Protein AF-0000000082867653 (afdb_homodimer)

Foldseek 3Di:
DPPDPVVVVVVVVVCVCVVVPPPPPLVVVVVVVVVVFQWKQAQLDTHSPPFFAPPDPLPTDLVVNVVLLVLQVVCLVVQLPDQLLVLLVLLLLLLVVLLVCQVSLLVLLCVLQVADSCCSNPAQSNQLSLLSNVLSVVSNPDDPVCSQQWDFAEKEWECQLPSRCVRQVSLQLSLNSSLSYAYEYEYESSPVSVVVSSNVSPDRTSRYIYHYHHPPPPCPLLRDNDFTKMWADHSVVVSVVPCSVLTDIFTDAQFEEEEEEDPAFPLLLSLVQLLCLQARCVSPFSYGHAEYEYAPVCQVVNVVSNLVVAPQDAADCVQDPPVRVVLVVVLCVVVVWDWGGHHQAIETEQDHPVVSVPPPCVSSRHHYHYYHYDNDLVRVQVVQQPDQGHQEYEYTHPDPVVQVVSQVSHPHQEYEYSHDRHDDRLQAKGADAQRRFGQIGGRPLSNLSRIDRHNPCLVPPLPFQDKDKAQDDDPPAAEQAKAAQLDGDAAPGWIFIAAPVRHGHYIYHDHDLVRVVRLLVFLQVCQVVLQPDALLVLLVLLLLLLVLLLVCLVVQLVSNVSSPDRSNVQSVVQNVLQSVLSVVLSVCSNVPNLFDWDDDPQKIKTKAFQEEEEEEEDARGLNLVSLQLRSLSSRRYAYEYEAASRGQSSLSSSSVSVSSHGTSSYIYHYHPCQLSQLADSPHAEYEYASVVSSPSSRPHRHHYHHDDRSPSVPDDSVSSSSSRITMHMYGYDD/DPPDPVVVVVVVVVCVCVVVPPPPPLVVVVVVVVVVFQWKQAQLDTHSDPFFAPPDPLPTDLVVNLVLLVLQVVVLVVQLPDQLLVLLVLLLLLLVVLLVCQVSLLVLLCVLQVADSCCSNPAQSNQLSLLSNVLSVVSNPDDPVCSQQWDFAEKEKEQQLESRCVRQVSLQLSLNSSLSYAYEYEYESSPVSLVVSSNVSPDRGSRYIYHYHHCPPPCPLLRNLDWTKMWADHSVVVSVSPCSPLTDIFTAAQFEEEEEEDPAFPLLLSLVQLLCLQARCVSPFSYGHAEYEYAPVCQVVNVVSNLVVAPQDAADCVQDPPVRVVLVVVLCVVVVWDWGGHHQAIETEQDHPVVSVPPPCVSSRHHYHYYHYDNDLVRVQVVQQPDQRHQEYEYTHPDPVVQVVSQVSHPHQEYEYSHDRHDDRLQAKGADAQRRFGQIGGRPLSNLSRIDRHNPCLVPPLPFQDKDKAQDDDPVAAEQAKAAQLDGDAAPGWIFIAAPVRHGHYIYHDHDLVVVVRLLVFLQVCQVVLQPDALLVLLVLLLLLLVLLLVCLVVQLVSNVSSPDRSNVQSVVQNVLQSVLSVVLSVCSNVPNLFDWDDDPQKIKTKAFQEEEEEEEDARGLNLVSLQLRSLSSRRYAYEYEDASRGQSSLSSSSVSVSSHRTSSYIYHYHPCQLSQLADSPHAEYEYASVVSSPSSRPHRHHYHHDDRSPSVPPDSVSSSSSRITMHMYGYDD

Nearest PDB structures (foldseek):
  6mvs-assembly1_A  TM=8.092E-01  e=1.946E-40  Loktanella sp. 3ANDIMAR09
  6mvu-assembly1_B  TM=7.985E-01  e=6.527E-40  Loktanella sp. 3ANDIMAR09
  6qao-assembly2_H  TM=7.083E-01  e=5.136E-18  Homo sapiens
  4dng-assembly1_B  TM=7.239E-01  e=5.271E-16  Bacillus subtilis
  4kna-assembly1_B  TM=7.014E-01  e=3.598E-13  Burkholderia thailandensis E264

InterPro domains:
  IPR015590 Aldehyde dehydrogenase domain [PF00171] (62-308)
  IPR015590 Aldehyde dehydrogenase domain [PF00171] (368-453)
  IPR015590 Aldehyde dehydrogenase domain [PF00171] (496-685)
  IPR016161 Aldehyde/histidinol dehydrogenase [SSF53720] (38-459)
  IPR016161 Aldehyde/histidinol dehydrogenase [SSF53720] (473-686)
  IPR016162 Aldehyde dehydrogenase, N-terminal [G3DSA:3.40.605.10] (25-284)
  IPR016162 Aldehyde dehydrogenase, N-terminal [G3DSA:3.40.605.10] (468-732)
  IPR016163 Aldehyde dehydrogenase, C-terminal [G3DSA:3.40.309.10] (363-464)

pLDDT: mean 77.85, std 18.6, range [20.88, 98.25]

Solvent-accessible surface area (backbone atoms only — not comparable to full-atom values): 73396 Å² total; per-residue (Å²): 132,81,81,61,78,67,57,61,60,57,57,62,65,58,57,72,51,70,71,62,57,70,76,63,59,62,63,62,51,44,50,48,45,52,73,56,46,66,44,18,36,49,52,72,35,81,36,78,45,76,43,41,60,68,44,55,76,80,64,26,63,62,67,60,54,47,50,53,47,49,38,31,53,66,22,30,62,57,55,50,64,44,54,33,53,58,52,14,50,51,34,36,46,35,15,50,46,44,59,74,43,38,68,59,44,34,48,37,40,27,68,56,63,65,44,53,57,66,54,32,65,70,44,50,47,53,45,51,18,48,37,24,36,31,29,16,10,55,16,19,54,54,54,76,84,54,48,69,31,41,48,55,30,41,32,40,36,38,30,63,35,39,74,46,43,66,61,58,50,46,65,51,43,38,27,28,46,39,48,24,26,19,35,37,35,37,27,38,81,65,41,57,41,52,48,51,46,57,68,69,44,67,61,64,55,14,36,57,26,37,42,31,28,50,55,75,62,64,56,58,76,76,33,44,79,42,53,38,42,32,36,37,30,46,58,71,48,54,64,52,55,82,41,59,62,66,21,55,64,28,25,49,62,65,35,32,15,38,36,37,40,43,75,71,33,63,53,67,59,52,34,50,47,51,46,45,38,29,50,63,27,41,77,70,42,60,50,32,62,38,32,34,39,23,30,55,93,48,33,64,59,42,53,51,50,35,57,67,69,46,87,64,42,68,52,46,67,89,66,36,54,64,68,58,49,50,51,52,51,50,48,26,61,74,70,69,39,52,74,46,50,28,47,46,21,39,33,29,44,72,41,54,63,76,74,61,65,54,61,75,44,68,61,50,66,52,45,54,26,20,36,34,69,34,90,43,71,67,55,49,38,53,55,54,58,66,40,70,57,43,41,29,34,22,41,29,43,56,42,44,71,59,46,52,50,50,58,68,65,41,79,38,17,33,30,25,39,64,44,70,83,72,83,69,56,53,64,43,29,38,20,41,51,85,71,35,39,63,25,43,38,30,32,69,58,24,32,51,72,43,51,38,72,45,59,62,86,47,76,63,77,59,62,74,48,83,63,48,75,37,81,66,86,58,90,86,41,52,73,48,45,25,16,41,52,46,37,75,40,77,45,95,39,67,36,25,36,35,24,74,80,71,37,87,51,30,34,34,26,34,42,52,61,66,55,52,46,49,38,51,53,29,19,61,68,29,27,66,65,53,44,67,45,53,43,51,57,42,25,52,46,51,48,48,30,46,51,47,49,59,71,40,37,65,60,50,12,48,55,36,37,72,37,60,46,71,13,61,64,49,31,53,53,36,48,51,48,27,46,49,50,45,36,26,47,30,10,35,20,37,62,45,62,55,54,38,34,37,46,55,90,53,30,42,28,34,46,40,44,63,43,33,36,36,41,32,38,82,47,65,38,58,30,51,47,39,63,53,48,45,57,28,44,55,34,25,22,12,38,36,36,28,22,23,71,56,31,38,66,53,40,41,51,45,26,71,42,42,50,61,37,66,51,9,39,45,24,24,42,26,36,80,30,55,66,49,56,46,65,40,84,78,43,39,28,40,36,24,22,58,81,59,38,60,72,53,64,41,92,55,83,50,38,68,43,67,43,61,61,69,40,58,91,73,48,57,65,67,61,57,42,58,73,36,35,35,31,28,24,37,36,50,58,136,132,83,80,62,78,68,58,62,61,59,57,63,66,58,57,73,50,71,70,63,57,70,75,64,58,63,63,64,50,45,50,49,45,52,73,55,48,64,44,19,36,48,52,71,34,81,34,7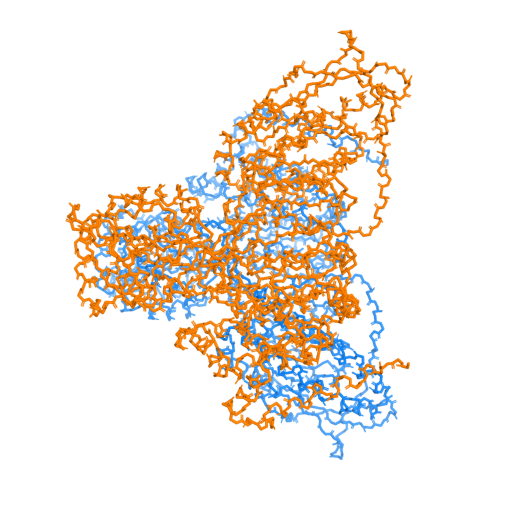9,46,77,42,39,59,68,45,57,76,76,67,27,64,62,66,61,56,47,47,53,45,49,37,31,54,64,22,30,62,56,54,50,66,46,53,34,54,57,52,13,49,51,34,37,46,36,16,48,47,43,57,75,43,39,70,60,43,34,51,38,40,27,69,57,63,64,44,53,58,64,54,32,66,70,45,51,46,52,45,51,19,48,36,24,36,32,30,15,10,55,16,18,53,54,53,75,84,53,47,69,31,42,46,53,28,39,32,41,36,38,30,63,22,36,72,46,42,67,62,58,50,46,66,50,43,39,26,29,45,39,48,24,27,19,35,38,36,37,28,37,80,63,41,57,41,50,47,51,48,57,68,68,44,68,60,65,53,15,37,57,26,37,40,29,26,46,53,78,60,64,59,54,79,63,40,42,68,42,55,38,44,30,37,36,29,48,52,71,49,57,61,50,57,78,45,61,60,67,24,54,63,31,30,49,61,67,36,32,14,38,35,37,41,45,76,72,32,61,55,66,60,53,34,48,46,51,45,45,37,29,51,65,27,45,76,67,42,63,50,32,62,38,32,34,39,24,30,55,92,47,33,66,61,42,53,52,51,36,55,68,69,46,87,65,42,68,52,47,65,89,65,38,54,65,68,58,49,49,51,52,51,48,46,24,61,75,70,68,40,54,72,46,50,28,47,47,20,39,33,30,46,72,42,54,63,74,73,62,64,56,64,71,48,66,57,52,62,53,48,55,26,19,35,34,69,34,90,44,70,68,58,49,39,54,54,56,59,67,39,68,57,44,42,28,34,21,41,29,42,55,42,44,70,58,46,52,51,49,57,68,63,40,79,38,18,31,32,25,38,62,44,72,82,71,82,70,57,53,65,43,29,39,20,39,50,85,70,34,37,63,27,44,39,30,32,69,56,24,31,51,74,44,50,37,74,45,60,63,87,48,76,62,78,59,63,75,48,83,65,48,76,41,80,65,86,58,89,87,42,54,72,48,42,25,15,40,52,44,37,76,39,78,45,95,39,66,36,25,35,35,25,75,80,72,38,85,52,29,35,35,26,34,44,54,62,66,56,52,47,48,37,50,52,28,18,62,68,27,28,66,65,53,45,66,46,52,44,51,57,40,24,52,47,51,48,49,30,46,52,48,49,58,70,40,39,64,60,51,12,48,54,35,37,72,37,60,48,70,13,61,64,48,30,54,53,34,48,52,48,26,45,49,47,45,36,25,48,31,11,36,19,38,62,44,62,56,54,38,34,37,46,55,90,54,31,39,27,33,46,40,45,62,42,35,36,36,40,33,39,80,44,64,37,59,34,53,45,42,63,52,48,46,57,30,44,54,34,24,22,12,37,36,36,27,21,25,71,56,31,38,66,54,41,42,50,44,28,72,44,42,50,61,36,64,50,9,40,45,26,26,42,26,35,80,30,55,68,48,55,46,64,40,84,82,42,40,28,39,35,25,21,58,81,60,40,59,73,54,66,42,91,54,83,50,37,68,43,67,42,59,61,68,42,57,90,74,46,56,64,68,63,55,43,57,73,37,34,34,31,28,24,38,36,50,56,133

Radius of gyration: 34.48 Å; Cα contacts (8 Å, |Δi|>4): 3154; chains: 2; bounding box: 90×97×92 Å

Secondary structure (DSSP, 8-state):
----HHHHHHHHHGGGGGG-S----HHHHHHHHHHT-S-EEETTEEE----B-SS-GGGS-HHHHHHHHHHHHHHHHHHHTS-HHHHHHHHHHHHHHHHHTHHHHHHHHHHHH---HHHIIIIIHHHHHHHHHHHHHHHHT--GGGGGGEE--EEEEE-TT-S-HHHHHHHHHHHHHHTT-EEEEEE-TT-HHHHHHHHHH-PPTTTEEEEEB---S---SS------EEEEE-HHHHHSGGGGGGSEEEE----EEEEEE-TT--HHHHHHHHHHIIIIITTT-SS-EEEEEEEHHHHHHHHHHHHHHS--PPPPTTTS-HHHHHHHHHHHHHHT-EEEE-SS-EEEES--GGGGT--SGGGGT--EEEEEEES-HHHHHHHHHT-TTEEEEEEE-SBHHHHHHHHHH--SSEEEES--SPPPPTT--EE--TTS-S-EESHHHHHHTT-EE--------------EEE-S--TTSEEE-EEETTEEE--SEEEEEEPTTSSEEEEEEE--HHHHHHHHHHHHHHHHHHHHS-HHHHHHHHHHHHHHHHHTHHHHHHHHHHHTS-HHHHHHHHHHHHHHHHHHHHHHHHTT-TT-EEEETTEEEEEEE-SEEEEES---SHHHHHHHHHHHHHTT-EEEEE--GGGHHHHHHHHHHGGGSPTTTEEEE-TT-HHHHHH-TT--EEEEEHHHHTT---SS--EEEEE-GGGTTSS-HHHHHHHHEEEEEEEE--/----HHHHHHHHHTGGGGG-S----HHHHHHHHHHS-S-EEETTEEE----B-SS-GGGS-HHHHHHHHHHHHHHHHHHHTS-HHHHHHHHHHHHHHHHHTHHHHHHHHHHHH---HHHIIIIIHHHHHHHHHHHHHHHHT--GGGGGGEE--EEEEE-TT-S-HHHHHHHHHHHHHHTT-EEEEEE-TT-HHHHHHHHHH-PPTTTEEEEEB---S---TTTTT---EEEEE-HHHHHSTT-GGGSEEEE----EEEEEE-TT--HHHHHHHHHHIIIIITTT-SS-EEEEEEEHHHHHHHHHHHHHHS--PPPPTTTS-HHHHHHHHHHHHHHT-EEEE-SS-EEEES--GGGGT--GGGGGT--EEEEEEES-HHHHHHHHHT-TTEEEEEEE-SBHHHHHHHHHH--SSEEEES--SPPPPTT--EE--TTS-S-EESHHHHHHTT-EE--------------EEE----TTSEEE-EEETTEEE--SEEEEEEPTTSSEEEEEEE--HHHHHHHHHHHHHHHHHHHHS-HHHHHHHHHHHHHHHHHTHHHHHHHHHHHTS-HHHHHHHHHHHHHHHHHHHHHHHHTT-TT-EEEETTEEEEEEE-SEEEEES---SHHHHHHHHHHHHHTT-EEEEE--GGGHHHHHHHHHHGGGSPTTTEEEE-TT-HHHHHH-TT--EEEEEHHHHTT---SS--EEEEE-GGGTTSS-HHHHHHHHEEEEEEEE--

Sequence (1468 aa):
MPVNPSLVCKLLDSMENIDKIPLTPAEEKLKDLRKKVPSSFINGQWLNPEPLKTEPWIHQEKAVVDKIYWHNYESLGQWSNLAADARKNHLSKVAQVIKKRSAELSEFEVYAHNAPADLLLKEVIPFLSSYWQYYSGWAAMEDPQNRQFYATGMVLVDVRKSRFPLLEANLAAAPALAAGCVVTVIGHTRVESLLFLASIANFPAGVLNVVVTDSESNPPQDAFVGRPLVVFGPIQSMAEHTEFFNAECTFYFCGRSSMIVLDQSDVEGAARALLEETAKRANFSLWPATEVLVQEHLFQTFVSYFEKINPGTPVSSKKFPESALGKIKKFAKDEGVKLIECVEALVLVNSRYEELGVSKSVDAGLNVVSIMPIRSLNEAVSIVNSRPRIISASVWTQEGPLATRAASALKVPLVWVNHHGVISDPASGLGSTLYSGFGRWGGLNGLLNFKQWRPTVCDKGAHRLETKWSDVADPTLRSLGMLIDGKVVQAASTKVLISRNETPFATIAIPNSKEVGSAVSAALKAFPAWSALSQTARAEAVQNFAAALLKSEAAYAKLLTDFGVEGDSIAAREMKAATQVLSKWCGKATVGQVLDSSMNGKSWTRQVAIGVVGICGPIDSLSALISLIAPALLAGNCVIVGASPREVLVALHLAQVGAALPAGVLSVVGPESQAHLAAHPELGALWVGFREATRLLSKQPKKVWRVDWACLDVCPGEYIIHHCTNCRSVCYADMPVNPSLVCKLLDSMENIDKIPLTPAEEKLKDLRKKVPSSFINGQWLNPEPLKTEPWIHQEKAVVDKIYWHNYESLGQWSNLAADARKNHLSKVAQVIKKRSAELSEFEVYAHNAPADLLLKEVIPFLSSYWQYYSGWAAMEDPQNRQFYATGMVLVDVRKSRFPLLEANLAAAPALAAGCVVTVIGHTRVESLLFLASIANFPAGVLNVVVTDSESNPPQDAFVGRPLVVFGPIQSMAEHTEFFNAECTFYFCGRSSMIVLDQSDVEGAARALLEETAKRANFSLWPATEVLVQEHLFQTFVSYFEKINPGTPVSSKKFPESALGKIKKFAKDEGVKLIECVEALVLVNSRYEELGVSKSVDAGLNVVSIMPIRSLNEAVSIVNSRPRIISASVWTQEGPLATRAASALKVPLVWVNHHGVISDPASGLGSTLYSGFGRWGGLNGLLNFKQWRPTVCDKGAHRLETKWSDVADPTLRSLGMLIDGKVVQAASTKVLISRNETPFATIAIPNSKEVGSAVSAALKAFPAWSALSQTARAEAVQNFAAALLKSEAAYAKLLTDFGVEGDSIAAREMKAATQVLSKWCGKATVGQVLDSSMNGKSWTRQVAIGVVGICGPIDSLSALISLIAPALLAGNCVIVGASPREVLVALHLAQVGAALPAGVLSVVGPESQAHLAAHPELGALWVGFREATRLLSKQPKKVWRVDWACLDVCPGEYIIHHCTNCRSVCYAD

Organism: NCBI:txid197152

Structure (mmCIF, N/CA/C/O backbone):
data_AF-0000000082867653-model_v1
#
loop_
_entity.id
_entity.type
_entity.pdbx_description
1 polymer 'Aldehyde dehydrogenase domain-containing protein'
#
loop_
_atom_site.group_PDB
_atom_site.id
_atom_site.type_symbol
_atom_site.label_atom_id
_atom_site.label_alt_id
_atom_site.label_comp_id
_atom_site.label_asym_id
_atom_site.label_entity_id
_atom_site.label_seq_id
_atom_site.pdbx_PDB_ins_code
_atom_site.Cartn_x
_atom_site.Cartn_y
_atom_site.Cartn_z
_atom_site.occupancy
_atom_site.B_iso_or_equiv
_atom_site.auth_seq_id
_atom_site.auth_comp_id
_atom_site.auth_asym_id
_atom_site.auth_atom_id
_atom_site.pdbx_PDB_model_num
ATOM 1 N N . MET A 1 1 ? 33.094 -29.906 13.969 1 20.92 1 MET A N 1
ATOM 2 C CA . MET A 1 1 ? 33.906 -28.719 14.258 1 20.92 1 MET A CA 1
ATOM 3 C C . MET A 1 1 ? 33.219 -27.469 13.695 1 20.92 1 MET A C 1
ATOM 5 O O . MET A 1 1 ? 32.812 -27.453 12.539 1 20.92 1 MET A O 1
ATOM 9 N N . PRO A 1 2 ? 32.75 -26.531 14.492 1 21.83 2 PRO A N 1
ATOM 10 C CA . PRO A 1 2 ? 31.734 -25.469 14.383 1 21.83 2 PRO A CA 1
ATOM 11 C C . PRO A 1 2 ? 32.156 -24.328 13.469 1 21.83 2 PRO A C 1
ATOM 13 O O . PRO A 1 2 ? 33.25 -23.766 13.648 1 21.83 2 PRO A O 1
ATOM 16 N N . VAL A 1 3 ? 32 -24.531 12.156 1 24.17 3 VAL A N 1
ATOM 17 C CA . VAL A 1 3 ? 32.625 -23.656 11.156 1 24.17 3 VAL A CA 1
ATOM 18 C C . VAL A 1 3 ? 32.375 -22.203 11.516 1 24.17 3 VAL A C 1
ATOM 20 O O . VAL A 1 3 ? 31.25 -21.844 11.883 1 24.17 3 VAL A O 1
ATOM 23 N N . ASN A 1 4 ? 33.344 -21.5 11.938 1 23.11 4 ASN A N 1
ATOM 24 C CA . ASN A 1 4 ? 33.562 -20.156 12.461 1 23.11 4 ASN A CA 1
ATOM 25 C C . ASN A 1 4 ? 32.969 -19.094 11.555 1 23.11 4 ASN A C 1
ATOM 27 O O . ASN A 1 4 ? 33.25 -19.047 10.359 1 23.11 4 ASN A O 1
ATOM 31 N N . PRO A 1 5 ? 31.906 -18.484 11.867 1 26.52 5 PRO A N 1
ATOM 32 C CA . PRO A 1 5 ? 31.094 -17.453 11.203 1 26.52 5 PRO A CA 1
ATOM 33 C C . PRO A 1 5 ? 31.938 -16.328 10.625 1 26.52 5 PRO A C 1
ATOM 35 O O . PRO A 1 5 ? 31.438 -15.508 9.852 1 26.52 5 PRO A O 1
ATOM 38 N N . SER A 1 6 ? 33.25 -16.172 11.117 1 27.91 6 SER A N 1
ATOM 39 C CA . SER A 1 6 ? 34.188 -15.133 10.734 1 27.91 6 SER A CA 1
ATOM 40 C C . SER A 1 6 ? 34.625 -15.289 9.281 1 27.91 6 SER A C 1
ATOM 42 O O . SER A 1 6 ? 35.031 -14.32 8.641 1 27.91 6 SER A O 1
ATOM 44 N N . LEU A 1 7 ? 34.812 -16.578 8.898 1 24.36 7 LEU A N 1
ATOM 45 C CA . LEU A 1 7 ? 35.406 -16.828 7.594 1 24.36 7 LEU A CA 1
ATOM 46 C C . LEU A 1 7 ? 34.5 -16.391 6.469 1 24.36 7 LEU A C 1
ATOM 48 O O . LEU A 1 7 ? 34.938 -15.883 5.438 1 24.36 7 LEU A O 1
ATOM 52 N N . VAL A 1 8 ? 33.219 -16.453 6.754 1 25.02 8 VAL A N 1
ATOM 53 C CA . VAL A 1 8 ? 32.344 -16.188 5.617 1 25.02 8 VAL A CA 1
ATOM 54 C C . VAL A 1 8 ? 32.344 -14.688 5.297 1 25.02 8 VAL A C 1
ATOM 56 O O . VAL A 1 8 ? 32.312 -14.297 4.129 1 25.02 8 VAL A O 1
ATOM 59 N N . CYS A 1 9 ? 32.531 -13.852 6.238 1 27.14 9 CYS A N 1
ATOM 60 C CA . CYS A 1 9 ? 32.625 -12.414 6.004 1 27.14 9 CYS A CA 1
ATOM 61 C C . CYS A 1 9 ? 33.844 -12.07 5.152 1 27.14 9 CYS A C 1
ATOM 63 O O . CYS A 1 9 ? 33.781 -11.18 4.301 1 27.14 9 CYS A O 1
ATOM 65 N N . LYS A 1 10 ? 35.062 -12.695 5.41 1 28.31 10 LYS A N 1
ATOM 66 C CA . LYS A 1 10 ? 36.281 -12.391 4.68 1 28.31 10 LYS A CA 1
ATOM 67 C C . LYS A 1 10 ? 36.125 -12.695 3.191 1 28.31 10 LYS A C 1
ATOM 69 O O . LYS A 1 10 ? 36.688 -11.992 2.346 1 28.31 10 LYS A O 1
ATOM 74 N N . LEU A 1 11 ? 35.5 -13.781 2.926 1 25.75 11 LEU A N 1
ATOM 75 C CA . LEU A 1 11 ? 35.438 -14.164 1.521 1 25.75 11 LEU A CA 1
ATOM 76 C C . LEU A 1 11 ? 34.5 -13.25 0.75 1 25.75 11 LEU A C 1
ATOM 78 O O . LEU A 1 11 ? 34.719 -12.953 -0.423 1 25.75 11 LEU A O 1
ATOM 82 N N . LEU A 1 12 ? 33.531 -12.688 1.357 1 28.06 12 LEU A N 1
ATOM 83 C CA . LEU A 1 12 ? 32.625 -11.805 0.632 1 28.06 12 LEU A CA 1
ATOM 84 C C . LEU A 1 12 ? 33.312 -10.492 0.284 1 28.06 12 LEU A C 1
ATOM 86 O O . LEU A 1 12 ? 32.906 -9.805 -0.667 1 28.06 12 LEU A O 1
ATOM 90 N N . ASP A 1 13 ? 34.25 -10.008 0.996 1 29.56 13 ASP A N 1
ATOM 91 C CA . ASP A 1 13 ? 35.031 -8.828 0.679 1 29.56 13 ASP A CA 1
ATOM 92 C C . ASP A 1 13 ? 35.844 -9.039 -0.599 1 29.56 13 ASP A C 1
ATOM 94 O O . ASP A 1 13 ? 36.125 -8.086 -1.332 1 29.56 13 ASP A O 1
ATOM 98 N N . SER A 1 14 ? 36.625 -10.172 -0.7 1 28.64 14 SER A N 1
ATOM 99 C CA . SER A 1 14 ? 37.438 -10.383 -1.89 1 28.64 14 SER A CA 1
ATOM 100 C C . SER A 1 14 ? 36.562 -10.484 -3.145 1 28.64 14 SER A C 1
ATOM 102 O O . SER A 1 14 ? 37.062 -10.891 -4.203 1 28.64 14 SER A O 1
ATOM 104 N N . MET A 1 15 ? 35.438 -10.352 -3.148 1 28.16 15 MET A N 1
ATOM 105 C CA . MET A 1 15 ? 34.562 -10.414 -4.324 1 28.16 15 MET A CA 1
ATOM 106 C C . MET A 1 15 ? 34.906 -9.289 -5.301 1 28.16 15 MET A C 1
ATOM 108 O O . MET A 1 15 ? 34.156 -9.07 -6.266 1 28.16 15 MET A O 1
ATOM 112 N N . GLU A 1 16 ? 35.906 -8.531 -5.078 1 29.84 16 GLU A N 1
ATOM 113 C CA . GLU A 1 16 ? 36.562 -7.73 -6.117 1 29.84 16 GLU A CA 1
ATOM 114 C C . GLU A 1 16 ? 36.906 -8.586 -7.332 1 29.84 16 GLU A C 1
ATOM 116 O O . GLU A 1 16 ? 36.969 -8.078 -8.453 1 29.84 16 GLU A O 1
ATOM 121 N N . ASN A 1 17 ? 37.312 -9.859 -7.055 1 27.39 17 ASN A N 1
ATOM 122 C CA . ASN A 1 17 ? 37.906 -10.711 -8.094 1 27.39 17 ASN A CA 1
ATOM 123 C C . ASN A 1 17 ? 36.812 -11.367 -8.945 1 27.39 17 ASN A C 1
ATOM 125 O O . ASN A 1 17 ? 37.062 -12.398 -9.578 1 27.39 17 ASN A O 1
ATOM 129 N N . ILE A 1 18 ? 35.688 -11.047 -8.789 1 32.22 18 ILE A N 1
ATOM 130 C CA . ILE A 1 18 ? 3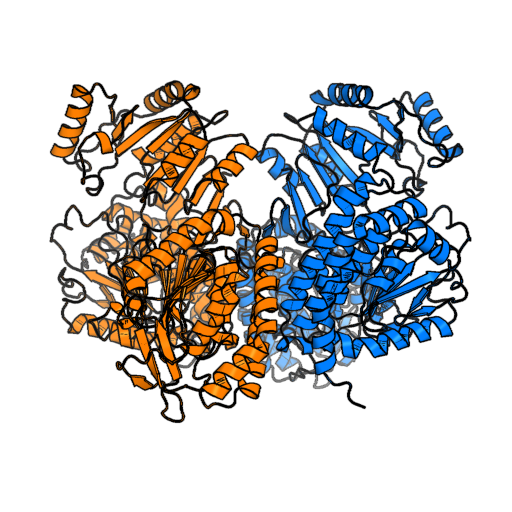4.75 -11.555 -9.773 1 32.22 18 ILE A CA 1
ATOM 131 C C . ILE A 1 18 ? 35.188 -11.141 -11.18 1 32.22 18 ILE A C 1
ATOM 133 O O . ILE A 1 18 ? 34.75 -11.719 -12.172 1 32.22 18 ILE A O 1
ATOM 137 N N . ASP A 1 19 ? 36 -10.148 -11.219 1 30.97 19 ASP A N 1
ATOM 138 C CA . ASP A 1 19 ? 36.562 -9.742 -12.508 1 30.97 19 ASP A CA 1
ATOM 139 C C . ASP A 1 19 ? 37.594 -10.742 -12.984 1 30.97 19 ASP A C 1
ATOM 141 O O . ASP A 1 19 ? 38.062 -10.68 -14.133 1 30.97 19 ASP A O 1
ATOM 145 N N . LYS A 1 20 ? 38.406 -11.352 -12.109 1 32.53 20 LYS A N 1
ATOM 146 C CA . LYS A 1 20 ? 39.562 -12.141 -12.562 1 32.53 20 LYS A CA 1
ATOM 147 C C . LYS A 1 20 ? 39.125 -13.555 -12.953 1 32.53 20 LYS A C 1
ATOM 149 O O . LYS A 1 20 ? 39.969 -14.453 -13.055 1 32.53 20 LYS A O 1
ATOM 154 N N . ILE A 1 21 ? 37.969 -13.922 -12.633 1 31.59 21 ILE A N 1
ATOM 155 C CA . ILE A 1 21 ? 37.781 -15.219 -13.266 1 31.59 21 ILE A CA 1
ATOM 156 C C . ILE A 1 21 ? 37.969 -15.094 -14.773 1 31.59 21 ILE A C 1
ATOM 158 O O . ILE A 1 21 ? 37.219 -14.367 -15.445 1 31.59 21 ILE A O 1
ATOM 162 N N . PRO A 1 22 ? 39.156 -15.141 -15.156 1 30.33 22 PRO A N 1
ATOM 163 C CA . PRO A 1 22 ? 39.406 -15.125 -16.594 1 30.33 22 PRO A CA 1
ATOM 164 C C . PRO A 1 22 ? 38.312 -15.797 -17.406 1 30.33 22 PRO A C 1
ATOM 166 O O . PRO A 1 22 ? 37.812 -16.844 -17 1 30.33 22 PRO A O 1
ATOM 169 N N . LEU A 1 23 ? 37.531 -14.914 -18.062 1 31.92 23 LEU A N 1
ATOM 170 C CA . LEU A 1 23 ? 36.594 -15.305 -19.109 1 31.92 23 LEU A CA 1
ATOM 171 C C . LEU A 1 23 ? 37.25 -16.297 -20.062 1 31.92 23 LEU A C 1
ATOM 173 O O . LEU A 1 23 ? 38.094 -15.93 -20.875 1 31.92 23 LEU A O 1
ATOM 177 N N . THR A 1 24 ? 37.719 -17.406 -19.719 1 32.28 24 THR A N 1
ATOM 178 C CA . THR A 1 24 ? 38 -18.25 -20.875 1 32.28 24 THR A CA 1
ATOM 179 C C . THR A 1 24 ? 36.812 -18.172 -21.859 1 32.28 24 THR A C 1
ATOM 181 O O . THR A 1 24 ? 35.688 -17.969 -21.469 1 32.28 24 THR A O 1
ATOM 184 N N . PRO A 1 25 ? 36.969 -17.938 -23.125 1 32.66 25 PRO A N 1
ATOM 185 C CA . PRO A 1 25 ? 35.969 -17.797 -24.156 1 32.66 25 PRO A CA 1
ATOM 186 C C . PRO A 1 25 ? 34.75 -18.703 -23.938 1 32.66 25 PRO A C 1
ATOM 188 O O . PRO A 1 25 ? 34.906 -19.859 -23.547 1 32.66 25 PRO A O 1
ATOM 191 N N . ALA A 1 26 ? 33.656 -18.203 -23.625 1 36.31 26 ALA A N 1
ATOM 192 C CA . ALA A 1 26 ? 32.375 -18.875 -23.406 1 36.31 26 ALA A CA 1
ATOM 193 C C . ALA A 1 26 ? 32.281 -20.141 -24.234 1 36.31 26 ALA A C 1
ATOM 195 O O . ALA A 1 26 ? 31.766 -21.172 -23.766 1 36.31 26 ALA A O 1
ATOM 196 N N . GLU A 1 27 ? 32.719 -20.047 -25.453 1 36.06 27 GLU A N 1
ATOM 197 C CA . GLU A 1 27 ? 32.656 -21.141 -26.406 1 36.06 27 GLU A CA 1
ATOM 198 C C . GLU A 1 27 ? 33.406 -22.375 -25.906 1 36.06 27 GLU A C 1
ATOM 200 O O . GLU A 1 27 ? 32.906 -23.484 -26.016 1 36.06 27 GLU A O 1
ATOM 205 N N . GLU A 1 28 ? 34.656 -22.188 -25.516 1 41.84 28 GLU A N 1
ATOM 206 C CA . GLU A 1 28 ? 35.469 -23.359 -25.109 1 41.84 28 GLU A CA 1
ATOM 207 C C . GLU A 1 28 ? 34.938 -23.922 -23.781 1 41.84 28 GLU A C 1
ATOM 209 O O . GLU A 1 28 ? 34.906 -25.141 -23.594 1 41.84 28 GLU A O 1
ATOM 214 N N . LYS A 1 29 ? 34.406 -23.125 -22.938 1 43.34 29 LYS A N 1
ATOM 215 C CA . LYS A 1 29 ? 33.844 -23.609 -21.672 1 43.34 29 LYS A CA 1
ATOM 216 C C . LYS A 1 29 ? 32.469 -24.297 -21.906 1 43.34 29 LYS A C 1
ATOM 218 O O . LYS A 1 29 ? 32.188 -25.312 -21.281 1 43.34 29 LYS A O 1
ATOM 223 N N . LEU A 1 30 ? 31.672 -23.688 -22.766 1 42.91 30 LEU A N 1
ATOM 224 C CA . LEU A 1 30 ? 30.469 -24.344 -23.234 1 42.91 30 LEU A CA 1
ATOM 225 C C . LEU A 1 30 ? 30.797 -25.656 -23.938 1 42.91 30 LEU A C 1
ATOM 227 O O . LEU A 1 30 ? 30.094 -26.656 -23.781 1 42.91 30 LEU A O 1
ATOM 231 N N . LYS A 1 31 ? 31.75 -25.641 -24.828 1 44.41 31 LYS A N 1
ATOM 232 C CA . LYS A 1 31 ? 32.219 -26.875 -25.484 1 44.41 31 LYS A CA 1
ATOM 233 C C . LYS A 1 31 ? 32.656 -27.906 -24.453 1 44.41 31 LYS A C 1
ATOM 235 O O . LYS A 1 31 ? 32.375 -29.109 -24.609 1 44.41 31 LYS A O 1
ATOM 240 N N . ASP A 1 32 ? 33.375 -27.438 -23.516 1 46.22 32 ASP A N 1
ATOM 241 C CA . ASP A 1 32 ? 33.75 -28.344 -22.453 1 46.22 32 ASP A CA 1
ATOM 242 C C . ASP A 1 32 ? 32.562 -28.703 -21.562 1 46.22 32 ASP A C 1
ATOM 244 O O . ASP A 1 32 ? 32.469 -29.828 -21.094 1 46.22 32 ASP A O 1
ATOM 248 N N . LEU A 1 33 ? 31.766 -27.672 -21.125 1 47.22 33 LEU A N 1
ATOM 249 C CA . LEU A 1 33 ? 30.516 -27.984 -20.453 1 47.22 33 LEU A CA 1
ATOM 250 C C . LEU A 1 33 ? 29.672 -28.953 -21.281 1 47.22 33 LEU A C 1
ATOM 252 O O . LEU A 1 33 ? 29.062 -29.875 -20.75 1 47.22 33 LEU A O 1
ATOM 256 N N . ARG A 1 34 ? 29.453 -28.688 -22.594 1 46.16 34 ARG A N 1
ATOM 257 C CA . ARG A 1 34 ? 28.766 -29.594 -23.5 1 46.16 34 ARG A CA 1
ATOM 258 C C . ARG A 1 34 ? 29.438 -30.969 -23.531 1 46.16 34 ARG A C 1
ATOM 260 O O . ARG A 1 34 ? 28.781 -31.984 -23.766 1 46.16 34 ARG A O 1
ATOM 267 N N . LYS A 1 35 ? 30.688 -30.969 -23.766 1 45.41 35 LYS A N 1
ATOM 268 C CA . LYS A 1 35 ? 31.328 -32.281 -23.719 1 45.41 35 LYS A CA 1
ATOM 269 C C . LYS A 1 35 ? 31.031 -33 -22.406 1 45.41 35 LYS A C 1
ATOM 271 O O . LYS A 1 35 ? 31.125 -34.219 -22.312 1 45.41 35 LYS A O 1
ATOM 276 N N . LYS A 1 36 ? 31.016 -32.219 -21.422 1 43.94 36 LYS A N 1
ATOM 277 C CA . LYS A 1 36 ? 30.578 -32.688 -20.109 1 43.94 36 LYS A CA 1
ATOM 278 C C . LYS A 1 36 ? 29.062 -32.625 -19.984 1 43.94 36 LYS A C 1
ATOM 280 O O . LYS A 1 36 ? 28.5 -31.641 -19.516 1 43.94 36 LYS A O 1
ATOM 285 N N . VAL A 1 37 ? 28.266 -32.625 -20.984 1 46.22 37 VAL A N 1
ATOM 286 C CA . VAL A 1 37 ? 26.844 -32.469 -21.234 1 46.22 37 VAL A CA 1
ATOM 287 C C . VAL A 1 37 ? 26.047 -32.875 -20 1 46.22 37 VAL A C 1
ATOM 289 O O . VAL A 1 37 ? 25.219 -32.094 -19.5 1 46.22 37 VAL A O 1
ATOM 292 N N . PRO A 1 38 ? 25.5 -34.219 -20.031 1 50.75 38 PRO A N 1
ATOM 293 C CA . PRO A 1 38 ? 24.281 -34.656 -19.344 1 50.75 38 PRO A CA 1
ATOM 294 C C . PRO A 1 38 ? 24.344 -34.406 -17.828 1 50.75 38 PRO A C 1
ATOM 296 O O . PRO A 1 38 ? 23.672 -35.125 -17.062 1 50.75 38 PRO A O 1
ATOM 299 N N . SER A 1 39 ? 25.094 -33.438 -17.297 1 65.31 39 SER A N 1
ATOM 300 C CA . SER A 1 39 ? 25.375 -33.469 -15.867 1 65.31 39 SER A CA 1
ATOM 301 C C . SER A 1 39 ? 24.406 -32.562 -15.094 1 65.31 39 SER A C 1
ATOM 303 O O . SER A 1 39 ? 23.844 -31.625 -15.648 1 65.31 39 SER A O 1
ATOM 305 N N . SER A 1 40 ? 23.844 -33.156 -14.086 1 79 40 SER A N 1
ATOM 306 C CA . SER A 1 40 ? 23.078 -32.469 -13.062 1 79 40 SER A CA 1
ATOM 307 C C . SER A 1 40 ? 23.984 -31.688 -12.109 1 79 40 SER A C 1
ATOM 309 O O . SER A 1 40 ? 25.188 -31.984 -12.023 1 79 40 SER A O 1
ATOM 311 N N . PHE A 1 41 ? 23.656 -30.641 -11.711 1 85.12 41 PHE A N 1
ATOM 312 C CA . PHE A 1 41 ? 24.312 -29.906 -10.648 1 85.12 41 PHE A CA 1
ATOM 313 C C . PHE A 1 41 ? 23.578 -30.094 -9.32 1 85.12 41 PHE A C 1
ATOM 315 O O . PHE A 1 41 ? 22.516 -29.516 -9.102 1 85.12 41 PHE A O 1
ATOM 322 N N . ILE A 1 42 ? 24.125 -30.938 -8.438 1 83.88 42 ILE A N 1
ATOM 323 C CA . ILE A 1 42 ? 23.484 -31.328 -7.188 1 83.88 42 ILE A CA 1
ATOM 324 C C . ILE A 1 42 ? 24.453 -31.141 -6.023 1 83.88 42 ILE A C 1
ATOM 326 O O . ILE A 1 42 ? 25.625 -31.516 -6.121 1 83.88 42 ILE A O 1
ATOM 330 N N . ASN A 1 43 ? 23.938 -30.531 -4.992 1 88 43 ASN A N 1
ATOM 331 C CA . ASN A 1 43 ? 24.703 -30.312 -3.773 1 88 43 ASN A CA 1
ATOM 332 C C . ASN A 1 43 ? 26.016 -29.594 -4.062 1 88 43 ASN A C 1
ATOM 334 O O . ASN A 1 43 ? 27.062 -29.969 -3.527 1 88 43 ASN A O 1
ATOM 338 N N . GLY A 1 44 ? 25.938 -28.703 -4.984 1 85.25 44 GLY A N 1
ATOM 339 C CA . GLY A 1 44 ? 27.078 -27.844 -5.289 1 85.25 44 GLY A CA 1
ATOM 340 C C . GLY A 1 44 ? 28.125 -28.531 -6.16 1 85.25 44 GLY A C 1
ATOM 341 O O . GLY A 1 44 ? 29.25 -28.047 -6.293 1 85.25 44 GLY A O 1
ATOM 342 N N . GLN A 1 45 ? 27.828 -29.656 -6.656 1 81.88 45 GLN A N 1
ATOM 343 C CA . GLN A 1 45 ? 28.781 -30.422 -7.453 1 81.88 45 GLN A CA 1
ATOM 344 C C . GLN A 1 45 ? 28.156 -30.875 -8.766 1 81.88 45 GLN A C 1
ATOM 346 O O . GLN A 1 45 ? 26.938 -31.094 -8.836 1 81.88 45 GLN A O 1
ATOM 351 N N . TRP A 1 46 ? 29.047 -30.953 -9.75 1 79 46 TRP A N 1
ATOM 352 C CA . TRP A 1 46 ? 28.641 -31.531 -11.031 1 79 46 TRP A CA 1
ATOM 353 C C . TRP A 1 46 ? 28.562 -33.062 -10.945 1 79 46 TRP A C 1
ATOM 355 O O . TRP A 1 46 ? 29.5 -33.688 -10.453 1 79 46 TRP A O 1
ATOM 365 N N . LEU A 1 47 ? 27.5 -33.5 -10.969 1 70.44 47 LEU A N 1
ATOM 366 C CA . LEU A 1 47 ? 27.344 -34.969 -10.93 1 70.44 47 LEU A CA 1
ATOM 367 C C . LEU A 1 47 ? 27.016 -35.5 -12.312 1 70.44 47 LEU A C 1
ATOM 369 O O . LEU A 1 47 ? 26.172 -34.938 -13.023 1 70.44 47 LEU A O 1
ATOM 373 N N . ASN A 1 48 ? 27.859 -36.281 -12.922 1 54.56 48 ASN A N 1
ATOM 374 C CA . ASN A 1 48 ? 27.531 -37 -14.141 1 54.56 48 ASN A CA 1
ATOM 375 C C . ASN A 1 48 ? 26.484 -38.094 -13.898 1 54.56 48 ASN A C 1
ATOM 377 O O . ASN A 1 48 ? 26.828 -39.219 -13.602 1 54.56 48 ASN A O 1
ATOM 381 N N . PRO A 1 49 ? 25.406 -37.625 -13.328 1 50.31 49 PRO A N 1
ATOM 382 C CA . PRO A 1 49 ? 24.484 -38.781 -13.148 1 50.31 49 PRO A CA 1
ATOM 383 C C . PRO A 1 49 ? 24 -39.344 -14.469 1 50.31 49 PRO A C 1
ATOM 385 O O . PRO A 1 49 ? 24 -38.656 -15.492 1 50.31 49 PRO A O 1
ATOM 388 N N . GLU A 1 50 ? 24.031 -40.75 -14.555 1 49.44 50 GLU A N 1
ATOM 389 C CA . GLU A 1 50 ? 23.141 -41.281 -15.578 1 49.44 50 GLU A CA 1
ATOM 390 C C . GLU A 1 50 ? 21.828 -40.5 -15.656 1 49.44 50 GLU A C 1
ATOM 392 O O . GLU A 1 50 ? 21.234 -40.188 -14.625 1 49.44 50 GLU A O 1
ATOM 397 N N . PRO A 1 51 ? 21.75 -39.781 -16.797 1 50.47 51 PRO A N 1
ATOM 398 C CA . PRO A 1 51 ? 20.5 -39.031 -16.938 1 50.47 51 PRO A CA 1
ATOM 399 C C . PRO A 1 51 ? 19.312 -39.75 -16.344 1 50.47 51 PRO A C 1
ATOM 401 O O . PRO A 1 51 ? 19.203 -40.969 -16.453 1 50.47 51 PRO A O 1
ATOM 404 N N . LEU A 1 52 ? 18.688 -39.156 -15.336 1 52.28 52 LEU A N 1
ATOM 405 C CA . LEU A 1 52 ? 17.484 -39.719 -14.758 1 52.28 52 LEU A CA 1
ATOM 406 C C . LEU A 1 52 ? 16.5 -40.156 -15.844 1 52.28 52 LEU A C 1
ATOM 408 O O . LEU A 1 52 ? 16.391 -39.469 -16.875 1 52.28 52 LEU A O 1
ATOM 412 N N . LYS A 1 53 ? 16.141 -41.406 -15.852 1 46.44 53 LYS A N 1
ATOM 413 C CA . LYS A 1 53 ? 15.148 -41.906 -16.797 1 46.44 53 LYS A CA 1
ATOM 414 C C . LYS A 1 53 ? 13.898 -41 -16.797 1 46.44 53 LYS A C 1
ATOM 416 O O . LYS A 1 53 ? 13.633 -40.312 -15.828 1 46.44 53 LYS A O 1
ATOM 421 N N . THR A 1 54 ? 13.344 -40.781 -17.938 1 42.91 54 THR A N 1
ATOM 422 C CA . THR A 1 54 ? 12.227 -39.938 -18.328 1 42.91 54 THR A CA 1
ATOM 423 C C . THR A 1 54 ? 11.031 -40.125 -17.391 1 42.91 54 THR A C 1
ATOM 425 O O . THR A 1 54 ? 9.984 -39.5 -17.562 1 42.91 54 THR A O 1
ATOM 428 N N . GLU A 1 55 ? 11.039 -41.188 -16.547 1 39.41 55 GLU A N 1
ATOM 429 C CA . GLU A 1 55 ? 9.812 -41.438 -15.797 1 39.41 55 GLU A CA 1
ATOM 430 C C . GLU A 1 55 ? 9.539 -40.344 -14.797 1 39.41 55 GLU A C 1
ATOM 432 O O . GLU A 1 55 ? 10.461 -39.625 -14.367 1 39.41 55 GLU A O 1
ATOM 437 N N . PRO A 1 56 ? 8.281 -40.094 -14.836 1 42.81 56 PRO A N 1
ATOM 438 C CA . PRO A 1 56 ? 7.891 -39.156 -13.773 1 42.81 56 PRO A CA 1
ATOM 439 C C . PRO A 1 56 ? 8.758 -39.312 -12.523 1 42.81 56 PRO A C 1
ATOM 441 O O . PRO A 1 56 ? 9.203 -40.406 -12.188 1 42.81 56 PRO A O 1
ATOM 444 N N . TRP A 1 57 ? 9.367 -38.188 -12.211 1 44.38 57 TRP A N 1
ATOM 445 C CA . TRP A 1 57 ? 10.211 -38.125 -11.023 1 44.38 57 TRP A CA 1
ATOM 446 C C . TRP A 1 57 ? 9.812 -39.188 -10.008 1 44.38 57 TRP A C 1
ATOM 448 O O . TRP A 1 57 ? 10.672 -39.781 -9.336 1 44.38 57 TRP A O 1
ATOM 458 N N . ILE A 1 58 ? 8.5 -39.469 -10.016 1 41.47 58 ILE A N 1
ATOM 459 C CA . ILE A 1 58 ? 7.949 -40.438 -9.078 1 41.47 58 ILE A CA 1
ATOM 460 C C . ILE A 1 58 ? 8.523 -41.812 -9.375 1 41.47 58 ILE A C 1
ATOM 462 O O . ILE A 1 58 ? 8.68 -42.625 -8.469 1 41.47 58 ILE A O 1
ATOM 466 N N . HIS A 1 59 ? 8.711 -41.906 -10.617 1 42.91 59 HIS A N 1
ATOM 467 C CA . HIS A 1 59 ? 9.062 -43.281 -11.023 1 42.91 59 HIS A CA 1
ATOM 468 C C . HIS A 1 59 ? 10.578 -43.438 -11.117 1 42.91 59 HIS A C 1
ATOM 470 O O . HIS A 1 59 ? 11.062 -44.531 -11.43 1 42.91 59 HIS A O 1
ATOM 476 N N . GLN A 1 60 ? 11.18 -42.312 -11.047 1 49.38 60 GLN A N 1
ATOM 477 C CA . GLN A 1 60 ? 12.625 -42.438 -11.125 1 49.38 60 GLN A CA 1
ATOM 478 C C . GLN A 1 60 ? 13.156 -43.281 -9.969 1 49.38 60 GLN A C 1
ATOM 480 O O . GLN A 1 60 ? 12.484 -43.438 -8.953 1 49.38 60 GLN A O 1
ATOM 485 N N . GLU A 1 61 ? 14.359 -43.719 -10.18 1 49.59 61 GLU A N 1
ATOM 486 C CA . GLU A 1 61 ? 14.953 -44.562 -9.164 1 49.59 61 GLU A CA 1
ATOM 487 C C . GLU A 1 61 ? 14.961 -43.875 -7.797 1 49.59 61 GLU A C 1
ATOM 489 O O . GLU A 1 61 ? 15.414 -42.75 -7.672 1 49.59 61 GLU A O 1
ATOM 494 N N . LYS A 1 62 ? 14.156 -44.312 -6.965 1 54.19 62 LYS A N 1
ATOM 495 C CA . LYS A 1 62 ? 13.969 -43.938 -5.57 1 54.19 62 LYS A CA 1
ATOM 496 C C . LYS A 1 62 ? 15.289 -43.469 -4.953 1 54.19 62 LYS A C 1
ATOM 498 O O . LYS A 1 62 ? 15.32 -42.5 -4.191 1 54.19 62 LYS A O 1
ATOM 503 N N . ALA A 1 63 ? 16.391 -44.094 -5.484 1 58.62 63 ALA A N 1
ATOM 504 C CA . ALA A 1 63 ? 17.688 -43.812 -4.848 1 58.62 63 ALA A CA 1
ATOM 505 C C . ALA A 1 63 ? 18.156 -42.406 -5.191 1 58.62 63 ALA A C 1
ATOM 507 O O . ALA A 1 63 ? 18.703 -41.688 -4.332 1 58.62 63 ALA A O 1
ATOM 508 N N . VAL A 1 64 ? 17.984 -41.969 -6.426 1 60 64 VAL A N 1
ATOM 509 C CA . VAL A 1 64 ? 18.469 -40.656 -6.852 1 60 64 VAL A CA 1
ATOM 510 C C . VAL A 1 64 ? 17.594 -39.562 -6.246 1 60 64 VAL A C 1
ATOM 512 O O . VAL A 1 64 ? 18.094 -38.562 -5.754 1 60 64 VAL A O 1
ATOM 515 N N . VAL A 1 65 ? 16.359 -39.844 -6.25 1 64 65 VAL A N 1
ATOM 516 C CA . VAL A 1 65 ? 15.406 -38.875 -5.695 1 64 65 VAL A CA 1
ATOM 517 C C . VAL A 1 65 ? 15.656 -38.719 -4.195 1 64 65 VAL A C 1
ATOM 519 O O . VAL A 1 65 ? 15.641 -37.594 -3.68 1 64 65 VAL A O 1
ATOM 522 N N . ASP A 1 66 ? 15.93 -39.844 -3.615 1 64.75 66 ASP A N 1
ATOM 523 C CA . ASP A 1 66 ? 16.188 -39.781 -2.18 1 64.75 66 ASP A CA 1
ATOM 524 C C . ASP A 1 66 ? 17.469 -39 -1.873 1 64.75 66 ASP A C 1
ATOM 526 O O . ASP A 1 66 ? 17.516 -38.281 -0.884 1 64.75 66 ASP A O 1
ATOM 530 N N . LYS A 1 67 ? 18.359 -39.188 -2.73 1 68.06 67 LYS A N 1
ATOM 531 C CA . LYS A 1 67 ? 19.625 -38.5 -2.518 1 68.06 67 LYS A CA 1
ATOM 532 C C . LYS A 1 67 ? 19.422 -36.969 -2.629 1 68.06 67 LYS A C 1
ATOM 534 O O . LYS A 1 67 ? 19.938 -36.219 -1.808 1 68.06 67 LYS A O 1
ATOM 539 N N . ILE A 1 68 ? 18.734 -36.594 -3.6 1 72.69 68 ILE A N 1
ATOM 540 C CA . ILE A 1 68 ? 18.469 -35.188 -3.807 1 72.69 68 ILE A CA 1
ATOM 541 C C . ILE A 1 68 ? 17.672 -34.625 -2.631 1 72.69 68 ILE A C 1
ATOM 543 O O . ILE A 1 68 ? 17.969 -33.562 -2.113 1 72.69 68 ILE A O 1
ATOM 547 N N . TYR A 1 69 ? 16.781 -35.406 -2.262 1 71 69 TYR A N 1
ATOM 548 C CA . TYR A 1 69 ? 15.945 -35.031 -1.127 1 71 69 TYR A CA 1
ATOM 549 C C . TYR A 1 69 ? 16.781 -34.844 0.133 1 71 69 TYR A C 1
ATOM 551 O O . TYR A 1 69 ? 16.594 -33.906 0.882 1 71 69 TYR A O 1
ATOM 559 N N . TRP A 1 70 ? 17.609 -35.75 0.324 1 72.81 70 TRP A N 1
ATOM 560 C CA . TRP A 1 70 ? 18.438 -35.688 1.521 1 72.81 70 TRP A CA 1
ATOM 561 C C . TRP A 1 70 ? 19.344 -34.438 1.491 1 72.81 70 TRP A C 1
ATOM 563 O O . TRP A 1 70 ? 19.547 -33.812 2.518 1 72.81 70 TRP A O 1
ATOM 573 N N . HIS A 1 71 ? 19.844 -34.188 0.379 1 75.69 71 HIS A N 1
ATOM 574 C CA . HIS A 1 71 ? 20.688 -33 0.256 1 75.69 71 HIS A CA 1
ATOM 575 C C . HIS A 1 71 ? 19.891 -31.734 0.535 1 75.69 71 HIS A C 1
ATOM 577 O O . HIS A 1 71 ? 20.359 -30.828 1.226 1 75.69 71 HIS A O 1
ATOM 583 N N . ASN A 1 72 ? 18.719 -31.719 -0.057 1 78.31 72 ASN A N 1
ATOM 584 C CA . ASN A 1 72 ? 17.844 -30.578 0.219 1 78.31 72 ASN A CA 1
ATOM 585 C C . ASN A 1 72 ? 17.5 -30.484 1.702 1 78.31 72 ASN A C 1
ATOM 587 O O . ASN A 1 72 ? 17.531 -29.391 2.281 1 78.31 72 ASN A O 1
ATOM 591 N N . TYR A 1 73 ? 17.281 -31.578 2.252 1 77.06 73 TYR A N 1
ATOM 592 C CA . TYR A 1 73 ? 16.906 -31.625 3.66 1 77.06 73 TYR A CA 1
ATOM 593 C C . TYR A 1 73 ? 18.016 -31.078 4.543 1 77.06 73 TYR A C 1
ATOM 595 O O . TYR A 1 73 ? 17.766 -30.266 5.438 1 77.06 73 TYR A O 1
ATOM 603 N N . GLU A 1 74 ? 19.141 -31.484 4.273 1 81.94 74 GLU A N 1
ATOM 604 C CA . GLU A 1 74 ? 20.281 -31.062 5.078 1 81.94 74 GLU A CA 1
ATOM 605 C C . GLU A 1 74 ? 20.547 -29.578 4.941 1 81.94 74 GLU A C 1
ATOM 607 O O . GLU A 1 74 ? 20.938 -28.906 5.902 1 81.94 74 GLU A O 1
ATOM 612 N N . SER A 1 75 ? 20.219 -29.125 3.816 1 89.88 75 SER A N 1
ATOM 613 C CA . SER A 1 75 ? 20.531 -27.734 3.541 1 89.88 75 SER A CA 1
ATOM 614 C C . SER A 1 75 ? 19.391 -26.812 3.984 1 89.88 75 SER A C 1
ATOM 616 O O . SER A 1 75 ? 19.594 -25.625 4.207 1 89.88 75 SER A O 1
ATOM 618 N N . LEU A 1 76 ? 18.219 -27.344 4.078 1 89 76 LEU A N 1
ATOM 619 C CA . LEU A 1 76 ? 17.047 -26.547 4.41 1 89 76 LEU A CA 1
ATOM 620 C C . LEU A 1 76 ? 17.219 -25.859 5.758 1 89 76 LEU A C 1
ATOM 622 O O . LEU A 1 76 ? 16.938 -24.656 5.891 1 89 76 LEU A O 1
ATOM 626 N N . GLY A 1 77 ? 17.641 -26.594 6.797 1 86.81 77 GLY A N 1
ATOM 627 C CA . GLY A 1 77 ? 17.812 -26.031 8.117 1 86.81 77 GLY A CA 1
ATOM 628 C C . GLY A 1 77 ? 18.781 -24.859 8.141 1 86.81 77 GLY A C 1
ATOM 629 O O . GLY A 1 77 ? 18.484 -23.812 8.727 1 86.81 77 GLY A O 1
ATOM 630 N N . GLN A 1 78 ? 19.828 -25.062 7.461 1 90.5 78 GLN A N 1
ATOM 631 C CA . GLN A 1 78 ? 20.844 -24.016 7.43 1 90.5 78 GLN A CA 1
ATOM 632 C C . GLN A 1 78 ? 20.344 -22.797 6.652 1 90.5 78 GLN A C 1
ATOM 634 O O . GLN A 1 78 ? 20.531 -21.656 7.094 1 90.5 78 GLN A O 1
ATOM 639 N N . TRP A 1 79 ? 19.766 -23.016 5.574 1 93.69 79 TRP A N 1
ATOM 640 C CA . TRP A 1 79 ? 19.312 -21.922 4.719 1 93.69 79 TRP A CA 1
ATOM 641 C C . TRP A 1 79 ? 18.172 -21.156 5.363 1 93.69 79 TRP A C 1
ATOM 643 O O . TRP A 1 79 ? 18.172 -19.922 5.387 1 93.69 79 TRP A O 1
ATOM 653 N N . SER A 1 80 ? 17.203 -21.828 5.91 1 90.62 80 SER A N 1
ATOM 654 C CA . SER A 1 80 ? 16.031 -21.203 6.5 1 90.62 80 SER A CA 1
ATOM 655 C C . SER A 1 80 ? 16.406 -20.375 7.723 1 90.62 80 SER A C 1
ATOM 657 O O . SER A 1 80 ? 15.727 -19.391 8.047 1 90.62 80 SER A O 1
ATOM 659 N N . ASN A 1 81 ? 17.5 -20.719 8.344 1 90.19 81 ASN A N 1
ATOM 660 C CA . ASN A 1 81 ? 17.891 -20.031 9.578 1 90.19 81 ASN A CA 1
ATOM 661 C C . ASN A 1 81 ? 18.984 -19.016 9.336 1 90.19 81 ASN A C 1
ATOM 663 O O . ASN A 1 81 ? 19.484 -18.391 10.281 1 90.19 81 ASN A O 1
ATOM 667 N N . LEU A 1 82 ? 19.344 -18.906 8.141 1 92.19 82 LEU A N 1
ATOM 668 C CA . LEU A 1 82 ? 20.328 -17.875 7.812 1 92.19 82 LEU A CA 1
ATOM 669 C C . LEU A 1 82 ? 19.812 -16.484 8.18 1 92.19 82 LEU A C 1
ATOM 671 O O . LEU A 1 82 ? 18.609 -16.203 8.023 1 92.19 82 LEU A O 1
ATOM 675 N N . ALA A 1 83 ? 20.703 -15.648 8.641 1 90.44 83 ALA A N 1
ATOM 676 C CA . ALA A 1 83 ? 20.312 -14.266 8.922 1 90.44 83 ALA A CA 1
ATOM 677 C C . ALA A 1 83 ? 19.734 -13.594 7.68 1 90.44 83 ALA A C 1
ATOM 679 O O . ALA A 1 83 ? 20.172 -13.883 6.559 1 90.44 83 ALA A O 1
ATOM 680 N N . ALA A 1 84 ? 18.828 -12.703 7.875 1 91.88 84 ALA A N 1
ATOM 681 C CA . ALA A 1 84 ? 18.109 -12.047 6.785 1 91.88 84 ALA A CA 1
ATOM 682 C C . ALA A 1 84 ? 19.078 -11.344 5.84 1 91.88 84 ALA A C 1
ATOM 684 O O . ALA A 1 84 ? 18.938 -11.43 4.617 1 91.88 84 ALA A O 1
ATOM 685 N N . ASP A 1 85 ? 20.016 -10.672 6.359 1 89.56 85 ASP A N 1
ATOM 686 C CA . ASP A 1 85 ? 20.969 -9.938 5.539 1 89.56 85 ASP A CA 1
ATOM 687 C C . ASP A 1 85 ? 21.859 -10.891 4.742 1 89.56 85 ASP A C 1
ATOM 689 O O . ASP A 1 85 ? 22.219 -10.602 3.598 1 89.56 85 ASP A O 1
ATOM 693 N N . ALA A 1 86 ? 22.203 -11.984 5.379 1 91.25 86 ALA A N 1
ATOM 694 C CA . ALA A 1 86 ? 23 -12.977 4.676 1 91.25 86 ALA A CA 1
ATOM 695 C C . ALA A 1 86 ? 22.234 -13.57 3.5 1 91.25 86 ALA A C 1
ATOM 697 O O . ALA A 1 86 ? 22.781 -13.727 2.408 1 91.25 86 ALA A O 1
ATOM 698 N N . ARG A 1 87 ? 21.031 -13.953 3.717 1 94.38 87 ARG A N 1
ATOM 699 C CA . ARG A 1 87 ? 20.219 -14.484 2.635 1 94.38 87 ARG A CA 1
ATOM 700 C C . ARG A 1 87 ? 20.047 -13.461 1.519 1 94.38 87 ARG A C 1
ATOM 702 O O . ARG A 1 87 ? 20.156 -13.797 0.338 1 94.38 87 ARG A O 1
ATOM 709 N N . LYS A 1 88 ? 19.781 -12.242 1.965 1 94.75 88 LYS A N 1
ATOM 710 C CA . LYS A 1 88 ? 19.703 -11.148 1.008 1 94.75 88 LYS A CA 1
ATOM 711 C C . LYS A 1 88 ? 20.953 -11.07 0.146 1 94.75 88 LYS A C 1
ATOM 713 O O . LYS A 1 88 ? 20.859 -10.922 -1.075 1 94.75 88 LYS A O 1
ATOM 718 N N . ASN A 1 89 ? 22.062 -11.172 0.73 1 91.19 89 ASN A N 1
ATOM 719 C CA . ASN A 1 89 ? 23.328 -11.055 0.015 1 91.19 89 ASN A CA 1
ATOM 720 C C . ASN A 1 89 ? 23.484 -12.164 -1.021 1 91.19 89 ASN A C 1
ATOM 722 O O . ASN A 1 89 ? 23.969 -11.914 -2.129 1 91.19 89 ASN A O 1
ATOM 726 N N . HIS A 1 90 ? 23.094 -13.359 -0.668 1 94.38 90 HIS A N 1
ATOM 727 C CA . HIS A 1 90 ? 23.156 -14.453 -1.631 1 94.38 90 HIS A CA 1
ATOM 728 C C . HIS A 1 90 ? 22.281 -14.164 -2.848 1 94.38 90 HIS A C 1
ATOM 730 O O . HIS A 1 90 ? 22.703 -14.367 -3.986 1 94.38 90 HIS A O 1
ATOM 736 N N . LEU A 1 91 ? 21.094 -13.719 -2.633 1 96.38 91 LEU A N 1
ATOM 737 C CA . LEU A 1 91 ? 20.156 -13.445 -3.723 1 96.38 91 LEU A CA 1
ATOM 738 C C . LEU A 1 91 ? 20.641 -12.273 -4.566 1 96.38 91 LEU A C 1
ATOM 740 O O . LEU A 1 91 ? 20.562 -12.305 -5.797 1 96.38 91 LEU A O 1
ATOM 744 N N . SER A 1 92 ? 21.094 -11.25 -3.883 1 93.19 92 SER A N 1
ATOM 745 C CA . SER A 1 92 ? 21.609 -10.078 -4.586 1 93.19 92 SER A CA 1
ATOM 746 C C . SER A 1 92 ? 22.797 -10.438 -5.465 1 93.19 92 SER A C 1
ATOM 748 O O . SER A 1 92 ? 22.984 -9.875 -6.547 1 93.19 92 SER A O 1
ATOM 750 N N . LYS A 1 93 ? 23.547 -11.328 -5.016 1 91.38 93 LYS A N 1
ATOM 751 C CA . LYS A 1 93 ? 24.688 -11.789 -5.801 1 91.38 93 LYS A CA 1
ATOM 752 C C . LYS A 1 93 ? 24.234 -12.469 -7.09 1 91.38 93 LYS A C 1
ATOM 754 O O . LYS A 1 93 ? 24.859 -12.312 -8.141 1 91.38 93 LYS A O 1
ATOM 759 N N . VAL A 1 94 ? 23.219 -13.219 -7 1 94.94 94 VAL A N 1
ATOM 760 C CA . VAL A 1 94 ? 22.672 -13.844 -8.203 1 94.94 94 VAL A CA 1
ATOM 761 C C . VAL A 1 94 ? 22.234 -12.773 -9.195 1 94.94 94 VAL A C 1
ATOM 763 O O . VAL A 1 94 ? 22.484 -12.883 -10.391 1 94.94 94 VAL A O 1
ATOM 766 N N . ALA A 1 95 ? 21.578 -11.766 -8.695 1 94.5 95 ALA A N 1
ATOM 767 C CA . ALA A 1 95 ? 21.156 -10.648 -9.547 1 94.5 95 ALA A CA 1
ATOM 768 C C . ALA A 1 95 ? 22.359 -10.039 -10.273 1 94.5 95 ALA A C 1
ATOM 770 O O . ALA A 1 95 ? 22.297 -9.789 -11.477 1 94.5 95 ALA A O 1
ATOM 771 N N . GLN A 1 96 ? 23.422 -9.875 -9.594 1 90.19 96 GLN A N 1
ATOM 772 C CA . GLN A 1 96 ? 24.625 -9.289 -10.164 1 90.19 96 GLN A CA 1
ATOM 773 C C . GLN A 1 96 ? 25.266 -10.219 -11.188 1 90.19 96 GLN A C 1
ATOM 775 O O . GLN A 1 96 ? 25.719 -9.781 -12.242 1 90.19 96 GLN A O 1
ATOM 780 N N . VAL A 1 97 ? 25.266 -11.461 -10.82 1 90.62 97 VAL A N 1
ATOM 781 C CA . VAL A 1 97 ? 25.859 -12.461 -11.711 1 90.62 97 VAL A CA 1
ATOM 782 C C . VAL A 1 97 ? 25.078 -12.516 -13.016 1 90.62 97 VAL A C 1
ATOM 784 O O . VAL A 1 97 ? 25.656 -12.594 -14.102 1 90.62 97 VAL A O 1
ATOM 787 N N . ILE A 1 98 ? 23.797 -12.5 -12.93 1 94.44 98 ILE A N 1
ATOM 788 C CA . ILE A 1 98 ? 22.953 -12.523 -14.117 1 94.44 98 ILE A CA 1
ATOM 789 C C . ILE A 1 98 ? 23.25 -11.305 -14.984 1 94.44 98 ILE A C 1
ATOM 791 O O . ILE A 1 98 ? 23.375 -11.43 -16.203 1 94.44 98 ILE A O 1
ATOM 795 N N . LYS A 1 99 ? 23.391 -10.203 -14.375 1 91.88 99 LYS A N 1
ATOM 796 C CA . LYS A 1 99 ? 23.672 -8.969 -15.102 1 91.88 99 LYS A CA 1
ATOM 797 C C . LYS A 1 99 ? 25.062 -9.016 -15.75 1 91.88 99 LYS A C 1
ATOM 799 O O . LYS A 1 99 ? 25.219 -8.688 -16.922 1 91.88 99 LYS A O 1
ATOM 804 N N . LYS A 1 100 ? 26.031 -9.477 -15.07 1 89.88 100 LYS A N 1
ATOM 805 C CA . LYS A 1 100 ? 27.422 -9.477 -15.523 1 89.88 100 LYS A CA 1
ATOM 806 C C . LYS A 1 100 ? 27.656 -10.539 -16.594 1 89.88 100 LYS A C 1
ATOM 808 O O . LYS A 1 100 ? 28.469 -10.352 -17.5 1 89.88 100 LYS A O 1
ATOM 813 N N . ARG A 1 101 ? 26.938 -11.633 -16.5 1 90.81 101 ARG A N 1
ATOM 814 C CA . ARG A 1 101 ? 27.141 -12.75 -17.422 1 90.81 101 ARG A CA 1
ATOM 815 C C . ARG A 1 101 ? 25.969 -12.867 -18.406 1 90.81 101 ARG A C 1
ATOM 817 O O . ARG A 1 101 ? 25.594 -13.969 -18.781 1 90.81 101 ARG A O 1
ATOM 824 N N . SER A 1 102 ? 25.422 -11.789 -18.703 1 92.81 102 SER A N 1
ATOM 825 C CA . SER A 1 102 ? 24.234 -11.742 -19.562 1 92.81 102 SER A CA 1
ATOM 826 C C . SER A 1 102 ? 24.516 -12.328 -20.938 1 92.81 102 SER A C 1
ATOM 828 O O . SER A 1 102 ? 23.688 -13.039 -21.5 1 92.81 102 SER A O 1
ATOM 830 N N . ALA A 1 103 ? 25.672 -12.078 -21.5 1 88.81 103 ALA A N 1
ATOM 831 C CA . ALA A 1 103 ? 26.031 -12.57 -22.828 1 88.81 103 ALA A CA 1
ATOM 832 C C . ALA A 1 103 ? 26.078 -14.094 -22.859 1 88.81 103 ALA A C 1
ATOM 834 O O . ALA A 1 103 ? 25.547 -14.727 -23.781 1 88.81 103 ALA A O 1
ATOM 835 N N . GLU A 1 104 ? 26.672 -14.672 -21.891 1 85.38 104 GLU A N 1
ATOM 836 C CA . GLU A 1 104 ? 26.781 -16.125 -21.812 1 85.38 104 GLU A CA 1
ATOM 837 C C . GLU A 1 104 ? 25.422 -16.781 -21.641 1 85.38 104 GLU A C 1
ATOM 839 O O . GLU A 1 104 ? 25.109 -17.781 -22.281 1 85.38 104 GLU A O 1
ATOM 844 N N . LEU A 1 105 ? 24.703 -16.266 -20.781 1 89.5 105 LEU A N 1
ATOM 845 C CA . LEU A 1 105 ? 23.359 -16.797 -20.562 1 89.5 105 LEU A CA 1
ATOM 846 C C . LEU A 1 105 ? 22.547 -16.766 -21.844 1 89.5 105 LEU A C 1
ATOM 848 O O . LEU A 1 105 ? 21.844 -17.734 -22.172 1 89.5 105 LEU A O 1
ATOM 852 N N . SER A 1 106 ? 22.641 -15.648 -22.547 1 88 106 SER A N 1
ATOM 853 C CA . SER A 1 106 ? 21.938 -15.523 -23.828 1 88 106 SER A CA 1
ATOM 854 C C . SER A 1 106 ? 22.406 -16.578 -24.812 1 88 106 SER A C 1
ATOM 856 O O . SER A 1 106 ? 21.594 -17.188 -25.516 1 88 106 SER A O 1
ATOM 858 N N . GLU A 1 107 ? 23.641 -16.812 -24.875 1 83 107 GLU A N 1
ATOM 859 C CA . GLU A 1 107 ? 24.203 -17.797 -25.797 1 83 107 GLU A CA 1
ATOM 860 C C . GLU A 1 107 ? 23.672 -19.188 -25.516 1 83 107 GLU A C 1
ATOM 862 O O . GLU A 1 107 ? 23.344 -19.938 -26.438 1 83 107 GLU A O 1
ATOM 867 N N . PHE A 1 108 ? 23.625 -19.547 -24.266 1 83.12 108 PHE A N 1
ATOM 868 C CA . PHE A 1 108 ? 23.125 -20.859 -23.891 1 83.12 108 PHE A CA 1
ATOM 869 C C . PHE A 1 108 ? 21.672 -21.031 -24.281 1 83.12 108 PHE A C 1
ATOM 871 O O . PHE A 1 108 ? 21.266 -22.078 -24.797 1 83.12 108 PHE A O 1
ATOM 878 N N . GLU A 1 109 ? 20.875 -20.031 -24.078 1 83.56 109 GLU A N 1
ATOM 879 C CA . GLU A 1 109 ? 19.453 -20.109 -24.391 1 83.56 109 GLU A CA 1
ATOM 880 C C . GLU A 1 109 ? 19.219 -20.125 -25.906 1 83.56 109 GLU A C 1
ATOM 882 O O . GLU A 1 109 ? 18.312 -20.797 -26.391 1 83.56 109 GLU A O 1
ATOM 887 N N . VAL A 1 110 ? 20 -19.344 -26.562 1 79 110 VAL A N 1
ATOM 888 C CA . VAL A 1 110 ? 19.906 -19.344 -28.031 1 79 110 VAL A CA 1
ATOM 889 C C . VAL A 1 110 ? 20.266 -20.734 -28.562 1 79 110 VAL A C 1
ATOM 891 O O . VAL A 1 110 ? 19.578 -21.266 -29.422 1 79 110 VAL A O 1
ATOM 894 N N . TYR A 1 111 ? 21.281 -21.219 -28.031 1 73 111 TYR A N 1
ATOM 895 C CA . TYR A 1 111 ? 21.766 -22.516 -28.469 1 73 111 TYR A CA 1
ATOM 896 C C . TYR A 1 111 ? 20.75 -23.609 -28.141 1 73 111 TYR A C 1
ATOM 898 O O . TYR A 1 111 ? 20.438 -24.453 -28.984 1 73 111 TYR A O 1
ATOM 906 N N . ALA A 1 112 ? 20.281 -23.625 -27 1 71.88 112 ALA A N 1
ATOM 907 C CA . ALA A 1 112 ? 19.438 -24.703 -26.5 1 71.88 112 ALA A CA 1
ATOM 908 C C . ALA A 1 112 ? 18.031 -24.609 -27.062 1 71.88 112 ALA A C 1
ATOM 910 O O . ALA A 1 112 ? 17.391 -25.625 -27.344 1 71.88 112 ALA A O 1
ATOM 911 N N . HIS A 1 113 ? 17.547 -23.375 -27.234 1 72.75 113 HIS A N 1
ATOM 912 C CA . HIS A 1 113 ? 16.125 -23.234 -27.5 1 72.75 113 HIS A CA 1
ATOM 913 C C . HIS A 1 113 ? 15.875 -22.328 -28.703 1 72.75 113 HIS A C 1
ATOM 915 O O . HIS A 1 113 ? 14.727 -22.031 -29.047 1 72.75 113 HIS A O 1
ATOM 921 N N . ASN A 1 114 ? 16.938 -21.875 -29.312 1 71.31 114 ASN A N 1
ATOM 922 C CA . ASN A 1 114 ? 16.812 -20.953 -30.438 1 71.31 114 ASN A CA 1
ATOM 923 C C . ASN A 1 114 ? 16.062 -19.688 -30.062 1 71.31 114 ASN A C 1
ATOM 925 O O . ASN A 1 114 ? 15.266 -19.172 -30.859 1 71.31 114 ASN A O 1
ATOM 929 N N . ALA A 1 115 ? 16.234 -19.281 -28.906 1 76.25 115 ALA A N 1
ATOM 930 C CA . ALA A 1 115 ? 15.602 -18.062 -28.438 1 76.25 115 ALA A CA 1
ATOM 931 C C . ALA A 1 115 ? 16.219 -16.828 -29.109 1 76.25 115 ALA A C 1
ATOM 933 O O . ALA A 1 115 ? 17.422 -16.797 -29.359 1 76.25 115 ALA A O 1
ATOM 934 N N . PRO A 1 116 ? 15.367 -15.82 -29.422 1 80.12 116 PRO A N 1
ATOM 935 C CA . PRO A 1 116 ? 15.945 -14.609 -30 1 80.12 116 PRO A CA 1
ATOM 936 C C . PRO A 1 116 ? 16.891 -13.883 -29.047 1 80.12 116 PRO A C 1
ATOM 938 O O . PRO A 1 116 ? 16.5 -13.516 -27.938 1 80.12 116 PRO A O 1
ATOM 941 N N . ALA A 1 117 ? 18.078 -13.633 -29.484 1 83.75 117 ALA A N 1
ATOM 942 C CA . ALA A 1 117 ? 19.109 -13.031 -28.641 1 83.75 117 ALA A CA 1
ATOM 943 C C . ALA A 1 117 ? 18.688 -11.641 -28.172 1 83.75 117 ALA A C 1
ATOM 945 O O . ALA A 1 117 ? 18.969 -11.273 -27.016 1 83.75 117 ALA A O 1
ATOM 946 N N . ASP A 1 118 ? 18.016 -10.93 -29.047 1 83.19 118 ASP A N 1
ATOM 947 C CA . ASP A 1 118 ? 17.609 -9.57 -28.703 1 83.19 118 ASP A CA 1
ATOM 948 C C . ASP A 1 118 ? 16.594 -9.57 -27.562 1 83.19 118 ASP A C 1
ATOM 950 O O . ASP A 1 118 ? 16.656 -8.734 -26.656 1 83.19 118 ASP A O 1
ATOM 954 N N . LEU A 1 119 ? 15.734 -10.43 -27.609 1 82.88 119 LEU A N 1
ATOM 955 C CA . LEU A 1 119 ? 14.742 -10.562 -26.562 1 82.88 119 LEU A CA 1
ATOM 956 C C . LEU A 1 119 ? 15.414 -10.914 -25.234 1 82.88 119 LEU A C 1
ATOM 958 O O . LEU A 1 119 ? 15.07 -10.344 -24.188 1 82.88 119 LEU A O 1
ATOM 962 N N . LEU A 1 120 ? 16.344 -11.766 -25.281 1 87.06 120 LEU A N 1
ATOM 963 C CA . LEU A 1 120 ? 17.047 -12.219 -24.078 1 87.06 120 LEU A CA 1
ATOM 964 C C . LEU A 1 120 ? 17.844 -11.078 -23.453 1 87.06 120 LEU A C 1
ATOM 966 O O . LEU A 1 120 ? 17.688 -10.773 -22.266 1 87.06 120 LEU A O 1
ATOM 970 N N . LEU A 1 121 ? 18.578 -10.391 -24.234 1 90.5 121 LEU A N 1
ATOM 971 C CA . LEU A 1 121 ? 19.547 -9.414 -23.734 1 90.5 121 LEU A CA 1
ATOM 972 C C . LEU A 1 121 ? 18.844 -8.109 -23.344 1 90.5 121 LEU A C 1
ATOM 974 O O . LEU A 1 121 ? 19.281 -7.418 -22.422 1 90.5 121 LEU A O 1
ATOM 978 N N . LYS A 1 122 ? 17.75 -7.867 -24.016 1 86.31 122 LYS A N 1
ATOM 979 C CA . LYS A 1 122 ? 17.141 -6.559 -23.797 1 86.31 122 LYS A CA 1
ATOM 980 C C . LYS A 1 122 ? 15.992 -6.652 -22.797 1 86.31 122 LYS A C 1
ATOM 982 O O . LYS A 1 122 ? 15.641 -5.66 -22.156 1 86.31 122 LYS A O 1
ATOM 987 N N . GLU A 1 123 ? 15.43 -7.773 -22.625 1 86.56 123 GLU A N 1
ATOM 988 C CA . GLU A 1 123 ? 14.211 -7.824 -21.812 1 86.56 123 GLU A CA 1
ATOM 989 C C . GLU A 1 123 ? 14.312 -8.898 -20.734 1 86.56 123 GLU A C 1
ATOM 991 O O . GLU A 1 123 ? 14.312 -8.594 -19.547 1 86.56 123 GLU A O 1
ATOM 996 N N . VAL A 1 124 ? 14.57 -10.117 -21.125 1 87.69 124 VAL A N 1
ATOM 997 C CA . VAL A 1 124 ? 14.406 -11.25 -20.234 1 87.69 124 VAL A CA 1
ATOM 998 C C . VAL A 1 124 ? 15.5 -11.234 -19.172 1 87.69 124 VAL A C 1
ATOM 1000 O O . VAL A 1 124 ? 15.219 -11.273 -17.969 1 87.69 124 VAL A O 1
ATOM 1003 N N . ILE A 1 125 ? 16.734 -11.188 -19.609 1 93.19 125 ILE A N 1
ATOM 1004 C CA . ILE A 1 125 ? 17.844 -11.297 -18.688 1 93.19 125 ILE A CA 1
ATOM 1005 C C . ILE A 1 125 ? 17.875 -10.078 -17.766 1 93.19 125 ILE A C 1
ATOM 1007 O O . ILE A 1 125 ? 18.016 -10.219 -16.547 1 93.19 125 ILE A O 1
ATOM 1011 N N . PRO A 1 126 ? 17.641 -8.844 -18.328 1 92.62 126 PRO A N 1
ATOM 1012 C CA . PRO A 1 126 ? 17.531 -7.707 -17.406 1 92.62 126 PRO A CA 1
ATOM 1013 C C . PRO A 1 126 ? 16.391 -7.859 -16.406 1 92.62 126 PRO A C 1
ATOM 1015 O O . PRO A 1 126 ? 16.547 -7.496 -15.242 1 92.62 126 PRO A O 1
ATOM 1018 N N . PHE A 1 127 ? 15.344 -8.352 -16.797 1 91 127 PHE A N 1
ATOM 1019 C CA . PHE A 1 127 ? 14.219 -8.586 -15.898 1 91 127 PHE A CA 1
ATOM 1020 C C . PHE A 1 127 ? 14.602 -9.57 -14.805 1 91 127 PHE A C 1
ATOM 1022 O O . PHE A 1 127 ? 14.289 -9.359 -13.633 1 91 127 PHE A O 1
ATOM 1029 N N . LEU A 1 128 ? 15.203 -10.609 -15.188 1 94.06 128 LEU A N 1
ATOM 1030 C CA . LEU A 1 128 ? 15.578 -11.633 -14.211 1 94.06 128 LEU A CA 1
ATOM 1031 C C . LEU A 1 128 ? 16.516 -11.055 -13.164 1 94.06 128 LEU A C 1
ATOM 1033 O O . LEU A 1 128 ? 16.406 -11.375 -11.977 1 94.06 128 LEU A O 1
ATOM 1037 N N . SER A 1 129 ? 17.438 -10.242 -13.656 1 94.81 129 SER A N 1
ATOM 1038 C CA . SER A 1 129 ? 18.328 -9.578 -12.703 1 94.81 129 SER A CA 1
ATOM 1039 C C . SER A 1 129 ? 17.531 -8.734 -11.711 1 94.81 129 SER A C 1
ATOM 1041 O O . SER A 1 129 ? 17.75 -8.836 -10.5 1 94.81 129 SER A O 1
ATOM 1043 N N . SER A 1 130 ? 16.625 -7.984 -12.227 1 93.12 130 SER A N 1
ATOM 1044 C CA . SER A 1 130 ? 15.789 -7.145 -11.375 1 93.12 130 SER A CA 1
ATOM 1045 C C . SER A 1 130 ? 14.906 -7.984 -10.461 1 93.12 130 SER A C 1
ATOM 1047 O O . SER A 1 130 ? 14.641 -7.598 -9.32 1 93.12 130 SER A O 1
ATOM 1049 N N . TYR A 1 131 ? 14.453 -9.047 -10.977 1 94.19 131 TYR A N 1
ATOM 1050 C CA . TYR A 1 131 ? 13.57 -9.938 -10.242 1 94.19 131 TYR A CA 1
ATOM 1051 C C . TYR A 1 131 ? 14.281 -10.531 -9.031 1 94.19 131 TYR A C 1
ATOM 1053 O O . TYR A 1 131 ? 13.727 -10.555 -7.93 1 94.19 131 TYR A O 1
ATOM 1061 N N . TRP A 1 132 ? 15.484 -10.984 -9.188 1 96.56 132 TRP A N 1
ATOM 1062 C CA . TRP A 1 132 ? 16.281 -11.508 -8.086 1 96.56 132 TRP A CA 1
ATOM 1063 C C . TRP A 1 132 ? 16.625 -10.414 -7.082 1 96.56 132 TRP A C 1
ATOM 1065 O O . TRP A 1 132 ? 16.594 -10.641 -5.867 1 96.56 132 TRP A O 1
ATOM 1075 N N . GLN A 1 133 ? 16.922 -9.273 -7.625 1 95 133 GLN A N 1
ATOM 1076 C CA . GLN A 1 133 ? 17.172 -8.148 -6.738 1 95 133 GLN A CA 1
ATOM 1077 C C . GLN A 1 133 ? 15.938 -7.801 -5.91 1 95 133 GLN A C 1
ATOM 1079 O O . GLN A 1 133 ? 16.047 -7.543 -4.711 1 95 133 GLN A O 1
ATOM 1084 N N . TYR A 1 134 ? 14.836 -7.762 -6.543 1 94.94 134 TYR A N 1
ATOM 1085 C CA . TYR A 1 134 ? 13.57 -7.473 -5.879 1 94.94 134 TYR A CA 1
ATOM 1086 C C . TYR A 1 134 ? 13.328 -8.43 -4.719 1 94.94 134 TYR A C 1
ATOM 1088 O O . TYR A 1 134 ? 13.016 -8 -3.607 1 94.94 134 TYR A O 1
ATOM 1096 N N . TYR A 1 135 ? 13.5 -9.664 -4.922 1 96.62 135 TYR A N 1
ATOM 1097 C CA . TYR A 1 135 ? 13.211 -10.641 -3.877 1 96.62 135 TYR A CA 1
ATOM 1098 C C . TYR A 1 135 ? 14.328 -10.688 -2.844 1 96.62 135 TYR A C 1
ATOM 1100 O O . TYR A 1 135 ? 14.125 -11.148 -1.718 1 96.62 135 TYR A O 1
ATOM 1108 N N . SER A 1 136 ? 15.539 -10.242 -3.23 1 96.62 136 SER A N 1
ATOM 1109 C CA . SER A 1 136 ? 16.562 -10.031 -2.203 1 96.62 136 SER A CA 1
ATOM 1110 C C . SER A 1 136 ? 16.094 -9.016 -1.166 1 96.62 136 SER A C 1
ATOM 1112 O O . SER A 1 136 ? 16.438 -9.133 0.016 1 96.62 136 SER A O 1
ATOM 1114 N N . GLY A 1 137 ? 15.383 -8.055 -1.631 1 95.69 137 GLY A N 1
ATOM 1115 C CA . GLY A 1 137 ? 14.805 -7.09 -0.71 1 95.69 137 GLY A CA 1
ATOM 1116 C C . GLY A 1 137 ? 13.836 -7.711 0.277 1 95.69 137 GLY A C 1
ATOM 1117 O O . GLY A 1 137 ? 13.859 -7.383 1.466 1 95.69 137 GLY A O 1
ATOM 1118 N N . TRP A 1 138 ? 13.031 -8.555 -0.214 1 95.5 138 TRP A N 1
ATOM 1119 C CA . TRP A 1 138 ? 12.086 -9.234 0.666 1 95.5 138 TRP A CA 1
ATOM 1120 C C . TRP A 1 138 ? 12.812 -10.086 1.699 1 95.5 138 TRP A C 1
ATOM 1122 O O . TRP A 1 138 ? 12.391 -10.172 2.854 1 95.5 138 TRP A O 1
ATOM 1132 N N . ALA A 1 139 ? 13.867 -10.719 1.305 1 96 139 ALA A N 1
ATOM 1133 C CA . ALA A 1 139 ? 14.672 -11.508 2.242 1 96 139 ALA A CA 1
ATOM 1134 C C . ALA A 1 139 ? 15.242 -10.625 3.348 1 96 139 ALA A C 1
ATOM 1136 O O . ALA A 1 139 ? 15.242 -11.008 4.52 1 96 139 ALA A O 1
ATOM 1137 N N . ALA A 1 140 ? 15.656 -9.469 2.984 1 94.19 140 ALA A N 1
ATOM 1138 C CA . ALA A 1 140 ? 16.266 -8.539 3.928 1 94.19 140 ALA A CA 1
ATOM 1139 C C . ALA A 1 140 ? 15.266 -8.086 4.98 1 94.19 140 ALA A C 1
ATOM 1141 O O . ALA A 1 140 ? 15.641 -7.75 6.105 1 94.19 140 ALA A O 1
ATOM 1142 N N . MET A 1 141 ? 14.062 -8.094 4.656 1 91.56 141 MET A N 1
ATOM 1143 C CA . MET A 1 141 ? 13.031 -7.527 5.52 1 91.56 141 MET A CA 1
ATOM 1144 C C . MET A 1 141 ? 12.43 -8.602 6.426 1 91.56 141 MET A C 1
ATOM 1146 O O . MET A 1 141 ? 11.539 -8.312 7.227 1 91.56 141 MET A O 1
ATOM 1150 N N . GLU A 1 142 ? 12.836 -9.758 6.297 1 90.25 142 GLU A N 1
ATOM 1151 C CA . GLU A 1 142 ? 12.289 -10.82 7.129 1 90.25 142 GLU A CA 1
ATOM 1152 C C . GLU A 1 142 ? 12.453 -10.5 8.609 1 90.25 142 GLU A C 1
ATOM 1154 O O . GLU A 1 142 ? 13.531 -10.109 9.047 1 90.25 142 GLU A O 1
ATOM 1159 N N . ASP A 1 143 ? 11.391 -10.555 9.297 1 80.69 143 ASP A N 1
ATOM 1160 C CA . ASP A 1 143 ? 11.43 -10.406 10.75 1 80.69 143 ASP A CA 1
ATOM 1161 C C . ASP A 1 143 ? 11.797 -11.727 11.43 1 80.69 143 ASP A C 1
ATOM 1163 O O . ASP A 1 143 ? 11.031 -12.695 11.375 1 80.69 143 ASP A O 1
ATOM 1167 N N . PRO A 1 144 ? 12.852 -11.734 12.094 1 78.31 144 PRO A N 1
ATOM 1168 C CA . PRO A 1 144 ? 13.289 -12.977 12.734 1 78.31 144 PRO A CA 1
ATOM 1169 C C . PRO A 1 144 ? 12.281 -13.492 13.758 1 78.31 144 PRO A C 1
ATOM 1171 O O . PRO A 1 144 ? 12.18 -14.695 13.984 1 78.31 144 PRO A O 1
ATOM 1174 N N . GLN A 1 145 ? 11.523 -12.594 14.312 1 75.06 145 GLN A N 1
ATOM 1175 C CA . GLN A 1 145 ? 10.562 -13 15.336 1 75.06 145 GLN A CA 1
ATOM 1176 C C . GLN A 1 145 ? 9.391 -13.758 14.727 1 75.06 145 GLN A C 1
ATOM 1178 O O . GLN A 1 145 ? 8.742 -14.562 15.398 1 75.06 145 GLN A O 1
ATOM 1183 N N . ASN A 1 146 ? 9.18 -13.57 13.492 1 78.19 146 ASN A N 1
ATOM 1184 C CA . ASN A 1 146 ? 8.039 -14.195 12.828 1 78.19 146 ASN A CA 1
ATOM 1185 C C . ASN A 1 146 ? 8.438 -15.492 12.133 1 78.19 146 ASN A C 1
ATOM 1187 O O . ASN A 1 146 ? 7.574 -16.266 11.695 1 78.19 146 ASN A O 1
ATOM 1191 N N . ARG A 1 147 ? 9.703 -15.727 12.102 1 81 147 ARG A N 1
ATOM 1192 C CA . ARG A 1 147 ? 10.211 -16.891 11.375 1 81 147 ARG A CA 1
ATOM 1193 C C . ARG A 1 147 ? 9.617 -18.172 11.93 1 81 147 ARG A C 1
ATOM 1195 O O . ARG A 1 147 ? 9.336 -19.109 11.172 1 81 147 ARG A O 1
ATOM 1202 N N . GLN A 1 148 ? 9.414 -18.109 13.164 1 76.5 148 GLN A N 1
ATOM 1203 C CA . GLN A 1 148 ? 8.961 -19.328 13.836 1 76.5 148 GLN A CA 1
ATOM 1204 C C . GLN A 1 148 ? 7.535 -19.672 13.438 1 76.5 148 GLN A C 1
ATOM 1206 O O . GLN A 1 148 ? 7.098 -20.812 13.609 1 76.5 148 GLN A O 1
ATOM 1211 N N . PHE A 1 149 ? 6.906 -18.781 12.859 1 79.62 149 PHE A N 1
ATOM 1212 C CA . PHE A 1 149 ? 5.504 -19.016 12.531 1 79.62 149 PHE A CA 1
ATOM 1213 C C . PHE A 1 149 ? 5.352 -19.516 11.102 1 79.62 149 PHE A C 1
ATOM 1215 O O . PHE A 1 149 ? 4.254 -19.891 10.68 1 79.62 149 PHE A O 1
ATOM 1222 N N . TYR A 1 150 ? 6.414 -19.562 10.32 1 79.38 150 TYR A N 1
ATOM 1223 C CA . TYR A 1 150 ? 6.34 -19.984 8.93 1 79.38 150 TYR A CA 1
ATOM 1224 C C . TYR A 1 150 ? 7.145 -21.266 8.711 1 79.38 150 TYR A C 1
ATOM 1226 O O . TYR A 1 150 ? 8.305 -21.344 9.125 1 79.38 150 TYR A O 1
ATOM 1234 N N . ALA A 1 151 ? 6.465 -22.203 8.141 1 78.19 151 ALA A N 1
ATOM 1235 C CA . ALA A 1 151 ? 7.176 -23.406 7.719 1 78.19 151 ALA A CA 1
ATOM 1236 C C . ALA A 1 151 ? 7.836 -23.203 6.355 1 78.19 151 ALA A C 1
ATOM 1238 O O . ALA A 1 151 ? 7.258 -22.562 5.469 1 78.19 151 ALA A O 1
ATOM 1239 N N . THR A 1 152 ? 9.117 -23.594 6.324 1 81.25 152 THR A N 1
ATOM 1240 C CA . THR A 1 152 ? 9.836 -23.609 5.059 1 81.25 152 THR A CA 1
ATOM 1241 C C . THR A 1 152 ? 9.969 -25.031 4.523 1 81.25 152 THR A C 1
ATOM 1243 O O . THR A 1 152 ? 9.828 -26 5.277 1 81.25 152 THR A O 1
ATOM 1246 N N . GLY A 1 153 ? 10.086 -25.188 3.221 1 83.19 153 GLY A N 1
ATOM 1247 C CA . GLY A 1 153 ? 10.172 -26.516 2.633 1 83.19 153 GLY A CA 1
ATOM 1248 C C . GLY A 1 153 ? 11 -26.562 1.367 1 83.19 153 GLY A C 1
ATOM 1249 O O . GLY A 1 153 ? 11.883 -25.719 1.168 1 83.19 153 GLY A O 1
ATOM 1250 N N . MET A 1 154 ? 10.805 -27.656 0.717 1 84.06 154 MET A N 1
ATOM 1251 C CA . MET A 1 154 ? 11.461 -27.859 -0.567 1 84.06 154 MET A CA 1
ATOM 1252 C C . MET A 1 154 ? 10.539 -27.484 -1.722 1 84.06 154 MET A C 1
ATOM 1254 O O . MET A 1 154 ? 9.344 -27.75 -1.677 1 84.06 154 MET A O 1
ATOM 1258 N N . VAL A 1 155 ? 11.078 -26.875 -2.646 1 84.19 155 VAL A N 1
ATOM 1259 C CA . VAL A 1 155 ? 10.336 -26.484 -3.838 1 84.19 155 VAL A CA 1
ATOM 1260 C C . VAL A 1 155 ? 10.891 -27.219 -5.059 1 84.19 155 VAL A C 1
ATOM 1262 O O . VAL A 1 155 ? 12.094 -27.188 -5.312 1 84.19 155 VAL A O 1
ATOM 1265 N N . LEU A 1 156 ? 10.055 -27.891 -5.695 1 82.06 156 LEU A N 1
ATOM 1266 C CA . LEU A 1 156 ? 10.406 -28.531 -6.961 1 82.06 156 LEU A CA 1
ATOM 1267 C C . LEU A 1 156 ? 9.836 -27.75 -8.141 1 82.06 156 LEU A C 1
ATOM 1269 O O . LEU A 1 156 ? 8.633 -27.469 -8.18 1 82.06 156 LEU A O 1
ATOM 1273 N N . VAL A 1 157 ? 10.695 -27.391 -8.984 1 83.38 157 VAL A N 1
ATOM 1274 C CA . VAL A 1 157 ? 10.297 -26.688 -10.195 1 83.38 157 VAL A CA 1
ATOM 1275 C C . VAL A 1 157 ? 10.523 -27.578 -11.414 1 83.38 157 VAL A C 1
ATOM 1277 O O . VAL A 1 157 ? 11.664 -27.828 -11.797 1 83.38 157 VAL A O 1
ATOM 1280 N N . ASP A 1 158 ? 9.484 -27.984 -12.023 1 78.06 158 ASP A N 1
ATOM 1281 C CA . ASP A 1 158 ? 9.562 -28.844 -13.195 1 78.06 158 ASP A CA 1
ATOM 1282 C C . ASP A 1 158 ? 9.422 -28.047 -14.484 1 78.06 158 ASP A C 1
ATOM 1284 O O . ASP A 1 158 ? 8.328 -27.578 -14.812 1 78.06 158 ASP A O 1
ATOM 1288 N N . VAL A 1 159 ? 10.523 -27.922 -15.234 1 79.94 159 VAL A N 1
ATOM 1289 C CA . VAL A 1 159 ? 10.5 -27.141 -16.469 1 79.94 159 VAL A CA 1
ATOM 1290 C C . VAL A 1 159 ? 10.734 -28.047 -17.672 1 79.94 159 VAL A C 1
ATOM 1292 O O . VAL A 1 159 ? 11.188 -27.594 -18.719 1 79.94 159 VAL A O 1
ATOM 1295 N N . ARG A 1 160 ? 10.531 -29.266 -17.703 1 73.75 160 ARG A N 1
ATOM 1296 C CA . ARG A 1 160 ? 10.781 -30.219 -18.781 1 73.75 160 ARG A CA 1
ATOM 1297 C C . ARG A 1 160 ? 9.922 -29.906 -20 1 73.75 160 ARG A C 1
ATOM 1299 O O . ARG A 1 160 ? 10.32 -30.156 -21.125 1 73.75 160 ARG A O 1
ATOM 1306 N N . LYS A 1 161 ? 8.836 -29.281 -19.641 1 69.94 161 LYS A N 1
ATOM 1307 C CA . LYS A 1 161 ? 7.914 -28.953 -20.734 1 69.94 161 LYS A CA 1
ATOM 1308 C C . LYS A 1 161 ? 7.898 -27.453 -21.016 1 69.94 161 LYS A C 1
ATOM 1310 O O . LYS A 1 161 ? 7.016 -26.953 -21.703 1 69.94 161 LYS A O 1
ATOM 1315 N N . SER A 1 162 ? 8.875 -26.844 -20.516 1 73.75 162 SER A N 1
ATOM 1316 C CA . SER A 1 162 ? 8.922 -25.406 -20.672 1 73.75 162 SER A CA 1
ATOM 1317 C C . SER A 1 162 ? 9.586 -25 -21.984 1 73.75 162 SER A C 1
ATOM 1319 O O . SER A 1 162 ? 10.578 -25.609 -22.391 1 73.75 162 SER A O 1
ATOM 1321 N N . ARG A 1 163 ? 9.023 -23.922 -22.641 1 68.81 163 ARG A N 1
ATOM 1322 C CA . ARG A 1 163 ? 9.648 -23.344 -23.828 1 68.81 163 ARG A CA 1
ATOM 1323 C C . ARG A 1 163 ? 10.695 -22.297 -23.438 1 68.81 163 ARG A C 1
ATOM 1325 O O . ARG A 1 163 ? 11.508 -21.891 -24.266 1 68.81 163 ARG A O 1
ATOM 1332 N N . PHE A 1 164 ? 10.633 -21.969 -22.25 1 79.06 164 PHE A N 1
ATOM 1333 C CA . PHE A 1 164 ? 11.539 -20.938 -21.766 1 79.06 164 PHE A CA 1
ATOM 1334 C C . PHE A 1 164 ? 12.008 -21.25 -20.344 1 79.06 164 PHE A C 1
ATOM 1336 O O . PHE A 1 164 ? 11.758 -20.484 -19.422 1 79.06 164 PHE A O 1
ATOM 1343 N N . PRO A 1 165 ? 12.781 -22.203 -20.234 1 82.06 165 PRO A N 1
ATOM 1344 C CA . PRO A 1 165 ? 13.133 -22.719 -18.906 1 82.06 165 PRO A CA 1
ATOM 1345 C C . PRO A 1 165 ? 13.867 -21.703 -18.047 1 82.06 165 PRO A C 1
ATOM 1347 O O . PRO A 1 165 ? 13.68 -21.672 -16.828 1 82.06 165 PRO A O 1
ATOM 1350 N N . LEU A 1 166 ? 14.742 -20.906 -18.641 1 87.25 166 LEU A N 1
ATOM 1351 C CA . LEU A 1 166 ? 15.492 -19.938 -17.859 1 87.25 166 LEU A CA 1
ATOM 1352 C C . LEU A 1 166 ? 14.555 -18.984 -17.141 1 87.25 166 LEU A C 1
ATOM 1354 O O . LEU A 1 166 ? 14.703 -18.75 -15.938 1 87.25 166 LEU A O 1
ATOM 1358 N N . LEU A 1 167 ? 13.633 -18.469 -17.891 1 85.94 167 LEU A N 1
ATOM 1359 C CA . LEU A 1 167 ? 12.695 -17.516 -17.297 1 85.94 167 LEU A CA 1
ATOM 1360 C C . LEU A 1 167 ? 11.805 -18.203 -16.266 1 85.94 167 LEU A C 1
ATOM 1362 O O . LEU A 1 167 ? 11.703 -17.734 -15.125 1 85.94 167 LEU A O 1
ATOM 1366 N N . GLU A 1 168 ? 11.227 -19.266 -16.594 1 83.94 168 GLU A N 1
ATOM 1367 C CA . GLU A 1 168 ? 10.203 -19.906 -15.781 1 83.94 168 GLU A CA 1
ATOM 1368 C C . GLU A 1 168 ? 10.797 -20.484 -14.492 1 83.94 168 GLU A C 1
ATOM 1370 O O . GLU A 1 168 ? 10.18 -20.391 -13.422 1 83.94 168 GLU A O 1
ATOM 1375 N N . ALA A 1 169 ? 11.922 -21.062 -14.578 1 89.06 169 ALA A N 1
ATOM 1376 C CA . ALA A 1 169 ? 12.562 -21.594 -13.391 1 89.06 169 ALA A CA 1
ATOM 1377 C C . ALA A 1 169 ? 12.906 -20.484 -12.398 1 89.06 169 ALA A C 1
ATOM 1379 O O . ALA A 1 169 ? 12.727 -20.656 -11.188 1 89.06 169 ALA A O 1
ATOM 1380 N N . ASN A 1 170 ? 13.398 -19.406 -12.906 1 91.69 170 ASN A N 1
ATOM 1381 C CA . ASN A 1 170 ? 13.812 -18.312 -12.039 1 91.69 170 ASN A CA 1
ATOM 1382 C C . ASN A 1 170 ? 12.609 -17.609 -11.422 1 91.69 170 ASN A C 1
ATOM 1384 O O . ASN A 1 170 ? 12.688 -17.094 -10.305 1 91.69 170 ASN A O 1
ATOM 1388 N N . LEU A 1 171 ? 11.484 -17.609 -12.133 1 88.06 171 LEU A N 1
ATOM 1389 C CA . LEU A 1 171 ? 10.266 -17 -11.602 1 88.06 171 LEU A CA 1
ATOM 1390 C C . LEU A 1 171 ? 9.82 -17.703 -10.32 1 88.06 171 LEU A C 1
ATOM 1392 O O . LEU A 1 171 ? 9.242 -17.062 -9.438 1 88.06 171 LEU A O 1
ATOM 1396 N N . ALA A 1 172 ? 10.188 -18.922 -10.203 1 88.12 172 ALA A N 1
ATOM 1397 C CA . ALA A 1 172 ? 9.82 -19.672 -9.008 1 88.12 172 ALA A CA 1
ATOM 1398 C C . ALA A 1 172 ? 10.969 -19.688 -8 1 88.12 172 ALA A C 1
ATOM 1400 O O . ALA A 1 172 ? 10.75 -19.562 -6.797 1 88.12 172 ALA A O 1
ATOM 1401 N N . ALA A 1 173 ? 12.141 -19.797 -8.469 1 93 173 ALA A N 1
ATOM 1402 C CA . ALA A 1 173 ? 13.297 -20.016 -7.602 1 93 173 ALA A CA 1
ATOM 1403 C C . ALA A 1 173 ? 13.586 -18.797 -6.742 1 93 173 ALA A C 1
ATOM 1405 O O . ALA A 1 173 ? 13.852 -18.906 -5.547 1 93 173 ALA A O 1
ATOM 1406 N N . ALA A 1 174 ? 13.539 -17.625 -7.344 1 95.44 174 ALA A N 1
ATOM 1407 C CA . ALA A 1 174 ? 13.914 -16.406 -6.637 1 95.44 174 ALA A CA 1
ATOM 1408 C C . ALA A 1 174 ? 13.039 -16.188 -5.406 1 95.44 174 ALA A C 1
ATOM 1410 O O . ALA A 1 174 ? 13.539 -16.094 -4.285 1 95.44 174 ALA A O 1
ATOM 1411 N N . PRO A 1 175 ? 11.711 -16.141 -5.605 1 93.94 175 PRO A N 1
ATOM 1412 C CA . PRO A 1 175 ? 10.891 -15.945 -4.41 1 93.94 175 PRO A CA 1
ATOM 1413 C C . PRO A 1 175 ? 10.961 -17.125 -3.443 1 93.94 175 PRO A C 1
ATOM 1415 O O . PRO A 1 175 ? 10.859 -16.938 -2.229 1 93.94 175 PRO A O 1
ATOM 1418 N N . ALA A 1 176 ? 11.086 -18.312 -3.902 1 92.5 176 ALA A N 1
ATOM 1419 C CA . ALA A 1 176 ? 11.188 -19.484 -3.033 1 92.5 176 ALA A CA 1
ATOM 1420 C C . ALA A 1 176 ? 12.414 -19.391 -2.133 1 92.5 176 ALA A C 1
ATOM 1422 O O . ALA A 1 176 ? 12.312 -19.594 -0.92 1 92.5 176 ALA A O 1
ATOM 1423 N N . LEU A 1 177 ? 13.516 -19.109 -2.709 1 96.19 177 LEU A N 1
ATOM 1424 C CA . LEU A 1 177 ? 14.75 -19 -1.937 1 96.19 177 LEU A CA 1
ATOM 1425 C C . LEU A 1 177 ? 14.688 -17.812 -0.981 1 96.19 177 LEU A C 1
ATOM 1427 O O . LEU A 1 177 ? 15.203 -17.875 0.135 1 96.19 177 LEU A O 1
ATOM 1431 N N . ALA A 1 178 ? 14.094 -16.734 -1.447 1 96.38 178 ALA A N 1
ATOM 1432 C CA . ALA A 1 178 ? 13.914 -15.578 -0.579 1 96.38 178 ALA A CA 1
ATOM 1433 C C . ALA A 1 178 ? 13.062 -15.938 0.64 1 96.38 178 ALA A C 1
ATOM 1435 O O . ALA A 1 178 ? 13.273 -15.406 1.729 1 96.38 178 ALA A O 1
ATOM 1436 N N . ALA A 1 179 ? 12.109 -16.828 0.452 1 93 179 ALA A N 1
ATOM 1437 C CA . ALA A 1 179 ? 11.203 -17.25 1.521 1 93 179 ALA A CA 1
ATOM 1438 C C . ALA A 1 179 ? 11.898 -18.234 2.469 1 93 179 ALA A C 1
ATOM 1440 O O . ALA A 1 179 ? 11.32 -18.641 3.477 1 93 179 ALA A O 1
ATOM 1441 N N . GLY A 1 180 ? 13.094 -18.672 2.133 1 93.12 180 GLY A N 1
ATOM 1442 C CA . GLY A 1 180 ? 13.859 -19.562 2.986 1 93.12 180 GLY A CA 1
ATOM 1443 C C . GLY A 1 180 ? 13.742 -21.016 2.574 1 93.12 180 GLY A C 1
ATOM 1444 O O . GLY A 1 180 ? 14.172 -21.906 3.305 1 93.12 180 GLY A O 1
ATOM 1445 N N . CYS A 1 181 ? 13.148 -21.281 1.418 1 92.25 181 CYS A N 1
ATOM 1446 C CA . CYS A 1 181 ? 13.031 -22.641 0.894 1 92.25 181 CYS A CA 1
ATOM 1447 C C . CYS A 1 181 ? 14.273 -23.031 0.111 1 92.25 181 CYS A C 1
ATOM 1449 O O . CYS A 1 181 ? 15.102 -22.172 -0.22 1 92.25 181 CYS A O 1
ATOM 1451 N N . VAL A 1 182 ? 14.414 -24.312 -0.043 1 92.44 182 VAL A N 1
ATOM 1452 C CA . VAL A 1 182 ? 15.43 -24.812 -0.963 1 92.44 182 VAL A CA 1
ATOM 1453 C C . VAL A 1 182 ? 14.773 -25.266 -2.264 1 92.44 182 VAL A C 1
ATOM 1455 O O . VAL A 1 182 ? 13.602 -25.641 -2.275 1 92.44 182 VAL A O 1
ATOM 1458 N N . VAL A 1 183 ? 15.539 -25.219 -3.375 1 90.81 183 VAL A N 1
ATOM 1459 C CA . VAL A 1 183 ? 14.898 -25.391 -4.676 1 90.81 183 VAL A CA 1
ATOM 1460 C C . VAL A 1 183 ? 15.633 -26.453 -5.48 1 90.81 183 VAL A C 1
ATOM 1462 O O . VAL A 1 183 ? 16.875 -26.484 -5.504 1 90.81 183 VAL A O 1
ATOM 1465 N N . THR A 1 184 ? 14.914 -27.297 -6.066 1 87 184 THR A N 1
ATOM 1466 C CA . THR A 1 184 ? 15.406 -28.234 -7.082 1 87 184 THR A CA 1
ATOM 1467 C C . THR A 1 184 ? 14.68 -28.016 -8.406 1 87 184 THR A C 1
ATOM 1469 O O . THR A 1 184 ? 13.445 -28.078 -8.461 1 87 184 THR A O 1
ATOM 1472 N N . VAL A 1 185 ? 15.445 -27.734 -9.414 1 87.25 185 VAL A N 1
ATOM 1473 C CA . VAL A 1 185 ? 14.891 -27.578 -10.758 1 87.25 185 VAL A CA 1
ATOM 1474 C C . VAL A 1 185 ? 15.133 -28.859 -11.562 1 87.25 185 VAL A C 1
ATOM 1476 O O . VAL A 1 185 ? 16.234 -29.391 -11.57 1 87.25 185 VAL A O 1
ATOM 1479 N N . ILE A 1 186 ? 14.078 -29.312 -12.172 1 80.88 186 ILE A N 1
ATOM 1480 C CA . ILE A 1 186 ? 14.195 -30.484 -13.039 1 80.88 186 ILE A CA 1
ATOM 1481 C C . ILE A 1 186 ? 13.938 -30.078 -14.484 1 80.88 186 ILE A C 1
ATOM 1483 O O . ILE A 1 186 ? 12.922 -29.453 -14.797 1 80.88 186 ILE A O 1
ATOM 1487 N N . GLY A 1 187 ? 14.938 -30.281 -15.312 1 79 187 GLY A N 1
ATOM 1488 C CA . GLY A 1 187 ? 14.812 -29.969 -16.719 1 79 187 GLY A CA 1
ATOM 1489 C C . GLY A 1 187 ? 15.32 -31.078 -17.625 1 79 187 GLY A C 1
ATOM 1490 O O . GLY A 1 187 ? 15.891 -32.062 -17.156 1 79 187 GLY A O 1
ATOM 1491 N N . HIS A 1 188 ? 15.008 -30.875 -19.031 1 71.62 188 HIS A N 1
ATOM 1492 C CA . HIS A 1 188 ? 15.57 -31.766 -20.031 1 71.62 188 HIS A CA 1
ATOM 1493 C C . HIS A 1 188 ? 17 -31.375 -20.375 1 71.62 188 HIS A C 1
ATOM 1495 O O . HIS A 1 188 ? 17.531 -30.406 -19.828 1 71.62 188 HIS A O 1
ATOM 1501 N N . THR A 1 189 ? 17.594 -32.094 -21.234 1 60.34 189 THR A N 1
ATOM 1502 C CA . THR A 1 189 ? 19 -31.922 -21.594 1 60.34 189 THR A CA 1
ATOM 1503 C C . THR A 1 189 ? 19.266 -30.516 -22.109 1 60.34 189 THR A C 1
ATOM 1505 O O . THR A 1 189 ? 20.422 -30.078 -22.172 1 60.34 189 THR A O 1
ATOM 1508 N N . ARG A 1 190 ? 18.266 -29.672 -22.203 1 69.69 190 ARG A N 1
ATOM 1509 C CA . ARG A 1 190 ? 18.5 -28.344 -22.781 1 69.69 190 ARG A CA 1
ATOM 1510 C C . ARG A 1 190 ? 18.344 -27.266 -21.734 1 69.69 190 ARG A C 1
ATOM 1512 O O . ARG A 1 190 ? 17.719 -26.234 -21.984 1 69.69 190 ARG A O 1
ATOM 1519 N N . VAL A 1 191 ? 18.922 -27.516 -20.484 1 79.75 191 VAL A N 1
ATOM 1520 C CA . VAL A 1 191 ? 18.797 -26.516 -19.438 1 79.75 191 VAL A CA 1
ATOM 1521 C C . VAL A 1 191 ? 20.188 -26 -19.062 1 79.75 191 VAL A C 1
ATOM 1523 O O . VAL A 1 191 ? 20.484 -25.75 -17.891 1 79.75 191 VAL A O 1
ATOM 1526 N N . GLU A 1 192 ? 21 -25.812 -20.062 1 73.75 192 GLU A N 1
ATOM 1527 C CA . GLU A 1 192 ? 22.375 -25.406 -19.859 1 73.75 192 GLU A CA 1
ATOM 1528 C C . GLU A 1 192 ? 22.453 -24.062 -19.141 1 73.75 192 GLU A C 1
ATOM 1530 O O . GLU A 1 192 ? 23.344 -23.844 -18.312 1 73.75 192 GLU A O 1
ATOM 1535 N N . SER A 1 193 ? 21.656 -23.141 -19.516 1 79.94 193 SER A N 1
ATOM 1536 C CA . SER A 1 193 ? 21.656 -21.828 -18.875 1 79.94 193 SER A CA 1
ATOM 1537 C C . SER A 1 193 ? 21.406 -21.953 -17.375 1 79.94 193 SER A C 1
ATOM 1539 O O . SER A 1 193 ? 22.031 -21.25 -16.578 1 79.94 193 SER A O 1
ATOM 1541 N N . LEU A 1 194 ? 20.562 -22.812 -16.969 1 85.25 194 LEU A N 1
ATOM 1542 C CA . LEU A 1 194 ? 20.234 -23.016 -15.555 1 85.25 194 LEU A CA 1
ATOM 1543 C C . LEU A 1 194 ? 21.391 -23.688 -14.82 1 85.25 194 LEU A C 1
ATOM 1545 O O . LEU A 1 194 ? 21.688 -23.344 -13.68 1 85.25 194 LEU A O 1
ATOM 1549 N N . LEU A 1 195 ? 21.953 -24.625 -15.523 1 78.06 195 LEU A N 1
ATOM 1550 C CA . LEU A 1 195 ? 23.125 -25.297 -14.977 1 78.06 195 LEU A CA 1
ATOM 1551 C C . LEU A 1 195 ? 24.266 -24.297 -14.766 1 78.06 195 LEU A C 1
ATOM 1553 O O . LEU A 1 195 ? 24.906 -24.281 -13.711 1 78.06 195 LEU A O 1
ATOM 1557 N N . PHE A 1 196 ? 24.453 -23.547 -15.719 1 80.88 196 PHE A N 1
ATOM 1558 C CA . PHE A 1 196 ? 25.453 -22.5 -15.641 1 80.88 196 PHE A CA 1
ATOM 1559 C C . PHE A 1 196 ? 25.172 -21.547 -14.484 1 80.88 196 PHE A C 1
ATOM 1561 O O . PHE A 1 196 ? 26.047 -21.297 -13.648 1 80.88 196 PHE A O 1
ATOM 1568 N N . LEU A 1 197 ? 24.016 -21.094 -14.43 1 85.88 197 LEU A N 1
ATOM 1569 C CA . LEU A 1 197 ? 23.625 -20.156 -13.383 1 85.88 197 LEU A CA 1
ATOM 1570 C C . LEU A 1 197 ? 23.797 -20.797 -12 1 85.88 197 LEU A C 1
ATOM 1572 O O . LEU A 1 197 ? 24.328 -20.156 -11.086 1 85.88 197 LEU A O 1
ATOM 1576 N N . ALA A 1 198 ? 23.375 -21.969 -11.82 1 86.75 198 ALA A N 1
ATOM 1577 C CA . ALA A 1 198 ? 23.5 -22.656 -10.539 1 86.75 198 ALA A CA 1
ATOM 1578 C C . ALA A 1 198 ? 24.953 -22.797 -10.117 1 86.75 198 ALA A C 1
ATOM 1580 O O . ALA A 1 198 ? 25.281 -22.688 -8.93 1 86.75 198 ALA A O 1
ATOM 1581 N N . SER A 1 199 ? 25.781 -23.031 -11.039 1 82.44 199 SER A N 1
ATOM 1582 C CA . SER A 1 199 ? 27.188 -23.25 -10.758 1 82.44 199 SER A CA 1
ATOM 1583 C C . SER A 1 199 ? 27.891 -21.969 -10.328 1 82.44 199 SER A C 1
ATOM 1585 O O . SER A 1 199 ? 28.812 -22 -9.516 1 82.44 199 SER A O 1
ATOM 1587 N N . ILE A 1 200 ? 27.406 -20.875 -10.836 1 83.88 200 ILE A N 1
ATOM 1588 C CA . ILE A 1 200 ? 28.141 -19.641 -10.57 1 83.88 200 ILE A CA 1
ATOM 1589 C C . ILE A 1 200 ? 27.422 -18.844 -9.477 1 83.88 200 ILE A C 1
ATOM 1591 O O . ILE A 1 200 ? 27.984 -17.891 -8.93 1 83.88 200 ILE A O 1
ATOM 1595 N N . ALA A 1 201 ? 26.203 -19.156 -9.18 1 87 201 ALA A N 1
ATOM 1596 C CA . ALA A 1 201 ? 25.422 -18.453 -8.172 1 87 201 ALA A CA 1
ATOM 1597 C C . ALA A 1 201 ? 26.047 -18.609 -6.785 1 87 201 ALA A C 1
ATOM 1599 O O . ALA A 1 201 ? 25.828 -17.766 -5.902 1 87 201 ALA A O 1
ATOM 1600 N N . ASN A 1 202 ? 26.766 -19.578 -6.527 1 83.5 202 ASN A N 1
ATOM 1601 C CA . ASN A 1 202 ? 27.531 -19.812 -5.309 1 83.5 202 ASN A CA 1
ATOM 1602 C C . ASN A 1 202 ? 26.625 -19.906 -4.086 1 83.5 202 ASN A C 1
ATOM 1604 O O . ASN A 1 202 ? 26.875 -19.281 -3.059 1 83.5 202 ASN A O 1
ATOM 1608 N N . PHE A 1 203 ? 25.531 -20.594 -4.195 1 92.31 203 PHE A N 1
ATOM 1609 C CA . PHE A 1 203 ? 24.719 -20.938 -3.041 1 92.31 203 PHE A CA 1
ATOM 1610 C C . PHE A 1 203 ? 25.375 -22.031 -2.211 1 92.31 203 PHE A C 1
ATOM 1612 O O . PHE A 1 203 ? 26.156 -22.828 -2.73 1 92.31 203 PHE A O 1
ATOM 1619 N N . PRO A 1 204 ? 25.094 -22.031 -0.889 1 92.44 204 PRO A N 1
ATOM 1620 C CA . PRO A 1 204 ? 25.516 -23.203 -0.135 1 92.44 204 PRO A CA 1
ATOM 1621 C C . PRO A 1 204 ? 25.047 -24.516 -0.773 1 92.44 204 PRO A C 1
ATOM 1623 O O . PRO A 1 204 ? 24.016 -24.531 -1.445 1 92.44 204 PRO A O 1
ATOM 1626 N N . ALA A 1 205 ? 25.828 -25.594 -0.519 1 90.75 205 ALA A N 1
ATOM 1627 C CA . ALA A 1 205 ? 25.547 -26.875 -1.14 1 90.75 205 ALA A CA 1
ATOM 1628 C C . ALA A 1 205 ? 24.141 -27.359 -0.817 1 90.75 205 ALA A C 1
ATOM 1630 O O . ALA A 1 205 ? 23.719 -27.312 0.34 1 90.75 205 ALA A O 1
ATOM 1631 N N . GLY A 1 206 ? 23.391 -27.719 -1.877 1 89.44 206 GLY A N 1
ATOM 1632 C CA . GLY A 1 206 ? 22.078 -28.328 -1.713 1 89.44 206 GLY A CA 1
ATOM 1633 C C . GLY A 1 206 ? 20.953 -27.312 -1.754 1 89.44 206 GLY A C 1
ATOM 1634 O O . GLY A 1 206 ? 19.781 -27.688 -1.863 1 89.44 206 GLY A O 1
ATOM 1635 N N . VAL A 1 207 ? 21.172 -26.016 -1.64 1 93.94 207 VAL A N 1
ATOM 1636 C CA . VAL A 1 207 ? 20.141 -24.984 -1.6 1 93.94 207 VAL A CA 1
ATOM 1637 C C . VAL A 1 207 ? 19.5 -24.844 -2.975 1 93.94 207 VAL A C 1
ATOM 1639 O O . VAL A 1 207 ? 18.281 -24.656 -3.078 1 93.94 207 VAL A O 1
ATOM 1642 N N . LEU A 1 208 ? 20.312 -24.906 -4 1 92.5 208 LEU A N 1
ATOM 1643 C CA . LEU A 1 208 ? 19.828 -24.891 -5.379 1 92.5 208 LEU A CA 1
ATOM 1644 C C . LEU A 1 208 ? 20.406 -26.062 -6.164 1 92.5 208 LEU A C 1
ATOM 1646 O O . LEU A 1 208 ? 21.625 -26.156 -6.328 1 92.5 208 LEU A O 1
ATOM 1650 N N . ASN A 1 209 ? 19.562 -26.906 -6.633 1 88.12 209 ASN A N 1
ATOM 1651 C CA . ASN A 1 209 ? 19.938 -28.047 -7.457 1 88.12 209 ASN A CA 1
ATOM 1652 C C . ASN A 1 209 ? 19.281 -28 -8.828 1 88.12 209 ASN A C 1
ATOM 1654 O O . ASN A 1 209 ? 18.141 -27.531 -8.961 1 88.12 209 ASN A O 1
ATOM 1658 N N . VAL A 1 210 ? 20.016 -28.375 -9.836 1 87.5 210 VAL A N 1
ATOM 1659 C CA . VAL A 1 210 ? 19.469 -28.531 -11.18 1 87.5 210 VAL A CA 1
ATOM 1660 C C . VAL A 1 210 ? 19.688 -29.969 -11.656 1 87.5 210 VAL A C 1
ATOM 1662 O O . VAL A 1 210 ? 20.828 -30.406 -11.812 1 87.5 210 VAL A O 1
ATOM 1665 N N . VAL A 1 211 ? 18.625 -30.625 -11.867 1 81.62 211 VAL A N 1
ATOM 1666 C CA . VAL A 1 211 ? 18.672 -32.031 -12.258 1 81.62 211 VAL A CA 1
ATOM 1667 C C . VAL A 1 211 ? 18.266 -32.188 -13.719 1 81.62 211 VAL A C 1
ATOM 1669 O O . VAL A 1 211 ? 17.203 -31.672 -14.125 1 81.62 211 VAL A O 1
ATOM 1672 N N . VAL A 1 212 ? 19.141 -32.844 -14.523 1 79.56 212 VAL A N 1
ATOM 1673 C CA . VAL A 1 212 ? 18.859 -33.094 -15.93 1 79.56 212 VAL A CA 1
ATOM 1674 C C . VAL A 1 212 ? 18.359 -34.5 -16.125 1 79.56 212 VAL A C 1
ATOM 1676 O O . VAL A 1 212 ? 18.938 -35.469 -15.594 1 79.56 212 VAL A O 1
ATOM 1679 N N . THR A 1 213 ? 17.25 -34.625 -16.766 1 70.38 213 THR A N 1
ATOM 1680 C CA . THR A 1 213 ? 16.688 -35.938 -17.062 1 70.38 213 THR A CA 1
ATOM 1681 C C . THR A 1 213 ? 16.891 -36.312 -18.531 1 70.38 213 THR A C 1
ATOM 1683 O O . THR A 1 213 ? 17.062 -35.406 -19.375 1 70.38 213 THR A O 1
ATOM 1686 N N . ASP A 1 214 ? 17.484 -37.625 -19.203 1 57.72 214 ASP A N 1
ATOM 1687 C CA . ASP A 1 214 ? 17.828 -38.094 -20.547 1 57.72 214 ASP A CA 1
ATOM 1688 C C . ASP A 1 214 ? 16.609 -38.062 -21.469 1 57.72 214 ASP A C 1
ATOM 1690 O O . ASP A 1 214 ? 16.703 -38.469 -22.625 1 57.72 214 ASP A O 1
ATOM 1694 N N . SER A 1 215 ? 15.516 -37.781 -21.406 1 47.06 215 SER A N 1
ATOM 1695 C CA . SER A 1 215 ? 14.531 -38.375 -22.312 1 47.06 215 SER A CA 1
ATOM 1696 C C . SER A 1 215 ? 14.711 -37.875 -23.734 1 47.06 215 SER A C 1
ATOM 1698 O O . SER A 1 215 ? 14.562 -36.688 -24 1 47.06 215 SER A O 1
ATOM 1700 N N . GLU A 1 216 ? 15.75 -38.406 -24.625 1 40.38 216 GLU A N 1
ATOM 1701 C CA . GLU A 1 216 ? 15.422 -38.344 -26.031 1 40.38 216 GLU A CA 1
ATOM 1702 C C . GLU A 1 216 ? 13.938 -38.594 -26.266 1 40.38 216 GLU A C 1
ATOM 1704 O O . GLU A 1 216 ? 13.492 -38.719 -27.406 1 40.38 216 GLU A O 1
ATOM 1709 N N . SER A 1 217 ? 13.328 -39.562 -25.641 1 36.91 217 SER A N 1
ATOM 1710 C CA . SER A 1 217 ? 11.945 -39.812 -26.047 1 36.91 217 SER A CA 1
ATOM 1711 C C . SER A 1 217 ? 11.211 -38.5 -26.297 1 36.91 217 SER A C 1
ATOM 1713 O O . SER A 1 217 ? 11.484 -37.5 -25.641 1 36.91 217 SER A O 1
ATOM 1715 N N . ASN A 1 218 ? 10.844 -38.531 -27.703 1 33.31 218 ASN A N 1
ATOM 1716 C CA . ASN A 1 218 ? 10.055 -37.438 -28.297 1 33.31 218 ASN A CA 1
ATOM 1717 C C . ASN A 1 218 ? 9.18 -36.75 -27.25 1 33.31 218 ASN A C 1
ATOM 1719 O O . ASN A 1 218 ? 8.352 -37.406 -26.609 1 33.31 218 ASN A O 1
ATOM 1723 N N . PRO A 1 219 ? 9.766 -35.938 -26.734 1 35.94 219 PRO A N 1
ATOM 1724 C CA . PRO A 1 219 ? 8.734 -35.312 -25.906 1 35.94 219 PRO A CA 1
ATOM 1725 C C . PRO A 1 219 ? 7.324 -35.531 -26.438 1 35.94 219 PRO A C 1
ATOM 1727 O O . PRO A 1 219 ? 7.117 -35.562 -27.656 1 35.94 219 PRO A O 1
ATOM 1730 N N . PRO A 1 220 ? 6.578 -36.656 -26.016 1 29.75 220 PRO A N 1
ATOM 1731 C CA . PRO A 1 220 ? 5.34 -36.688 -26.797 1 29.75 220 PRO A CA 1
ATOM 1732 C C . PRO A 1 220 ? 5.07 -35.344 -27.516 1 29.75 220 PRO A C 1
ATOM 1734 O O . PRO A 1 220 ? 5.473 -34.281 -27.016 1 29.75 220 PRO A O 1
ATOM 1737 N N . GLN A 1 221 ? 5.18 -35.469 -28.953 1 30.39 221 GLN A N 1
ATOM 1738 C CA . GLN A 1 221 ? 4.75 -34.375 -29.797 1 30.39 221 GLN A CA 1
ATOM 1739 C C . GLN A 1 221 ? 3.816 -33.438 -29.047 1 30.39 221 GLN A C 1
ATOM 1741 O O . GLN A 1 221 ? 3.641 -32.281 -29.438 1 30.39 221 GLN A O 1
ATOM 1746 N N . ASP A 1 222 ? 2.74 -34.156 -28.719 1 29.69 222 ASP A N 1
ATOM 1747 C CA . ASP A 1 222 ? 1.774 -33.375 -27.953 1 29.69 222 ASP A CA 1
ATOM 1748 C C . ASP A 1 222 ? 2.445 -32.688 -26.766 1 29.69 222 ASP A C 1
ATOM 1750 O O . ASP A 1 222 ? 2.227 -33.062 -25.609 1 29.69 222 ASP A O 1
ATOM 1754 N N . ALA A 1 223 ? 3.734 -32.938 -26.812 1 31.09 223 ALA A N 1
ATOM 1755 C CA . ALA A 1 223 ? 4.656 -32.219 -25.938 1 31.09 223 ALA A CA 1
ATOM 1756 C C . ALA A 1 223 ? 3.996 -30.984 -25.344 1 31.09 223 ALA A C 1
ATOM 1758 O O . ALA A 1 223 ? 3.305 -30.25 -26.047 1 31.09 223 ALA A O 1
ATOM 1759 N N . PHE A 1 224 ? 4.082 -30.938 -24.156 1 31.64 224 PHE A N 1
ATOM 1760 C CA . PHE A 1 224 ? 3.641 -30.234 -22.969 1 31.64 224 PHE A CA 1
ATOM 1761 C C . PHE A 1 224 ? 4.012 -28.766 -23.047 1 31.64 224 PHE A C 1
ATOM 1763 O O . PHE A 1 224 ? 5.164 -28.391 -22.812 1 31.64 224 PHE A O 1
ATOM 1770 N N . VAL A 1 225 ? 4.098 -28.172 -24 1 37.47 225 VAL A N 1
ATOM 1771 C CA . VAL A 1 225 ? 3.865 -26.734 -23.859 1 37.47 225 VAL A CA 1
ATOM 1772 C C . VAL A 1 225 ? 3.256 -26.438 -22.5 1 37.47 225 VAL A C 1
ATOM 1774 O O . VAL A 1 225 ? 2.086 -26.047 -22.406 1 37.47 225 VAL A O 1
ATOM 1777 N N . GLY A 1 226 ? 3.387 -27.359 -21.562 1 44.03 226 GLY A N 1
ATOM 1778 C CA . GLY A 1 226 ? 2.645 -27.297 -20.312 1 44.03 226 GLY A CA 1
ATOM 1779 C C . GLY A 1 226 ? 3.248 -26.328 -19.312 1 44.03 226 GLY A C 1
ATOM 1780 O O . GLY A 1 226 ? 4.293 -25.734 -19.562 1 44.03 226 GLY A O 1
ATOM 1781 N N . ARG A 1 227 ? 2.535 -25.953 -18.312 1 55 227 ARG A N 1
ATOM 1782 C CA . ARG A 1 227 ? 2.674 -25.109 -17.125 1 55 227 ARG A CA 1
ATOM 1783 C C . ARG A 1 227 ? 3.754 -25.656 -16.188 1 55 227 ARG A C 1
ATOM 1785 O O . ARG A 1 227 ? 3.809 -26.859 -15.93 1 55 227 ARG A O 1
ATOM 1792 N N . PRO A 1 228 ? 4.996 -24.875 -16.219 1 59.19 228 PRO A N 1
ATOM 1793 C CA . PRO A 1 228 ? 5.844 -25.344 -15.109 1 59.19 228 PRO A CA 1
ATOM 1794 C C . PRO A 1 228 ? 5.047 -25.719 -13.867 1 59.19 228 PRO A C 1
ATOM 1796 O O . PRO A 1 228 ? 4.039 -25.062 -13.555 1 59.19 228 PRO A O 1
ATOM 1799 N N . LEU A 1 229 ? 5.359 -26.906 -13.383 1 63.12 229 LEU A N 1
ATOM 1800 C CA . LEU A 1 229 ? 4.777 -27.344 -12.117 1 63.12 229 LEU A CA 1
ATOM 1801 C C . LEU A 1 229 ? 5.699 -27.016 -10.953 1 63.12 229 LEU A C 1
ATOM 1803 O O . LEU A 1 229 ? 6.891 -27.328 -10.984 1 63.12 229 LEU A O 1
ATOM 1807 N N . VAL A 1 230 ? 5.246 -26.188 -10.164 1 65.31 230 VAL A N 1
ATOM 1808 C CA . VAL A 1 230 ? 5.969 -25.859 -8.938 1 65.31 230 VAL A CA 1
ATOM 1809 C C . VAL A 1 230 ? 5.305 -26.562 -7.754 1 65.31 230 VAL A C 1
ATOM 1811 O O . VAL A 1 230 ? 4.105 -26.406 -7.527 1 65.31 230 VAL A O 1
ATOM 1814 N N . VAL A 1 231 ? 6.047 -27.391 -7.145 1 66.94 231 VAL A N 1
ATOM 1815 C CA . VAL A 1 231 ? 5.57 -28.109 -5.969 1 66.94 231 VAL A CA 1
ATOM 1816 C C . VAL A 1 231 ? 6.316 -27.625 -4.727 1 66.94 231 VAL A C 1
ATOM 1818 O O . VAL A 1 231 ? 7.539 -27.484 -4.75 1 66.94 231 VAL A O 1
ATOM 1821 N N . PHE A 1 232 ? 5.551 -27.297 -3.688 1 65.12 232 PHE A N 1
ATOM 1822 C CA . PHE A 1 232 ? 6.121 -26.828 -2.426 1 65.12 232 PHE A CA 1
ATOM 1823 C C . PHE A 1 232 ? 5.57 -27.641 -1.257 1 65.12 232 PHE A C 1
ATOM 1825 O O . PHE A 1 232 ? 4.371 -27.922 -1.196 1 65.12 232 PHE A O 1
ATOM 1832 N N . GLY A 1 233 ? 6.41 -28.141 -0.293 1 62.59 233 GLY A N 1
ATOM 1833 C CA . GLY A 1 233 ? 5.961 -28.828 0.909 1 62.59 233 GLY A CA 1
ATOM 1834 C C . GLY A 1 233 ? 7.082 -29.109 1.892 1 62.59 233 GLY A C 1
ATOM 1835 O O . GLY A 1 233 ? 8.258 -28.906 1.579 1 62.59 233 GLY A O 1
ATOM 1836 N N . PRO A 1 234 ? 6.59 -29.391 3.211 1 60.75 234 PRO A N 1
ATOM 1837 C CA . PRO A 1 234 ? 7.602 -29.844 4.172 1 60.75 234 PRO A CA 1
ATOM 1838 C C . PRO A 1 234 ? 8.367 -31.078 3.691 1 60.75 234 PRO A C 1
ATOM 1840 O O . PRO A 1 234 ? 7.828 -31.875 2.926 1 60.75 234 PRO A O 1
ATOM 1843 N N . ILE A 1 235 ? 9.539 -31.188 4.094 1 54.34 235 ILE A N 1
ATOM 1844 C CA . ILE A 1 235 ? 10.477 -32.219 3.658 1 54.34 235 ILE A CA 1
ATOM 1845 C C . ILE A 1 235 ? 9.852 -33.594 3.834 1 54.34 235 ILE A C 1
ATOM 1847 O O . ILE A 1 235 ? 9.992 -34.469 2.971 1 54.34 235 ILE A O 1
ATOM 1851 N N . GLN A 1 236 ? 9.25 -33.719 4.949 1 54.38 236 GLN A N 1
ATOM 1852 C CA . GLN A 1 236 ? 8.695 -35.031 5.277 1 54.38 236 GLN A CA 1
ATOM 1853 C C . GLN A 1 236 ? 7.652 -35.469 4.25 1 54.38 236 GLN A C 1
ATOM 1855 O O . GLN A 1 236 ? 7.594 -36.625 3.867 1 54.38 236 GLN A O 1
ATOM 1860 N N . SER A 1 237 ? 6.98 -34.5 3.846 1 52.91 237 SER A N 1
ATOM 1861 C CA . SER A 1 237 ? 5.883 -34.781 2.924 1 52.91 237 SER A CA 1
ATOM 1862 C C . SER A 1 237 ? 6.402 -35.062 1.517 1 52.91 237 SER A C 1
ATOM 1864 O O . SER A 1 237 ? 5.797 -35.844 0.766 1 52.91 237 SER A O 1
ATOM 1866 N N . MET A 1 238 ? 7.426 -34.438 1.201 1 51.72 238 MET A N 1
ATOM 1867 C CA . MET A 1 238 ? 7.918 -34.562 -0.169 1 51.72 238 MET A CA 1
ATOM 1868 C C . MET A 1 238 ? 8.617 -35.906 -0.382 1 51.72 238 MET A C 1
ATOM 1870 O O . MET A 1 238 ? 8.617 -36.438 -1.49 1 51.72 238 MET A O 1
ATOM 1874 N N . ALA A 1 239 ? 9.391 -36.312 0.772 1 45 239 ALA A N 1
ATOM 1875 C CA . ALA A 1 239 ? 10.078 -37.594 0.704 1 45 239 ALA A CA 1
ATOM 1876 C C . ALA A 1 239 ? 9.086 -38.719 0.46 1 45 239 ALA A C 1
ATOM 1878 O O . ALA A 1 239 ? 9.422 -39.719 -0.172 1 45 239 ALA A O 1
ATOM 1879 N N . GLU A 1 240 ? 8.148 -38.688 1.453 1 42.25 240 GLU A N 1
ATOM 1880 C CA . GLU A 1 240 ? 7.188 -39.781 1.217 1 42.25 240 GLU A CA 1
ATOM 1881 C C . GLU A 1 240 ? 6.508 -39.625 -0.14 1 42.25 240 GLU A C 1
ATOM 1883 O O . GLU A 1 240 ? 5.777 -38.656 -0.366 1 42.25 240 GLU A O 1
ATOM 1888 N N . HIS A 1 241 ? 7.359 -39.719 -1.152 1 38.69 241 HIS A N 1
ATOM 1889 C CA . HIS A 1 241 ? 7.191 -39.594 -2.598 1 38.69 241 HIS A CA 1
ATOM 1890 C C . HIS A 1 241 ? 5.723 -39.438 -2.973 1 38.69 241 HIS A C 1
ATOM 1892 O O . HIS A 1 241 ? 5.398 -39.188 -4.133 1 38.69 241 HIS A O 1
ATOM 1898 N N . THR A 1 242 ? 5.008 -40.438 -2.502 1 34.78 242 THR A N 1
ATOM 1899 C CA . THR A 1 242 ? 3.697 -40.656 -3.102 1 34.78 242 THR A CA 1
ATOM 1900 C C . THR A 1 242 ? 2.928 -39.344 -3.203 1 34.78 242 THR A C 1
ATOM 1902 O O . THR A 1 242 ? 2.178 -39.125 -4.156 1 34.78 242 THR A O 1
ATOM 1905 N N . GLU A 1 243 ? 2.764 -38.562 -2.107 1 36.38 243 GLU A N 1
ATOM 1906 C CA . GLU A 1 243 ? 1.652 -37.625 -2.086 1 36.38 243 GLU A CA 1
ATOM 1907 C C . GLU A 1 243 ? 2.135 -36.188 -2.33 1 36.38 243 GLU A C 1
ATOM 1909 O O . GLU A 1 243 ? 2.375 -35.438 -1.382 1 36.38 243 GLU A O 1
ATOM 1914 N N . PHE A 1 244 ? 3.08 -35.938 -3.371 1 41.84 244 PHE A N 1
ATOM 1915 C CA . PHE A 1 244 ? 3.082 -34.594 -3.967 1 41.84 244 PHE A CA 1
ATOM 1916 C C . PHE A 1 244 ? 1.776 -33.875 -3.668 1 41.84 244 PHE A C 1
ATOM 1918 O O . PHE A 1 244 ? 1.708 -32.656 -3.76 1 41.84 244 PHE A O 1
ATOM 1925 N N . PHE A 1 245 ? 0.853 -34.875 -3.348 1 39.25 245 PHE A N 1
ATOM 1926 C CA . PHE A 1 245 ? -0.52 -34.406 -3.152 1 39.25 245 PHE A CA 1
ATOM 1927 C C . PHE A 1 245 ? -0.613 -33.469 -1.951 1 39.25 245 PHE A C 1
ATOM 1929 O O . PHE A 1 245 ? -1.496 -32.625 -1.895 1 39.25 245 PHE A O 1
ATOM 1936 N N . ASN A 1 246 ? 0.448 -33.688 -1.049 1 43.72 246 ASN A N 1
ATOM 1937 C CA . ASN A 1 246 ? 0.313 -32.812 0.099 1 43.72 246 ASN A CA 1
ATOM 1938 C C . ASN A 1 246 ? 1.06 -31.484 -0.121 1 43.72 246 ASN A C 1
ATOM 1940 O O . ASN A 1 246 ? 1.045 -30.609 0.743 1 43.72 246 ASN A O 1
ATOM 1944 N N . ALA A 1 247 ? 1.651 -31.516 -1.241 1 52.31 247 ALA A N 1
ATOM 1945 C CA . ALA A 1 247 ? 2.379 -30.297 -1.562 1 52.31 247 ALA A CA 1
ATOM 1946 C C . ALA A 1 247 ? 1.495 -29.312 -2.334 1 52.31 247 ALA A C 1
ATOM 1948 O O . ALA A 1 247 ? 0.659 -29.734 -3.141 1 52.31 247 ALA A O 1
ATOM 1949 N N . GLU A 1 248 ? 1.52 -28.203 -1.856 1 60.5 248 GLU A N 1
ATOM 1950 C CA . GLU A 1 248 ? 0.815 -27.172 -2.6 1 60.5 248 GLU A CA 1
ATOM 1951 C C . GLU A 1 248 ? 1.431 -26.969 -3.982 1 60.5 248 GLU A C 1
ATOM 1953 O O . GLU A 1 248 ? 2.654 -26.938 -4.125 1 60.5 248 GLU A O 1
ATOM 1958 N N . CYS A 1 249 ? 0.683 -27.359 -4.934 1 58.91 249 CYS A N 1
ATOM 1959 C CA . CYS A 1 249 ? 1.145 -27.188 -6.305 1 58.91 249 CYS A CA 1
ATOM 1960 C C . CYS A 1 249 ? 0.706 -25.828 -6.859 1 58.91 249 CYS A C 1
ATOM 1962 O O . CYS A 1 249 ? -0.408 -25.375 -6.59 1 58.91 249 CYS A O 1
ATOM 1964 N N . THR A 1 250 ? 1.751 -25.109 -7.281 1 61.62 250 THR A N 1
ATOM 1965 C CA . THR A 1 250 ? 1.467 -23.891 -8.023 1 61.62 250 THR A CA 1
ATOM 1966 C C . THR A 1 250 ? 1.86 -24.031 -9.484 1 61.62 250 THR A C 1
ATOM 1968 O O . THR A 1 250 ? 2.881 -24.656 -9.805 1 61.62 250 THR A O 1
ATOM 1971 N N . PHE A 1 251 ? 0.891 -23.828 -10.297 1 59.91 251 PHE A N 1
ATOM 1972 C CA . PHE A 1 251 ? 1.214 -23.844 -11.719 1 59.91 251 PHE A CA 1
ATOM 1973 C C . PHE A 1 251 ? 1.352 -22.422 -12.258 1 59.91 251 PHE A C 1
ATOM 1975 O O . PHE A 1 251 ? 0.682 -21.5 -11.773 1 59.91 251 PHE A O 1
ATOM 1982 N N . TYR A 1 252 ? 2.504 -22.219 -12.922 1 59.25 252 TYR A N 1
ATOM 1983 C CA . TYR A 1 252 ? 2.67 -20.938 -13.602 1 59.25 252 TYR A CA 1
ATOM 1984 C C . TYR A 1 252 ? 1.973 -20.938 -14.961 1 59.25 252 TYR A C 1
ATOM 1986 O O . TYR A 1 252 ? 1.987 -21.953 -15.664 1 59.25 252 TYR A O 1
ATOM 1994 N N . PHE A 1 253 ? 1.188 -19.797 -15.219 1 54.66 253 PHE A N 1
ATOM 1995 C CA . PHE A 1 253 ? 0.224 -19.625 -16.297 1 54.66 253 PHE A CA 1
ATOM 1996 C C . PHE A 1 253 ? 0.929 -19.297 -17.609 1 54.66 253 PHE A C 1
ATOM 1998 O O . PHE A 1 253 ? 1.762 -18.391 -17.656 1 54.66 253 PHE A O 1
ATOM 2005 N N . CYS A 1 254 ? 1.291 -20.281 -18.484 1 56.81 254 CYS A N 1
ATOM 2006 C CA . CYS A 1 254 ? 1.473 -19.828 -19.859 1 56.81 254 CYS A CA 1
ATOM 2007 C C . CYS A 1 254 ? 0.148 -19.828 -20.625 1 56.81 254 CYS A C 1
ATOM 2009 O O . CYS A 1 254 ? -0.635 -20.781 -20.5 1 56.81 254 CYS A O 1
ATOM 2011 N N . GLY A 1 255 ? -0.529 -18.656 -20.812 1 64.19 255 GLY A N 1
ATOM 2012 C CA . GLY A 1 255 ? -1.804 -18.594 -21.5 1 64.19 255 GLY A CA 1
ATOM 2013 C C . GLY A 1 255 ? -1.754 -17.734 -22.766 1 64.19 255 GLY A C 1
ATOM 2014 O O . GLY A 1 255 ? -0.693 -17.578 -23.359 1 64.19 255 GLY A O 1
ATOM 2015 N N . ARG A 1 256 ? -2.92 -17.531 -23.312 1 75.81 256 ARG A N 1
ATOM 2016 C CA . ARG A 1 256 ? -3.123 -16.734 -24.531 1 75.81 256 ARG A CA 1
ATOM 2017 C C . ARG A 1 256 ? -3.463 -15.289 -24.188 1 75.81 256 ARG A C 1
ATOM 2019 O O . ARG A 1 256 ? -3.785 -14.977 -23.031 1 75.81 256 ARG A O 1
ATOM 2026 N N . SER A 1 257 ? -3.199 -14.5 -25.188 1 84.81 257 SER A N 1
ATOM 2027 C CA . SER A 1 257 ? -3.506 -13.086 -25 1 84.81 257 SER A CA 1
ATOM 2028 C C . SER A 1 257 ? -4.359 -12.547 -26.141 1 84.81 257 SER A C 1
ATOM 2030 O O . SER A 1 257 ? -4.297 -13.055 -27.266 1 84.81 257 SER A O 1
ATOM 2032 N N . SER A 1 258 ? -5.137 -11.555 -25.828 1 91.19 258 SER A N 1
ATOM 2033 C CA . SER A 1 258 ? -5.938 -10.844 -26.828 1 91.19 258 SER A CA 1
ATOM 2034 C C . SER A 1 258 ? -5.465 -9.406 -26.984 1 91.19 258 SER A C 1
ATOM 2036 O O . SER A 1 258 ? -5.133 -8.742 -26 1 91.19 258 SER A O 1
ATOM 2038 N N . MET A 1 259 ? -5.352 -9.031 -28.25 1 95.19 259 MET A N 1
ATOM 2039 C CA . MET A 1 259 ? -5.078 -7.629 -28.531 1 95.19 259 MET A CA 1
ATOM 2040 C C . MET A 1 259 ? -6.352 -6.906 -28.969 1 95.19 259 MET A C 1
ATOM 2042 O O . MET A 1 259 ? -7.035 -7.348 -29.891 1 95.19 259 MET A O 1
ATOM 2046 N N . ILE A 1 260 ? -6.668 -5.828 -28.297 1 97 260 ILE A N 1
ATOM 2047 C CA . ILE A 1 260 ? -7.879 -5.07 -28.594 1 97 260 ILE A CA 1
ATOM 2048 C C . ILE A 1 260 ? -7.504 -3.695 -29.141 1 97 260 ILE A C 1
ATOM 2050 O O . ILE A 1 260 ? -6.871 -2.896 -28.438 1 97 260 ILE A O 1
ATOM 2054 N N . VAL A 1 261 ? -7.918 -3.424 -30.375 1 97.12 261 VAL A N 1
ATOM 2055 C CA . VAL A 1 261 ? -7.617 -2.156 -31.031 1 97.12 261 VAL A CA 1
ATOM 2056 C C . VAL A 1 261 ? -8.891 -1.331 -31.172 1 97.12 261 VAL A C 1
ATOM 2058 O O . VAL A 1 261 ? -9.781 -1.686 -31.953 1 97.12 261 VAL A O 1
ATOM 2061 N N . LEU A 1 262 ? -8.898 -0.184 -30.438 1 95.31 262 LEU A N 1
ATOM 2062 C CA . LEU A 1 262 ? -10.102 0.638 -30.359 1 95.31 262 LEU A CA 1
ATOM 2063 C C . LEU A 1 262 ? -9.891 1.962 -31.094 1 95.31 262 LEU A C 1
ATOM 2065 O O . LEU A 1 262 ? -8.828 2.201 -31.672 1 95.31 262 LEU A O 1
ATOM 2069 N N . ASP A 1 263 ? -10.953 2.771 -31.016 1 88.19 263 ASP A N 1
ATOM 2070 C CA . ASP A 1 263 ? -10.945 4.074 -31.672 1 88.19 263 ASP A CA 1
ATOM 2071 C C . ASP A 1 263 ? -9.828 4.965 -31.125 1 88.19 263 ASP A C 1
ATOM 2073 O O . ASP A 1 263 ? -9.461 4.848 -29.953 1 88.19 263 ASP A O 1
ATOM 2077 N N . GLN A 1 264 ? -9.211 5.793 -32 1 82.25 264 GLN A N 1
ATOM 2078 C CA . GLN A 1 264 ? -8.164 6.75 -31.656 1 82.25 264 GLN A CA 1
ATOM 2079 C C . GLN A 1 264 ? -6.902 6.031 -31.188 1 82.25 264 GLN A C 1
ATOM 2081 O O . GLN A 1 264 ? -6.242 6.484 -30.25 1 82.25 264 GLN A O 1
ATOM 2086 N N . SER A 1 265 ? -6.762 4.859 -31.672 1 89.81 265 SER A N 1
ATOM 2087 C CA . SER A 1 265 ? -5.559 4.105 -31.344 1 89.81 265 SER A CA 1
ATOM 2088 C C . SER A 1 265 ? -4.422 4.43 -32.312 1 89.81 265 SER A C 1
ATOM 2090 O O . SER A 1 265 ? -4.66 4.957 -33.406 1 89.81 265 SER A O 1
ATOM 2092 N N . ASP A 1 266 ? -3.242 4.219 -31.891 1 88 266 ASP A N 1
ATOM 2093 C CA . ASP A 1 266 ? -2.084 4.121 -32.781 1 88 266 ASP A CA 1
ATOM 2094 C C . ASP A 1 266 ? -2.086 2.801 -33.531 1 88 266 ASP A C 1
ATOM 2096 O O . ASP A 1 266 ? -1.402 1.852 -33.156 1 88 266 ASP A O 1
ATOM 2100 N N . VAL A 1 267 ? -2.744 2.791 -34.656 1 93.06 267 VAL A N 1
ATOM 2101 C CA . VAL A 1 267 ? -2.967 1.573 -35.438 1 93.06 267 VAL A CA 1
ATOM 2102 C C . VAL A 1 267 ? -1.628 1.011 -35.906 1 93.06 267 VAL A C 1
ATOM 2104 O O . VAL A 1 267 ? -1.424 -0.206 -35.906 1 93.06 267 VAL A O 1
ATOM 2107 N N . GLU A 1 268 ? -0.771 1.858 -36.281 1 91.62 268 GLU A N 1
ATOM 2108 C CA . GLU A 1 268 ? 0.55 1.423 -36.719 1 91.62 268 GLU A CA 1
ATOM 2109 C C . GLU A 1 268 ? 1.32 0.752 -35.594 1 91.62 268 GLU A C 1
ATOM 2111 O O . GLU A 1 268 ? 1.955 -0.285 -35.781 1 91.62 268 GLU A O 1
ATOM 2116 N N . GLY A 1 269 ? 1.257 1.411 -34.469 1 91.25 269 GLY A N 1
ATOM 2117 C CA . GLY A 1 269 ? 1.908 0.826 -33.312 1 91.25 269 GLY A CA 1
ATOM 2118 C C . GLY A 1 269 ? 1.362 -0.542 -32.938 1 91.25 269 GLY A C 1
ATOM 2119 O O . GLY A 1 269 ? 2.125 -1.453 -32.625 1 91.25 269 GLY A O 1
ATOM 2120 N N . ALA A 1 270 ? 0.097 -0.686 -33 1 93.94 270 ALA A N 1
ATOM 2121 C CA . ALA A 1 270 ? -0.55 -1.96 -32.688 1 93.94 270 ALA A CA 1
ATOM 2122 C C . ALA A 1 270 ? -0.136 -3.037 -33.688 1 93.94 270 ALA A C 1
ATOM 2124 O O . ALA A 1 270 ? 0.12 -4.18 -33.312 1 93.94 270 ALA A O 1
ATOM 2125 N N . ALA A 1 271 ? -0.094 -2.666 -34.938 1 93.56 271 ALA A N 1
ATOM 2126 C CA . ALA A 1 271 ? 0.321 -3.605 -35.969 1 93.56 271 ALA A CA 1
ATOM 2127 C C . ALA A 1 271 ? 1.773 -4.031 -35.781 1 93.56 271 ALA A C 1
ATOM 2129 O O . ALA A 1 271 ? 2.117 -5.195 -35.969 1 93.56 271 ALA A O 1
ATOM 2130 N N . ARG A 1 272 ? 2.543 -3.125 -35.438 1 90.94 272 ARG A N 1
ATOM 2131 C CA . ARG A 1 272 ? 3.943 -3.438 -35.156 1 90.94 272 ARG A CA 1
ATOM 2132 C C . ARG A 1 272 ? 4.074 -4.387 -33.969 1 90.94 272 ARG A C 1
ATOM 2134 O O . ARG A 1 272 ? 4.934 -5.27 -33.969 1 90.94 272 ARG A O 1
ATOM 2141 N N . ALA A 1 273 ? 3.301 -4.125 -32.969 1 90.25 273 ALA A N 1
ATOM 2142 C CA . ALA A 1 273 ? 3.309 -5.016 -31.812 1 90.25 273 ALA A CA 1
ATOM 2143 C C . ALA A 1 273 ? 2.922 -6.438 -32.219 1 90.25 273 ALA A C 1
ATOM 2145 O O . ALA A 1 273 ? 3.512 -7.406 -31.734 1 90.25 273 ALA A O 1
ATOM 2146 N N . LEU A 1 274 ? 1.912 -6.551 -33.031 1 90.19 274 LEU A N 1
ATOM 2147 C CA . LEU A 1 274 ? 1.518 -7.871 -33.531 1 90.19 274 LEU A CA 1
ATOM 2148 C C . LEU A 1 274 ? 2.652 -8.523 -34.312 1 90.19 274 LEU A C 1
ATOM 2150 O O . LEU A 1 274 ? 2.889 -9.727 -34.188 1 90.19 274 LEU A O 1
ATOM 2154 N N . LEU A 1 275 ? 3.293 -7.75 -35.125 1 87.56 275 LEU A N 1
ATOM 2155 C CA . LEU A 1 275 ? 4.414 -8.273 -35.875 1 87.56 275 LEU A CA 1
ATOM 2156 C C . LEU A 1 275 ? 5.508 -8.805 -34.969 1 87.56 275 LEU A C 1
ATOM 2158 O O . LEU A 1 275 ? 6.07 -9.875 -35.219 1 87.56 275 LEU A O 1
ATOM 2162 N N . GLU A 1 276 ? 5.785 -8.055 -34 1 83.25 276 GLU A N 1
ATOM 2163 C CA . GLU A 1 276 ? 6.797 -8.484 -33.031 1 83.25 276 GLU A CA 1
ATOM 2164 C C . GLU A 1 276 ? 6.414 -9.812 -32.375 1 83.25 276 GLU A C 1
ATOM 2166 O O . GLU A 1 276 ? 7.262 -10.68 -32.188 1 83.25 276 GLU A O 1
ATOM 2171 N N . GLU A 1 277 ? 5.227 -9.953 -32.062 1 81.5 277 GLU A N 1
ATOM 2172 C CA . GLU A 1 277 ? 4.727 -11.172 -31.438 1 81.5 277 GLU A CA 1
ATOM 2173 C C . GLU A 1 277 ? 4.777 -12.344 -32.406 1 81.5 277 GLU A C 1
ATOM 2175 O O . GLU A 1 277 ? 5.145 -13.461 -32.031 1 81.5 277 GLU A O 1
ATOM 2180 N N . THR A 1 278 ? 4.457 -12.117 -33.625 1 77.75 278 THR A N 1
ATOM 2181 C CA . THR A 1 278 ? 4.281 -13.203 -34.594 1 77.75 278 THR A CA 1
ATOM 2182 C C . THR A 1 278 ? 5.598 -13.531 -35.281 1 77.75 278 THR A C 1
ATOM 2184 O O . THR A 1 278 ? 5.793 -14.648 -35.75 1 77.75 278 THR A O 1
ATOM 2187 N N . ALA A 1 279 ? 6.426 -12.57 -35.281 1 73.94 279 ALA A N 1
ATOM 2188 C CA . ALA A 1 279 ? 7.664 -12.781 -36.031 1 73.94 279 ALA A CA 1
ATOM 2189 C C . ALA A 1 279 ? 8.812 -13.125 -35.094 1 73.94 279 ALA A C 1
ATOM 2191 O O . ALA A 1 279 ? 9.75 -13.828 -35.469 1 73.94 279 ALA A O 1
ATOM 2192 N N . LYS A 1 280 ? 8.758 -12.625 -33.906 1 70.88 280 LYS A N 1
ATOM 2193 C CA . LYS A 1 280 ? 9.961 -12.711 -33.094 1 70.88 280 LYS A CA 1
ATOM 2194 C C . LYS A 1 280 ? 9.695 -13.469 -31.797 1 70.88 280 LYS A C 1
ATOM 2196 O O . LYS A 1 280 ? 10.602 -14.102 -31.234 1 70.88 280 LYS A O 1
ATOM 2201 N N . ARG A 1 281 ? 8.508 -13.398 -31.328 1 71.06 281 ARG A N 1
ATOM 2202 C CA . ARG A 1 281 ? 8.305 -13.828 -29.953 1 71.06 281 ARG A CA 1
ATOM 2203 C C . ARG A 1 281 ? 7.43 -15.07 -29.891 1 71.06 281 ARG A C 1
ATOM 2205 O O . ARG A 1 281 ? 7.23 -15.641 -28.812 1 71.06 281 ARG A O 1
ATOM 2212 N N . ALA A 1 282 ? 6.914 -15.398 -30.922 1 63.31 282 ALA A N 1
ATOM 2213 C CA . ALA A 1 282 ? 5.809 -16.359 -30.922 1 63.31 282 ALA A CA 1
ATOM 2214 C C . ALA A 1 282 ? 6.172 -17.625 -30.141 1 63.31 282 ALA A C 1
ATOM 2216 O O . ALA A 1 282 ? 5.34 -18.172 -29.406 1 63.31 282 ALA A O 1
ATOM 2217 N N . ASN A 1 283 ? 7.395 -18.031 -30.125 1 62.84 283 ASN A N 1
ATOM 2218 C CA . ASN A 1 283 ? 7.773 -19.281 -29.469 1 62.84 283 ASN A CA 1
ATOM 2219 C C . ASN A 1 283 ? 8.281 -19.047 -28.062 1 62.84 283 ASN A C 1
ATOM 2221 O O . ASN A 1 283 ? 8.438 -19.984 -27.281 1 62.84 283 ASN A O 1
ATOM 2225 N N . PHE A 1 284 ? 8.477 -17.797 -27.781 1 68.5 284 PHE A N 1
ATOM 2226 C CA . PHE A 1 284 ? 9.109 -17.516 -26.5 1 68.5 284 PHE A CA 1
ATOM 2227 C C . PHE A 1 284 ? 8.266 -16.531 -25.688 1 68.5 284 PHE A C 1
ATOM 2229 O O . PHE A 1 284 ? 8.734 -15.992 -24.688 1 68.5 284 PHE A O 1
ATOM 2236 N N . SER A 1 285 ? 7.062 -16.422 -26.172 1 68.44 285 SER A N 1
ATOM 2237 C CA . SER A 1 285 ? 6.191 -15.531 -25.422 1 68.44 285 SER A CA 1
ATOM 2238 C C . SER A 1 285 ? 5.387 -16.297 -24.359 1 68.44 285 SER A C 1
ATOM 2240 O O . SER A 1 285 ? 4.859 -17.375 -24.641 1 68.44 285 SER A O 1
ATOM 2242 N N . LEU A 1 286 ? 5.5 -15.82 -23.141 1 67.56 286 LEU A N 1
ATOM 2243 C CA . LEU A 1 286 ? 4.648 -16.359 -22.078 1 67.56 286 LEU A CA 1
ATOM 2244 C C . LEU A 1 286 ? 3.188 -16.016 -22.328 1 67.56 286 LEU A C 1
ATOM 2246 O O . LEU A 1 286 ? 2.289 -16.656 -21.781 1 67.56 286 LEU A O 1
ATOM 2250 N N . TRP A 1 287 ? 3.021 -14.961 -23.188 1 77 287 TRP A N 1
ATOM 2251 C CA . TRP A 1 287 ? 1.684 -14.445 -23.453 1 77 287 TRP A CA 1
ATOM 2252 C C . TRP A 1 287 ? 1.49 -14.172 -24.938 1 77 287 TRP A C 1
ATOM 2254 O O . TRP A 1 287 ? 1.272 -13.031 -25.344 1 77 287 TRP A O 1
ATOM 2264 N N . PRO A 1 288 ? 1.438 -15.211 -25.656 1 74.94 288 PRO A N 1
ATOM 2265 C CA . PRO A 1 288 ? 1.312 -14.977 -27.109 1 74.94 288 PRO A CA 1
ATOM 2266 C C . PRO A 1 288 ? -0.052 -14.414 -27.5 1 74.94 288 PRO A C 1
ATOM 2268 O O . PRO A 1 288 ? -1.072 -14.797 -26.922 1 74.94 288 PRO A O 1
ATOM 2271 N N . ALA A 1 289 ? 0.026 -13.492 -28.406 1 83.88 289 ALA A N 1
ATOM 2272 C CA . ALA A 1 289 ? -1.228 -12.984 -28.953 1 83.88 289 ALA A CA 1
ATOM 2273 C C . ALA A 1 289 ? -1.892 -14.016 -29.859 1 83.88 289 ALA A C 1
ATOM 2275 O O . ALA A 1 289 ? -1.295 -14.469 -30.844 1 83.88 289 ALA A O 1
ATOM 2276 N N . THR A 1 290 ? -3.041 -14.422 -29.5 1 82.38 290 THR A N 1
ATOM 2277 C CA . THR A 1 290 ? -3.721 -15.422 -30.312 1 82.38 290 THR A CA 1
ATOM 2278 C C . THR A 1 290 ? -4.91 -14.805 -31.047 1 82.38 290 THR A C 1
ATOM 2280 O O . THR A 1 290 ? -5.453 -15.406 -31.984 1 82.38 290 THR A O 1
ATOM 2283 N N . GLU A 1 291 ? -5.25 -13.688 -30.625 1 90.19 291 GLU A N 1
ATOM 2284 C CA . GLU A 1 291 ? -6.336 -13 -31.312 1 90.19 291 GLU A CA 1
ATOM 2285 C C . GLU A 1 291 ? -6.176 -11.484 -31.219 1 90.19 291 GLU A C 1
ATOM 2287 O O . GLU A 1 291 ? -5.676 -10.969 -30.219 1 90.19 291 GLU A O 1
ATOM 2292 N N . VAL A 1 292 ? -6.594 -10.875 -32.344 1 95 292 VAL A N 1
ATOM 2293 C CA . VAL A 1 292 ? -6.641 -9.422 -32.438 1 95 292 VAL A CA 1
ATOM 2294 C C . VAL A 1 292 ? -8.062 -8.969 -32.75 1 95 292 VAL A C 1
ATOM 2296 O O . VAL A 1 292 ? -8.641 -9.352 -33.781 1 95 292 VAL A O 1
ATOM 2299 N N . LEU A 1 293 ? -8.602 -8.219 -31.844 1 96.5 293 LEU A N 1
ATOM 2300 C CA . LEU A 1 293 ? -9.945 -7.66 -32 1 96.5 293 LEU A CA 1
ATOM 2301 C C . LEU A 1 293 ? -9.875 -6.184 -32.375 1 96.5 293 LEU A C 1
ATOM 2303 O O . LEU A 1 293 ? -9.492 -5.344 -31.562 1 96.5 293 LEU A O 1
ATOM 2307 N N . VAL A 1 294 ? -10.305 -5.91 -33.625 1 97.19 294 VAL A N 1
ATOM 2308 C CA . VAL A 1 294 ? -10.156 -4.562 -34.188 1 97.19 294 VAL A CA 1
ATOM 2309 C C . VAL A 1 294 ? -11.531 -3.943 -34.406 1 97.19 294 VAL A C 1
ATOM 2311 O O . VAL A 1 294 ? -12.406 -4.57 -35 1 97.19 294 VAL A O 1
ATOM 2314 N N . GLN A 1 295 ? -11.656 -2.713 -33.906 1 96.12 295 GLN A N 1
ATOM 2315 C CA . GLN A 1 295 ? -12.914 -2.027 -34.156 1 96.12 295 GLN A CA 1
ATOM 2316 C C . GLN A 1 295 ? -13.195 -1.915 -35.656 1 96.12 295 GLN A C 1
ATOM 2318 O O . GLN A 1 295 ? -12.289 -1.639 -36.438 1 96.12 295 GLN A O 1
ATOM 2323 N N . GLU A 1 296 ? -14.422 -1.974 -36.094 1 94.88 296 GLU A N 1
ATOM 2324 C CA . GLU A 1 296 ? -14.852 -2.193 -37.469 1 94.88 296 GLU A CA 1
ATOM 2325 C C . GLU A 1 296 ? -14.297 -1.121 -38.406 1 94.88 296 GLU A C 1
ATOM 2327 O O . GLU A 1 296 ? -13.797 -1.431 -39.5 1 94.88 296 GLU A O 1
ATOM 2332 N N . HIS A 1 297 ? -14.375 0.088 -37.969 1 94.06 297 HIS A N 1
ATOM 2333 C CA . HIS A 1 297 ? -13.977 1.173 -38.875 1 94.06 297 HIS A CA 1
ATOM 2334 C C . HIS A 1 297 ? -12.461 1.211 -39.031 1 94.06 297 HIS A C 1
ATOM 2336 O O . HIS A 1 297 ? -11.953 1.824 -40 1 94.06 297 HIS A O 1
ATOM 2342 N N . LEU A 1 298 ? -11.688 0.511 -38.219 1 95.5 298 LEU A N 1
ATOM 2343 C CA . LEU A 1 298 ? -10.234 0.472 -38.281 1 95.5 298 LEU A CA 1
ATOM 2344 C C . LEU A 1 298 ? -9.75 -0.843 -38.906 1 95.5 298 LEU A C 1
ATOM 2346 O O . LEU A 1 298 ? -8.562 -1.016 -39.156 1 95.5 298 LEU A O 1
ATOM 2350 N N . PHE A 1 299 ? -10.633 -1.813 -39.156 1 95.62 299 PHE A N 1
ATOM 2351 C CA . PHE A 1 299 ? -10.297 -3.199 -39.469 1 95.62 299 PHE A CA 1
ATOM 2352 C C . PHE A 1 299 ? -9.461 -3.279 -40.75 1 95.62 299 PHE A C 1
ATOM 2354 O O . PHE A 1 299 ? -8.359 -3.838 -40.719 1 95.62 299 PHE A O 1
ATOM 2361 N N . GLN A 1 300 ? -9.922 -2.648 -41.781 1 94.88 300 GLN A N 1
ATOM 2362 C CA . GLN A 1 300 ? -9.219 -2.713 -43.062 1 94.88 300 GLN A CA 1
ATOM 2363 C C . GLN A 1 300 ? -7.879 -1.988 -43 1 94.88 300 GLN A C 1
ATOM 2365 O O . GLN A 1 300 ? -6.891 -2.441 -43.562 1 94.88 300 GLN A O 1
ATOM 2370 N N . THR A 1 301 ? -7.941 -0.904 -42.344 1 95.38 301 THR A N 1
ATOM 2371 C CA . THR A 1 301 ? -6.711 -0.137 -42.188 1 95.38 301 THR A CA 1
ATOM 2372 C C . THR A 1 301 ? -5.664 -0.945 -41.406 1 95.38 301 THR A C 1
ATOM 2374 O O . THR A 1 301 ? -4.492 -0.969 -41.781 1 95.38 301 THR A O 1
ATOM 2377 N N . PHE A 1 302 ? -6.09 -1.605 -40.375 1 95.94 302 PHE A N 1
ATOM 2378 C CA . PHE A 1 302 ? -5.195 -2.41 -39.562 1 95.94 302 PHE A CA 1
ATOM 2379 C C . PHE A 1 302 ? -4.609 -3.562 -40.375 1 95.94 302 PHE A C 1
ATOM 2381 O O . PHE A 1 302 ? -3.395 -3.775 -40.375 1 95.94 302 PHE A O 1
ATOM 2388 N N . VAL A 1 303 ? -5.406 -4.285 -41.062 1 94.62 303 VAL A N 1
ATOM 2389 C CA . VAL A 1 303 ? -4.977 -5.441 -41.844 1 94.62 303 VAL A CA 1
ATOM 2390 C C . VAL A 1 303 ? -4.012 -4.996 -42.938 1 94.62 303 VAL A C 1
ATOM 2392 O O . VAL A 1 303 ? -2.973 -5.629 -43.156 1 94.62 303 VAL A O 1
ATOM 2395 N N . SER A 1 304 ? -4.367 -3.914 -43.562 1 93.81 304 SER A N 1
ATOM 2396 C CA . SER A 1 304 ? -3.529 -3.4 -44.656 1 93.81 304 SER A CA 1
ATOM 2397 C C . SER A 1 304 ? -2.146 -3.012 -44.156 1 93.81 304 SER A C 1
ATOM 2399 O O . SER A 1 304 ? -1.135 -3.33 -44.781 1 93.81 304 SER A O 1
ATOM 2401 N N . TYR A 1 305 ? -2.199 -2.342 -43.094 1 93.44 305 TYR A N 1
ATOM 2402 C CA . TYR A 1 305 ? -0.923 -1.925 -42.531 1 93.44 305 TYR A CA 1
ATOM 2403 C C . TYR A 1 305 ? -0.096 -3.131 -42.094 1 93.44 305 TYR A C 1
ATOM 2405 O O . TYR A 1 305 ? 1.12 -3.16 -42.312 1 93.44 305 TYR A O 1
ATOM 2413 N N . PHE A 1 306 ? -0.736 -4.09 -41.469 1 93.62 306 PHE A N 1
ATOM 2414 C CA . PHE A 1 306 ? -0.035 -5.285 -41 1 93.62 306 PHE A CA 1
ATOM 2415 C C . PHE A 1 306 ? 0.587 -6.023 -42.188 1 93.62 306 PHE A C 1
ATOM 2417 O O . PHE A 1 306 ? 1.736 -6.465 -42.125 1 93.62 306 PHE A O 1
ATOM 2424 N N . GLU A 1 307 ? -0.097 -6.125 -43.25 1 90.75 307 GLU A N 1
ATOM 2425 C CA . GLU A 1 307 ? 0.406 -6.789 -44.438 1 90.75 307 GLU A CA 1
ATOM 2426 C C . GLU A 1 307 ? 1.605 -6.043 -45.031 1 90.75 307 GLU A C 1
ATOM 2428 O O . GLU A 1 307 ? 2.562 -6.664 -45.5 1 90.75 307 GLU A O 1
ATOM 2433 N N . LYS A 1 308 ? 1.459 -4.82 -44.938 1 90.56 308 LYS A N 1
ATOM 2434 C CA . LYS A 1 308 ? 2.508 -3.982 -45.5 1 90.56 308 LYS A CA 1
ATOM 2435 C C . LYS A 1 308 ? 3.82 -4.145 -44.75 1 90.56 308 LYS A C 1
ATOM 2437 O O . LYS A 1 308 ? 4.895 -4.184 -45.375 1 90.56 308 LYS A O 1
ATOM 2442 N N . ILE A 1 309 ? 3.723 -4.223 -43.469 1 89.62 309 ILE A N 1
ATOM 2443 C CA . ILE A 1 309 ? 4.945 -4.234 -42.688 1 89.62 309 ILE A CA 1
ATOM 2444 C C . ILE A 1 309 ? 5.441 -5.668 -42.531 1 89.62 309 ILE A C 1
ATOM 2446 O O . ILE A 1 309 ? 6.586 -5.895 -42.125 1 89.62 309 ILE A O 1
ATOM 2450 N N . ASN A 1 310 ? 4.617 -6.66 -42.719 1 87.88 310 ASN A N 1
ATOM 2451 C CA . ASN A 1 310 ? 5.012 -8.062 -42.625 1 87.88 310 ASN A CA 1
ATOM 2452 C C . ASN A 1 310 ? 5.945 -8.453 -43.781 1 87.88 310 ASN A C 1
ATOM 2454 O O . ASN A 1 310 ? 5.605 -8.297 -44.938 1 87.88 310 ASN A O 1
ATOM 2458 N N . PRO A 1 311 ? 7.191 -8.875 -43.5 1 73.38 311 PRO A N 1
ATOM 2459 C CA . PRO A 1 311 ? 8.172 -9.188 -44.531 1 73.38 311 PRO A CA 1
ATOM 2460 C C . PRO A 1 311 ? 7.727 -10.344 -45.438 1 73.38 311 PRO A C 1
ATOM 2462 O O . PRO A 1 311 ? 8.32 -10.57 -46.5 1 73.38 311 PRO A O 1
ATOM 2465 N N . GLY A 1 312 ? 6.625 -11 -45.281 1 67.19 312 GLY A N 1
ATOM 2466 C CA . GLY A 1 312 ? 6.105 -12.031 -46.156 1 67.19 312 GLY A CA 1
ATOM 2467 C C . GLY A 1 312 ? 6.941 -13.297 -46.156 1 67.19 312 GLY A C 1
ATOM 2468 O O . GLY A 1 312 ? 7.027 -14 -47.156 1 67.19 312 GLY A O 1
ATOM 2469 N N . THR A 1 313 ? 7.77 -13.477 -45.125 1 67.5 313 THR A N 1
ATOM 2470 C CA . THR A 1 313 ? 8.57 -14.695 -45.062 1 67.5 313 THR A CA 1
ATOM 2471 C C . THR A 1 313 ? 7.723 -15.883 -44.625 1 67.5 313 THR A C 1
ATOM 2473 O O . THR A 1 313 ? 6.98 -15.797 -43.625 1 67.5 313 THR A O 1
ATOM 2476 N N . PRO A 1 314 ? 7.828 -16.906 -45.469 1 69.19 314 PRO A N 1
ATOM 2477 C CA . PRO A 1 314 ? 7.031 -18.094 -45.125 1 69.19 314 PRO A CA 1
ATOM 2478 C C . PRO A 1 314 ? 7.434 -18.703 -43.812 1 69.19 314 PRO A C 1
ATOM 2480 O O . PRO A 1 314 ? 8.586 -18.578 -43.375 1 69.19 314 PRO A O 1
ATOM 2483 N N . VAL A 1 315 ? 6.449 -19.234 -43.094 1 70.44 315 VAL A N 1
ATOM 2484 C CA . VAL A 1 315 ? 6.668 -19.875 -41.812 1 70.44 315 VAL A CA 1
ATOM 2485 C C . VAL A 1 315 ? 7.652 -21.031 -42 1 70.44 315 VAL A C 1
ATOM 2487 O O . VAL A 1 315 ? 7.668 -21.703 -43.031 1 70.44 315 VAL A O 1
ATOM 2490 N N . SER A 1 316 ? 8.594 -21.062 -41.094 1 62.03 316 SER A N 1
ATOM 2491 C CA . SER A 1 316 ? 9.602 -22.125 -41.156 1 62.03 316 SER A CA 1
ATOM 2492 C C . SER A 1 316 ? 8.969 -23.5 -40.938 1 62.03 316 SER A C 1
ATOM 2494 O O . SER A 1 316 ? 8.094 -23.656 -40.094 1 62.03 316 SER A O 1
ATOM 2496 N N . SER A 1 317 ? 9.25 -24.453 -41.844 1 55.88 317 SER A N 1
ATOM 2497 C CA . SER A 1 317 ? 8.797 -25.828 -41.781 1 55.88 317 SER A CA 1
ATOM 2498 C C . SER A 1 317 ? 9.203 -26.469 -40.438 1 55.88 317 SER A C 1
ATOM 2500 O O . SER A 1 317 ? 8.609 -27.469 -40.031 1 55.88 317 SER A O 1
ATOM 2502 N N . LYS A 1 318 ? 10.18 -25.969 -39.875 1 56.19 318 LYS A N 1
ATOM 2503 C CA . LYS A 1 318 ? 10.648 -26.531 -38.594 1 56.19 318 LYS A CA 1
ATOM 2504 C C . LYS A 1 318 ? 9.664 -26.234 -37.469 1 56.19 318 LYS A C 1
ATOM 2506 O O . LYS A 1 318 ? 9.602 -26.984 -36.5 1 56.19 318 LYS A O 1
ATOM 2511 N N . LYS A 1 319 ? 8.898 -25.266 -37.75 1 59.16 319 LYS A N 1
ATOM 2512 C CA . LYS A 1 319 ? 8.031 -24.797 -36.656 1 59.16 319 LYS A CA 1
ATOM 2513 C C . LYS A 1 319 ? 6.578 -25.219 -36.906 1 59.16 319 LYS A C 1
ATOM 2515 O O . LYS A 1 319 ? 5.797 -25.328 -35.969 1 59.16 319 LYS A O 1
ATOM 2520 N N . PHE A 1 320 ? 6.281 -25.453 -38.188 1 61.19 320 PHE A N 1
ATOM 2521 C CA . PHE A 1 320 ? 4.938 -25.875 -38.531 1 61.19 320 PHE A CA 1
ATOM 2522 C C . PHE A 1 320 ? 4.973 -27.203 -39.281 1 61.19 320 PHE A C 1
ATOM 2524 O O . PHE A 1 320 ? 5.547 -27.297 -40.375 1 61.19 320 PHE A O 1
ATOM 2531 N N . PRO A 1 321 ? 4.496 -28.188 -38.562 1 62.84 321 PRO A N 1
ATOM 2532 C CA . PRO A 1 321 ? 4.402 -29.438 -39.344 1 62.84 321 PRO A CA 1
ATOM 2533 C C . PRO A 1 321 ? 3.709 -29.266 -40.688 1 62.84 321 PRO A C 1
ATOM 2535 O O . PRO A 1 321 ? 2.699 -28.562 -40.781 1 62.84 321 PRO A O 1
ATOM 2538 N N . GLU A 1 322 ? 4.324 -29.781 -41.688 1 64.94 322 GLU A N 1
ATOM 2539 C CA . GLU A 1 322 ? 3.838 -29.641 -43.062 1 64.94 322 GLU A CA 1
ATOM 2540 C C . GLU A 1 322 ? 2.371 -30.047 -43.156 1 64.94 322 GLU A C 1
ATOM 2542 O O . GLU A 1 322 ? 1.603 -29.422 -43.906 1 64.94 322 GLU A O 1
ATOM 2547 N N . SER A 1 323 ? 2.08 -31.047 -42.406 1 66.5 323 SER A N 1
ATOM 2548 C CA . SER A 1 323 ? 0.701 -31.531 -42.469 1 66.5 323 SER A CA 1
ATOM 2549 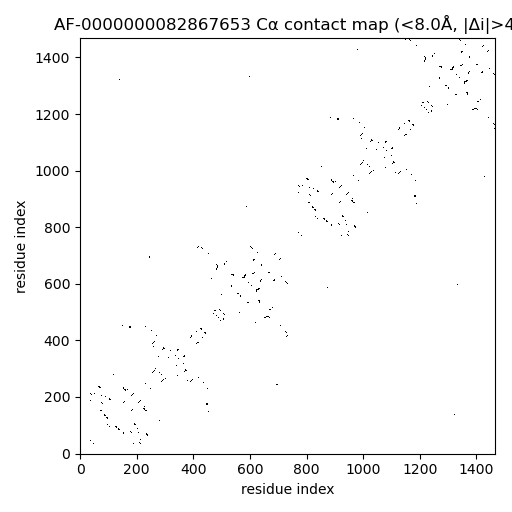C C . SER A 1 323 ? -0.264 -30.469 -41.938 1 66.5 323 SER A C 1
ATOM 2551 O O . SER A 1 323 ? -1.323 -30.234 -42.5 1 66.5 323 SER A O 1
ATOM 2553 N N . ALA A 1 324 ? 0.159 -29.875 -40.844 1 69.69 324 ALA A N 1
ATOM 2554 C CA . ALA A 1 324 ? -0.708 -28.859 -40.25 1 69.69 324 ALA A CA 1
ATOM 2555 C C . ALA A 1 324 ? -0.791 -27.625 -41.125 1 69.69 324 ALA A C 1
ATOM 2557 O O . ALA A 1 324 ? -1.87 -27.047 -41.312 1 69.69 324 ALA A O 1
ATOM 2558 N N . LEU A 1 325 ? 0.31 -27.281 -41.594 1 73.88 325 LEU A N 1
ATOM 2559 C CA . LEU A 1 325 ? 0.357 -26.125 -42.5 1 73.88 325 LEU A CA 1
ATOM 2560 C C . LEU A 1 325 ? -0.52 -26.344 -43.719 1 73.88 325 LEU A C 1
ATOM 2562 O O . LEU A 1 325 ? -1.259 -25.438 -44.125 1 73.88 325 LEU A O 1
ATOM 2566 N N . GLY A 1 326 ? -0.383 -27.5 -44.25 1 72.88 326 GLY A N 1
ATOM 2567 C CA . GLY A 1 326 ? -1.188 -27.828 -45.406 1 72.88 326 GLY A CA 1
ATOM 2568 C C . GLY A 1 326 ? -2.68 -27.781 -45.156 1 72.88 326 GLY A C 1
ATOM 2569 O O . GLY A 1 326 ? -3.447 -27.266 -45.969 1 72.88 326 GLY A O 1
ATOM 2570 N N . LYS A 1 327 ? -3.021 -28.219 -44.062 1 74.25 327 LYS A N 1
ATOM 2571 C CA . LYS A 1 327 ? -4.434 -28.219 -43.688 1 74.25 327 LYS A CA 1
ATOM 2572 C C . LYS A 1 327 ? -4.961 -26.797 -43.531 1 74.25 327 LYS A C 1
ATOM 2574 O O . LYS A 1 327 ? -6.086 -26.5 -43.938 1 74.25 327 LYS A O 1
ATOM 2579 N N . ILE A 1 328 ? -4.176 -25.969 -42.938 1 78.06 328 ILE A N 1
ATOM 2580 C CA . ILE A 1 328 ? -4.602 -24.594 -42.688 1 78.06 328 ILE A CA 1
ATOM 2581 C C . ILE A 1 328 ? -4.699 -23.844 -44 1 78.06 328 ILE A C 1
ATOM 2583 O O . ILE A 1 328 ? -5.645 -23.078 -44.219 1 78.06 328 ILE A O 1
ATOM 2587 N N . LYS A 1 329 ? -3.799 -24.062 -44.781 1 80.94 329 LYS A N 1
ATOM 2588 C CA . LYS A 1 329 ? -3.816 -23.406 -46.094 1 80.94 329 LYS A CA 1
ATOM 2589 C C . LYS A 1 329 ? -5.012 -23.875 -46.938 1 80.94 329 LYS A C 1
ATOM 2591 O O . LYS A 1 329 ? -5.648 -23.078 -47.625 1 80.94 329 LYS A O 1
ATOM 2596 N N . LYS A 1 330 ? -5.207 -25.156 -46.906 1 79.31 330 LYS A N 1
ATOM 2597 C CA . LYS A 1 330 ? -6.359 -25.703 -47.625 1 79.31 330 LYS A CA 1
ATOM 2598 C C . LYS A 1 330 ? -7.664 -25.109 -47.094 1 79.31 330 LYS A C 1
ATOM 2600 O O . LYS A 1 330 ? -8.539 -24.734 -47.875 1 79.31 330 LYS A O 1
ATOM 2605 N N . PHE A 1 331 ? -7.75 -25.047 -45.875 1 76.94 331 PHE A N 1
ATOM 2606 C CA . PHE A 1 331 ? -8.922 -24.438 -45.25 1 76.94 331 PHE A CA 1
ATOM 2607 C C . PHE A 1 331 ? -9.094 -23 -45.719 1 76.94 331 PHE A C 1
ATOM 2609 O O . PHE A 1 331 ? -10.195 -22.578 -46.094 1 76.94 331 PHE A O 1
ATOM 2616 N N . ALA A 1 332 ? -8.062 -22.266 -45.594 1 81.81 332 ALA A N 1
ATOM 2617 C CA . ALA A 1 332 ? -8.109 -20.859 -45.969 1 81.81 332 ALA A CA 1
ATOM 2618 C C . ALA A 1 332 ? -8.57 -20.703 -47.438 1 81.81 332 ALA A C 1
ATOM 2620 O O . ALA A 1 332 ? -9.367 -19.812 -47.75 1 81.81 332 ALA A O 1
ATOM 2621 N N . LYS A 1 333 ? -8.102 -21.547 -48.219 1 84.19 333 LYS A N 1
ATOM 2622 C CA . LYS A 1 333 ? -8.469 -21.516 -49.625 1 84.19 333 LYS A CA 1
ATOM 2623 C C . LYS A 1 333 ? -9.93 -21.906 -49.844 1 84.19 333 LYS A C 1
ATOM 2625 O O . LYS A 1 333 ? -10.672 -21.234 -50.562 1 84.19 333 LYS A O 1
ATOM 2630 N N . ASP A 1 334 ? -10.25 -22.969 -49.219 1 83.12 334 ASP A N 1
ATOM 2631 C CA . ASP A 1 334 ? -11.594 -23.5 -49.375 1 83.12 334 ASP A CA 1
ATOM 2632 C C . ASP A 1 334 ? -12.648 -22.531 -48.844 1 83.12 334 ASP A C 1
ATOM 2634 O O . ASP A 1 334 ? -13.719 -22.391 -49.438 1 83.12 334 ASP A O 1
ATOM 2638 N N . GLU A 1 335 ? -12.352 -21.875 -47.812 1 80.69 335 GLU A N 1
ATOM 2639 C CA . GLU A 1 335 ? -13.328 -21.016 -47.125 1 80.69 335 GLU A CA 1
ATOM 2640 C C . GLU A 1 335 ? -13.156 -19.562 -47.531 1 80.69 335 GLU A C 1
ATOM 2642 O O . GLU A 1 335 ? -13.953 -18.703 -47.156 1 80.69 335 GLU A O 1
ATOM 2647 N N . GLY A 1 336 ? -12.195 -19.281 -48.281 1 82.75 336 GLY A N 1
ATOM 2648 C CA . GLY A 1 336 ? -11.953 -17.922 -48.75 1 82.75 336 GLY A CA 1
ATOM 2649 C C . GLY A 1 336 ? -11.43 -17.016 -47.656 1 82.75 336 GLY A C 1
ATOM 2650 O O . GLY A 1 336 ? -11.75 -15.828 -47.625 1 82.75 336 GLY A O 1
ATOM 2651 N N . VAL A 1 337 ? -10.75 -17.594 -46.75 1 86.38 337 VAL A N 1
ATOM 2652 C CA . VAL A 1 337 ? -10.188 -16.828 -45.625 1 86.38 337 VAL A CA 1
ATOM 2653 C C . VAL A 1 337 ? -8.781 -16.359 -46 1 86.38 337 VAL A C 1
ATOM 2655 O O . VAL A 1 337 ? -7.973 -17.125 -46.531 1 86.38 337 VAL A O 1
ATOM 2658 N N . LYS A 1 338 ? -8.586 -15.086 -45.844 1 89 338 LYS A N 1
ATOM 2659 C CA . LYS A 1 338 ? -7.254 -14.539 -46.062 1 89 338 LYS A CA 1
ATOM 2660 C C . LYS A 1 338 ? -6.258 -15.039 -45.031 1 89 338 LYS A C 1
ATOM 2662 O O . LYS A 1 338 ? -6.496 -14.906 -43.844 1 89 338 LYS A O 1
ATOM 2667 N N . LEU A 1 339 ? -5.199 -15.625 -45.531 1 88.75 339 LEU A N 1
ATOM 2668 C CA . LEU A 1 339 ? -4.137 -16.156 -44.688 1 88.75 339 LEU A CA 1
ATOM 2669 C C . LEU A 1 339 ? -2.842 -15.375 -44.875 1 88.75 339 LEU A C 1
ATOM 2671 O O . LEU A 1 339 ? -2.367 -15.234 -46.031 1 88.75 339 LEU A O 1
ATOM 2675 N N . ILE A 1 340 ? -2.363 -14.758 -43.812 1 88.38 340 ILE A N 1
ATOM 2676 C CA . ILE A 1 340 ? -1.084 -14.062 -43.844 1 88.38 340 ILE A CA 1
ATOM 2677 C C . ILE A 1 340 ? -0.023 -14.883 -43.125 1 88.38 340 ILE A C 1
ATOM 2679 O O . ILE A 1 340 ? -0.19 -15.234 -41.938 1 88.38 340 ILE A O 1
ATOM 2683 N N . GLU A 1 341 ? 1.015 -15.227 -43.781 1 83.75 341 GLU A N 1
ATOM 2684 C CA . GLU A 1 341 ? 2.107 -15.984 -43.188 1 83.75 341 GLU A CA 1
ATOM 2685 C C . GLU A 1 341 ? 3.168 -15.055 -42.594 1 83.75 341 GLU A C 1
ATOM 2687 O O . GLU A 1 341 ? 3.654 -14.156 -43.281 1 83.75 341 GLU A O 1
ATOM 2692 N N . CYS A 1 342 ? 3.395 -15.25 -41.375 1 82.38 342 CYS A N 1
ATOM 2693 C CA . CYS A 1 342 ? 4.484 -14.555 -40.688 1 82.38 342 CYS A CA 1
ATOM 2694 C C . CYS A 1 342 ? 5.637 -15.508 -40.406 1 82.38 342 CYS A C 1
ATOM 2696 O O . CYS A 1 342 ? 5.547 -16.703 -40.688 1 82.38 342 CYS A O 1
ATOM 2698 N N . VAL A 1 343 ? 6.766 -15.023 -39.906 1 74.06 343 VAL A N 1
ATOM 2699 C CA . VAL A 1 343 ? 7.977 -15.82 -39.688 1 74.06 343 VAL A CA 1
ATOM 2700 C C . VAL A 1 343 ? 7.688 -16.969 -38.719 1 74.06 343 VAL A C 1
ATOM 2702 O O . VAL A 1 343 ? 8.148 -18.094 -38.938 1 74.06 343 VAL A O 1
ATOM 2705 N N . GLU A 1 344 ? 6.879 -16.672 -37.719 1 73.94 344 GLU A N 1
ATOM 2706 C CA . GLU A 1 344 ? 6.695 -17.672 -36.656 1 73.94 344 GLU A CA 1
ATOM 2707 C C . GLU A 1 344 ? 5.215 -17.953 -36.406 1 73.94 344 GLU A C 1
ATOM 2709 O O . GLU A 1 344 ? 4.855 -18.656 -35.469 1 73.94 344 GLU A O 1
ATOM 2714 N N . ALA A 1 345 ? 4.328 -17.406 -37.312 1 79.62 345 ALA A N 1
ATOM 2715 C CA . ALA A 1 345 ? 2.904 -17.562 -37.031 1 79.62 345 ALA A CA 1
ATOM 2716 C C . ALA A 1 345 ? 2.076 -17.453 -38.312 1 79.62 345 ALA A C 1
ATOM 2718 O O . ALA A 1 345 ? 2.545 -16.906 -39.312 1 79.62 345 ALA A O 1
ATOM 2719 N N . LEU A 1 346 ? 0.986 -18.016 -38.281 1 80.5 346 LEU A N 1
ATOM 2720 C CA . LEU A 1 346 ? -0.038 -17.812 -39.281 1 80.5 346 LEU A CA 1
ATOM 2721 C C . LEU A 1 346 ? -1.134 -16.891 -38.781 1 80.5 346 LEU A C 1
ATOM 2723 O O . LEU A 1 346 ? -1.554 -16.984 -37.625 1 80.5 346 LEU A O 1
ATOM 2727 N N . VAL A 1 347 ? -1.497 -15.992 -39.625 1 86.19 347 VAL A N 1
ATOM 2728 C CA . VAL A 1 347 ? -2.52 -15.031 -39.219 1 86.19 347 VAL A CA 1
ATOM 2729 C C . VAL A 1 347 ? -3.756 -15.203 -40.094 1 86.19 347 VAL A C 1
ATOM 2731 O O . VAL A 1 347 ? -3.672 -15.117 -41.312 1 86.19 347 VAL A O 1
ATOM 2734 N N . LEU A 1 348 ? -4.84 -15.445 -39.469 1 85.75 348 LEU A N 1
ATOM 2735 C CA . LEU A 1 348 ? -6.129 -15.547 -40.156 1 85.75 348 LEU A CA 1
ATOM 2736 C C . LEU A 1 348 ? -6.902 -14.242 -40.062 1 85.75 348 LEU A C 1
ATOM 2738 O O . LEU A 1 348 ? -7.086 -13.703 -38.969 1 85.75 348 LEU A O 1
ATOM 2742 N N . VAL A 1 349 ? -7.332 -13.781 -41.219 1 89.31 349 VAL A N 1
ATOM 2743 C CA . VAL A 1 349 ? -8.07 -12.531 -41.219 1 89.31 349 VAL A CA 1
ATOM 2744 C C . VAL A 1 349 ? -9.57 -12.812 -41.312 1 89.31 349 VAL A C 1
ATOM 2746 O O . VAL A 1 349 ? -10.023 -13.523 -42.219 1 89.31 349 VAL A O 1
ATOM 2749 N N . ASN A 1 350 ? -10.32 -12.266 -40.375 1 86.5 350 ASN A N 1
ATOM 2750 C CA . ASN A 1 350 ? -11.766 -12.383 -40.281 1 86.5 350 ASN A CA 1
ATOM 2751 C C . ASN A 1 350 ? -12.211 -13.836 -40.188 1 86.5 350 ASN A C 1
ATOM 2753 O O . ASN A 1 350 ? -13.125 -14.266 -40.875 1 86.5 350 ASN A O 1
ATOM 2757 N N . SER A 1 351 ? -11.43 -14.539 -39.5 1 76 351 SER A N 1
ATOM 2758 C CA . SER A 1 351 ? -11.711 -15.945 -39.219 1 76 351 SER A CA 1
ATOM 2759 C C . SER A 1 351 ? -10.984 -16.422 -37.969 1 76 351 SER A C 1
ATOM 2761 O O . SER A 1 351 ? -9.953 -15.852 -37.594 1 76 351 SER A O 1
ATOM 2763 N N . ARG A 1 352 ? -11.742 -17.359 -37.281 1 74.56 352 ARG A N 1
ATOM 2764 C CA . ARG A 1 352 ? -11.156 -17.891 -36.062 1 74.56 352 ARG A CA 1
ATOM 2765 C C . ARG A 1 352 ? -10.586 -19.281 -36.281 1 74.56 352 ARG A C 1
ATOM 2767 O O . ARG A 1 352 ? -11.125 -20.062 -37.094 1 74.56 352 ARG A O 1
ATOM 2774 N N . TYR A 1 353 ? -9.523 -19.438 -35.562 1 65.06 353 TYR A N 1
ATOM 2775 C CA . TYR A 1 353 ? -8.859 -20.719 -35.656 1 65.06 353 TYR A CA 1
ATOM 2776 C C . TYR A 1 353 ? -9.805 -21.859 -35.281 1 65.06 353 TYR A C 1
ATOM 2778 O O . TYR A 1 353 ? -9.734 -22.953 -35.844 1 65.06 353 TYR A O 1
ATOM 2786 N N . GLU A 1 354 ? -10.586 -21.609 -34.219 1 61.5 354 GLU A N 1
ATOM 2787 C CA . GLU A 1 354 ? -11.516 -22.625 -33.75 1 61.5 354 GLU A CA 1
ATOM 2788 C C . GLU A 1 354 ? -12.43 -23.109 -34.875 1 61.5 354 GLU A C 1
ATOM 2790 O O . GLU A 1 354 ? -12.938 -24.219 -34.812 1 61.5 354 GLU A O 1
ATOM 2795 N N . GLU A 1 355 ? -12.734 -22.266 -35.844 1 53.38 355 GLU A N 1
ATOM 2796 C CA . GLU A 1 355 ? -13.586 -22.594 -36.969 1 53.38 355 GLU A CA 1
ATOM 2797 C C . GLU A 1 355 ? -12.875 -23.547 -37.938 1 53.38 355 GLU A C 1
ATOM 2799 O O . GLU A 1 355 ? -13.516 -24.141 -38.812 1 53.38 355 GLU A O 1
ATOM 2804 N N . LEU A 1 356 ? -11.594 -23.469 -37.812 1 53.06 356 LEU A N 1
ATOM 2805 C CA . LEU A 1 356 ? -10.797 -24.281 -38.719 1 53.06 356 LEU A CA 1
ATOM 2806 C C . LEU A 1 356 ? -10.977 -25.766 -38.406 1 53.06 356 LEU A C 1
ATOM 2808 O O . LEU A 1 356 ? -10.57 -26.625 -39.188 1 53.06 356 LEU A O 1
ATOM 2812 N N . GLY A 1 357 ? -12.039 -26.078 -37.531 1 45.62 357 GLY A N 1
ATOM 2813 C CA . GLY A 1 357 ? -12.133 -27.484 -37.156 1 45.62 357 GLY A CA 1
ATOM 2814 C C . GLY A 1 357 ? -10.812 -28.062 -36.688 1 45.62 357 GLY A C 1
ATOM 2815 O O . GLY A 1 357 ? -10.656 -29.281 -36.625 1 45.62 357 GLY A O 1
ATOM 2816 N N . VAL A 1 358 ? -9.828 -27.406 -37.031 1 42.44 358 VAL A N 1
ATOM 2817 C CA . VAL A 1 358 ? -8.539 -27.906 -36.594 1 42.44 358 VAL A CA 1
ATOM 2818 C C . VAL A 1 358 ? -8.484 -27.922 -35.062 1 42.44 358 VAL A C 1
ATOM 2820 O O . VAL A 1 358 ? -8.641 -26.875 -34.438 1 42.44 358 VAL A O 1
ATOM 2823 N N . SER A 1 359 ? -9.312 -28.719 -34.531 1 40.06 359 SER A N 1
ATOM 2824 C CA . SER A 1 359 ? -9.43 -28.891 -33.094 1 40.06 359 SER A CA 1
ATOM 2825 C C . SER A 1 359 ? -8.172 -28.391 -32.375 1 40.06 359 SER A C 1
ATOM 2827 O O . SER A 1 359 ? -7.242 -27.906 -33.031 1 40.06 359 SER A O 1
ATOM 2829 N N . LYS A 1 360 ? -7.664 -29.328 -31.453 1 38.78 360 LYS A N 1
ATOM 2830 C CA . LYS A 1 360 ? -6.781 -29.469 -30.297 1 38.78 360 LYS A CA 1
ATOM 2831 C C . LYS A 1 360 ? -5.375 -28.969 -30.625 1 38.78 360 LYS A C 1
ATOM 2833 O O . LYS A 1 360 ? -4.449 -29.156 -29.828 1 38.78 360 LYS A O 1
ATOM 2838 N N . SER A 1 361 ? -5.141 -28.688 -31.828 1 35.66 361 SER A N 1
ATOM 2839 C CA . SER A 1 361 ? -3.719 -28.469 -32.062 1 35.66 361 SER A CA 1
ATOM 2840 C C . SER A 1 361 ? -3.238 -27.172 -31.438 1 35.66 361 SER A C 1
ATOM 2842 O O . SER A 1 361 ? -2.123 -26.719 -31.703 1 35.66 361 SER A O 1
ATOM 2844 N N . VAL A 1 362 ? -4.055 -26.328 -31.188 1 42.06 362 VAL A N 1
ATOM 2845 C CA . VAL A 1 362 ? -3.535 -25.156 -30.484 1 42.06 362 VAL A CA 1
ATOM 2846 C C . VAL A 1 362 ? -2.533 -25.594 -29.422 1 42.06 362 VAL A C 1
ATOM 2848 O O . VAL A 1 362 ? -1.563 -24.891 -29.141 1 42.06 362 VAL A O 1
ATOM 2851 N N . ASP A 1 363 ? -2.959 -26.703 -28.844 1 39.97 363 ASP A N 1
ATOM 2852 C CA . ASP A 1 363 ? -2.041 -27.297 -27.875 1 39.97 363 ASP A CA 1
ATOM 2853 C C . ASP A 1 363 ? -0.766 -27.797 -28.547 1 39.97 363 ASP A C 1
ATOM 2855 O O . ASP A 1 363 ? 0.186 -28.188 -27.875 1 39.97 363 ASP A O 1
ATOM 2859 N N . ALA A 1 364 ? -0.853 -27.969 -29.938 1 43.25 364 ALA A N 1
ATOM 2860 C CA . ALA A 1 364 ? 0.298 -28.594 -30.578 1 43.25 364 ALA A CA 1
ATOM 2861 C C . ALA A 1 364 ? 1.375 -27.562 -30.891 1 43.25 364 ALA A C 1
ATOM 2863 O O . ALA A 1 364 ? 2.232 -27.781 -31.75 1 43.25 364 ALA A O 1
ATOM 2864 N N . GLY A 1 365 ? 1.393 -26.5 -30.312 1 53.28 365 GLY A N 1
ATOM 2865 C CA . GLY A 1 365 ? 2.557 -25.656 -30.469 1 53.28 365 GLY A CA 1
ATOM 2866 C C . GLY A 1 365 ? 2.461 -24.734 -31.688 1 53.28 365 GLY A C 1
ATOM 2867 O O . GLY A 1 365 ? 3.438 -24.078 -32.031 1 53.28 365 GLY A O 1
ATOM 2868 N N . LEU A 1 366 ? 1.213 -24.797 -32.438 1 61.66 366 LEU A N 1
ATOM 2869 C CA . LEU A 1 366 ? 1.157 -23.922 -33.594 1 61.66 366 LEU A CA 1
ATOM 2870 C C . LEU A 1 366 ? 0.769 -22.5 -33.219 1 61.66 366 LEU A C 1
ATOM 2872 O O . LEU A 1 366 ? -0.185 -22.297 -32.469 1 61.66 366 LEU A O 1
ATOM 2876 N N . ASN A 1 367 ? 1.507 -21.531 -33.656 1 75.5 367 ASN A N 1
ATOM 2877 C CA . ASN A 1 367 ? 1.244 -20.109 -33.438 1 75.5 367 ASN A CA 1
ATOM 2878 C C . ASN A 1 367 ? 0.301 -19.531 -34.469 1 75.5 367 ASN A C 1
ATOM 2880 O O . ASN A 1 367 ? 0.736 -19.156 -35.562 1 75.5 367 ASN A O 1
ATOM 2884 N N . VAL A 1 368 ? -0.983 -19.641 -34.25 1 78.62 368 VAL A N 1
ATOM 2885 C CA . VAL A 1 368 ? -1.993 -19.078 -35.125 1 78.62 368 VAL A CA 1
ATOM 2886 C C . VAL A 1 368 ? -2.68 -17.891 -34.469 1 78.62 368 VAL A C 1
ATOM 2888 O O . VAL A 1 368 ? -3.074 -17.969 -33.312 1 78.62 368 VAL A O 1
ATOM 2891 N N . VAL A 1 369 ? -2.779 -16.812 -35.219 1 87.31 369 VAL A N 1
ATOM 2892 C CA . VAL A 1 369 ? -3.412 -15.602 -34.688 1 87.31 369 VAL A CA 1
ATOM 2893 C C . VAL A 1 369 ? -4.621 -15.242 -35.562 1 87.31 369 VAL A C 1
ATOM 2895 O O . VAL A 1 369 ? -4.566 -15.336 -36.781 1 87.31 369 VAL A O 1
ATOM 2898 N N . SER A 1 370 ? -5.727 -14.898 -34.938 1 89.81 370 SER A N 1
ATOM 2899 C CA . SER A 1 370 ? -6.922 -14.461 -35.656 1 89.81 370 SER A CA 1
ATOM 2900 C C . SER A 1 370 ? -7.137 -12.961 -35.5 1 89.81 370 SER A C 1
ATOM 2902 O O . SER A 1 370 ? -7.086 -12.43 -34.406 1 89.81 370 SER A O 1
ATOM 2904 N N . ILE A 1 371 ? -7.289 -12.336 -36.656 1 93.88 371 ILE A N 1
ATOM 2905 C CA . ILE A 1 371 ? -7.711 -10.938 -36.625 1 93.88 371 ILE A CA 1
ATOM 2906 C C . ILE A 1 371 ? -9.211 -10.844 -36.906 1 93.88 371 ILE A C 1
ATOM 2908 O O . ILE A 1 371 ? -9.664 -11.242 -37.969 1 93.88 371 ILE A O 1
ATOM 2912 N N . MET A 1 372 ? -9.938 -10.289 -35.938 1 94.19 372 MET A N 1
ATOM 2913 C CA . MET A 1 372 ? -11.391 -10.242 -36.062 1 94.19 372 MET A CA 1
ATOM 2914 C C . MET A 1 372 ? -11.906 -8.828 -35.844 1 94.19 372 MET A C 1
ATOM 2916 O O . MET A 1 372 ? -11.383 -8.086 -35.031 1 94.19 372 MET A O 1
ATOM 2920 N N . PRO A 1 373 ? -12.93 -8.445 -36.625 1 95.19 373 PRO A N 1
ATOM 2921 C CA . PRO A 1 373 ? -13.562 -7.148 -36.375 1 95.19 373 PRO A CA 1
ATOM 2922 C C . PRO A 1 373 ? -14.508 -7.188 -35.188 1 95.19 373 PRO A C 1
ATOM 2924 O O . PRO A 1 373 ? -15.117 -8.219 -34.906 1 95.19 373 PRO A O 1
ATOM 2927 N N . ILE A 1 374 ? -14.625 -6.129 -34.438 1 95.75 374 ILE A N 1
ATOM 2928 C CA . ILE A 1 374 ? -15.594 -5.953 -33.344 1 95.75 374 ILE A CA 1
ATOM 2929 C C . ILE A 1 374 ? -16.328 -4.625 -33.531 1 95.75 374 ILE A C 1
ATOM 2931 O O . ILE A 1 374 ? -15.805 -3.697 -34.156 1 95.75 374 ILE A O 1
ATOM 2935 N N . ARG A 1 375 ? -17.469 -4.371 -32.906 1 92.81 375 ARG A N 1
ATOM 2936 C CA . ARG A 1 375 ? -18.297 -3.178 -33.062 1 92.81 375 ARG A CA 1
ATOM 2937 C C . ARG A 1 375 ? -18.047 -2.191 -31.922 1 92.81 375 ARG A C 1
ATOM 2939 O O . ARG A 1 375 ? -18.281 -0.99 -32.062 1 92.81 375 ARG A O 1
ATOM 2946 N N . SER A 1 376 ? -17.609 -2.902 -30.703 1 93.19 376 SER A N 1
ATOM 2947 C CA . SER A 1 376 ? -17.5 -2.061 -29.516 1 93.19 376 SER A CA 1
ATOM 2948 C C . SER A 1 376 ? -16.562 -2.678 -28.484 1 93.19 376 SER A C 1
ATOM 2950 O O . SER A 1 376 ? -16.203 -3.855 -28.578 1 93.19 376 SER A O 1
ATOM 2952 N N . LEU A 1 377 ? -16.219 -1.759 -27.547 1 94.25 377 LEU A N 1
ATOM 2953 C CA . LEU A 1 377 ? -15.438 -2.24 -26.406 1 94.25 377 LEU A CA 1
ATOM 2954 C C . LEU A 1 377 ? -16.188 -3.318 -25.641 1 94.25 377 LEU A C 1
ATOM 2956 O O . LEU A 1 377 ? -15.602 -4.316 -25.219 1 94.25 377 LEU A O 1
ATOM 2960 N N . ASN A 1 378 ? -17.453 -3.133 -25.438 1 93.62 378 ASN A N 1
ATOM 2961 C CA . ASN A 1 378 ? -18.25 -4.105 -24.688 1 93.62 378 ASN A CA 1
ATOM 2962 C C . ASN A 1 378 ? -18.203 -5.484 -25.344 1 93.62 378 ASN A C 1
ATOM 2964 O O . ASN A 1 378 ? -18.141 -6.5 -24.656 1 93.62 378 ASN A O 1
ATOM 2968 N N . GLU A 1 379 ? -18.312 -5.473 -26.609 1 94.25 379 GLU A N 1
ATOM 2969 C CA . GLU A 1 379 ? -18.219 -6.738 -27.344 1 94.25 379 GLU A CA 1
ATOM 2970 C C . GLU A 1 379 ? -16.844 -7.383 -27.141 1 94.25 379 GLU A C 1
ATOM 2972 O O . GLU A 1 379 ? -16.75 -8.586 -26.906 1 94.25 379 GLU A O 1
ATOM 2977 N N . ALA A 1 380 ? -15.82 -6.617 -27.25 1 94.81 380 ALA A N 1
ATOM 2978 C CA . ALA A 1 380 ? -14.469 -7.125 -27.047 1 94.81 380 ALA A CA 1
ATOM 2979 C C . ALA A 1 380 ? -14.312 -7.727 -25.656 1 94.81 380 ALA A C 1
ATOM 2981 O O . ALA A 1 380 ? -13.773 -8.82 -25.5 1 94.81 380 ALA A O 1
ATOM 2982 N N . VAL A 1 381 ? -14.781 -7.02 -24.672 1 93.5 381 VAL A N 1
ATOM 2983 C CA . VAL A 1 381 ? -14.695 -7.445 -23.281 1 93.5 381 VAL A CA 1
ATOM 2984 C C . VAL A 1 381 ? -15.445 -8.758 -23.094 1 93.5 381 VAL A C 1
ATOM 2986 O O . VAL A 1 381 ? -14.953 -9.68 -22.438 1 93.5 381 VAL A O 1
ATOM 2989 N N . SER A 1 382 ? -16.578 -8.828 -23.672 1 91.06 382 SER A N 1
ATOM 2990 C CA . SER A 1 382 ? -17.375 -10.047 -23.594 1 91.06 382 SER A CA 1
ATOM 2991 C C . SER A 1 382 ? -16.641 -11.234 -24.203 1 91.06 382 SER A C 1
ATOM 2993 O O . SER A 1 382 ? -16.656 -12.336 -23.641 1 91.06 382 SER A O 1
ATOM 2995 N N . ILE A 1 383 ? -16.031 -11.047 -25.281 1 89.94 383 ILE A N 1
ATOM 2996 C CA . ILE A 1 383 ? -15.289 -12.094 -25.969 1 89.94 383 ILE A CA 1
ATOM 2997 C C . ILE A 1 383 ? -14.109 -12.555 -25.125 1 89.94 383 ILE A C 1
ATOM 2999 O O . ILE A 1 383 ? -13.961 -13.75 -24.844 1 89.94 383 ILE A O 1
ATOM 3003 N N . VAL A 1 384 ? -13.344 -11.68 -24.656 1 89.31 384 VAL A N 1
ATOM 3004 C CA . VAL A 1 384 ? -12.117 -11.992 -23.922 1 89.31 384 VAL A CA 1
ATOM 3005 C C . VAL A 1 384 ? -12.477 -12.664 -22.594 1 89.31 384 VAL A C 1
ATOM 3007 O O . VAL A 1 384 ? -11.875 -13.68 -22.234 1 89.31 384 VAL A O 1
ATOM 3010 N N . ASN A 1 385 ? -13.453 -12.141 -21.922 1 85 385 ASN A N 1
ATOM 3011 C CA . ASN A 1 385 ? -13.828 -12.656 -20.609 1 85 385 ASN A CA 1
ATOM 3012 C C . ASN A 1 385 ? -14.453 -14.047 -20.719 1 85 385 ASN A C 1
ATOM 3014 O O . ASN A 1 385 ? -14.562 -14.766 -19.719 1 85 385 ASN A O 1
ATOM 3018 N N . SER A 1 386 ? -14.875 -14.359 -21.875 1 79.81 386 SER A N 1
ATOM 3019 C CA . SER A 1 386 ? -15.508 -15.664 -22.062 1 79.81 386 SER A CA 1
ATOM 3020 C C . SER A 1 386 ? -14.477 -16.734 -22.422 1 79.81 386 SER A C 1
ATOM 3022 O O . SER A 1 386 ? -14.789 -17.922 -22.438 1 79.81 386 SER A O 1
ATOM 3024 N N . ARG A 1 387 ? -13.297 -16.266 -22.609 1 74.69 387 ARG A N 1
ATOM 3025 C CA . ARG A 1 387 ? -12.25 -17.203 -23.016 1 74.69 387 ARG A CA 1
ATOM 3026 C C . ARG A 1 387 ? -11.578 -17.828 -21.781 1 74.69 387 ARG A C 1
ATOM 3028 O O . ARG A 1 387 ? -11 -17.125 -20.969 1 74.69 387 ARG A O 1
ATOM 3035 N N . PRO A 1 388 ? -11.594 -19.109 -21.578 1 65.38 388 PRO A N 1
ATOM 3036 C CA . PRO A 1 388 ? -11.039 -19.734 -20.375 1 65.38 388 PRO A CA 1
ATOM 3037 C C . PRO A 1 388 ? -9.508 -19.656 -20.328 1 65.38 388 PRO A C 1
ATOM 3039 O O . PRO A 1 388 ? -8.914 -19.703 -19.25 1 65.38 388 PRO A O 1
ATOM 3042 N N . ARG A 1 389 ? -8.766 -19.547 -21.469 1 64.81 389 ARG A N 1
ATOM 3043 C CA . ARG A 1 389 ? -7.316 -19.688 -21.453 1 64.81 389 ARG A CA 1
ATOM 3044 C C . ARG A 1 389 ? -6.641 -18.328 -21.672 1 64.81 389 ARG A C 1
ATOM 3046 O O . ARG A 1 389 ? -5.422 -18.266 -21.828 1 64.81 389 ARG A O 1
ATOM 3053 N N . ILE A 1 390 ? -7.371 -17.359 -21.688 1 74.25 390 ILE A N 1
ATOM 3054 C CA . ILE A 1 390 ? -6.754 -16.047 -21.859 1 74.25 390 ILE A CA 1
ATOM 3055 C C . ILE A 1 390 ? -6.297 -15.508 -20.5 1 74.25 390 ILE A C 1
ATOM 3057 O O . ILE A 1 390 ? -7.086 -15.445 -19.562 1 74.25 390 ILE A O 1
ATOM 3061 N N . ILE A 1 391 ? -5.004 -15.148 -20.469 1 77.88 391 ILE A N 1
ATOM 3062 C CA . ILE A 1 391 ? -4.445 -14.719 -19.188 1 77.88 391 ILE A CA 1
ATOM 3063 C C . ILE A 1 391 ? -4.012 -13.258 -19.281 1 77.88 391 ILE A C 1
ATOM 3065 O O . ILE A 1 391 ? -3.621 -12.664 -18.266 1 77.88 391 ILE A O 1
ATOM 3069 N N . SER A 1 392 ? -4.062 -12.742 -20.516 1 85.56 392 SER A N 1
ATOM 3070 C CA . SER A 1 392 ? -3.66 -11.344 -20.672 1 85.56 392 SER A CA 1
ATOM 3071 C C . SER A 1 392 ? -4.359 -10.695 -21.859 1 85.56 392 SER A C 1
ATOM 3073 O O . SER A 1 392 ? -4.945 -11.391 -22.688 1 85.56 392 SER A O 1
ATOM 3075 N N . ALA A 1 393 ? -4.316 -9.414 -21.875 1 91.69 393 ALA A N 1
ATOM 3076 C CA . ALA A 1 393 ? -4.863 -8.633 -22.984 1 91.69 393 ALA A CA 1
ATOM 3077 C C . ALA A 1 393 ? -4.152 -7.289 -23.109 1 91.69 393 ALA A C 1
ATOM 3079 O O . ALA A 1 393 ? -3.568 -6.793 -22.156 1 91.69 393 ALA A O 1
ATOM 3080 N N . SER A 1 394 ? -4.082 -6.824 -24.312 1 93.75 394 SER A N 1
ATOM 3081 C CA . SER A 1 394 ? -3.629 -5.453 -24.516 1 93.75 394 SER A CA 1
ATOM 3082 C C . SER A 1 394 ? -4.73 -4.594 -25.125 1 93.75 394 SER A C 1
ATOM 3084 O O . SER A 1 394 ? -5.52 -5.07 -25.953 1 93.75 394 SER A O 1
ATOM 3086 N N . VAL A 1 395 ? -4.773 -3.391 -24.672 1 95.19 395 VAL A N 1
ATOM 3087 C CA . VAL A 1 395 ? -5.762 -2.428 -25.156 1 95.19 395 VAL A CA 1
ATOM 3088 C C . VAL A 1 395 ? -5.051 -1.239 -25.797 1 95.19 395 VAL A C 1
ATOM 3090 O O . VAL A 1 395 ? -4.18 -0.619 -25.188 1 95.19 395 VAL A O 1
ATOM 3093 N N . TRP A 1 396 ? -5.473 -0.953 -27.031 1 94 396 TRP A N 1
ATOM 3094 C CA . TRP A 1 396 ? -4.863 0.143 -27.766 1 94 396 TRP A CA 1
ATOM 3095 C C . TRP A 1 396 ? -5.867 1.269 -28 1 94 396 TRP A C 1
ATOM 3097 O O . TRP A 1 396 ? -6.859 1.089 -28.703 1 94 396 TRP A O 1
ATOM 3107 N N . THR A 1 397 ? -5.637 2.361 -27.328 1 90 397 THR A N 1
ATOM 3108 C CA . THR A 1 397 ? -6.414 3.59 -27.453 1 90 397 THR A CA 1
ATOM 3109 C C . THR A 1 397 ? -5.676 4.762 -26.812 1 90 397 THR A C 1
ATOM 3111 O O . THR A 1 397 ? -4.949 4.586 -25.828 1 90 397 THR A O 1
ATOM 3114 N N . GLN A 1 398 ? -5.828 5.93 -27.359 1 79.5 398 GLN A N 1
ATOM 3115 C CA . GLN A 1 398 ? -5.211 7.121 -26.797 1 79.5 398 GLN A CA 1
ATOM 3116 C C . GLN A 1 398 ? -6.176 7.848 -25.859 1 79.5 398 GLN A C 1
ATOM 3118 O O . GLN A 1 398 ? -5.816 8.852 -25.25 1 79.5 398 GLN A O 1
ATOM 3123 N N . GLU A 1 399 ? -7.348 7.301 -25.766 1 75.88 399 GLU A N 1
ATOM 3124 C CA . GLU A 1 399 ? -8.328 7.848 -24.844 1 75.88 399 GLU A CA 1
ATOM 3125 C C . GLU A 1 399 ? -8.164 7.254 -23.453 1 75.88 399 GLU A C 1
ATOM 3127 O O . GLU A 1 399 ? -8.547 6.109 -23.203 1 75.88 399 GLU A O 1
ATOM 3132 N N . GLY A 1 400 ? -7.684 8.055 -22.484 1 73.06 400 GLY A N 1
ATOM 3133 C CA . GLY A 1 400 ? -7.395 7.609 -21.141 1 73.06 400 GLY A CA 1
ATOM 3134 C C . GLY A 1 400 ? -8.578 6.945 -20.469 1 73.06 400 GLY A C 1
ATOM 3135 O O . GLY A 1 400 ? -8.477 5.809 -20 1 73.06 400 GLY A O 1
ATOM 3136 N N . PRO A 1 401 ? -9.711 7.648 -20.422 1 70.25 401 PRO A N 1
ATOM 3137 C CA . PRO A 1 401 ? -10.875 7.059 -19.766 1 70.25 401 PRO A CA 1
ATOM 3138 C C . PRO A 1 401 ? -11.281 5.719 -20.375 1 70.25 401 PRO A C 1
ATOM 3140 O O . PRO A 1 401 ? -11.688 4.805 -19.656 1 70.25 401 PRO A O 1
ATOM 3143 N N . LEU A 1 402 ? -11.18 5.668 -21.688 1 81.62 402 LEU A N 1
ATOM 3144 C CA . LEU A 1 402 ? -11.523 4.426 -22.359 1 81.62 402 LEU A CA 1
ATOM 3145 C C . LEU A 1 402 ? -10.555 3.311 -21.984 1 81.62 402 LEU A C 1
ATOM 3147 O O . LEU A 1 402 ? -10.969 2.164 -21.797 1 81.62 402 LEU A O 1
ATOM 3151 N N . ALA A 1 403 ? -9.289 3.643 -21.953 1 83.69 403 ALA A N 1
ATOM 3152 C CA . ALA A 1 403 ? -8.281 2.672 -21.547 1 83.69 403 ALA A CA 1
ATOM 3153 C C . ALA A 1 403 ? -8.539 2.166 -20.125 1 83.69 403 ALA A C 1
ATOM 3155 O O . ALA A 1 403 ? -8.438 0.966 -19.859 1 83.69 403 ALA A O 1
ATOM 3156 N N . THR A 1 404 ? -8.875 3.035 -19.297 1 77.81 404 THR A N 1
ATOM 3157 C CA . THR A 1 404 ? -9.141 2.686 -17.906 1 77.81 404 THR A CA 1
ATOM 3158 C C . THR A 1 404 ? -10.375 1.792 -17.797 1 77.81 404 THR A C 1
ATOM 3160 O O . THR A 1 404 ? -10.383 0.82 -17.031 1 77.81 404 THR A O 1
ATOM 3163 N N . ARG A 1 405 ? -11.367 2.158 -18.484 1 83.06 405 ARG A N 1
ATOM 3164 C CA . ARG A 1 405 ? -12.586 1.351 -18.5 1 83.06 405 ARG A CA 1
ATOM 3165 C C . ARG A 1 405 ? -12.305 -0.056 -19.016 1 83.06 405 ARG A C 1
ATOM 3167 O O . ARG A 1 405 ? -12.812 -1.037 -18.469 1 83.06 405 ARG A O 1
ATOM 3174 N N . ALA A 1 406 ? -11.602 -0.129 -20.094 1 89.56 406 ALA A N 1
ATOM 3175 C CA . ALA A 1 406 ? -11.25 -1.425 -20.672 1 89.56 406 ALA A CA 1
ATOM 3176 C C . ALA A 1 406 ? -10.461 -2.271 -19.672 1 89.56 406 ALA A C 1
ATOM 3178 O O . ALA A 1 406 ? -10.789 -3.441 -19.453 1 89.56 406 ALA A O 1
ATOM 3179 N N . ALA A 1 407 ? -9.508 -1.645 -19.094 1 84.38 407 ALA A N 1
ATOM 3180 C CA . ALA A 1 407 ? -8.648 -2.352 -18.141 1 84.38 407 ALA A CA 1
ATOM 3181 C C . ALA A 1 407 ? -9.453 -2.871 -16.953 1 84.38 407 ALA A C 1
ATOM 3183 O O . ALA A 1 407 ? -9.18 -3.953 -16.438 1 84.38 407 ALA A O 1
ATOM 3184 N N . SER A 1 408 ? -10.406 -2.162 -16.562 1 80 408 SER A N 1
ATOM 3185 C CA . SER A 1 408 ? -11.234 -2.543 -15.422 1 80 408 SER A CA 1
ATOM 3186 C C . SER A 1 408 ? -12.219 -3.646 -15.797 1 80 408 SER A C 1
ATOM 3188 O O . SER A 1 408 ? -12.562 -4.484 -14.961 1 80 408 SER A O 1
ATOM 3190 N N . ALA A 1 409 ? -12.664 -3.625 -17 1 85.31 409 ALA A N 1
ATOM 3191 C CA . ALA A 1 409 ? -13.711 -4.539 -17.438 1 85.31 409 ALA A CA 1
ATOM 3192 C C . ALA A 1 409 ? -13.141 -5.906 -17.797 1 85.31 409 ALA A C 1
ATOM 3194 O O . ALA A 1 409 ? -13.828 -6.922 -17.703 1 85.31 409 ALA A O 1
ATOM 3195 N N . LEU A 1 410 ? -11.938 -5.949 -18.172 1 89 410 LEU A N 1
ATOM 3196 C CA . LEU A 1 410 ? -11.297 -7.203 -18.562 1 89 410 LEU A CA 1
ATOM 3197 C C . LEU A 1 410 ? -10.945 -8.031 -17.328 1 89 410 LEU A C 1
ATOM 3199 O O . LEU A 1 410 ? -10.297 -7.535 -16.406 1 89 410 LEU A O 1
ATOM 3203 N N . LYS A 1 411 ? -11.391 -9.258 -17.375 1 82.44 411 LYS A N 1
ATOM 3204 C CA . LYS A 1 411 ? -11.156 -10.156 -16.25 1 82.44 411 LYS A CA 1
ATOM 3205 C C . LYS A 1 411 ? -9.953 -11.055 -16.5 1 82.44 411 LYS A C 1
ATOM 3207 O O . LYS A 1 411 ? -10.055 -12.281 -16.422 1 82.44 411 LYS A O 1
ATOM 3212 N N . VAL A 1 412 ? -8.797 -10.484 -16.828 1 83.81 412 VAL A N 1
ATOM 3213 C CA . VAL A 1 412 ? -7.543 -11.195 -17.047 1 83.81 412 VAL A CA 1
ATOM 3214 C C . VAL A 1 412 ? -6.48 -10.695 -16.062 1 83.81 412 VAL A C 1
ATOM 3216 O O . VAL A 1 412 ? -6.535 -9.547 -15.617 1 83.81 412 VAL A O 1
ATOM 3219 N N . PRO A 1 413 ? -5.504 -11.516 -15.734 1 80.75 413 PRO A N 1
ATOM 3220 C CA . PRO A 1 413 ? -4.492 -11.148 -14.742 1 80.75 413 PRO A CA 1
ATOM 3221 C C . PRO A 1 413 ? -3.641 -9.961 -15.188 1 80.75 413 PRO A C 1
ATOM 3223 O O . PRO A 1 413 ? -3.135 -9.211 -14.352 1 80.75 413 PRO A O 1
ATOM 3226 N N . LEU A 1 414 ? -3.488 -9.82 -16.484 1 86.12 414 LEU A N 1
ATOM 3227 C CA . LEU A 1 414 ? -2.576 -8.789 -16.969 1 86.12 414 LEU A CA 1
ATOM 3228 C C . LEU A 1 414 ? -3.172 -8.055 -18.156 1 86.12 414 LEU A C 1
ATOM 3230 O O . LEU A 1 414 ? -3.619 -8.68 -19.125 1 86.12 414 LEU A O 1
ATOM 3234 N N . VAL A 1 415 ? -3.217 -6.77 -18.031 1 89.94 415 VAL A N 1
ATOM 3235 C CA . VAL A 1 415 ? -3.664 -5.926 -19.125 1 89.94 415 VAL A CA 1
ATOM 3236 C C . VAL A 1 415 ? -2.578 -4.91 -19.484 1 89.94 415 VAL A C 1
ATOM 3238 O O . VAL A 1 415 ? -2.057 -4.223 -18.594 1 89.94 415 VAL A O 1
ATOM 3241 N N . TRP A 1 416 ? -2.166 -4.887 -20.734 1 90.88 416 TRP A N 1
ATOM 3242 C CA . TRP A 1 416 ? -1.273 -3.846 -21.234 1 90.88 416 TRP A CA 1
ATOM 3243 C C . TRP A 1 416 ? -2.062 -2.729 -21.906 1 90.88 416 TRP A C 1
ATOM 3245 O O . TRP A 1 416 ? -3.047 -2.988 -22.594 1 90.88 416 TRP A O 1
ATOM 3255 N N . VAL A 1 417 ? -1.638 -1.497 -21.688 1 89.19 417 VAL A N 1
ATOM 3256 C CA . VAL A 1 417 ? -2.242 -0.367 -22.375 1 89.19 417 VAL A CA 1
ATOM 3257 C C . VAL A 1 417 ? -1.234 0.235 -23.359 1 89.19 417 VAL A C 1
ATOM 3259 O O . VAL A 1 417 ? -0.185 0.737 -22.953 1 89.19 417 VAL A O 1
ATOM 3262 N N . ASN A 1 418 ? -1.469 0.087 -24.625 1 88.75 418 ASN A N 1
ATOM 3263 C CA . ASN A 1 418 ? -0.725 0.643 -25.75 1 88.75 418 ASN A CA 1
ATOM 3264 C C . ASN A 1 418 ? 0.638 -0.025 -25.906 1 88.75 418 ASN A C 1
ATOM 3266 O O . ASN A 1 418 ? 1.598 0.608 -26.344 1 88.75 418 ASN A O 1
ATOM 3270 N N . HIS A 1 419 ? 0.764 -1.123 -25.484 1 87 419 HIS A N 1
ATOM 3271 C CA . HIS A 1 419 ? 1.873 -2.037 -25.734 1 87 419 HIS A CA 1
ATOM 3272 C C . HIS A 1 419 ? 1.471 -3.48 -25.453 1 87 419 HIS A C 1
ATOM 3274 O O . HIS A 1 419 ? 0.358 -3.74 -24.984 1 87 419 HIS A O 1
ATOM 3280 N N . HIS A 1 420 ? 2.316 -4.398 -25.875 1 87.56 420 HIS A N 1
ATOM 3281 C CA . HIS A 1 420 ? 1.967 -5.809 -25.734 1 87.56 420 HIS A CA 1
ATOM 3282 C C . HIS A 1 420 ? 3.195 -6.648 -25.391 1 87.56 420 HIS A C 1
ATOM 3284 O O . HIS A 1 420 ? 4.234 -6.52 -26.047 1 87.56 420 HIS A O 1
ATOM 3290 N N . GLY A 1 421 ? 3.104 -7.48 -24.391 1 78.69 421 GLY A N 1
ATOM 3291 C CA . GLY A 1 421 ? 4.047 -8.57 -24.203 1 78.69 421 GLY A CA 1
ATOM 3292 C C . GLY A 1 421 ? 5.27 -8.172 -23.391 1 78.69 421 GLY A C 1
ATOM 3293 O O . GLY A 1 421 ? 6.262 -8.906 -23.375 1 78.69 421 GLY A O 1
ATOM 3294 N N . VAL A 1 422 ? 5.387 -7.023 -22.859 1 72.62 422 VAL A N 1
ATOM 3295 C CA . VAL A 1 422 ? 6.543 -6.602 -22.078 1 72.62 422 VAL A CA 1
ATOM 3296 C C . VAL A 1 422 ? 6.383 -7.059 -20.625 1 72.62 422 VAL A C 1
ATOM 3298 O O . VAL A 1 422 ? 5.281 -7.02 -20.078 1 72.62 422 VAL A O 1
ATOM 3301 N N . ILE A 1 423 ? 7.477 -7.707 -20.234 1 66.81 423 ILE A N 1
ATOM 3302 C CA . ILE A 1 423 ? 7.445 -8.211 -18.875 1 66.81 423 ILE A CA 1
ATOM 3303 C C . ILE A 1 423 ? 7.406 -7.043 -17.891 1 66.81 423 ILE A C 1
ATOM 3305 O O . ILE A 1 423 ? 8.125 -6.059 -18.062 1 66.81 423 ILE A O 1
ATOM 3309 N N . SER A 1 424 ? 6.609 -7.27 -16.984 1 69.88 424 SER A N 1
ATOM 3310 C CA . SER A 1 424 ? 6.199 -6.215 -16.062 1 69.88 424 SER A CA 1
ATOM 3311 C C . SER A 1 424 ? 7.211 -6.043 -14.938 1 69.88 424 SER A C 1
ATOM 3313 O O . SER A 1 424 ? 8.219 -6.754 -14.883 1 69.88 424 SER A O 1
ATOM 3315 N N . ASP A 1 425 ? 7.117 -5.078 -14.18 1 79.94 425 ASP A N 1
ATOM 3316 C CA . ASP A 1 425 ? 7.84 -4.766 -12.945 1 79.94 425 ASP A CA 1
ATOM 3317 C C . ASP A 1 425 ? 7.773 -5.93 -11.961 1 79.94 425 ASP A C 1
ATOM 3319 O O . ASP A 1 425 ? 6.734 -6.574 -11.82 1 79.94 425 ASP A O 1
ATOM 3323 N N . PRO A 1 426 ? 8.977 -6.383 -11.484 1 88.81 426 PRO A N 1
ATOM 3324 C CA . PRO A 1 426 ? 8.984 -7.477 -10.516 1 88.81 426 PRO A CA 1
ATOM 3325 C C . PRO A 1 426 ? 7.93 -7.316 -9.422 1 88.81 426 PRO A C 1
ATOM 3327 O O . PRO A 1 426 ? 7.473 -8.305 -8.852 1 88.81 426 PRO A O 1
ATOM 3330 N N . ALA A 1 427 ? 7.531 -6.125 -9.195 1 85.62 427 ALA A N 1
ATOM 3331 C CA . ALA A 1 427 ? 6.566 -5.852 -8.133 1 85.62 427 ALA A CA 1
ATOM 3332 C C . ALA A 1 427 ? 5.141 -6.125 -8.602 1 85.62 427 ALA A C 1
ATOM 3334 O O . ALA A 1 427 ? 4.215 -6.184 -7.785 1 85.62 427 ALA A O 1
ATOM 3335 N N . SER A 1 428 ? 5.008 -6.266 -9.883 1 80.06 428 SER A N 1
ATOM 3336 C CA . SER A 1 428 ? 3.672 -6.496 -10.422 1 80.06 428 SER A CA 1
ATOM 3337 C C . SER A 1 428 ? 3.244 -7.949 -10.242 1 80.06 428 SER A C 1
ATOM 3339 O O . SER A 1 428 ? 3.904 -8.859 -10.742 1 80.06 428 SER A O 1
ATOM 3341 N N . GLY A 1 429 ? 2.219 -8.117 -9.43 1 70.81 429 GLY A N 1
ATOM 3342 C CA . GLY A 1 429 ? 1.683 -9.461 -9.234 1 70.81 429 GLY A CA 1
ATOM 3343 C C . GLY A 1 429 ? 0.806 -9.93 -10.375 1 70.81 429 GLY A C 1
ATOM 3344 O O . GLY A 1 429 ? 0.062 -9.133 -10.961 1 70.81 429 GLY A O 1
ATOM 3345 N N . LEU A 1 430 ? 1.102 -11.086 -10.836 1 72.56 430 LEU A N 1
ATOM 3346 C CA . LEU A 1 430 ? 0.252 -11.711 -11.844 1 72.56 430 LEU A CA 1
ATOM 3347 C C . LEU A 1 430 ? -0.381 -12.992 -11.297 1 72.56 430 LEU A C 1
ATOM 3349 O O . LEU A 1 430 ? 0.301 -13.812 -10.68 1 72.56 430 LEU A O 1
ATOM 3353 N N . GLY A 1 431 ? -1.697 -12.938 -11.109 1 64.31 431 GLY A N 1
ATOM 3354 C CA . GLY A 1 431 ? -2.352 -14.109 -10.547 1 64.31 431 GLY A CA 1
ATOM 3355 C C . GLY A 1 431 ? -3.254 -14.82 -11.531 1 64.31 431 GLY A C 1
ATOM 3356 O O . GLY A 1 431 ? -3.604 -14.266 -12.578 1 64.31 431 GLY A O 1
ATOM 3357 N N . SER A 1 432 ? -3.354 -16.141 -11.258 1 57.38 432 SER A N 1
ATOM 3358 C CA . SER A 1 432 ? -4.066 -17.078 -12.109 1 57.38 432 SER A CA 1
ATOM 3359 C C . SER A 1 432 ? -5.574 -16.875 -12.023 1 57.38 432 SER A C 1
ATOM 3361 O O . SER A 1 432 ? -6.078 -16.344 -11.039 1 57.38 432 SER A O 1
ATOM 3363 N N . THR A 1 433 ? -6.168 -16.641 -13.188 1 53 433 THR A N 1
ATOM 3364 C CA . THR A 1 433 ? -7.617 -16.797 -13.219 1 53 433 THR A CA 1
ATOM 3365 C C . THR A 1 433 ? -8 -18.281 -13.164 1 53 433 THR A C 1
ATOM 3367 O O . THR A 1 433 ? -7.129 -19.156 -13.203 1 53 433 THR A O 1
ATOM 3370 N N . LEU A 1 434 ? -9.211 -18.656 -13.031 1 47.56 434 LEU A N 1
ATOM 3371 C CA . LEU A 1 434 ? -9.859 -19.938 -12.805 1 47.56 434 LEU A CA 1
ATOM 3372 C C . LEU A 1 434 ? -9.094 -21.062 -13.508 1 47.56 434 LEU A C 1
ATOM 3374 O O . LEU A 1 434 ? -8.852 -22.125 -12.914 1 47.56 434 LEU A O 1
ATOM 3378 N N . TYR A 1 435 ? -8.734 -20.844 -14.797 1 44.16 435 TYR A N 1
ATOM 3379 C CA . TYR A 1 435 ? -8.266 -22 -15.547 1 44.16 435 TYR A CA 1
ATOM 3380 C C . TYR A 1 435 ? -6.746 -22.062 -15.57 1 44.16 435 TYR A C 1
ATOM 3382 O O . TYR A 1 435 ? -6.16 -23.062 -16.016 1 44.16 435 TYR A O 1
ATOM 3390 N N . SER A 1 436 ? -6.188 -20.953 -15.078 1 46.94 436 SER A N 1
ATOM 3391 C CA . SER A 1 436 ? -4.75 -20.922 -15.305 1 46.94 436 SER A CA 1
ATOM 3392 C C . SER A 1 436 ? -3.98 -21.375 -14.07 1 46.94 436 SER A C 1
ATOM 3394 O O . SER A 1 436 ? -2.75 -21.297 -14.039 1 46.94 436 SER A O 1
ATOM 3396 N N . GLY A 1 437 ? -4.555 -22.062 -13.227 1 52.62 437 GLY A N 1
ATOM 3397 C CA . GLY A 1 437 ? -3.805 -22.562 -12.086 1 52.62 437 GLY A CA 1
ATOM 3398 C C . GLY A 1 437 ? -3.822 -21.625 -10.898 1 52.62 437 GLY A C 1
ATOM 3399 O O . GLY A 1 437 ? -4.625 -20.688 -10.852 1 52.62 437 GLY A O 1
ATOM 3400 N N . PHE A 1 438 ? -3.15 -22.062 -9.711 1 60.53 438 PHE A N 1
ATOM 3401 C CA . PHE A 1 438 ? -3.33 -21.375 -8.43 1 60.53 438 PHE A CA 1
ATOM 3402 C C . PHE A 1 438 ? -2.094 -20.562 -8.078 1 60.53 438 PHE A C 1
ATOM 3404 O O . PHE A 1 438 ? -2.055 -19.891 -7.039 1 60.53 438 PHE A O 1
ATOM 3411 N N . GLY A 1 439 ? -1.185 -20.469 -9.039 1 63.69 439 GLY A N 1
ATOM 3412 C CA . GLY A 1 439 ? 0.03 -19.781 -8.633 1 63.69 439 GLY A CA 1
ATOM 3413 C C . GLY A 1 439 ? 0.059 -18.312 -9.055 1 63.69 439 GLY A C 1
ATOM 3414 O O . GLY A 1 439 ? -0.713 -17.906 -9.914 1 63.69 439 GLY A O 1
ATOM 3415 N N . ARG A 1 440 ? 0.686 -17.469 -8.227 1 75.56 440 ARG A N 1
ATOM 3416 C CA . ARG A 1 440 ? 0.921 -16.062 -8.484 1 75.56 440 ARG A CA 1
ATOM 3417 C C . ARG A 1 440 ? 2.414 -15.758 -8.57 1 75.56 440 ARG A C 1
ATOM 3419 O O . ARG A 1 440 ? 3.227 -16.438 -7.938 1 75.56 440 ARG A O 1
ATOM 3426 N N . TRP A 1 441 ? 2.721 -14.961 -9.547 1 78.5 441 TRP A N 1
ATOM 3427 C CA . TRP A 1 441 ? 4.113 -14.523 -9.586 1 78.5 441 TRP A CA 1
ATOM 3428 C C . TRP A 1 441 ? 4.219 -13.016 -9.383 1 78.5 441 TRP A C 1
ATOM 3430 O O . TRP A 1 441 ? 3.256 -12.289 -9.609 1 78.5 441 TRP A O 1
ATOM 3440 N N . GLY A 1 442 ? 5.363 -12.711 -8.883 1 83.62 442 GLY A N 1
ATOM 3441 C CA . GLY A 1 442 ? 5.676 -11.297 -8.742 1 83.62 442 GLY A CA 1
ATOM 3442 C C . GLY A 1 442 ? 5.152 -10.703 -7.445 1 83.62 442 GLY A C 1
ATOM 3443 O O . GLY A 1 442 ? 4.25 -11.258 -6.816 1 83.62 442 GLY A O 1
ATOM 3444 N N . GLY A 1 443 ? 5.738 -9.648 -7.059 1 87.5 443 GLY A N 1
ATOM 3445 C CA . GLY A 1 443 ? 5.301 -8.898 -5.891 1 87.5 443 GLY A CA 1
ATOM 3446 C C . GLY A 1 443 ? 5.305 -9.734 -4.621 1 87.5 443 GLY A C 1
ATOM 3447 O O . GLY A 1 443 ? 5.949 -10.781 -4.559 1 87.5 443 GLY A O 1
ATOM 3448 N N . LEU A 1 444 ? 4.598 -9.25 -3.676 1 88.62 444 LEU A N 1
ATOM 3449 C CA . LEU A 1 444 ? 4.48 -9.938 -2.396 1 88.62 444 LEU A CA 1
ATOM 3450 C C . LEU A 1 444 ? 3.779 -11.281 -2.564 1 88.62 444 LEU A C 1
ATOM 3452 O O . LEU A 1 444 ? 4.113 -12.25 -1.878 1 88.62 444 LEU A O 1
ATOM 3456 N N . ASN A 1 445 ? 2.873 -11.344 -3.455 1 84.56 445 ASN A N 1
ATOM 3457 C CA . ASN A 1 445 ? 2.117 -12.57 -3.689 1 84.56 445 ASN A CA 1
ATOM 3458 C C . ASN A 1 445 ? 3.025 -13.711 -4.148 1 84.56 445 ASN A C 1
ATOM 3460 O O . ASN A 1 445 ? 2.807 -14.867 -3.789 1 84.56 445 ASN A O 1
ATOM 3464 N N . GLY A 1 446 ? 3.994 -13.367 -4.996 1 86.69 446 GLY A N 1
ATOM 3465 C CA . GLY A 1 446 ? 4.949 -14.383 -5.402 1 86.69 446 GLY A CA 1
ATOM 3466 C C . GLY A 1 446 ? 5.715 -14.984 -4.238 1 86.69 446 GLY A C 1
ATOM 3467 O O . GLY A 1 446 ? 6.008 -16.188 -4.234 1 86.69 446 GLY A O 1
ATOM 3468 N N . LEU A 1 447 ? 6.031 -14.125 -3.256 1 89.88 447 LEU A N 1
ATOM 3469 C CA . LEU A 1 447 ? 6.742 -14.586 -2.068 1 89.88 447 LEU A CA 1
ATOM 3470 C C . LEU A 1 447 ? 5.844 -15.461 -1.197 1 89.88 447 LEU A C 1
ATOM 3472 O O . LEU A 1 447 ? 6.277 -16.5 -0.697 1 89.88 447 LEU A O 1
ATOM 3476 N N . LEU A 1 448 ? 4.602 -15.094 -1.06 1 86.5 448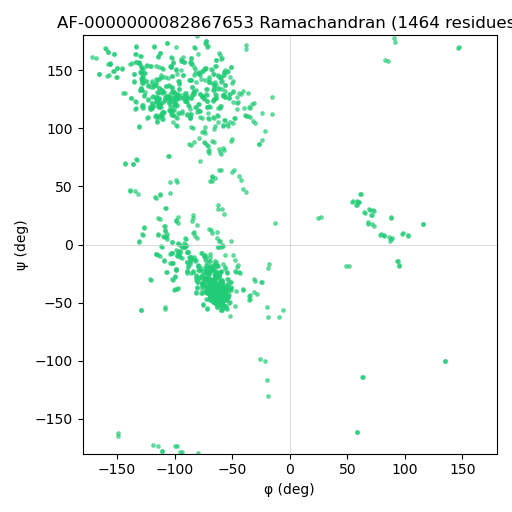 LEU A N 1
ATOM 3477 C CA . LEU A 1 448 ? 3.678 -15.727 -0.124 1 86.5 448 LEU A CA 1
ATOM 3478 C C . LEU A 1 448 ? 3.281 -17.125 -0.606 1 86.5 448 LEU A C 1
ATOM 3480 O O . LEU A 1 448 ? 2.83 -17.953 0.186 1 86.5 448 LEU A O 1
ATOM 3484 N N . ASN A 1 449 ? 3.5 -17.406 -1.868 1 82.25 449 ASN A N 1
ATOM 3485 C CA . ASN A 1 449 ? 3.27 -18.75 -2.379 1 82.25 449 ASN A CA 1
ATOM 3486 C C . ASN A 1 449 ? 4.145 -19.781 -1.664 1 82.25 449 ASN A C 1
ATOM 3488 O O . ASN A 1 449 ? 3.793 -20.969 -1.597 1 82.25 449 ASN A O 1
ATOM 3492 N N . PHE A 1 450 ? 5.219 -19.281 -1.129 1 86.31 450 PHE A N 1
ATOM 3493 C CA . PHE A 1 450 ? 6.207 -20.219 -0.618 1 86.31 450 PHE A CA 1
ATOM 3494 C C . PHE A 1 450 ? 6.332 -20.109 0.896 1 86.31 450 PHE A C 1
ATOM 3496 O O . PHE A 1 450 ? 7.281 -20.625 1.487 1 86.31 450 PHE A O 1
ATOM 3503 N N . LYS A 1 451 ? 5.469 -19.359 1.438 1 82.25 451 LYS A N 1
ATOM 3504 C CA . LYS A 1 451 ? 5.371 -19.266 2.893 1 82.25 451 LYS A CA 1
ATOM 3505 C C . LYS A 1 451 ? 4.148 -20.016 3.41 1 82.25 451 LYS A C 1
ATOM 3507 O O . LYS A 1 451 ? 3.07 -19.938 2.822 1 82.25 451 LYS A O 1
ATOM 3512 N N . GLN A 1 452 ? 4.395 -20.859 4.328 1 78.12 452 GLN A N 1
ATOM 3513 C CA . GLN A 1 452 ? 3.287 -21.578 4.945 1 78.12 452 GLN A CA 1
ATOM 3514 C C . GLN A 1 452 ? 3.17 -21.25 6.43 1 78.12 452 GLN A C 1
ATOM 3516 O O . GLN A 1 452 ? 4.059 -21.578 7.215 1 78.12 452 GLN A O 1
ATOM 3521 N N . TRP A 1 453 ? 2.111 -20.547 6.734 1 78.12 453 TRP A N 1
ATOM 3522 C CA . TRP A 1 453 ? 1.864 -20.188 8.125 1 78.12 453 TRP A CA 1
ATOM 3523 C C . TRP A 1 453 ? 1.558 -21.422 8.969 1 78.12 453 TRP A C 1
ATOM 3525 O O . TRP A 1 453 ? 0.594 -22.141 8.695 1 78.12 453 TRP A O 1
ATOM 3535 N N . ARG A 1 454 ? 2.432 -21.812 9.828 1 72.06 454 ARG A N 1
ATOM 3536 C CA . ARG A 1 454 ? 2.27 -22.953 10.734 1 72.06 454 ARG A CA 1
ATOM 3537 C C . ARG A 1 454 ? 2.678 -22.562 12.156 1 72.06 454 ARG A C 1
ATOM 3539 O O . ARG A 1 454 ? 3.795 -22.859 12.586 1 72.06 454 ARG A O 1
ATOM 3546 N N . PRO A 1 455 ? 1.721 -21.734 12.766 1 60.12 455 PRO A N 1
ATOM 3547 C CA . PRO A 1 455 ? 2.121 -21.328 14.117 1 60.12 455 PRO A CA 1
ATOM 3548 C C . PRO A 1 455 ? 2.271 -22.516 15.062 1 60.12 455 PRO A C 1
ATOM 3550 O O . PRO A 1 455 ? 1.557 -23.516 14.93 1 60.12 455 PRO A O 1
ATOM 3553 N N . THR A 1 456 ? 3.477 -22.75 15.586 1 54.5 456 THR A N 1
ATOM 3554 C CA . THR A 1 456 ? 3.625 -23.766 16.609 1 54.5 456 THR A CA 1
ATOM 3555 C C . THR A 1 456 ? 2.43 -23.766 17.562 1 54.5 456 THR A C 1
ATOM 3557 O O . THR A 1 456 ? 1.715 -22.766 17.656 1 54.5 456 THR A O 1
ATOM 3560 N N . VAL A 1 457 ? 2.193 -24.703 18.438 1 49.97 457 VAL A N 1
ATOM 3561 C CA . VAL A 1 457 ? 1.118 -25.188 19.297 1 49.97 457 VAL A CA 1
ATOM 3562 C C . VAL A 1 457 ? 0.502 -24 20.062 1 49.97 457 VAL A C 1
ATOM 3564 O O . VAL A 1 457 ? 1.181 -23.344 20.844 1 49.97 457 VAL A O 1
ATOM 3567 N N . CYS A 1 458 ? -0.086 -23.094 19.391 1 47.56 458 CYS A N 1
ATOM 3568 C CA . CYS A 1 458 ? -0.891 -22.281 20.297 1 47.56 458 CYS A CA 1
ATOM 3569 C C . CYS A 1 458 ? -2.053 -23.094 20.859 1 47.56 458 CYS A C 1
ATOM 3571 O O . CYS A 1 458 ? -3.025 -23.375 20.156 1 47.56 458 CYS A O 1
ATOM 3573 N N . ASP A 1 459 ? -1.834 -24.156 21.5 1 45.38 459 ASP A N 1
ATOM 3574 C CA . ASP A 1 459 ? -2.875 -24.969 22.125 1 45.38 459 ASP A CA 1
ATOM 3575 C C . ASP A 1 459 ? -3.932 -24.078 22.781 1 45.38 459 ASP A C 1
ATOM 3577 O O . ASP A 1 459 ? -3.801 -23.688 23.953 1 45.38 459 ASP A O 1
ATOM 3581 N N . LYS A 1 460 ? -4.43 -23.094 22.156 1 43.72 460 LYS A N 1
ATOM 3582 C CA . LYS A 1 460 ? -5.359 -22.406 23.047 1 43.72 460 LYS A CA 1
ATOM 3583 C C . LYS A 1 460 ? -6.652 -23.203 23.219 1 43.72 460 LYS A C 1
ATOM 3585 O O . LYS A 1 460 ? -7.355 -23.469 22.234 1 43.72 460 LYS A O 1
ATOM 3590 N N . GLY A 1 461 ? -6.664 -23.906 24.266 1 45.41 461 GLY A N 1
ATOM 3591 C CA . GLY A 1 461 ? -7.809 -24.438 25 1 45.41 461 GLY A CA 1
ATOM 3592 C C . GLY A 1 461 ? -9.016 -24.656 24.109 1 45.41 461 GLY A C 1
ATOM 3593 O O . GLY A 1 461 ? -10.156 -24.484 24.547 1 45.41 461 GLY A O 1
ATOM 3594 N N . ALA A 1 462 ? -8.766 -24.828 22.812 1 49.47 462 ALA A N 1
ATOM 3595 C CA . ALA A 1 462 ? -9.992 -25.047 22.047 1 49.47 462 ALA A CA 1
ATOM 3596 C C . ALA A 1 462 ? -10.797 -26.219 22.625 1 49.47 462 ALA A C 1
ATOM 3598 O O . ALA A 1 462 ? -10.234 -27.25 23 1 49.47 462 ALA A O 1
ATOM 3599 N N . HIS A 1 463 ? -11.812 -25.844 23.297 1 50.44 463 HIS A N 1
ATOM 3600 C CA . HIS A 1 463 ? -12.766 -26.844 23.766 1 50.44 463 HIS A CA 1
ATOM 3601 C C . HIS A 1 463 ? -13.219 -27.766 22.641 1 50.44 463 HIS A C 1
ATOM 3603 O O . HIS A 1 463 ? -13.867 -27.297 21.688 1 50.44 463 HIS A O 1
ATOM 3609 N N . ARG A 1 464 ? -12.492 -28.797 22.469 1 57.31 464 ARG A N 1
ATOM 3610 C CA . ARG A 1 464 ? -12.922 -29.828 21.516 1 57.31 464 ARG A CA 1
ATOM 3611 C C . ARG A 1 464 ? -14.211 -30.5 21.984 1 57.31 464 ARG A C 1
ATOM 3613 O O . ARG A 1 464 ? -14.266 -31.094 23.047 1 57.31 464 ARG A O 1
ATOM 3620 N N . LEU A 1 465 ? -15.273 -30.016 21.312 1 60.34 465 LEU A N 1
ATOM 3621 C CA . LEU A 1 465 ? -16.516 -30.719 21.641 1 60.34 465 LEU A CA 1
ATOM 3622 C C . LEU A 1 465 ? -16.562 -32.062 20.953 1 60.34 465 LEU A C 1
ATOM 3624 O O . LEU A 1 465 ? -16.484 -32.156 19.719 1 60.34 465 LEU A O 1
ATOM 3628 N N . GLU A 1 466 ? -16.219 -33.062 21.594 1 63.5 466 GLU A N 1
ATOM 3629 C CA . GLU A 1 466 ? -16.438 -34.406 21.031 1 63.5 466 GLU A CA 1
ATOM 3630 C C . GLU A 1 466 ? -17.922 -34.656 20.781 1 63.5 466 GLU A C 1
ATOM 3632 O O . GLU A 1 466 ? -18.766 -34.344 21.609 1 63.5 466 GLU A O 1
ATOM 3637 N N . THR A 1 467 ? -18.234 -34.906 19.469 1 78.06 467 THR A N 1
ATOM 3638 C CA . THR A 1 467 ? -19.641 -35.125 19.141 1 78.06 467 THR A CA 1
ATOM 3639 C C . THR A 1 467 ? -19.938 -36.594 18.891 1 78.06 467 THR A C 1
ATOM 3641 O O . THR A 1 467 ? -19.078 -37.344 18.422 1 78.06 467 THR A O 1
ATOM 3644 N N . LYS A 1 468 ? -21.062 -37.062 19.422 1 87.12 468 LYS A N 1
ATOM 3645 C CA . LYS A 1 468 ? -21.625 -38.406 19.156 1 87.12 468 LYS A CA 1
ATOM 3646 C C . LYS A 1 468 ? -22.875 -38.281 18.281 1 87.12 468 LYS A C 1
ATOM 3648 O O . LYS A 1 468 ? -23.641 -37.344 18.406 1 87.12 468 LYS A O 1
ATOM 3653 N N . TRP A 1 469 ? -23 -39.281 17.422 1 91.25 469 TRP A N 1
ATOM 3654 C CA . TRP A 1 469 ? -24.062 -39.219 16.438 1 91.25 469 TRP A CA 1
ATOM 3655 C C . TRP A 1 469 ? -24.875 -40.5 16.422 1 91.25 469 TRP A C 1
ATOM 3657 O O . TRP A 1 469 ? -24.375 -41.562 16.766 1 91.25 469 TRP A O 1
ATOM 3667 N N . SER A 1 470 ? -26.109 -40.375 16.141 1 90.44 470 SER A N 1
ATOM 3668 C CA . SER A 1 470 ? -27.016 -41.531 15.969 1 90.44 470 SER A CA 1
ATOM 3669 C C . SER A 1 470 ? -27.75 -41.438 14.641 1 90.44 470 SER A C 1
ATOM 3671 O O . SER A 1 470 ? -28.141 -40.344 14.203 1 90.44 470 SER A O 1
ATOM 3673 N N . ASP A 1 471 ? -27.984 -42.594 13.977 1 86.25 471 ASP A N 1
ATOM 3674 C CA . ASP A 1 471 ? -28.703 -42.656 12.711 1 86.25 471 ASP A CA 1
ATOM 3675 C C . ASP A 1 471 ? -30.203 -42.875 12.945 1 86.25 471 ASP A C 1
ATOM 3677 O O . ASP A 1 471 ? -30.984 -42.906 11.992 1 86.25 471 ASP A O 1
ATOM 3681 N N . VAL A 1 472 ? -30.531 -43 14.148 1 82.44 472 VAL A N 1
ATOM 3682 C CA . VAL A 1 472 ? -31.938 -43.281 14.461 1 82.44 472 VAL A CA 1
ATOM 3683 C C . VAL A 1 472 ? -32.75 -41.969 14.398 1 82.44 472 VAL A C 1
ATOM 3685 O O . VAL A 1 472 ? -32.5 -41.062 15.188 1 82.44 472 VAL A O 1
ATOM 3688 N N . ALA A 1 473 ? -33.656 -41.906 13.477 1 78.56 473 ALA A N 1
ATOM 3689 C CA . ALA A 1 473 ? -34.469 -40.719 13.281 1 78.56 473 ALA A CA 1
ATOM 3690 C C . ALA A 1 473 ? -35.375 -40.5 14.469 1 78.56 473 ALA A C 1
ATOM 3692 O O . ALA A 1 473 ? -35.938 -41.438 15.023 1 78.56 473 ALA A O 1
ATOM 3693 N N . ASP A 1 474 ? -35.469 -39.312 15.008 1 82.88 474 ASP A N 1
ATOM 3694 C CA . ASP A 1 474 ? -36.406 -38.875 16.047 1 82.88 474 ASP A CA 1
ATOM 3695 C C . ASP A 1 474 ? -37.094 -37.562 15.664 1 82.88 474 ASP A C 1
ATOM 3697 O O . ASP A 1 474 ? -36.531 -36.469 15.797 1 82.88 474 ASP A O 1
ATOM 3701 N N . PRO A 1 475 ? -38.344 -37.656 15.203 1 82.31 475 PRO A N 1
ATOM 3702 C CA . PRO A 1 475 ? -39.062 -36.469 14.688 1 82.31 475 PRO A CA 1
ATOM 3703 C C . PRO A 1 475 ? -39.406 -35.469 15.781 1 82.31 475 PRO A C 1
ATOM 3705 O O . PRO A 1 475 ? -39.781 -34.312 15.484 1 82.31 475 PRO A O 1
ATOM 3708 N N . THR A 1 476 ? -39.219 -35.75 17.078 1 86.88 476 THR A N 1
ATOM 3709 C CA . THR A 1 476 ? -39.594 -34.875 18.172 1 86.88 476 THR A CA 1
ATOM 3710 C C . THR A 1 476 ? -38.469 -33.906 18.484 1 86.88 476 THR A C 1
ATOM 3712 O O . THR A 1 476 ? -38.688 -32.906 19.188 1 86.88 476 THR A O 1
ATOM 3715 N N . LEU A 1 477 ? -37.375 -34.188 17.906 1 90.81 477 LEU A N 1
ATOM 3716 C CA . LEU A 1 477 ? -36.219 -33.375 18.219 1 90.81 477 LEU A CA 1
ATOM 3717 C C . LEU A 1 477 ? -36.219 -32.094 17.391 1 90.81 477 LEU A C 1
ATOM 3719 O O . LEU A 1 477 ? -36.812 -32.062 16.328 1 90.81 477 LEU A O 1
ATOM 3723 N N . ARG A 1 478 ? -35.594 -31.094 17.953 1 88.69 478 ARG A N 1
ATOM 3724 C CA . ARG A 1 478 ? -35.344 -29.875 17.172 1 88.69 478 ARG A CA 1
ATOM 3725 C C . ARG A 1 478 ? -34.5 -30.172 15.945 1 88.69 478 ARG A C 1
ATOM 3727 O O . ARG A 1 478 ? -33.625 -31.047 15.977 1 88.69 478 ARG A O 1
ATOM 3734 N N . SER A 1 479 ? -34.875 -29.531 14.875 1 89.38 479 SER A N 1
ATOM 3735 C CA . SER A 1 479 ? -34.156 -29.703 13.625 1 89.38 479 SER A CA 1
ATOM 3736 C C . SER A 1 479 ? -33.281 -28.484 13.328 1 89.38 479 SER A C 1
ATOM 3738 O O . SER A 1 479 ? -33.719 -27.344 13.438 1 89.38 479 SER A O 1
ATOM 3740 N N . LEU A 1 480 ? -32.062 -28.719 13.117 1 89.62 480 LEU A N 1
ATOM 3741 C CA . LEU A 1 480 ? -31.141 -27.672 12.695 1 89.62 480 LEU A CA 1
ATOM 3742 C C . LEU A 1 480 ? -30.812 -27.812 11.211 1 89.62 480 LEU A C 1
ATOM 3744 O O . LEU A 1 480 ? -30.219 -28.812 10.789 1 89.62 480 LEU A O 1
ATOM 3748 N N . GLY A 1 481 ? -31.188 -26.875 10.453 1 90.88 481 GLY A N 1
ATOM 3749 C CA . GLY A 1 481 ? -31.047 -26.906 9.008 1 90.88 481 GLY A CA 1
ATOM 3750 C C . GLY A 1 481 ? -29.828 -26.156 8.508 1 90.88 481 GLY A C 1
ATOM 3751 O O . GLY A 1 481 ? -28.938 -25.797 9.297 1 90.88 481 GLY A O 1
ATOM 3752 N N . MET A 1 482 ? -29.75 -26.047 7.184 1 94.75 482 MET A N 1
ATOM 3753 C CA . MET A 1 482 ? -28.672 -25.359 6.477 1 94.75 482 MET A CA 1
ATOM 3754 C C . MET A 1 482 ? -29.109 -23.969 6.027 1 94.75 482 MET A C 1
ATOM 3756 O O . MET A 1 482 ? -30.312 -23.688 5.949 1 94.75 482 MET A O 1
ATOM 3760 N N . LEU A 1 483 ? -28.203 -23.109 5.82 1 96.56 483 LEU A N 1
ATOM 3761 C CA . LEU A 1 483 ? -28.484 -21.797 5.246 1 96.56 483 LEU A CA 1
ATOM 3762 C C . LEU A 1 483 ? -28.109 -21.766 3.768 1 96.56 483 LEU A C 1
ATOM 3764 O O . LEU A 1 483 ? -26.938 -21.844 3.42 1 96.56 483 LEU A O 1
ATOM 3768 N N . ILE A 1 484 ? -29.062 -21.672 2.916 1 96.75 484 ILE A N 1
ATOM 3769 C CA . ILE A 1 484 ? -28.844 -21.594 1.475 1 96.75 484 ILE A CA 1
ATOM 3770 C C . ILE A 1 484 ? -29.719 -20.484 0.887 1 96.75 484 ILE A C 1
ATOM 3772 O O . ILE A 1 484 ? -30.922 -20.438 1.133 1 96.75 484 ILE A O 1
ATOM 3776 N N . ASP A 1 485 ? -29.125 -19.562 0.222 1 96.62 485 ASP A N 1
ATOM 3777 C CA . ASP A 1 485 ? -29.812 -18.469 -0.463 1 96.62 485 ASP A CA 1
ATOM 3778 C C . ASP A 1 485 ? -30.625 -17.641 0.519 1 96.62 485 ASP A C 1
ATOM 3780 O O . ASP A 1 485 ? -31.766 -17.281 0.234 1 96.62 485 ASP A O 1
ATOM 3784 N N . GLY A 1 486 ? -30.078 -17.5 1.678 1 94.94 486 GLY A N 1
ATOM 3785 C CA . GLY A 1 486 ? -30.656 -16.609 2.672 1 94.94 486 GLY A CA 1
ATOM 3786 C C . GLY A 1 486 ? -31.797 -17.25 3.443 1 94.94 486 GLY A C 1
ATOM 3787 O O . GLY A 1 486 ? -32.469 -16.594 4.23 1 94.94 486 GLY A O 1
ATOM 3788 N N . LYS A 1 487 ? -32 -18.516 3.242 1 94.88 487 LYS A N 1
ATOM 3789 C CA . LYS A 1 487 ? -33.094 -19.234 3.916 1 94.88 487 LYS A CA 1
ATOM 3790 C C . LYS A 1 487 ? -32.562 -20.5 4.598 1 94.88 487 LYS A C 1
ATOM 3792 O O . LYS A 1 487 ? -31.672 -21.156 4.082 1 94.88 487 LYS A O 1
ATOM 3797 N N . VAL A 1 488 ? -33.125 -20.797 5.75 1 93.69 488 VAL A N 1
ATOM 3798 C CA . VAL A 1 488 ? -32.812 -22.062 6.426 1 93.69 488 VAL A CA 1
ATOM 3799 C C . VAL A 1 488 ? -33.594 -23.203 5.781 1 93.69 488 VAL A C 1
ATOM 3801 O O . VAL A 1 488 ? -34.812 -23.172 5.727 1 93.69 488 VAL A O 1
ATOM 3804 N N . VAL A 1 489 ? -32.906 -24.156 5.285 1 93.88 489 VAL A N 1
ATOM 3805 C CA . VAL A 1 489 ? -33.531 -25.266 4.574 1 93.88 489 VAL A CA 1
ATOM 3806 C C . VAL A 1 489 ? -33.125 -26.594 5.207 1 93.88 489 VAL A C 1
ATOM 3808 O O . VAL A 1 489 ? -32.062 -26.672 5.84 1 93.88 489 VAL A O 1
ATOM 3811 N N . GLN A 1 490 ? -33.969 -27.562 5.035 1 91.31 490 GLN A N 1
ATOM 3812 C CA . GLN A 1 490 ? -33.656 -28.906 5.508 1 91.31 490 GLN A CA 1
ATOM 3813 C C . GLN A 1 490 ? -33.031 -29.75 4.402 1 91.31 490 GLN A C 1
ATOM 3815 O O . GLN A 1 490 ? -33.062 -29.359 3.23 1 91.31 490 GLN A O 1
ATOM 3820 N N . ALA A 1 491 ? -32.375 -30.75 4.801 1 92.12 491 ALA A N 1
ATOM 3821 C CA . ALA A 1 491 ? -31.766 -31.656 3.846 1 92.12 491 ALA A CA 1
ATOM 3822 C C . ALA A 1 491 ? -32.594 -32.938 3.689 1 92.12 491 ALA A C 1
ATOM 3824 O O . ALA A 1 491 ? -33.469 -33.219 4.508 1 92.12 491 ALA A O 1
ATOM 3825 N N . ALA A 1 492 ? -32.375 -33.594 2.656 1 90.62 492 ALA A N 1
ATOM 3826 C CA . ALA A 1 492 ? -33.031 -34.875 2.41 1 90.62 492 ALA A CA 1
ATOM 3827 C C . ALA A 1 492 ? -32.625 -35.938 3.439 1 90.62 492 ALA A C 1
ATOM 3829 O O . ALA A 1 492 ? -33.438 -36.781 3.824 1 90.62 492 ALA A O 1
ATOM 3830 N N . SER A 1 493 ? -31.375 -35.875 3.814 1 91.88 493 SER A N 1
ATOM 3831 C CA . SER A 1 493 ? -30.859 -36.812 4.82 1 91.88 493 SER A CA 1
ATOM 3832 C C . SER A 1 493 ? -30.516 -36.062 6.113 1 91.88 493 SER A C 1
ATOM 3834 O O . SER A 1 493 ? -30.141 -34.906 6.086 1 91.88 493 SER A O 1
ATOM 3836 N N . THR A 1 494 ? -30.734 -36.781 7.234 1 92.06 494 THR A N 1
ATOM 3837 C CA . THR A 1 494 ? -30.438 -36.188 8.539 1 92.06 494 THR A CA 1
ATOM 3838 C C . THR A 1 494 ? -29.781 -37.219 9.453 1 92.06 494 THR A C 1
ATOM 3840 O O . THR A 1 494 ? -29.859 -38.438 9.203 1 92.06 494 THR A O 1
ATOM 3843 N N . LYS A 1 495 ? -29.031 -36.75 10.414 1 92.44 495 LYS A N 1
ATOM 3844 C CA . LYS A 1 495 ? -28.5 -37.531 11.531 1 92.44 495 LYS A CA 1
ATOM 3845 C C . LYS A 1 495 ? -28.797 -36.844 12.867 1 92.44 495 LYS A C 1
ATOM 3847 O O . LYS A 1 495 ? -29.062 -35.656 12.922 1 92.44 495 LYS A O 1
ATOM 3852 N N . VAL A 1 496 ? -28.875 -37.688 13.828 1 93.94 496 VAL A N 1
ATOM 3853 C CA . VAL A 1 496 ? -29.203 -37.156 15.141 1 93.94 496 VAL A CA 1
ATOM 3854 C C . VAL A 1 496 ? -27.938 -36.906 15.945 1 93.94 496 VAL A C 1
ATOM 3856 O O . VAL A 1 496 ? -27.109 -37.812 16.094 1 93.94 496 VAL A O 1
ATOM 3859 N N . LEU A 1 497 ? -27.766 -35.719 16.453 1 92.88 497 LEU A N 1
ATOM 3860 C CA . LEU A 1 497 ? -26.672 -35.375 17.344 1 92.88 497 LEU A CA 1
ATOM 3861 C C . LEU A 1 497 ? -27.016 -35.719 18.797 1 92.88 497 LEU A C 1
ATOM 3863 O O . LEU A 1 497 ? -28.125 -35.438 19.266 1 92.88 497 LEU A O 1
ATOM 3867 N N . ILE A 1 498 ? -26.047 -36.312 19.438 1 92.25 498 ILE A N 1
ATOM 3868 C CA . ILE A 1 498 ? -26.234 -36.688 20.828 1 92.25 498 ILE A CA 1
ATOM 3869 C C . ILE A 1 498 ? -25.562 -35.688 21.75 1 92.25 498 ILE A C 1
ATOM 3871 O O . ILE A 1 498 ? -24.422 -35.281 21.516 1 92.25 498 ILE A O 1
ATOM 3875 N N . SER A 1 499 ? -26.328 -35.281 22.703 1 90 499 SER A N 1
ATOM 3876 C CA . SER A 1 499 ? -25.797 -34.312 23.641 1 90 499 SER A CA 1
ATOM 3877 C C . SER A 1 499 ? -24.75 -34.938 24.562 1 90 499 SER A C 1
ATOM 3879 O O . SER A 1 499 ? -24.531 -36.156 24.531 1 90 499 SER A O 1
ATOM 3881 N N . ARG A 1 500 ? -24.094 -34.062 25.312 1 87.81 500 ARG A N 1
ATOM 3882 C CA . ARG A 1 500 ? -23.078 -34.531 26.25 1 87.81 500 ARG A CA 1
ATOM 3883 C C . ARG A 1 500 ? -23.703 -35.406 27.344 1 87.81 500 ARG A C 1
ATOM 3885 O O . ARG A 1 500 ? -23.031 -36.25 27.922 1 87.81 500 ARG A O 1
ATOM 3892 N N . ASN A 1 501 ? -24.938 -35.156 27.625 1 86.44 501 ASN A N 1
ATOM 3893 C CA . ASN A 1 501 ? -25.641 -35.969 28.609 1 86.44 501 ASN A CA 1
ATOM 3894 C C . ASN A 1 501 ? -26.188 -37.25 27.984 1 86.44 501 ASN A C 1
ATOM 3896 O O . ASN A 1 501 ? -27.078 -37.906 28.547 1 86.44 501 ASN A O 1
ATOM 3900 N N . GLU A 1 502 ? -25.781 -37.531 26.766 1 88.94 502 GLU A N 1
ATOM 3901 C CA . GLU A 1 502 ? -26.078 -38.781 26.078 1 88.94 502 GLU A CA 1
ATOM 3902 C C . GLU A 1 502 ? -27.562 -38.875 25.719 1 88.94 502 GLU A C 1
ATOM 3904 O O . GLU A 1 502 ? -28.156 -39.938 25.812 1 88.94 502 GLU A O 1
ATOM 3909 N N . THR A 1 503 ? -28.141 -37.812 25.516 1 89.94 503 THR A N 1
ATOM 3910 C CA . THR A 1 503 ? -29.531 -37.781 25.047 1 89.94 503 THR A CA 1
ATOM 3911 C C . THR A 1 503 ? -29.594 -37.219 23.625 1 89.94 503 THR A C 1
ATOM 3913 O O . THR A 1 503 ? -28.797 -36.375 23.25 1 89.94 503 THR A O 1
ATOM 3916 N N . PRO A 1 504 ? -30.531 -37.812 22.859 1 92.62 504 PRO A N 1
ATOM 3917 C CA . PRO A 1 504 ? -30.719 -37.188 21.547 1 92.62 504 PRO A CA 1
ATOM 3918 C C . PRO A 1 504 ? -30.984 -35.688 21.641 1 92.62 504 PRO A C 1
ATOM 3920 O O . PRO A 1 504 ? -31.875 -35.25 22.375 1 92.62 504 PRO A O 1
ATOM 3923 N N . PHE A 1 505 ? -30.281 -35 20.922 1 92.44 505 PHE A N 1
ATOM 3924 C CA . PHE A 1 505 ? -30.297 -33.531 21.109 1 92.44 505 PHE A CA 1
ATOM 3925 C C . PHE A 1 505 ? -31.016 -32.844 19.953 1 92.44 505 PHE A C 1
ATOM 3927 O O . PHE A 1 505 ? -31.953 -32.094 20.172 1 92.44 505 PHE A O 1
ATOM 3934 N N . ALA A 1 506 ? -30.562 -33.156 18.703 1 93 506 ALA A N 1
ATOM 3935 C CA . ALA A 1 506 ? -31.141 -32.5 17.547 1 93 506 ALA A CA 1
ATOM 3936 C C . ALA A 1 506 ? -30.922 -33.312 16.281 1 93 506 ALA A C 1
ATOM 3938 O O . ALA A 1 506 ? -29.984 -34.094 16.203 1 93 506 ALA A O 1
ATOM 3939 N N . THR A 1 507 ? -31.828 -33.062 15.352 1 93.19 507 THR A N 1
ATOM 3940 C CA . THR A 1 507 ? -31.641 -33.625 14.016 1 93.19 507 THR A CA 1
ATOM 3941 C C . THR A 1 507 ? -30.859 -32.656 13.125 1 93.19 507 THR A C 1
ATOM 3943 O O . THR A 1 507 ? -31.25 -31.516 12.961 1 93.19 507 THR A O 1
ATOM 3946 N N . ILE A 1 508 ? -29.781 -33.156 12.609 1 93.31 508 ILE A N 1
ATOM 3947 C CA . ILE A 1 508 ? -28.875 -32.312 11.836 1 93.31 508 ILE A CA 1
ATOM 3948 C C . ILE A 1 508 ? -28.969 -32.656 10.352 1 93.31 508 ILE A C 1
ATOM 3950 O O . ILE A 1 508 ? -28.922 -33.844 9.992 1 93.31 508 ILE A O 1
ATOM 3954 N N . ALA A 1 509 ? -29.016 -31.719 9.516 1 92.44 509 ALA A N 1
ATOM 3955 C CA . ALA A 1 509 ? -29.094 -31.906 8.07 1 92.44 509 ALA A CA 1
ATOM 3956 C C . ALA A 1 509 ? -27.766 -32.406 7.512 1 92.44 509 ALA A C 1
ATOM 3958 O O . ALA A 1 509 ? -26.703 -31.844 7.82 1 92.44 509 ALA A O 1
ATOM 3959 N N . ILE A 1 510 ? -27.734 -33.469 6.734 1 93 510 ILE A N 1
ATOM 3960 C CA . ILE A 1 510 ? -26.578 -33.969 6.004 1 93 510 ILE A CA 1
ATOM 3961 C C . ILE A 1 510 ? -26.781 -33.781 4.504 1 93 510 ILE A C 1
ATOM 3963 O O . ILE A 1 510 ? -27.531 -34.5 3.865 1 93 510 ILE A O 1
ATOM 3967 N N . PRO A 1 511 ? -26.078 -32.875 3.918 1 94.56 511 PRO A N 1
ATOM 3968 C CA . PRO A 1 511 ? -26.375 -32.5 2.531 1 94.56 511 PRO A CA 1
ATOM 3969 C C . PRO A 1 511 ? -25.812 -33.5 1.522 1 94.56 511 PRO A C 1
ATOM 3971 O O . PRO A 1 511 ? -24.766 -34.094 1.755 1 94.56 511 PRO A O 1
ATOM 3974 N N . ASN A 1 512 ? -26.5 -33.688 0.427 1 94.56 512 ASN A N 1
ATOM 3975 C CA . ASN A 1 512 ? -26 -34.406 -0.732 1 94.56 512 ASN A CA 1
ATOM 3976 C C . ASN A 1 512 ? -25.375 -33.469 -1.756 1 94.56 512 ASN A C 1
ATOM 3978 O O . ASN A 1 512 ? -25.25 -32.25 -1.502 1 94.56 512 ASN A O 1
ATOM 3982 N N . SER A 1 513 ? -24.891 -33.969 -2.891 1 93.81 513 SER A N 1
ATOM 3983 C CA . SER A 1 513 ? -24.188 -33.219 -3.91 1 93.81 513 SER A CA 1
ATOM 3984 C C . SER A 1 513 ? -25.094 -32.125 -4.512 1 93.81 513 SER A C 1
ATOM 3986 O O . SER A 1 513 ? -24.641 -31.031 -4.816 1 93.81 513 SER A O 1
ATOM 3988 N N . LYS A 1 514 ? -26.359 -32.438 -4.633 1 94.88 514 LYS A N 1
ATOM 3989 C CA . LYS A 1 514 ? -27.312 -31.5 -5.219 1 94.88 514 LYS A CA 1
ATOM 3990 C C . LYS A 1 514 ? -27.547 -30.312 -4.293 1 94.88 514 LYS A C 1
ATOM 3992 O O . LYS A 1 514 ? -27.641 -29.172 -4.75 1 94.88 514 LYS A O 1
ATOM 3997 N N . GLU A 1 515 ? -27.656 -30.609 -3.07 1 94.81 515 GLU A N 1
ATOM 3998 C CA . GLU A 1 515 ? -27.891 -29.562 -2.086 1 94.81 515 GLU A CA 1
ATOM 3999 C C . GLU A 1 515 ? -26.672 -28.656 -1.939 1 94.81 515 GLU A C 1
ATOM 4001 O O . GLU A 1 515 ? -26.812 -27.438 -1.842 1 94.81 515 GLU A O 1
ATOM 4006 N N . VAL A 1 516 ? -25.547 -29.234 -1.907 1 95.44 516 VAL A N 1
ATOM 4007 C CA . VAL A 1 516 ? -24.328 -28.438 -1.915 1 95.44 516 VAL A CA 1
ATOM 4008 C C . VAL A 1 516 ? -24.25 -27.609 -3.199 1 95.44 516 VAL A C 1
ATOM 4010 O O . VAL A 1 516 ? -23.859 -26.453 -3.176 1 95.44 516 VAL A O 1
ATOM 4013 N N . GLY A 1 517 ? -24.578 -28.203 -4.301 1 95.75 517 GLY A N 1
ATOM 4014 C CA . GLY A 1 517 ? -24.641 -27.5 -5.57 1 95.75 517 GLY A CA 1
ATOM 4015 C C . GLY A 1 517 ? -25.562 -26.297 -5.539 1 95.75 517 GLY A C 1
ATOM 4016 O O . GLY A 1 517 ? -25.281 -25.281 -6.164 1 95.75 517 GLY A O 1
ATOM 4017 N N . SER A 1 518 ? -26.672 -26.469 -4.781 1 96.69 518 SER A N 1
ATOM 4018 C CA . SER A 1 518 ? -27.609 -25.359 -4.652 1 96.69 518 SER A CA 1
ATOM 4019 C C . SER A 1 518 ? -26.969 -24.188 -3.912 1 96.69 518 SER A C 1
ATOM 4021 O O . SER A 1 518 ? -27.266 -23.031 -4.223 1 96.69 518 SER A O 1
ATOM 4023 N N . ALA A 1 519 ? -26.219 -24.5 -2.945 1 97.25 519 ALA A N 1
ATOM 4024 C CA . ALA A 1 519 ? -25.5 -23.438 -2.225 1 97.25 519 ALA A CA 1
ATOM 4025 C C . ALA A 1 519 ? -24.516 -22.719 -3.141 1 97.25 519 ALA A C 1
ATOM 4027 O O . ALA A 1 519 ? -24.406 -21.5 -3.109 1 97.25 519 ALA A O 1
ATOM 4028 N N . VAL A 1 520 ? -23.812 -23.484 -3.943 1 96.56 520 VAL A N 1
ATOM 4029 C CA . VAL A 1 520 ? -22.844 -22.906 -4.871 1 96.56 520 VAL A CA 1
ATOM 4030 C C . VAL A 1 520 ? -23.578 -22.047 -5.902 1 96.56 520 VAL A C 1
ATOM 4032 O O . VAL A 1 520 ? -23.141 -20.938 -6.211 1 96.56 520 VAL A O 1
ATOM 4035 N N . SER A 1 521 ? -24.672 -22.562 -6.398 1 97.06 521 SER A N 1
ATOM 4036 C CA . SER A 1 521 ? -25.453 -21.812 -7.375 1 97.06 521 SER A CA 1
ATOM 4037 C C . SER A 1 521 ? -25.953 -20.484 -6.793 1 97.06 521 SER A C 1
ATOM 4039 O O . SER A 1 521 ? -25.969 -19.469 -7.488 1 97.06 521 SER A O 1
ATOM 4041 N N . ALA A 1 522 ? -26.391 -20.531 -5.609 1 97.69 522 ALA A N 1
ATOM 4042 C CA . ALA A 1 522 ? -26.844 -19.312 -4.941 1 97.69 522 ALA A CA 1
ATOM 4043 C C . ALA A 1 522 ? -25.688 -18.312 -4.789 1 97.69 522 ALA A C 1
ATOM 4045 O O . ALA A 1 522 ? -25.891 -17.109 -4.957 1 97.69 522 ALA A O 1
ATOM 4046 N N . ALA A 1 523 ? -24.578 -18.828 -4.41 1 97.94 523 ALA A N 1
ATOM 4047 C CA . ALA A 1 523 ? -23.391 -17.984 -4.254 1 97.94 523 ALA A CA 1
ATOM 4048 C C . ALA A 1 523 ? -23 -17.328 -5.582 1 97.94 523 ALA A C 1
ATOM 4050 O O . ALA A 1 523 ? -22.688 -16.141 -5.629 1 97.94 523 ALA A O 1
ATOM 4051 N N . LEU A 1 524 ? -23.031 -18.094 -6.66 1 95.44 524 LEU A N 1
ATOM 4052 C CA . LEU A 1 524 ? -22.688 -17.594 -7.984 1 95.44 524 LEU A CA 1
ATOM 4053 C C . LEU A 1 524 ? -23.641 -16.5 -8.43 1 95.44 524 LEU A C 1
ATOM 4055 O O . LEU A 1 524 ? -23.234 -15.531 -9.086 1 95.44 524 LEU A O 1
ATOM 4059 N N . LYS A 1 525 ? -24.844 -16.703 -8.094 1 96.44 525 LYS A N 1
ATOM 4060 C CA . LYS A 1 525 ? -25.844 -15.711 -8.43 1 96.44 525 LYS A CA 1
ATOM 4061 C C . LYS A 1 525 ? -25.625 -14.406 -7.664 1 96.44 525 LYS A C 1
ATOM 4063 O O . LYS A 1 525 ? -25.844 -13.32 -8.203 1 96.44 525 LYS A O 1
ATOM 4068 N N . ALA A 1 526 ? -25.156 -14.484 -6.465 1 97.75 526 ALA A N 1
ATOM 4069 C CA . ALA A 1 526 ? -24.984 -13.32 -5.594 1 97.75 526 ALA A CA 1
ATOM 4070 C C . ALA A 1 526 ? -23.672 -12.617 -5.863 1 97.75 526 ALA A C 1
ATOM 4072 O O . ALA A 1 526 ? -23.516 -11.43 -5.574 1 97.75 526 ALA A O 1
ATOM 4073 N N . PHE A 1 527 ? -22.75 -13.273 -6.398 1 95.69 527 PHE A N 1
ATOM 4074 C CA . PHE A 1 527 ? -21.359 -12.844 -6.473 1 95.69 527 PHE A CA 1
ATOM 4075 C C . PHE A 1 527 ? -21.234 -11.531 -7.238 1 95.69 527 PHE A C 1
ATOM 4077 O O . PHE A 1 527 ? -20.594 -10.594 -6.766 1 95.69 527 PHE A O 1
ATOM 4084 N N . PRO A 1 528 ? -21.844 -11.344 -8.453 1 91.56 528 PRO A N 1
ATOM 4085 C CA . PRO A 1 528 ? -21.641 -10.109 -9.211 1 91.56 528 PRO A CA 1
ATOM 4086 C C . PRO A 1 528 ? -22.062 -8.859 -8.438 1 91.56 528 PRO A C 1
ATOM 4088 O O . PRO A 1 528 ? -21.312 -7.879 -8.398 1 91.56 528 PRO A O 1
ATOM 4091 N N . ALA A 1 529 ? -23.109 -8.922 -7.809 1 95.38 529 ALA A N 1
ATOM 4092 C CA . ALA A 1 529 ? -23.594 -7.77 -7.055 1 95.38 529 ALA A CA 1
ATOM 4093 C C . ALA A 1 529 ? -22.734 -7.531 -5.816 1 95.38 529 ALA A C 1
ATOM 4095 O O . ALA A 1 529 ? -22.406 -6.387 -5.492 1 95.38 529 ALA A O 1
ATOM 4096 N N . TRP A 1 530 ? -22.375 -8.578 -5.133 1 96.94 530 TRP A N 1
ATOM 4097 C CA . TRP A 1 530 ? -21.578 -8.469 -3.912 1 96.94 530 TRP A CA 1
ATOM 4098 C C . TRP A 1 530 ? -20.188 -7.93 -4.211 1 96.94 530 TRP A C 1
ATOM 4100 O O . TRP A 1 530 ? -19.703 -7.016 -3.533 1 96.94 530 TRP A O 1
ATOM 4110 N N . SER A 1 531 ? -19.562 -8.461 -5.203 1 93.25 531 SER A N 1
ATOM 4111 C CA . SER A 1 531 ? -18.188 -8.078 -5.555 1 93.25 531 SER A CA 1
ATOM 4112 C C . SER A 1 531 ? -18.141 -6.656 -6.094 1 93.25 531 SER A C 1
ATOM 4114 O O . SER A 1 531 ? -17.094 -6.012 -6.051 1 93.25 531 SER A O 1
ATOM 4116 N N . ALA A 1 532 ? -19.219 -6.16 -6.574 1 89.69 532 ALA A N 1
ATOM 4117 C CA . ALA A 1 532 ? -19.266 -4.828 -7.176 1 89.69 532 ALA A CA 1
ATOM 4118 C C . ALA A 1 532 ? -19.344 -3.746 -6.102 1 89.69 532 ALA A C 1
ATOM 4120 O O . ALA A 1 532 ? -19.078 -2.572 -6.371 1 89.69 532 ALA A O 1
ATOM 4121 N N . LEU A 1 533 ? -19.719 -4.137 -4.941 1 92.62 533 LEU A N 1
ATOM 4122 C CA . LEU A 1 533 ? -19.781 -3.166 -3.855 1 92.62 533 LEU A CA 1
ATOM 4123 C C . LEU A 1 533 ? -18.391 -2.641 -3.504 1 92.62 533 LEU A C 1
ATOM 4125 O O . LEU A 1 533 ? -17.406 -3.367 -3.615 1 92.62 533 LEU A O 1
ATOM 4129 N N . SER A 1 534 ? -18.391 -1.36 -3.102 1 88.38 534 SER A N 1
ATOM 4130 C CA . SER A 1 534 ? -17.141 -0.827 -2.572 1 88.38 534 SER A CA 1
ATOM 4131 C C . SER A 1 534 ? -16.734 -1.539 -1.285 1 88.38 534 SER A C 1
ATOM 4133 O O . SER A 1 534 ? -17.562 -2.174 -0.634 1 88.38 534 SER A O 1
ATOM 4135 N N . GLN A 1 535 ? -15.492 -1.473 -0.944 1 91.44 535 GLN A N 1
ATOM 4136 C CA . GLN A 1 535 ? -15.023 -2.084 0.296 1 91.44 535 GLN A CA 1
ATOM 4137 C C . GLN A 1 535 ? -15.773 -1.525 1.501 1 91.44 535 GLN A C 1
ATOM 4139 O O . GLN A 1 535 ? -16.094 -2.264 2.432 1 91.44 535 GLN A O 1
ATOM 4144 N N . THR A 1 536 ? -16.047 -0.243 1.464 1 87.62 536 THR A N 1
ATOM 4145 C CA . THR A 1 536 ? -16.766 0.397 2.564 1 87.62 536 THR A CA 1
ATOM 4146 C C . THR A 1 536 ? -18.188 -0.132 2.666 1 87.62 536 THR A C 1
ATOM 4148 O O . THR A 1 536 ? -18.688 -0.382 3.766 1 87.62 536 THR A O 1
ATOM 4151 N N . ALA A 1 537 ? -18.812 -0.289 1.534 1 90.88 537 ALA A N 1
ATOM 4152 C CA . ALA A 1 537 ? -20.172 -0.806 1.525 1 90.88 537 ALA A CA 1
ATOM 4153 C C . ALA A 1 537 ? -20.219 -2.25 2.018 1 90.88 537 ALA A C 1
ATOM 4155 O O . ALA A 1 537 ? -21.125 -2.633 2.756 1 90.88 537 ALA A O 1
ATOM 4156 N N . ARG A 1 538 ? -19.312 -3.031 1.657 1 96 538 ARG A N 1
ATOM 4157 C CA . ARG A 1 538 ? -19.266 -4.402 2.154 1 96 538 ARG A CA 1
ATOM 4158 C C . ARG A 1 538 ? -19 -4.43 3.656 1 96 538 ARG A C 1
ATOM 4160 O O . ARG A 1 538 ? -19.578 -5.246 4.375 1 96 538 ARG A O 1
ATOM 4167 N N . ALA A 1 539 ? -18.078 -3.531 4.074 1 95.12 539 ALA A N 1
ATOM 4168 C CA . ALA A 1 539 ? -17.812 -3.441 5.508 1 95.12 539 ALA A CA 1
ATOM 4169 C C . ALA A 1 539 ? -19.078 -3.117 6.285 1 95.12 539 ALA A C 1
ATOM 4171 O O . ALA A 1 539 ? -19.312 -3.666 7.363 1 95.12 539 ALA A O 1
ATOM 4172 N N . GLU A 1 540 ? -19.906 -2.268 5.742 1 90.88 540 GLU A N 1
ATOM 4173 C CA . GLU A 1 540 ? -21.172 -1.932 6.391 1 90.88 540 GLU A CA 1
ATOM 4174 C C . GLU A 1 540 ? -22.094 -3.146 6.465 1 90.88 540 GLU A C 1
ATOM 4176 O O . GLU A 1 540 ? -22.703 -3.398 7.504 1 90.88 540 GLU A O 1
ATOM 4181 N N . ALA A 1 541 ? -22.172 -3.871 5.391 1 94.94 541 ALA A N 1
ATOM 4182 C CA . ALA A 1 541 ? -22.984 -5.082 5.375 1 94.94 541 ALA A CA 1
ATOM 4183 C C . ALA A 1 541 ? -22.484 -6.094 6.402 1 94.94 541 ALA A C 1
ATOM 4185 O O . ALA A 1 541 ? -23.281 -6.691 7.133 1 94.94 541 ALA A O 1
ATOM 4186 N N . VAL A 1 542 ? -21.219 -6.293 6.473 1 96.12 542 VAL A N 1
ATOM 4187 C CA . VAL A 1 542 ? -20.625 -7.262 7.391 1 96.12 542 VAL A CA 1
ATOM 4188 C C . VAL A 1 542 ? -20.781 -6.773 8.828 1 96.12 542 VAL A C 1
ATOM 4190 O O . VAL A 1 542 ? -20.953 -7.574 9.75 1 96.12 542 VAL A O 1
ATOM 4193 N N . GLN A 1 543 ? -20.734 -5.473 9.016 1 91.56 543 GLN A N 1
ATOM 4194 C CA . GLN A 1 543 ? -21 -4.918 10.344 1 91.56 543 GLN A CA 1
ATOM 4195 C C . GLN A 1 543 ? -22.422 -5.219 10.805 1 91.56 543 GLN A C 1
ATOM 4197 O O . GLN A 1 543 ? -22.656 -5.461 11.984 1 91.56 543 GLN A O 1
ATOM 4202 N N . ASN A 1 544 ? -23.328 -5.148 9.898 1 90.88 544 ASN A N 1
ATOM 4203 C CA . ASN A 1 544 ? -24.703 -5.547 10.219 1 90.88 544 ASN A CA 1
ATOM 4204 C C . ASN A 1 544 ? -24.766 -7.016 10.625 1 90.88 544 ASN A C 1
ATOM 4206 O O . ASN A 1 544 ? -25.5 -7.375 11.547 1 90.88 544 ASN A O 1
ATOM 4210 N N . PHE A 1 545 ? -24.094 -7.785 9.922 1 94.31 545 PHE A N 1
ATOM 4211 C CA . PHE A 1 545 ? -23.969 -9.195 10.273 1 94.31 545 PHE A CA 1
ATOM 4212 C C . PHE A 1 545 ? -23.391 -9.359 11.672 1 94.31 545 PHE A C 1
ATOM 4214 O O . PHE A 1 545 ? -23.859 -10.18 12.461 1 94.31 545 PHE A O 1
ATOM 4221 N N . ALA A 1 546 ? -22.344 -8.617 12 1 92.62 546 ALA A N 1
ATOM 4222 C CA . ALA A 1 546 ? -21.734 -8.656 13.32 1 92.62 546 ALA A CA 1
ATOM 4223 C C . ALA A 1 546 ? -22.734 -8.273 14.406 1 92.62 546 ALA A C 1
ATOM 4225 O O . ALA A 1 546 ? -22.766 -8.883 15.477 1 92.62 546 ALA A O 1
ATOM 4226 N N . ALA A 1 547 ? -23.547 -7.285 14.141 1 89.75 547 ALA A N 1
ATOM 4227 C CA . ALA A 1 547 ? -24.578 -6.867 15.086 1 89.75 547 ALA A CA 1
ATOM 4228 C C . ALA A 1 547 ? -25.594 -7.977 15.312 1 89.75 547 ALA A C 1
ATOM 4230 O O . ALA A 1 547 ? -26.031 -8.211 16.438 1 89.75 547 ALA A O 1
ATOM 4231 N N . ALA A 1 548 ? -25.969 -8.586 14.242 1 92.75 548 ALA A N 1
ATOM 4232 C CA . ALA A 1 548 ? -26.906 -9.703 14.344 1 92.75 548 ALA A CA 1
ATOM 4233 C C . ALA A 1 548 ? -26.312 -10.852 15.156 1 92.75 548 ALA A C 1
ATOM 4235 O O . ALA A 1 548 ? -27 -11.5 15.938 1 92.75 548 ALA A O 1
ATOM 4236 N N . LEU A 1 549 ? -25.062 -11.133 14.914 1 92.75 549 LEU A N 1
ATOM 4237 C CA . LEU A 1 549 ? -24.375 -12.172 15.656 1 92.75 549 LEU A CA 1
ATOM 4238 C C . LEU A 1 549 ? -24.359 -11.852 17.156 1 92.75 549 LEU A C 1
ATOM 4240 O O . LEU A 1 549 ? -24.625 -12.727 17.969 1 92.75 549 LEU A O 1
ATOM 4244 N N . LEU A 1 550 ? -24.047 -10.656 17.484 1 90.38 550 LEU A N 1
ATOM 4245 C CA . LEU A 1 550 ? -24 -10.242 18.875 1 90.38 550 LEU A CA 1
ATOM 4246 C C . LEU A 1 550 ? -25.375 -10.367 19.531 1 90.38 550 LEU A C 1
ATOM 4248 O O . LEU A 1 550 ? -25.484 -10.789 20.688 1 90.38 550 LEU A O 1
ATOM 4252 N N . LYS A 1 551 ? -26.422 -10.039 18.844 1 91.69 551 LYS A N 1
ATOM 4253 C CA . LYS A 1 551 ? -27.781 -10.133 19.359 1 91.69 551 LYS A CA 1
ATOM 4254 C C . LYS A 1 551 ? -28.172 -11.578 19.609 1 91.69 551 LYS A C 1
ATOM 4256 O O . LYS A 1 551 ? -29.062 -11.852 20.422 1 91.69 551 LYS A O 1
ATOM 4261 N N . SER A 1 552 ? -27.516 -12.438 18.969 1 93.75 552 SER A N 1
ATOM 4262 C CA . SER A 1 552 ? -27.875 -13.852 19.078 1 93.75 552 SER A CA 1
ATOM 4263 C C . SER A 1 552 ? -27.109 -14.531 20.203 1 93.75 552 SER A C 1
ATOM 4265 O O . SER A 1 552 ? -27.156 -15.758 20.344 1 93.75 552 SER A O 1
ATOM 4267 N N . GLU A 1 553 ? -26.359 -13.828 20.969 1 94.56 553 GLU A N 1
ATOM 4268 C CA . GLU A 1 553 ? -25.5 -14.391 22.016 1 94.56 553 GLU A CA 1
ATOM 4269 C C . GLU A 1 553 ? -26.297 -15.25 22.984 1 94.56 553 GLU A C 1
ATOM 4271 O O . GLU A 1 553 ? -25.891 -16.359 23.328 1 94.56 553 GLU A O 1
ATOM 4276 N N . ALA A 1 554 ? -27.453 -14.758 23.438 1 95.12 554 ALA A N 1
ATOM 4277 C CA . ALA A 1 554 ? -28.281 -15.492 24.391 1 95.12 554 ALA A CA 1
ATOM 4278 C C . ALA A 1 554 ? -28.781 -16.797 23.781 1 95.12 554 ALA A C 1
ATOM 4280 O O . ALA A 1 554 ? -28.812 -17.828 24.469 1 95.12 554 ALA A O 1
ATOM 4281 N N . ALA A 1 555 ? -29.203 -16.75 22.594 1 93.62 555 ALA A N 1
ATOM 4282 C CA . ALA A 1 555 ? -29.672 -17.953 21.906 1 93.62 555 ALA A CA 1
ATOM 4283 C C . ALA A 1 555 ? -28.547 -18.969 21.766 1 93.62 555 ALA A C 1
ATOM 4285 O O . ALA A 1 555 ? -28.766 -20.188 21.906 1 93.62 555 ALA A O 1
ATOM 4286 N N . TYR A 1 556 ? -27.391 -18.547 21.453 1 93.19 556 TYR A N 1
ATOM 4287 C CA . TYR A 1 556 ? -26.234 -19.422 21.344 1 93.19 556 TYR A CA 1
ATOM 4288 C C . TYR A 1 556 ? -25.891 -20.047 22.688 1 93.19 556 TYR A C 1
ATOM 4290 O O . TYR A 1 556 ? -25.609 -21.25 22.781 1 93.19 556 TYR A O 1
ATOM 4298 N N . ALA A 1 557 ? -25.922 -19.234 23.719 1 94.56 557 ALA A N 1
ATOM 4299 C CA . ALA A 1 557 ? -25.672 -19.719 25.062 1 94.56 557 ALA A CA 1
ATOM 4300 C C . ALA A 1 557 ? -26.672 -20.812 25.453 1 94.56 557 ALA A C 1
ATOM 4302 O O . ALA A 1 557 ? -26.297 -21.828 26.031 1 94.56 557 ALA A O 1
ATOM 4303 N N . LYS A 1 558 ? -27.891 -20.562 25.141 1 94 558 LYS A N 1
ATOM 4304 C CA . LYS A 1 558 ? -28.938 -21.547 25.438 1 94 558 LYS A CA 1
ATOM 4305 C C . LYS A 1 558 ? -28.703 -22.859 24.672 1 94 558 LYS A C 1
ATOM 4307 O O . LYS A 1 558 ? -28.844 -23.938 25.234 1 94 558 LYS A O 1
ATOM 4312 N N . LEU A 1 559 ? -28.406 -22.75 23.406 1 91.12 559 LEU A N 1
ATOM 4313 C CA . LEU A 1 559 ? -28.125 -23.922 22.578 1 91.12 559 LEU A CA 1
ATOM 4314 C C . LEU A 1 559 ? -27 -24.75 23.188 1 91.12 559 LEU A C 1
ATOM 4316 O O . LEU A 1 559 ? -27.109 -25.984 23.281 1 91.12 559 LEU A O 1
ATOM 4320 N N . LEU A 1 560 ? -25.922 -24.141 23.625 1 89.69 560 LEU A N 1
ATOM 4321 C CA . LEU A 1 560 ? -24.766 -24.828 24.219 1 89.69 560 LEU A CA 1
ATOM 4322 C C . LEU A 1 560 ? -25.125 -25.438 25.562 1 89.69 560 LEU A C 1
ATOM 4324 O O . LEU A 1 560 ? -24.719 -26.562 25.875 1 89.69 560 LEU A O 1
ATOM 4328 N N . THR A 1 561 ? -25.875 -24.672 26.328 1 92.69 561 THR A N 1
ATOM 4329 C CA . THR A 1 561 ? -26.312 -25.172 27.625 1 92.69 561 THR A CA 1
ATOM 4330 C C . THR A 1 561 ? -27.188 -26.422 27.453 1 92.69 561 THR A C 1
ATOM 4332 O O . THR A 1 561 ? -27.016 -27.406 28.172 1 92.69 561 THR A O 1
ATOM 4335 N N . ASP A 1 562 ? -28.094 -26.297 26.5 1 91.19 562 ASP A N 1
ATOM 4336 C CA . ASP A 1 562 ? -28.953 -27.438 26.219 1 91.19 562 ASP A CA 1
ATOM 4337 C C . ASP A 1 562 ? -28.125 -28.656 25.781 1 91.19 562 ASP A C 1
ATOM 4339 O O . ASP A 1 562 ? -28.531 -29.797 26 1 91.19 562 ASP A O 1
ATOM 4343 N N . PHE A 1 563 ? -27.078 -28.422 25.094 1 90.94 563 PHE A N 1
ATOM 4344 C CA . PHE A 1 563 ? -26.219 -29.5 24.609 1 90.94 563 PHE A CA 1
ATOM 4345 C C . PHE A 1 563 ? -25.422 -30.109 25.75 1 90.94 563 PHE A C 1
ATOM 4347 O O . PHE A 1 563 ? -24.922 -31.234 25.625 1 90.94 563 PHE A O 1
ATOM 4354 N N . GLY A 1 564 ? -25.203 -29.328 26.859 1 88.44 564 GLY A N 1
ATOM 4355 C CA . GLY A 1 564 ? -24.578 -29.891 28.047 1 88.44 564 GLY A CA 1
ATOM 4356 C C . GLY A 1 564 ? -23.234 -29.266 28.359 1 88.44 564 GLY A C 1
ATOM 4357 O O . GLY A 1 564 ? -22.391 -29.891 29 1 88.44 564 GLY A O 1
ATOM 4358 N N . VAL A 1 565 ? -22.938 -28.141 27.828 1 87.12 565 VAL A N 1
ATOM 4359 C CA . VAL A 1 565 ? -21.688 -27.469 28.156 1 87.12 565 VAL A CA 1
ATOM 4360 C C . VAL A 1 565 ? -21.984 -26.125 28.812 1 87.12 565 VAL A C 1
ATOM 4362 O O . VAL A 1 565 ? -23.141 -25.734 28.953 1 87.12 565 VAL A O 1
ATOM 4365 N N . GLU A 1 566 ? -20.906 -25.453 29.359 1 88.31 566 GLU A N 1
ATOM 4366 C CA . GLU A 1 566 ? -21.078 -24.156 30 1 88.31 566 GLU A CA 1
ATOM 4367 C C . GLU A 1 566 ? -21.375 -23.078 28.969 1 88.31 566 GLU A C 1
ATOM 4369 O O . GLU A 1 566 ? -20.484 -22.297 28.609 1 88.31 566 GLU A O 1
ATOM 4374 N N . GLY A 1 567 ? -22.594 -23 28.672 1 89.12 567 GLY A N 1
ATOM 4375 C CA . GLY A 1 567 ? -23.016 -22.219 27.516 1 89.12 567 GLY A CA 1
ATOM 4376 C C . GLY A 1 567 ? -22.812 -20.734 27.703 1 89.12 567 GLY A C 1
ATOM 4377 O O . GLY A 1 567 ? -22.344 -20.047 26.781 1 89.12 567 GLY A O 1
ATOM 4378 N N . ASP A 1 568 ? -23.094 -20.188 28.875 1 92.44 568 ASP A N 1
ATOM 4379 C CA . ASP A 1 568 ? -23.031 -18.734 29.078 1 92.44 568 ASP A CA 1
ATOM 4380 C C . ASP A 1 568 ? -21.594 -18.234 28.953 1 92.44 568 ASP A C 1
ATOM 4382 O O . ASP A 1 568 ? -21.328 -17.266 28.25 1 92.44 568 ASP A O 1
ATOM 4386 N N . SER A 1 569 ? -20.719 -18.906 29.578 1 91.12 569 SER A N 1
ATOM 4387 C CA . SER A 1 569 ? -19.328 -18.484 29.578 1 91.12 569 SER A CA 1
ATOM 4388 C C . SER A 1 569 ? -18.703 -18.625 28.188 1 91.12 569 SER A C 1
ATOM 4390 O O . SER A 1 569 ? -18 -17.734 27.719 1 91.12 569 SER A O 1
ATOM 4392 N N . ILE A 1 570 ? -19.031 -19.703 27.562 1 87.94 570 ILE A N 1
ATOM 4393 C CA . ILE A 1 570 ? -18.469 -19.969 26.234 1 87.94 570 ILE A CA 1
ATOM 4394 C C . ILE A 1 570 ? -19.031 -18.984 25.219 1 87.94 570 ILE A C 1
ATOM 4396 O O . ILE A 1 570 ? -18.281 -18.406 24.438 1 87.94 570 ILE A O 1
ATOM 4400 N N . ALA A 1 571 ? -20.266 -18.797 25.281 1 91.88 571 ALA A N 1
ATOM 4401 C CA . ALA A 1 571 ? -20.922 -17.891 24.344 1 91.88 571 ALA A CA 1
ATOM 4402 C C . ALA A 1 571 ? -20.391 -16.469 24.484 1 91.88 571 ALA A C 1
ATOM 4404 O O . ALA A 1 571 ? -20.109 -15.797 23.5 1 91.88 571 ALA A O 1
ATOM 4405 N N . ALA A 1 572 ? -20.266 -16.062 25.734 1 91.81 572 ALA A N 1
ATOM 4406 C CA . ALA A 1 572 ? -19.781 -14.703 25.984 1 91.81 572 ALA A CA 1
ATOM 4407 C C . ALA A 1 572 ? -18.359 -14.516 25.453 1 91.81 572 ALA A C 1
ATOM 4409 O O . ALA A 1 572 ? -18.062 -13.516 24.797 1 91.81 572 ALA A O 1
ATOM 4410 N N . ARG A 1 573 ? -17.547 -15.398 25.672 1 88.88 573 ARG A N 1
ATOM 4411 C CA . ARG A 1 573 ? -16.141 -15.344 25.25 1 88.88 573 ARG A CA 1
ATOM 4412 C C . ARG A 1 573 ? -16.031 -15.398 23.734 1 88.88 573 ARG A C 1
ATOM 4414 O O . ARG A 1 573 ? -15.32 -14.594 23.125 1 88.88 573 ARG A O 1
ATOM 4421 N N . GLU A 1 574 ? -16.734 -16.297 23.125 1 87.94 574 GLU A N 1
ATOM 4422 C CA . GLU A 1 574 ? -16.641 -16.5 21.672 1 87.94 574 GLU A CA 1
ATOM 4423 C C . GLU A 1 574 ? -17.25 -15.344 20.906 1 87.94 574 GLU A C 1
ATOM 4425 O O . GLU A 1 574 ? -16.734 -14.945 19.859 1 87.94 574 GLU A O 1
ATOM 4430 N N . MET A 1 575 ? -18.328 -14.883 21.484 1 90.81 575 MET A N 1
ATOM 4431 C CA . MET A 1 575 ? -18.984 -13.766 20.828 1 90.81 575 MET A CA 1
ATOM 4432 C C . MET A 1 575 ? -18.125 -12.516 20.875 1 90.81 575 MET A C 1
ATOM 4434 O O . MET A 1 575 ? -18 -11.789 19.891 1 90.81 575 MET A O 1
ATOM 4438 N N . LYS A 1 576 ? -17.531 -12.328 21.984 1 88.38 576 LYS A N 1
ATOM 4439 C CA . LYS A 1 576 ? -16.625 -11.195 22.125 1 88.38 576 LYS A CA 1
ATOM 4440 C C . LYS A 1 576 ? -15.445 -11.32 21.156 1 88.38 576 LYS A C 1
ATOM 4442 O O . LYS A 1 576 ? -15.125 -10.367 20.453 1 88.38 576 LYS A O 1
ATOM 4447 N N . ALA A 1 577 ? -14.852 -12.422 21.094 1 87.75 577 ALA A N 1
ATOM 4448 C CA . ALA A 1 577 ? -13.711 -12.656 20.203 1 87.75 577 ALA A CA 1
ATOM 4449 C C . ALA A 1 577 ? -14.109 -12.523 18.734 1 87.75 577 ALA A C 1
ATOM 4451 O O . ALA A 1 577 ? -13.398 -11.891 17.953 1 87.75 577 ALA A O 1
ATOM 4452 N N . ALA A 1 578 ? -15.258 -13.07 18.406 1 90.5 578 ALA A N 1
ATOM 4453 C CA . ALA A 1 578 ? -15.734 -13.039 17.031 1 90.5 578 ALA A CA 1
ATOM 4454 C C . ALA A 1 578 ? -16.016 -11.602 16.578 1 90.5 578 ALA A C 1
ATOM 4456 O O . ALA A 1 578 ? -15.68 -11.211 15.461 1 90.5 578 ALA A O 1
ATOM 4457 N N . THR A 1 579 ? -16.625 -10.906 17.438 1 89.81 579 THR A N 1
ATOM 4458 C CA . THR A 1 579 ? -16.984 -9.539 17.078 1 89.81 579 THR A CA 1
ATOM 4459 C C . THR A 1 579 ? -15.742 -8.664 16.969 1 89.81 579 THR A C 1
ATOM 4461 O O . THR A 1 579 ? -15.688 -7.746 16.156 1 89.81 579 THR A O 1
ATOM 4464 N N . GLN A 1 580 ? -14.766 -8.906 17.797 1 88.75 580 GLN A N 1
ATOM 4465 C CA . GLN A 1 580 ? -13.5 -8.18 17.703 1 88.75 580 GLN A CA 1
ATOM 4466 C C . GLN A 1 580 ? -12.812 -8.453 16.375 1 88.75 580 GLN A C 1
ATOM 4468 O O . GLN A 1 580 ? -12.281 -7.539 15.734 1 88.75 580 GLN A O 1
ATOM 4473 N N . VAL A 1 581 ? -12.867 -9.695 15.969 1 90.88 581 VAL A N 1
ATOM 4474 C CA . VAL A 1 581 ? -12.266 -10.078 14.695 1 90.88 581 VAL A CA 1
ATOM 4475 C C . VAL A 1 581 ? -13.016 -9.398 13.547 1 90.88 581 VAL A C 1
ATOM 4477 O O . VAL A 1 581 ? -12.398 -8.852 12.633 1 90.88 581 VAL A O 1
ATOM 4480 N N . LEU A 1 582 ? -14.305 -9.414 13.625 1 94.31 582 LEU A N 1
ATOM 4481 C CA . LEU A 1 582 ? -15.125 -8.781 12.602 1 94.31 582 LEU A CA 1
ATOM 4482 C C . LEU A 1 582 ? -14.836 -7.281 12.531 1 94.31 582 LEU A C 1
ATOM 4484 O O . LEU A 1 582 ? -14.711 -6.719 11.438 1 94.31 582 LEU A O 1
ATOM 4488 N N . SER A 1 583 ? -14.711 -6.719 13.672 1 93.12 583 SER A N 1
ATOM 4489 C CA . SER A 1 583 ? -14.445 -5.285 13.727 1 93.12 583 SER A CA 1
ATOM 4490 C C . SER A 1 583 ? -13.094 -4.949 13.102 1 93.12 583 SER A C 1
ATOM 4492 O O . SER A 1 583 ? -12.977 -3.984 12.336 1 93.12 583 SER A O 1
ATOM 4494 N N . LYS A 1 584 ? -12.156 -5.695 13.383 1 92.44 584 LYS A N 1
ATOM 4495 C CA . LYS A 1 584 ? -10.812 -5.473 12.844 1 92.44 584 LYS A CA 1
ATOM 4496 C C . LYS A 1 584 ? -10.805 -5.594 11.32 1 92.44 584 LYS A C 1
ATOM 4498 O O . LYS A 1 584 ? -10.25 -4.73 10.633 1 92.44 584 LYS A O 1
ATOM 4503 N N . TRP A 1 585 ? -11.406 -6.59 10.836 1 94.94 585 TRP A N 1
ATOM 4504 C CA . TRP A 1 585 ? -11.406 -6.801 9.398 1 94.94 585 TRP A CA 1
ATOM 4505 C C . TRP A 1 585 ? -12.273 -5.762 8.695 1 94.94 585 TRP A C 1
ATOM 4507 O O . TRP A 1 585 ? -11.945 -5.312 7.594 1 94.94 585 TRP A O 1
ATOM 4517 N N . CYS A 1 586 ? -13.391 -5.414 9.312 1 95.44 586 CYS A N 1
ATOM 4518 C CA . CYS A 1 586 ? -14.195 -4.332 8.758 1 95.44 586 CYS A CA 1
ATOM 4519 C C . CYS A 1 586 ? -13.406 -3.029 8.711 1 95.44 586 CYS A C 1
ATOM 4521 O O . CYS A 1 586 ? -13.516 -2.264 7.754 1 95.44 586 CYS A O 1
ATOM 4523 N N . GLY A 1 587 ? -12.711 -2.807 9.773 1 93.94 587 GLY A N 1
ATOM 4524 C CA . GLY A 1 587 ? -11.828 -1.65 9.766 1 93.94 587 GLY A CA 1
ATOM 4525 C C . GLY A 1 587 ? -10.828 -1.668 8.625 1 93.94 587 GLY A C 1
ATOM 4526 O O . GLY A 1 587 ? -10.656 -0.663 7.934 1 93.94 587 GLY A O 1
ATOM 4527 N N . LYS A 1 588 ? -10.227 -2.803 8.383 1 93.75 588 LYS A N 1
ATOM 4528 C CA . LYS A 1 588 ? -9.25 -2.961 7.312 1 93.75 588 LYS A CA 1
ATOM 4529 C C . LYS A 1 588 ? -9.883 -2.699 5.945 1 93.75 588 LYS A C 1
ATOM 4531 O O . LYS A 1 588 ? -9.25 -2.098 5.074 1 93.75 588 LYS A O 1
ATOM 4536 N N . ALA A 1 589 ? -11.07 -3.152 5.781 1 94.38 589 ALA A N 1
ATOM 4537 C CA . ALA A 1 589 ? -11.797 -2.912 4.535 1 94.38 589 ALA A CA 1
ATOM 4538 C C . ALA A 1 589 ? -12.133 -1.432 4.375 1 94.38 589 ALA A C 1
ATOM 4540 O O . ALA A 1 589 ? -12 -0.874 3.283 1 94.38 589 ALA A O 1
ATOM 4541 N N . THR A 1 590 ? -12.523 -0.872 5.445 1 91.81 590 THR A N 1
ATOM 4542 C CA . THR A 1 590 ? -12.938 0.527 5.43 1 91.81 590 THR A CA 1
ATOM 4543 C C . THR A 1 590 ? -11.781 1.427 5.008 1 91.81 590 THR A C 1
ATOM 4545 O O . THR A 1 590 ? -11.984 2.434 4.328 1 91.81 590 THR A O 1
ATOM 4548 N N . VAL A 1 591 ? -10.594 1.068 5.398 1 90.25 591 VAL A N 1
ATOM 4549 C CA . VAL A 1 591 ? -9.453 1.916 5.066 1 90.25 591 VAL A CA 1
ATOM 4550 C C . VAL A 1 591 ? -8.859 1.481 3.73 1 90.25 591 VAL A C 1
ATOM 4552 O O . VAL A 1 591 ? -7.828 2.01 3.303 1 90.25 591 VAL A O 1
ATOM 4555 N N . GLY A 1 592 ? -9.406 0.469 3.09 1 87.62 592 GLY A N 1
ATOM 4556 C CA . GLY A 1 592 ? -9.031 0.069 1.744 1 87.62 592 GLY A CA 1
ATOM 4557 C C . GLY A 1 592 ? -7.871 -0.909 1.714 1 87.62 592 GLY A C 1
ATOM 4558 O O . GLY A 1 592 ? -7.195 -1.046 0.693 1 87.62 592 GLY A O 1
ATOM 4559 N N . GLN A 1 593 ? -7.617 -1.634 2.736 1 86.62 593 GLN A N 1
ATOM 4560 C CA . GLN A 1 593 ? -6.41 -2.447 2.82 1 86.62 593 GLN A CA 1
ATOM 4561 C C . GLN A 1 593 ? -6.715 -3.916 2.545 1 86.62 593 GLN A C 1
ATOM 4563 O O . GLN A 1 593 ? -5.801 -4.742 2.455 1 86.62 593 GLN A O 1
ATOM 4568 N N . VAL A 1 594 ? -8.008 -4.285 2.426 1 87.44 594 VAL A N 1
ATOM 4569 C CA . VAL A 1 594 ? -8.312 -5.664 2.053 1 87.44 594 VAL A CA 1
ATOM 4570 C C . VAL A 1 594 ? -8.047 -5.863 0.562 1 87.44 594 VAL A C 1
ATOM 4572 O O . VAL A 1 594 ? -7.395 -6.832 0.167 1 87.44 594 VAL A O 1
ATOM 4575 N N . LEU A 1 595 ? -8.594 -5.035 -0.235 1 80.19 595 LEU A N 1
ATOM 4576 C CA . LEU A 1 595 ? -8.266 -5.008 -1.656 1 80.19 595 LEU A CA 1
ATOM 4577 C C . LEU A 1 595 ? -7.375 -3.812 -1.984 1 80.19 595 LEU A C 1
ATOM 4579 O O . LEU A 1 595 ? -7.832 -2.834 -2.576 1 80.19 595 LEU A O 1
ATOM 4583 N N . ASP A 1 596 ? -6.156 -4.012 -1.6 1 76.81 596 ASP A N 1
ATOM 4584 C CA . ASP A 1 596 ? -5.184 -2.938 -1.771 1 76.81 596 ASP A CA 1
ATOM 4585 C C . ASP A 1 596 ? -4.766 -2.803 -3.232 1 76.81 596 ASP A C 1
ATOM 4587 O O . ASP A 1 596 ? -4.934 -3.736 -4.02 1 76.81 596 ASP A O 1
ATOM 4591 N N . SER A 1 597 ? -4.457 -1.623 -3.584 1 76.5 597 SER A N 1
ATOM 4592 C CA . SER A 1 597 ? -3.957 -1.334 -4.926 1 76.5 597 SER A CA 1
ATOM 4593 C C . SER A 1 597 ? -2.682 -0.5 -4.871 1 76.5 597 SER A C 1
ATOM 4595 O O . SER A 1 597 ? -2.537 0.371 -4.012 1 76.5 597 SER A O 1
ATOM 4597 N N . SER A 1 598 ? -1.756 -0.915 -5.621 1 75.19 598 SER A N 1
ATOM 4598 C CA . SER A 1 598 ? -0.469 -0.226 -5.637 1 75.19 598 SER A CA 1
ATOM 4599 C C . SER A 1 598 ? -0.051 0.134 -7.059 1 75.19 598 SER A C 1
ATOM 4601 O O . SER A 1 598 ? -0.441 -0.539 -8.016 1 75.19 598 SER A O 1
ATOM 4603 N N . MET A 1 599 ? 0.562 1.258 -7.137 1 74.62 599 MET A N 1
ATOM 4604 C CA . MET A 1 599 ? 1.176 1.672 -8.398 1 74.62 599 MET A CA 1
ATOM 4605 C C . MET A 1 599 ? 2.697 1.622 -8.305 1 74.62 599 MET A C 1
ATOM 4607 O O . MET A 1 599 ? 3.291 2.258 -7.43 1 74.62 599 MET A O 1
ATOM 4611 N N . ASN A 1 600 ? 3.266 0.813 -8.992 1 66.25 600 ASN A N 1
ATOM 4612 C CA . ASN A 1 600 ? 4.719 0.701 -9.086 1 66.25 600 ASN A CA 1
ATOM 4613 C C . ASN A 1 600 ? 5.219 1.031 -10.484 1 66.25 600 ASN A C 1
ATOM 4615 O O . ASN A 1 600 ? 5.035 0.245 -11.414 1 66.25 600 ASN A O 1
ATOM 4619 N N . GLY A 1 601 ? 5.781 2.17 -10.602 1 64.56 601 GLY A N 1
ATOM 4620 C CA . GLY A 1 601 ? 6.16 2.598 -11.938 1 64.56 601 GLY A CA 1
ATOM 4621 C C . GLY A 1 601 ? 4.973 2.783 -12.859 1 64.56 601 GLY A C 1
ATOM 4622 O O . GLY A 1 601 ? 4.09 3.602 -12.594 1 64.56 601 GLY A O 1
ATOM 4623 N N . LYS A 1 602 ? 4.98 1.893 -13.844 1 72.94 602 LYS A N 1
ATOM 4624 C CA . LYS A 1 602 ? 3.943 1.984 -14.859 1 72.94 602 LYS A CA 1
ATOM 4625 C C . LYS A 1 602 ? 2.93 0.852 -14.719 1 72.94 602 LYS A C 1
ATOM 4627 O O . LYS A 1 602 ? 2.123 0.617 -15.625 1 72.94 602 LYS A O 1
ATOM 4632 N N . SER A 1 603 ? 3.057 0.203 -13.586 1 79.12 603 SER A N 1
ATOM 4633 C CA . SER A 1 603 ? 2.162 -0.932 -13.383 1 79.12 603 SER A CA 1
ATOM 4634 C C . SER A 1 603 ? 1.226 -0.692 -12.203 1 79.12 603 SER A C 1
ATOM 4636 O O . SER A 1 603 ? 1.661 -0.249 -11.141 1 79.12 603 SER A O 1
ATOM 4638 N N . TRP A 1 604 ? -0.007 -0.812 -12.484 1 81.56 604 TRP A N 1
ATOM 4639 C CA . TRP A 1 604 ? -1.041 -0.748 -11.453 1 81.56 604 TRP A CA 1
ATOM 4640 C C . TRP A 1 604 ? -1.529 -2.145 -11.086 1 81.56 604 TRP A C 1
ATOM 4642 O O . TRP A 1 604 ? -2.057 -2.869 -11.938 1 81.56 604 TRP A O 1
ATOM 4652 N N . THR A 1 605 ? -1.292 -2.582 -9.82 1 84.44 605 THR A N 1
ATOM 4653 C CA . THR A 1 605 ? -1.691 -3.906 -9.359 1 84.44 605 THR A CA 1
ATOM 4654 C C . THR A 1 605 ? -2.826 -3.807 -8.344 1 84.44 605 THR A C 1
ATOM 4656 O O . THR A 1 605 ? -2.773 -2.982 -7.426 1 84.44 605 THR A O 1
ATOM 4659 N N . ARG A 1 606 ? -3.822 -4.617 -8.539 1 83.38 606 ARG A N 1
ATOM 4660 C CA . ARG A 1 606 ? -4.949 -4.617 -7.609 1 83.38 606 ARG A CA 1
ATOM 4661 C C . ARG A 1 606 ? -5.359 -6.039 -7.238 1 83.38 606 ARG A C 1
ATOM 4663 O O . ARG A 1 606 ? -5.242 -6.953 -8.055 1 83.38 606 ARG A O 1
ATOM 4670 N N . GLN A 1 607 ? -5.809 -6.156 -6.031 1 86.88 607 GLN A N 1
ATOM 4671 C CA . GLN A 1 607 ? -6.383 -7.418 -5.582 1 86.88 607 GLN A CA 1
ATOM 4672 C C . GLN A 1 607 ? -7.859 -7.512 -5.949 1 86.88 607 GLN A C 1
ATOM 4674 O O . GLN A 1 607 ? -8.578 -6.508 -5.938 1 86.88 607 GLN A O 1
ATOM 4679 N N . VAL A 1 608 ? -8.289 -8.703 -6.344 1 86.69 608 VAL A N 1
ATOM 4680 C CA . VAL A 1 608 ? -9.688 -8.922 -6.707 1 86.69 608 VAL A CA 1
ATOM 4681 C C . VAL A 1 608 ? -10.195 -10.203 -6.051 1 86.69 608 VAL A C 1
ATOM 4683 O O . VAL A 1 608 ? -9.406 -11.102 -5.73 1 86.69 608 VAL A O 1
ATOM 4686 N N . ALA A 1 609 ? -11.5 -10.289 -5.887 1 90.69 609 ALA A N 1
ATOM 4687 C CA . ALA A 1 609 ? -12.109 -11.469 -5.289 1 90.69 609 ALA A CA 1
ATOM 4688 C C . ALA A 1 609 ? -11.898 -12.703 -6.168 1 90.69 609 ALA A C 1
ATOM 4690 O O . ALA A 1 609 ? -11.789 -12.586 -7.391 1 90.69 609 ALA A O 1
ATOM 4691 N N . ILE A 1 610 ? -11.914 -13.828 -5.52 1 87.06 610 ILE A N 1
ATOM 4692 C CA . ILE A 1 610 ? -11.781 -15.109 -6.203 1 87.06 610 ILE A CA 1
ATOM 4693 C C . ILE A 1 610 ? -13.133 -15.523 -6.781 1 87.06 610 ILE A C 1
ATOM 4695 O O . ILE A 1 610 ? -13.203 -16.047 -7.902 1 87.06 610 ILE A O 1
ATOM 4699 N N . GLY A 1 611 ? -14.164 -15.359 -6.148 1 90.62 611 GLY A N 1
ATOM 4700 C CA . GLY A 1 611 ? -15.508 -15.797 -6.504 1 90.62 611 GLY A CA 1
ATOM 4701 C C . GLY A 1 611 ? -16.25 -16.438 -5.352 1 90.62 611 GLY A C 1
ATOM 4702 O O . GLY A 1 611 ? -16.734 -15.742 -4.449 1 90.62 611 GLY A O 1
ATOM 4703 N N . VAL A 1 612 ? -16.25 -17.812 -5.391 1 93.94 612 VAL A N 1
ATOM 4704 C CA . VAL A 1 612 ? -16.891 -18.578 -4.328 1 93.94 612 VAL A CA 1
ATOM 4705 C C . VAL A 1 612 ? -15.844 -19.359 -3.539 1 93.94 612 VAL A C 1
ATOM 4707 O O . VAL A 1 612 ? -15.07 -20.125 -4.117 1 93.94 612 VAL A O 1
ATOM 4710 N N . VAL A 1 613 ? -15.82 -19.172 -2.211 1 92.88 613 VAL A N 1
ATOM 4711 C CA . VAL A 1 613 ? -14.836 -19.812 -1.342 1 92.88 613 VAL A CA 1
ATOM 4712 C C . VAL A 1 613 ? -15.531 -20.797 -0.406 1 92.88 613 VAL A C 1
ATOM 4714 O O . VAL A 1 613 ? -16.484 -20.438 0.283 1 92.88 613 VAL A O 1
ATOM 4717 N N . GLY A 1 614 ? -15.078 -22 -0.405 1 92.19 614 GLY A N 1
ATOM 4718 C CA . GLY A 1 614 ? -15.539 -22.984 0.557 1 92.19 614 GLY A CA 1
ATOM 4719 C C . GLY A 1 614 ? -14.625 -23.109 1.762 1 92.19 614 GLY A C 1
ATOM 4720 O O . GLY A 1 614 ? -13.398 -23.125 1.621 1 92.19 614 GLY A O 1
ATOM 4721 N N . ILE A 1 615 ? -15.18 -23.125 2.906 1 90.62 615 ILE A N 1
ATOM 4722 C CA . ILE A 1 615 ? -14.43 -23.297 4.145 1 90.62 615 ILE A CA 1
ATOM 4723 C C . ILE A 1 615 ? -14.906 -24.562 4.871 1 90.62 615 ILE A C 1
ATOM 4725 O O . ILE A 1 615 ? -16.078 -24.672 5.23 1 90.62 615 ILE A O 1
ATOM 4729 N N . CYS A 1 616 ? -13.961 -25.469 5.016 1 84.5 616 CYS A N 1
ATOM 4730 C CA . CYS A 1 616 ? -14.289 -26.734 5.68 1 84.5 616 CYS A CA 1
ATOM 4731 C C . CYS A 1 616 ? -13.203 -27.109 6.68 1 84.5 616 CYS A C 1
ATOM 4733 O O . CYS A 1 616 ? -12.023 -26.859 6.449 1 84.5 616 CYS A O 1
ATOM 4735 N N . GLY A 1 617 ? -13.445 -27.625 7.809 1 71.75 617 GLY A N 1
ATOM 4736 C CA . GLY A 1 617 ? -12.445 -28.172 8.711 1 71.75 617 GLY A CA 1
ATOM 4737 C C . GLY A 1 617 ? -12.789 -27.969 10.172 1 71.75 617 GLY A C 1
ATOM 4738 O O . GLY A 1 617 ? -13.836 -27.406 10.5 1 71.75 617 GLY A O 1
ATOM 4739 N N . PRO A 1 618 ? -11.969 -28.688 10.883 1 63.84 618 PRO A N 1
ATOM 4740 C CA . PRO A 1 618 ? -12.266 -28.609 12.312 1 63.84 618 PRO A CA 1
ATOM 4741 C C . PRO A 1 618 ? -12.031 -27.219 12.891 1 63.84 618 PRO A C 1
ATOM 4743 O O . PRO A 1 618 ? -10.891 -26.859 13.203 1 63.84 618 PRO A O 1
ATOM 4746 N N . ILE A 1 619 ? -13.008 -26.469 12.812 1 61.84 619 ILE A N 1
ATOM 4747 C CA . ILE A 1 619 ? -12.953 -25.109 13.352 1 61.84 619 ILE A CA 1
ATOM 4748 C C . ILE A 1 619 ? -13.562 -25.094 14.75 1 61.84 619 ILE A C 1
ATOM 4750 O O . ILE A 1 619 ? -14.758 -25.344 14.914 1 61.84 619 ILE A O 1
ATOM 4754 N N . ASP A 1 620 ? -12.703 -24.844 15.68 1 64.69 620 ASP A N 1
ATOM 4755 C CA . ASP A 1 620 ? -13.047 -25.172 17.062 1 64.69 620 ASP A CA 1
ATOM 4756 C C . ASP A 1 620 ? -13.75 -24 17.75 1 64.69 620 ASP A C 1
ATOM 4758 O O . ASP A 1 620 ? -14.18 -24.109 18.891 1 64.69 620 ASP A O 1
ATOM 4762 N N . SER A 1 621 ? -13.797 -22.969 17.094 1 78.44 621 SER A N 1
ATOM 4763 C CA . SER A 1 621 ? -14.43 -21.828 17.75 1 78.44 621 SER A CA 1
ATOM 4764 C C . SER A 1 621 ? -15.094 -20.906 16.734 1 78.44 621 SER A C 1
ATOM 4766 O O . SER A 1 621 ? -14.727 -20.906 15.562 1 78.44 621 SER A O 1
ATOM 4768 N N . LEU A 1 622 ? -16.078 -20.281 17.234 1 84.56 622 LEU A N 1
ATOM 4769 C CA . LEU A 1 622 ? -16.766 -19.297 16.406 1 84.56 622 LEU A CA 1
ATOM 4770 C C . LEU A 1 622 ? -15.797 -18.219 15.914 1 84.56 622 LEU A C 1
ATOM 4772 O O . LEU A 1 622 ? -15.859 -17.797 14.758 1 84.56 622 LEU A O 1
ATOM 4776 N N . SER A 1 623 ? -14.875 -17.828 16.812 1 83.56 623 SER A N 1
ATOM 4777 C CA . SER A 1 623 ? -13.914 -16.781 16.453 1 83.56 623 SER A CA 1
ATOM 4778 C C . SER A 1 623 ? -12.969 -17.25 15.359 1 83.56 623 SER A C 1
ATOM 4780 O O . SER A 1 623 ? -12.578 -16.469 14.484 1 83.56 623 SER A O 1
ATOM 4782 N N . ALA A 1 624 ? -12.602 -18.484 15.414 1 83.62 624 ALA A N 1
ATOM 4783 C CA . ALA A 1 624 ? -11.734 -19.047 14.375 1 83.62 624 ALA A CA 1
ATOM 4784 C C . ALA A 1 624 ? -12.453 -19.078 13.031 1 83.62 624 ALA A C 1
ATOM 4786 O O . ALA A 1 624 ? -11.867 -18.75 12 1 83.62 624 ALA A O 1
ATOM 4787 N N . LEU A 1 625 ? -13.672 -19.484 13.062 1 87.62 625 LEU A N 1
ATOM 4788 C CA . LEU A 1 625 ? -14.453 -19.547 11.836 1 87.62 625 LEU A CA 1
ATOM 4789 C C . LEU A 1 625 ? -14.656 -18.156 11.25 1 87.62 625 LEU A C 1
ATOM 4791 O O . LEU A 1 625 ? -14.516 -17.969 10.039 1 87.62 625 LEU A O 1
ATOM 4795 N N . ILE A 1 626 ? -14.945 -17.25 12.102 1 91.38 626 ILE A N 1
ATOM 4796 C CA . ILE A 1 626 ? -15.18 -15.867 11.672 1 91.38 626 ILE A CA 1
ATOM 4797 C C . ILE A 1 626 ? -13.883 -15.273 11.125 1 91.38 626 ILE A C 1
ATOM 4799 O O . ILE A 1 626 ? -13.906 -14.477 10.18 1 91.38 626 ILE A O 1
ATOM 4803 N N . SER A 1 627 ? -12.758 -15.688 11.648 1 90.06 627 SER A N 1
ATOM 4804 C CA . SER A 1 627 ? -11.453 -15.195 11.195 1 90.06 627 SER A CA 1
ATOM 4805 C C . SER A 1 627 ? -11.203 -15.578 9.742 1 90.06 627 SER A C 1
ATOM 4807 O O . SER A 1 627 ? -10.375 -14.961 9.07 1 90.06 627 SER A O 1
ATOM 4809 N N . LEU A 1 628 ? -11.953 -16.531 9.258 1 91.12 628 LEU A N 1
ATOM 4810 C CA . LEU A 1 628 ? -11.836 -16.953 7.867 1 91.12 628 LEU A CA 1
ATOM 4811 C C . LEU A 1 628 ? -12.953 -16.344 7.02 1 91.12 628 LEU A C 1
ATOM 4813 O O . LEU A 1 628 ? -12.711 -15.883 5.902 1 91.12 628 LEU A O 1
ATOM 4817 N N . ILE A 1 629 ? -14.094 -16.281 7.57 1 94.38 629 ILE A N 1
ATOM 4818 C CA . ILE A 1 629 ? -15.266 -15.805 6.84 1 94.38 629 ILE A CA 1
ATOM 4819 C C . ILE A 1 629 ? -15.133 -14.312 6.559 1 94.38 629 ILE A C 1
ATOM 4821 O O . ILE A 1 629 ? -15.375 -13.859 5.434 1 94.38 629 ILE A O 1
ATOM 4825 N N . ALA A 1 630 ? -14.688 -13.586 7.551 1 95.69 630 ALA A N 1
ATOM 4826 C CA . ALA A 1 630 ? -14.703 -12.125 7.48 1 95.69 630 ALA A CA 1
ATOM 4827 C C . ALA A 1 630 ? -13.812 -11.625 6.348 1 95.69 630 ALA A C 1
ATOM 4829 O O . ALA A 1 630 ? -14.273 -10.906 5.461 1 95.69 630 ALA A O 1
ATOM 4830 N N . PRO A 1 631 ? -12.555 -12.047 6.336 1 95.31 631 PRO A N 1
ATOM 4831 C CA . PRO A 1 631 ? -11.719 -11.555 5.238 1 95.31 631 PRO A CA 1
ATOM 4832 C C . PRO A 1 631 ? -12.203 -12.023 3.867 1 95.31 631 PRO A C 1
ATOM 4834 O O . PRO A 1 631 ? -12.094 -11.281 2.885 1 95.31 631 PRO A O 1
ATOM 4837 N N . ALA A 1 632 ? -12.75 -13.172 3.781 1 96.12 632 ALA A N 1
ATOM 4838 C CA . ALA A 1 632 ? -13.25 -13.68 2.506 1 96.12 632 ALA A CA 1
ATOM 4839 C C . ALA A 1 632 ? -14.422 -12.844 2.006 1 96.12 632 ALA A C 1
ATOM 4841 O O . ALA A 1 632 ? -14.469 -12.461 0.834 1 96.12 632 ALA A O 1
ATOM 4842 N N . LEU A 1 633 ? -15.344 -12.57 2.867 1 98.06 633 LEU A N 1
ATOM 4843 C CA . LEU A 1 633 ? -16.5 -11.75 2.5 1 98.06 633 LEU A CA 1
ATOM 4844 C C . LEU A 1 633 ? -16.062 -10.336 2.123 1 98.06 633 LEU A C 1
ATOM 4846 O O . LEU A 1 633 ? -16.531 -9.781 1.127 1 98.06 633 LEU A O 1
ATOM 4850 N N . LEU A 1 634 ? -15.211 -9.789 2.891 1 97.69 634 LEU A N 1
ATOM 4851 C CA . LEU A 1 634 ? -14.805 -8.398 2.703 1 97.69 634 LEU A CA 1
ATOM 4852 C C . LEU A 1 634 ? -13.969 -8.242 1.441 1 97.69 634 LEU A C 1
ATOM 4854 O O . LEU A 1 634 ? -13.898 -7.156 0.868 1 97.69 634 LEU A O 1
ATOM 4858 N N . ALA A 1 635 ? -13.336 -9.344 1.018 1 96.06 635 ALA A N 1
ATOM 4859 C CA . ALA A 1 635 ? -12.609 -9.336 -0.251 1 96.06 635 ALA A CA 1
ATOM 4860 C C . ALA A 1 635 ? -13.578 -9.367 -1.433 1 96.06 635 ALA A C 1
ATOM 4862 O O . ALA A 1 635 ? -13.172 -9.164 -2.58 1 96.06 635 ALA A O 1
ATOM 4863 N N . GLY A 1 636 ? -14.844 -9.602 -1.176 1 96.44 636 GLY A N 1
ATOM 4864 C CA . GLY A 1 636 ? -15.852 -9.602 -2.223 1 96.44 636 GLY A CA 1
ATOM 4865 C C . GLY A 1 636 ? -16.266 -11 -2.643 1 96.44 636 GLY A C 1
ATOM 4866 O O . GLY A 1 636 ? -17 -11.164 -3.621 1 96.44 636 GLY A O 1
ATOM 4867 N N . ASN A 1 637 ? -15.805 -12.016 -1.912 1 96.94 637 ASN A N 1
ATOM 4868 C CA . ASN A 1 637 ? -16.188 -13.391 -2.213 1 96.94 637 ASN A CA 1
ATOM 4869 C C . ASN A 1 637 ? -17.5 -13.773 -1.553 1 96.94 637 ASN A C 1
ATOM 4871 O O . ASN A 1 637 ? -17.922 -13.148 -0.572 1 96.94 637 ASN A O 1
ATOM 4875 N N . CYS A 1 638 ? -18.109 -14.703 -2.137 1 98.25 638 CYS A N 1
ATOM 4876 C CA . CYS A 1 638 ? -19.156 -15.422 -1.434 1 98.25 638 CYS A CA 1
ATOM 4877 C C . CYS A 1 638 ? -18.609 -16.656 -0.744 1 98.25 638 CYS A C 1
ATOM 4879 O O . CYS A 1 638 ? -17.688 -17.297 -1.25 1 98.25 638 CYS A O 1
ATOM 4881 N N . VAL A 1 639 ? -19.172 -17 0.418 1 97.44 639 VAL A N 1
ATOM 4882 C CA . VAL A 1 639 ? -18.547 -18.031 1.246 1 97.44 639 VAL A CA 1
ATOM 4883 C C . VAL A 1 639 ? -19.547 -19.156 1.516 1 97.44 639 VAL A C 1
ATOM 4885 O O . VAL A 1 639 ? -20.734 -18.906 1.782 1 97.44 639 VAL A O 1
ATOM 4888 N N . ILE A 1 640 ? -19.141 -20.344 1.435 1 96.81 640 ILE A N 1
ATOM 4889 C CA . ILE A 1 640 ? -19.891 -21.516 1.827 1 96.81 640 ILE A CA 1
ATOM 4890 C C . ILE A 1 640 ? -19.156 -22.266 2.934 1 96.81 640 ILE A C 1
ATOM 4892 O O . ILE A 1 640 ? -18.031 -22.75 2.723 1 96.81 640 ILE A O 1
ATOM 4896 N N . VAL A 1 641 ? -19.766 -22.391 4.039 1 94.56 641 VAL A N 1
ATOM 4897 C CA . VAL A 1 641 ? -19.172 -23.094 5.18 1 94.56 641 VAL A CA 1
ATOM 4898 C C . VAL A 1 641 ? -19.703 -24.516 5.242 1 94.56 641 VAL A C 1
ATOM 4900 O O . VAL A 1 641 ? -20.922 -24.734 5.312 1 94.56 641 VAL A O 1
ATOM 4903 N N . GLY A 1 642 ? -18.812 -25.453 5.148 1 91.56 642 GLY A N 1
ATOM 4904 C CA . GLY A 1 642 ? -19.141 -26.828 5.465 1 91.56 642 GLY A CA 1
ATOM 4905 C C . GLY A 1 642 ? -18.922 -27.188 6.922 1 91.56 642 GLY A C 1
ATOM 4906 O O . GLY A 1 642 ? -17.781 -27.281 7.379 1 91.56 642 GLY A O 1
ATOM 4907 N N . ALA A 1 643 ? -20.016 -27.422 7.594 1 89.19 643 ALA A N 1
ATOM 4908 C CA . ALA A 1 643 ? -19.938 -27.672 9.031 1 89.19 643 ALA A CA 1
ATOM 4909 C C . ALA A 1 643 ? -19.109 -28.906 9.336 1 89.19 643 ALA A C 1
ATOM 4911 O O . ALA A 1 643 ? -19.219 -29.922 8.633 1 89.19 643 ALA A O 1
ATOM 4912 N N . SER A 1 644 ? -18.25 -28.719 10.312 1 80.69 644 SER A N 1
ATOM 4913 C CA . SER A 1 644 ? -17.531 -29.875 10.82 1 80.69 644 SER A CA 1
ATOM 4914 C C . SER A 1 644 ? -18.359 -30.641 11.836 1 80.69 644 SER A C 1
ATOM 4916 O O . SER A 1 644 ? -19.094 -30.047 12.625 1 80.69 644 SER A O 1
ATOM 4918 N N . PRO A 1 645 ? -18.219 -31.969 11.867 1 78 645 PRO A N 1
ATOM 4919 C CA . PRO A 1 645 ? -18.969 -32.75 12.859 1 78 645 PRO A CA 1
ATOM 4920 C C . PRO A 1 645 ? -18.641 -32.344 14.297 1 78 645 PRO A C 1
ATOM 4922 O O . PRO A 1 645 ? -19.5 -32.438 15.18 1 78 645 PRO A O 1
ATOM 4925 N N . ARG A 1 646 ? -17.438 -31.984 14.508 1 73.75 646 ARG A N 1
ATOM 4926 C CA . ARG A 1 646 ? -17 -31.656 15.852 1 73.75 646 ARG A CA 1
ATOM 4927 C C . ARG A 1 646 ? -17.562 -30.312 16.312 1 73.75 646 ARG A C 1
ATOM 4929 O O . ARG A 1 646 ? -17.75 -30.078 17.5 1 73.75 646 ARG A O 1
ATOM 4936 N N . GLU A 1 647 ? -17.891 -29.516 15.375 1 77.06 647 GLU A N 1
ATOM 4937 C CA . GLU A 1 647 ? -18.344 -28.172 15.75 1 77.06 647 GLU A CA 1
ATOM 4938 C C . GLU A 1 647 ? -19.609 -27.797 14.977 1 77.06 647 GLU A C 1
ATOM 4940 O O . GLU A 1 647 ? -19.734 -26.656 14.516 1 77.06 647 GLU A O 1
ATOM 4945 N N . VAL A 1 648 ? -20.422 -28.672 14.969 1 86.25 648 VAL A N 1
ATOM 4946 C CA . VAL A 1 648 ? -21.625 -28.516 14.148 1 86.25 648 VAL A CA 1
ATOM 4947 C C . VAL A 1 648 ? -22.516 -27.422 14.734 1 86.25 648 VAL A C 1
ATOM 4949 O O . VAL A 1 648 ? -23.172 -26.688 13.992 1 86.25 648 VAL A O 1
ATOM 4952 N N . LEU A 1 649 ? -22.469 -27.234 16.016 1 86.12 649 LEU A N 1
ATOM 4953 C CA . LEU A 1 649 ? -23.344 -26.25 16.656 1 86.12 649 LEU A CA 1
ATOM 4954 C C . LEU A 1 649 ? -22.938 -24.828 16.281 1 86.12 649 LEU A C 1
ATOM 4956 O O . LEU A 1 649 ? -23.797 -23.953 16.156 1 86.12 649 LEU A O 1
ATOM 4960 N N . VAL A 1 650 ? -21.641 -24.625 16.094 1 85.94 650 VAL A N 1
ATOM 4961 C CA . VAL A 1 650 ? -21.156 -23.312 15.68 1 85.94 650 VAL A CA 1
ATOM 4962 C C . VAL A 1 650 ? -21.672 -22.984 14.281 1 85.94 650 VAL A C 1
ATOM 4964 O O . VAL A 1 650 ? -22.188 -21.891 14.055 1 85.94 650 VAL A O 1
ATOM 4967 N N . ALA A 1 651 ? -21.562 -23.891 13.469 1 87.19 651 ALA A N 1
ATOM 4968 C CA . ALA A 1 651 ? -21.984 -23.688 12.086 1 87.19 651 ALA A CA 1
ATOM 4969 C C . ALA A 1 651 ? -23.5 -23.5 12 1 87.19 651 ALA A C 1
ATOM 4971 O O . ALA A 1 651 ? -23.984 -22.656 11.25 1 87.19 651 ALA A O 1
ATOM 4972 N N . LEU A 1 652 ? -24.172 -24.25 12.758 1 83.38 652 LEU A N 1
ATOM 4973 C CA . LEU A 1 652 ? -25.625 -24.188 12.703 1 83.38 652 LEU A CA 1
ATOM 4974 C C . LEU A 1 652 ? -26.141 -22.891 13.32 1 83.38 652 LEU A C 1
ATOM 4976 O O . LEU A 1 652 ? -27.156 -22.344 12.883 1 83.38 652 LEU A O 1
ATOM 4980 N N . HIS A 1 653 ? -25.484 -22.5 14.32 1 87.94 653 HIS A N 1
ATOM 4981 C CA . HIS A 1 653 ? -25.844 -21.188 14.859 1 87.94 653 HIS A CA 1
ATOM 4982 C C . HIS A 1 653 ? -25.609 -20.094 13.828 1 87.94 653 HIS A C 1
ATOM 4984 O O . HIS A 1 653 ? -26.453 -19.188 13.68 1 87.94 653 HIS A O 1
ATOM 4990 N N . LEU A 1 654 ? -24.531 -20.156 13.133 1 89.94 654 LEU A N 1
ATOM 4991 C CA . LEU A 1 654 ? -24.25 -19.203 12.078 1 89.94 654 LEU A CA 1
ATOM 4992 C C . LEU A 1 654 ? -25.344 -19.203 11.016 1 89.94 654 LEU A C 1
ATOM 4994 O O . LEU A 1 654 ? -25.672 -18.172 10.453 1 89.94 654 LEU A O 1
ATOM 4998 N N . ALA A 1 655 ? -25.828 -20.344 10.758 1 91.31 655 ALA A N 1
ATOM 4999 C CA . ALA A 1 655 ? -26.891 -20.484 9.766 1 91.31 655 ALA A CA 1
ATOM 5000 C C . ALA A 1 655 ? -28.109 -19.656 10.156 1 91.31 655 ALA A C 1
ATOM 5002 O O . ALA A 1 655 ? -28.828 -19.141 9.289 1 91.31 655 ALA A O 1
ATOM 5003 N N . GLN A 1 656 ? -28.312 -19.516 11.406 1 88.25 656 GLN A N 1
ATOM 5004 C CA . GLN A 1 656 ? -29.484 -18.781 11.898 1 88.25 656 GLN A CA 1
ATOM 5005 C C . GLN A 1 656 ? -29.281 -17.281 11.758 1 88.25 656 GLN A C 1
ATOM 5007 O O . GLN A 1 656 ? -30.25 -16.531 11.625 1 88.25 656 GLN A O 1
ATOM 5012 N N . VAL A 1 657 ? -28.078 -16.891 11.773 1 91.81 657 VAL A N 1
ATOM 5013 C CA . VAL A 1 657 ? -27.781 -15.461 11.797 1 91.81 657 VAL A CA 1
ATOM 5014 C C . VAL A 1 657 ? -27.359 -14.992 10.406 1 91.81 657 VAL A C 1
ATOM 5016 O O . VAL A 1 657 ? -27.406 -13.789 10.117 1 91.81 657 VAL A O 1
ATOM 5019 N N . GLY A 1 658 ? -27.016 -15.891 9.539 1 89.31 658 GLY A N 1
ATOM 5020 C CA . GLY A 1 658 ? -26.438 -15.578 8.242 1 89.31 658 GLY A CA 1
ATOM 5021 C C . GLY A 1 658 ? -27.375 -14.836 7.324 1 89.31 658 GLY A C 1
ATOM 5022 O O . GLY A 1 658 ? -26.953 -14.195 6.363 1 89.31 658 GLY A O 1
ATOM 5023 N N . ALA A 1 659 ? -28.656 -14.789 7.637 1 87.94 659 ALA A N 1
ATOM 5024 C CA . ALA A 1 659 ? -29.656 -14.125 6.809 1 87.94 659 ALA A CA 1
ATOM 5025 C C . ALA A 1 659 ? -29.531 -12.609 6.902 1 87.94 659 ALA A C 1
ATOM 5027 O O . ALA A 1 659 ? -30.141 -11.883 6.117 1 87.94 659 ALA A O 1
ATOM 5028 N N . ALA A 1 660 ? -28.766 -12.188 7.805 1 91.69 660 ALA A N 1
ATOM 5029 C CA . ALA A 1 660 ? -28.484 -10.766 7.914 1 91.69 660 ALA A CA 1
ATOM 5030 C C . ALA A 1 660 ? -27.688 -10.266 6.711 1 91.69 660 ALA A C 1
ATOM 5032 O O . ALA A 1 660 ? -27.641 -9.062 6.441 1 91.69 660 ALA A O 1
ATOM 5033 N N . LEU A 1 661 ? -27.016 -11.141 6.023 1 96.44 661 LEU A N 1
ATOM 5034 C CA . LEU A 1 661 ? -26.312 -10.82 4.789 1 96.44 661 LEU A CA 1
ATOM 5035 C C . LEU A 1 661 ? -27.203 -11.047 3.576 1 96.44 661 LEU A C 1
ATOM 5037 O O . LEU A 1 661 ? -28.188 -11.789 3.658 1 96.44 661 LEU A O 1
ATOM 5041 N N . PRO A 1 662 ? -26.922 -10.391 2.445 1 96.62 662 PRO A N 1
ATOM 5042 C CA . PRO A 1 662 ? -27.703 -10.672 1.243 1 96.62 662 PRO A CA 1
ATOM 5043 C C . PRO A 1 662 ? -27.734 -12.148 0.882 1 96.62 662 PRO A C 1
ATOM 5045 O O . PRO A 1 662 ? -26.75 -12.867 1.139 1 96.62 662 PRO A O 1
ATOM 5048 N N . ALA A 1 663 ? -28.812 -12.602 0.28 1 97.5 663 ALA A N 1
ATOM 5049 C CA . ALA A 1 663 ? -29 -14.008 -0.059 1 97.5 663 ALA A CA 1
ATOM 5050 C C . ALA A 1 663 ? -27.875 -14.516 -0.954 1 97.5 663 ALA A C 1
ATOM 5052 O O . ALA A 1 663 ? -27.516 -13.867 -1.941 1 97.5 663 ALA A O 1
ATOM 5053 N N . GLY A 1 664 ? -27.281 -15.633 -0.525 1 97.44 664 GLY A N 1
ATOM 5054 C CA . GLY A 1 664 ? -26.266 -16.297 -1.337 1 97.44 664 GLY A CA 1
ATOM 5055 C C . GLY A 1 664 ? -24.859 -15.883 -0.964 1 97.44 664 GLY A C 1
ATOM 5056 O O . GLY A 1 664 ? -23.891 -16.547 -1.361 1 97.44 664 GLY A O 1
ATOM 5057 N N . VAL A 1 665 ? -24.641 -14.766 -0.254 1 98.25 665 VAL A N 1
ATOM 5058 C CA . VAL A 1 665 ? -23.328 -14.266 0.107 1 98.25 665 VAL A CA 1
ATOM 5059 C C . VAL A 1 665 ? -22.672 -15.211 1.119 1 98.25 665 VAL A C 1
ATOM 5061 O O . VAL A 1 665 ? -21.469 -15.484 1.042 1 98.25 665 VAL A O 1
ATOM 5064 N N . LEU A 1 666 ? -23.469 -15.688 2.043 1 97.94 666 LEU A N 1
ATOM 5065 C CA . LEU A 1 666 ? -23.031 -16.688 3.008 1 97.94 666 LEU A CA 1
ATOM 5066 C C . LEU A 1 666 ? -23.984 -17.891 3.008 1 97.94 666 LEU A C 1
ATOM 5068 O O . LEU A 1 666 ? -25.203 -17.719 3.078 1 97.94 666 LEU A O 1
ATOM 5072 N N . SER A 1 667 ? -23.422 -19.031 2.875 1 97.44 667 SER A N 1
ATOM 5073 C CA . SER A 1 667 ? -24.172 -20.281 3.021 1 97.44 667 SER A CA 1
ATOM 5074 C C . SER A 1 667 ? -23.5 -21.203 4.039 1 97.44 667 SER A C 1
ATOM 5076 O O . SER A 1 667 ? -22.281 -21.141 4.227 1 97.44 667 SER A O 1
ATOM 5078 N N . VAL A 1 668 ? -24.297 -21.969 4.727 1 95.94 668 VAL A N 1
ATOM 5079 C CA . VAL A 1 668 ? -23.828 -22.969 5.668 1 95.94 668 VAL A CA 1
ATOM 5080 C C . VAL A 1 668 ? -24.469 -24.328 5.348 1 95.94 668 VAL A C 1
ATOM 5082 O O . VAL A 1 668 ? -25.688 -24.438 5.332 1 95.94 668 VAL A O 1
ATOM 5085 N N . VAL A 1 669 ? -23.672 -25.25 5.07 1 95.19 669 VAL A N 1
ATOM 5086 C CA . VAL A 1 669 ? -24.188 -26.578 4.77 1 95.19 669 VAL A CA 1
ATOM 5087 C C . VAL A 1 669 ? -23.734 -27.562 5.855 1 95.19 669 VAL A C 1
ATOM 5089 O O . VAL A 1 669 ? -22.844 -27.25 6.645 1 95.19 669 VAL A O 1
ATOM 5092 N N . GLY A 1 670 ? -24.406 -28.672 5.926 1 92.06 670 GLY A N 1
ATOM 5093 C CA . GLY A 1 670 ? -24.188 -29.625 6.996 1 92.06 670 GLY A CA 1
ATOM 5094 C C . GLY A 1 670 ? -22.875 -30.391 6.871 1 92.06 670 GLY A C 1
ATOM 5095 O O . GLY A 1 670 ? -22.094 -30.125 5.957 1 92.06 670 GLY A O 1
ATOM 5096 N N . PRO A 1 671 ? -22.609 -31.203 7.895 1 89.25 671 PRO A N 1
ATOM 5097 C CA . PRO A 1 671 ? -21.375 -32 7.883 1 89.25 671 PRO A CA 1
ATOM 5098 C C . PRO A 1 671 ? -21.297 -32.938 6.68 1 89.25 671 PRO A C 1
ATOM 5100 O O . PRO A 1 671 ? -22.297 -33.188 6.012 1 89.25 671 PRO A O 1
ATOM 5103 N N . GLU A 1 672 ? -20.078 -33.406 6.316 1 85.94 672 GLU A N 1
ATOM 5104 C CA . GLU A 1 672 ? -19.781 -34.344 5.234 1 85.94 672 GLU A CA 1
ATOM 5105 C C . GLU A 1 672 ? -19.938 -33.656 3.871 1 85.94 672 GLU A C 1
ATOM 5107 O O . GLU A 1 672 ? -20.156 -34.344 2.863 1 85.94 672 GLU A O 1
ATOM 5112 N N . SER A 1 673 ? -19.969 -32.438 3.855 1 89.38 673 SER A N 1
ATOM 5113 C CA . SER A 1 673 ? -20.109 -31.672 2.615 1 89.38 673 SER A CA 1
ATOM 5114 C C . SER A 1 673 ? -18.75 -31.438 1.96 1 89.38 673 SER A C 1
ATOM 5116 O O . SER A 1 673 ? -18.688 -30.953 0.829 1 89.38 673 SER A O 1
ATOM 5118 N N . GLN A 1 674 ? -17.672 -31.688 2.602 1 82.44 674 GLN A N 1
ATOM 5119 C CA . GLN A 1 674 ? -16.328 -31.359 2.152 1 82.44 674 GLN A CA 1
ATOM 5120 C C . GLN A 1 674 ? -16.031 -31.969 0.787 1 82.44 674 GLN A C 1
ATOM 5122 O O . GLN A 1 674 ? -15.492 -31.297 -0.097 1 82.44 674 GLN A O 1
ATOM 5127 N N . ALA A 1 675 ? -16.344 -33.219 0.66 1 80.94 675 ALA A N 1
ATOM 5128 C CA . ALA A 1 675 ? -16.078 -33.906 -0.595 1 80.94 675 ALA A CA 1
ATOM 5129 C C . ALA A 1 675 ? -16.875 -33.312 -1.743 1 80.94 675 ALA A C 1
ATOM 5131 O O . ALA A 1 675 ? -16.391 -33.219 -2.871 1 80.94 675 ALA A O 1
ATOM 5132 N N . HIS A 1 676 ? -18.141 -32.969 -1.439 1 87.75 676 HIS A N 1
ATOM 5133 C CA . HIS A 1 676 ? -19 -32.375 -2.457 1 87.75 676 HIS A CA 1
ATOM 5134 C C . HIS A 1 676 ? -18.484 -30.984 -2.863 1 87.75 676 HIS A C 1
ATOM 5136 O O . HIS A 1 676 ? -18.516 -30.641 -4.043 1 87.75 676 HIS A O 1
ATOM 5142 N N . LEU A 1 677 ? -18.047 -30.219 -1.917 1 88 677 LEU A N 1
ATOM 5143 C CA . LEU A 1 677 ? -17.469 -28.922 -2.201 1 88 677 LEU A CA 1
ATOM 5144 C C . LEU A 1 677 ? -16.188 -29.047 -3.021 1 88 677 LEU A C 1
ATOM 5146 O O . LEU A 1 677 ? -16 -28.312 -3.994 1 88 677 LEU A O 1
ATOM 5150 N N . ALA A 1 678 ? -15.328 -29.938 -2.637 1 80.12 678 ALA A N 1
ATOM 5151 C CA . ALA A 1 678 ? -14.062 -30.156 -3.326 1 80.12 678 ALA A CA 1
ATOM 5152 C C . ALA A 1 678 ? -14.289 -30.562 -4.777 1 80.12 678 ALA A C 1
ATOM 5154 O O . ALA A 1 678 ? -13.5 -30.219 -5.66 1 80.12 678 ALA A O 1
ATOM 5155 N N . ALA A 1 679 ? -15.336 -31.25 -5.035 1 80.19 679 ALA A N 1
ATOM 5156 C CA . ALA A 1 679 ? -15.602 -31.812 -6.359 1 80.19 679 ALA A CA 1
ATOM 5157 C C . ALA A 1 679 ? -16.328 -30.797 -7.246 1 80.19 679 ALA A C 1
ATOM 5159 O O . ALA A 1 679 ? -16.391 -30.969 -8.461 1 80.19 679 ALA A O 1
ATOM 5160 N N . HIS A 1 680 ? -16.844 -29.812 -6.727 1 86.69 680 HIS A N 1
ATOM 5161 C CA . HIS A 1 680 ? -17.656 -28.891 -7.516 1 86.69 680 HIS A CA 1
ATOM 5162 C C . HIS A 1 680 ? -16.781 -28.047 -8.438 1 86.69 680 HIS A C 1
ATOM 5164 O O . HIS A 1 680 ? -15.836 -27.406 -7.984 1 86.69 680 HIS A O 1
ATOM 5170 N N . PRO A 1 681 ? -17.078 -27.875 -9.633 1 77.44 681 PRO A N 1
ATOM 5171 C CA . PRO A 1 681 ? -16.172 -27.234 -10.609 1 77.44 681 PRO A CA 1
ATOM 5172 C C . PRO A 1 681 ? -16.172 -25.719 -10.5 1 77.44 681 PRO A C 1
ATOM 5174 O O . PRO A 1 681 ? -15.234 -25.062 -10.961 1 77.44 681 PRO A O 1
ATOM 5177 N N . GLU A 1 682 ? -17.203 -25.141 -9.945 1 83.38 682 GLU A N 1
ATOM 5178 C CA . GLU A 1 682 ? -17.328 -23.688 -9.984 1 83.38 682 GLU A CA 1
ATOM 5179 C C . GLU A 1 682 ? -16.812 -23.062 -8.688 1 83.38 682 GLU A C 1
ATOM 5181 O O . GLU A 1 682 ? -16.875 -21.844 -8.516 1 83.38 682 GLU A O 1
ATOM 5186 N N . LEU A 1 683 ? -16.359 -23.906 -7.836 1 85.69 683 LEU A N 1
ATOM 5187 C CA . LEU A 1 683 ? -15.734 -23.391 -6.629 1 85.69 683 LEU A CA 1
ATOM 5188 C C . LEU A 1 683 ? -14.344 -22.828 -6.934 1 85.69 683 LEU A C 1
ATOM 5190 O O . LEU A 1 683 ? -13.508 -23.516 -7.523 1 85.69 683 LEU A O 1
ATOM 5194 N N . GLY A 1 684 ? -14.133 -21.562 -6.543 1 80.44 684 GLY A N 1
ATOM 5195 C CA . GLY A 1 684 ? -12.852 -20.922 -6.836 1 80.44 684 GLY A CA 1
ATOM 5196 C C . GLY A 1 684 ? -11.758 -21.312 -5.859 1 80.44 684 GLY A C 1
ATOM 5197 O O . GLY A 1 684 ? -10.586 -21.391 -6.23 1 80.44 684 GLY A O 1
ATOM 5198 N N . ALA A 1 685 ? -12.141 -21.453 -4.602 1 84 685 ALA A N 1
ATOM 5199 C CA . ALA A 1 685 ? -11.172 -21.812 -3.568 1 84 685 ALA A CA 1
ATOM 5200 C C . ALA A 1 685 ? -11.797 -22.703 -2.506 1 84 685 ALA A C 1
ATOM 5202 O O . ALA A 1 685 ? -13.008 -22.641 -2.268 1 84 685 ALA A O 1
ATOM 5203 N N . LEU A 1 686 ? -10.992 -23.5 -1.908 1 84.44 686 LEU A N 1
ATOM 5204 C CA . LEU A 1 686 ? -11.398 -24.375 -0.817 1 84.44 686 LEU A CA 1
ATOM 5205 C C . LEU A 1 686 ? -10.391 -24.328 0.327 1 84.44 686 LEU A C 1
ATOM 5207 O O . LEU A 1 686 ? -9.211 -24.609 0.128 1 84.44 686 LEU A O 1
ATOM 5211 N N . TRP A 1 687 ? -10.82 -23.875 1.462 1 84.81 687 TRP A N 1
ATOM 5212 C CA . TRP A 1 687 ? -10 -23.844 2.668 1 84.81 687 TRP A CA 1
ATOM 5213 C C . TRP A 1 687 ? -10.328 -25.016 3.586 1 84.81 687 TRP A C 1
ATOM 5215 O O . TRP A 1 687 ? -11.477 -25.188 4 1 84.81 687 TRP A O 1
ATOM 5225 N N . VAL A 1 688 ? -9.328 -25.781 3.861 1 78.38 688 VAL A N 1
ATOM 5226 C CA . VAL A 1 688 ? -9.562 -27 4.629 1 78.38 688 VAL A CA 1
ATOM 5227 C C . VAL A 1 688 ? -8.555 -27.094 5.773 1 78.38 688 VAL A C 1
ATOM 5229 O O . VAL A 1 688 ? -7.484 -26.484 5.719 1 78.38 688 VAL A O 1
ATOM 5232 N N . GLY A 1 689 ? -8.984 -27.844 6.762 1 70.31 689 GLY A N 1
ATOM 5233 C CA . GLY A 1 689 ? -8.023 -28.125 7.812 1 70.31 689 GLY A CA 1
ATOM 5234 C C . GLY A 1 689 ? -6.875 -29 7.352 1 70.31 689 GLY A C 1
ATOM 5235 O O . GLY A 1 689 ? -7.031 -29.797 6.426 1 70.31 689 GLY A O 1
ATOM 5236 N N . PHE A 1 690 ? -5.75 -28.844 7.941 1 59.56 690 PHE A N 1
ATOM 5237 C CA . PHE A 1 690 ? -4.492 -29.453 7.52 1 59.56 690 PHE A CA 1
ATOM 5238 C C . PHE A 1 690 ? -4.625 -30.969 7.434 1 59.56 690 PHE A C 1
ATOM 5240 O O . PHE A 1 690 ? -4.125 -31.594 6.496 1 59.56 690 PHE A O 1
ATOM 5247 N N . ARG A 1 691 ? -5.359 -31.578 8.328 1 54.84 691 ARG A N 1
ATOM 5248 C CA . ARG A 1 691 ? -5.418 -33.031 8.352 1 54.84 691 ARG A CA 1
ATOM 5249 C C . ARG A 1 691 ? -6.375 -33.562 7.289 1 54.84 691 ARG A C 1
ATOM 5251 O O . ARG A 1 691 ? -6.156 -34.656 6.73 1 54.84 691 ARG A O 1
ATOM 5258 N N . GLU A 1 692 ? -7.391 -32.812 7.027 1 53.25 692 GLU A N 1
ATOM 5259 C CA . GLU A 1 692 ? -8.398 -33.281 6.07 1 53.25 692 GLU A CA 1
ATOM 5260 C C . GLU A 1 692 ? -7.949 -33.031 4.637 1 53.25 692 GLU A C 1
ATOM 5262 O O . GLU A 1 692 ? -8.367 -33.75 3.719 1 53.25 692 GLU A O 1
ATOM 5267 N N . ALA A 1 693 ? -7.152 -32 4.441 1 52.81 693 ALA A N 1
ATOM 5268 C CA . ALA A 1 693 ? -6.754 -31.516 3.121 1 52.81 693 ALA A CA 1
ATOM 5269 C C . ALA A 1 693 ? -6.039 -32.625 2.334 1 52.81 693 ALA A C 1
ATOM 5271 O O . ALA A 1 693 ? -6.129 -32.656 1.105 1 52.81 693 ALA A O 1
ATOM 5272 N N . THR A 1 694 ? -5.371 -33.438 3.047 1 46.34 694 THR A N 1
ATOM 5273 C CA . THR A 1 694 ? -4.543 -34.438 2.389 1 46.34 694 THR A CA 1
ATOM 5274 C C . THR A 1 694 ? -5.395 -35.344 1.505 1 46.34 694 THR A C 1
ATOM 5276 O O . THR A 1 694 ? -4.918 -35.844 0.488 1 46.34 694 THR A O 1
ATOM 5279 N N . ARG A 1 695 ? -6.625 -35.375 1.86 1 46.91 695 ARG A N 1
ATOM 5280 C CA . ARG A 1 695 ? -7.441 -36.375 1.162 1 46.91 695 ARG A CA 1
ATOM 5281 C C . ARG A 1 695 ? -8.227 -35.719 0.027 1 46.91 695 ARG A C 1
ATOM 5283 O O . ARG A 1 695 ? -8.68 -36.406 -0.89 1 46.91 695 ARG A O 1
ATOM 5290 N N . LEU A 1 696 ? -8.367 -34.469 0.17 1 49.28 696 LEU A N 1
ATOM 5291 C CA . LEU A 1 696 ? -9.328 -33.844 -0.723 1 49.28 696 LEU A CA 1
ATOM 5292 C C . LEU A 1 696 ? -8.625 -33.219 -1.935 1 49.28 696 LEU A C 1
ATOM 5294 O O . LEU A 1 696 ? -9.117 -32.25 -2.527 1 49.28 696 LEU A O 1
ATOM 5298 N N . LEU A 1 697 ? -7.484 -33.688 -2.246 1 47.75 697 LEU A N 1
ATOM 5299 C CA . LEU A 1 697 ? -6.867 -33.062 -3.41 1 47.75 697 LEU A CA 1
ATOM 5300 C C . LEU A 1 697 ? -7.723 -33.25 -4.656 1 47.75 697 LEU A C 1
ATOM 5302 O O . LEU A 1 697 ? -7.941 -34.375 -5.082 1 47.75 697 LEU A O 1
ATOM 5306 N N . SER A 1 698 ? -8.695 -32.406 -4.781 1 48.22 698 SER A N 1
ATOM 5307 C CA . SER A 1 698 ? -9.586 -32.375 -5.934 1 48.22 698 SER A CA 1
ATOM 5308 C C . SER A 1 698 ? -8.805 -32.5 -7.238 1 48.22 698 SER A C 1
ATOM 5310 O O . SER A 1 698 ? -7.672 -32.031 -7.332 1 48.22 698 SER A O 1
ATOM 5312 N N . LYS A 1 699 ? -9.133 -33.469 -8.008 1 49.66 699 LYS A N 1
ATOM 5313 C CA . LYS A 1 699 ? -8.727 -33.562 -9.414 1 49.66 699 LYS A CA 1
ATOM 5314 C C . LYS A 1 699 ? -8.984 -32.219 -10.125 1 49.66 699 LYS A C 1
ATOM 5316 O O . LYS A 1 699 ? -8.484 -32 -11.234 1 49.66 699 LYS A O 1
ATOM 5321 N N . GLN A 1 700 ? -9.922 -31.453 -9.523 1 49.84 700 GLN A N 1
ATOM 5322 C CA . GLN A 1 700 ? -10.195 -30.172 -10.188 1 49.84 700 GLN A CA 1
ATOM 5323 C C . GLN A 1 700 ? -9.266 -29.078 -9.672 1 49.84 700 GLN A C 1
ATOM 5325 O O . GLN A 1 700 ? -9.031 -28.969 -8.461 1 49.84 700 GLN A O 1
ATOM 5330 N N . PRO A 1 701 ? -8.648 -28.5 -10.539 1 55.53 701 PRO A N 1
ATOM 5331 C CA . PRO A 1 701 ? -7.75 -27.406 -10.148 1 55.53 701 PRO A CA 1
ATOM 5332 C C . PRO A 1 701 ? -8.469 -26.297 -9.391 1 55.53 701 PRO A C 1
ATOM 5334 O O . PRO A 1 701 ? -9.438 -25.734 -9.898 1 55.53 701 PRO A O 1
ATOM 5337 N N . LYS A 1 702 ? -8.391 -26.172 -8.102 1 64.94 702 LYS A N 1
ATOM 5338 C CA . LYS A 1 702 ? -8.852 -25.047 -7.293 1 64.94 702 LYS A CA 1
ATOM 5339 C C . LYS A 1 702 ? -7.766 -24.594 -6.32 1 64.94 702 LYS A C 1
ATOM 5341 O O . LYS A 1 702 ? -6.836 -25.359 -6.02 1 64.94 702 LYS A O 1
ATOM 5346 N N . LYS A 1 703 ? -7.941 -23.312 -5.953 1 68.31 703 LYS A N 1
ATOM 5347 C CA . LYS A 1 703 ? -7.02 -22.812 -4.938 1 68.31 703 LYS A CA 1
ATOM 5348 C C . LYS A 1 703 ? -7.312 -23.438 -3.574 1 68.31 703 LYS A C 1
ATOM 5350 O O . LYS A 1 703 ? -8.398 -23.234 -3.016 1 68.31 703 LYS A O 1
ATOM 5355 N N . VAL A 1 704 ? -6.496 -24.234 -3.184 1 71.06 704 VAL A N 1
ATOM 5356 C CA . VAL A 1 704 ? -6.703 -24.906 -1.901 1 71.06 704 VAL A CA 1
ATOM 5357 C C . VAL A 1 704 ? -5.77 -24.312 -0.852 1 71.06 704 VAL A C 1
ATOM 5359 O O . VAL A 1 704 ? -4.578 -24.109 -1.112 1 71.06 704 VAL A O 1
ATOM 5362 N N . TRP A 1 705 ? -6.312 -23.906 0.216 1 75.12 705 TRP A N 1
ATOM 5363 C CA . TRP A 1 705 ? -5.531 -23.438 1.357 1 75.12 705 TRP A CA 1
ATOM 5364 C C . TRP A 1 705 ? -5.711 -24.359 2.555 1 75.12 705 TRP A C 1
ATOM 5366 O O . TRP A 1 705 ? -6.836 -24.594 3.01 1 75.12 705 TRP A O 1
ATOM 5376 N N . ARG A 1 706 ? -4.605 -24.922 2.967 1 71.75 706 ARG A N 1
ATOM 5377 C CA . ARG A 1 706 ? -4.609 -25.719 4.184 1 71.75 706 ARG A CA 1
ATOM 5378 C C . ARG A 1 706 ? -4.391 -24.859 5.418 1 71.75 706 ARG A C 1
ATOM 5380 O O . ARG A 1 706 ? -3.283 -24.359 5.648 1 71.75 706 ARG A O 1
ATOM 5387 N N . VAL A 1 707 ? -5.43 -24.734 6.152 1 70.12 707 VAL A N 1
ATOM 5388 C CA . VAL A 1 707 ? -5.434 -23.766 7.238 1 70.12 707 VAL A CA 1
ATOM 5389 C C . VAL A 1 707 ? -5.117 -24.453 8.555 1 70.12 707 VAL A C 1
ATOM 5391 O O . VAL A 1 707 ? -5.68 -25.516 8.859 1 70.12 707 VAL A O 1
ATOM 5394 N N . ASP A 1 708 ? -4.125 -23.953 9.219 1 64.12 708 ASP A N 1
ATOM 5395 C CA . ASP A 1 708 ? -3.971 -24.297 10.633 1 64.12 708 ASP A CA 1
ATOM 5396 C C . ASP A 1 708 ? -4.797 -23.359 11.508 1 64.12 708 ASP A C 1
ATOM 5398 O O . ASP A 1 708 ? -4.477 -22.188 11.641 1 64.12 708 ASP A O 1
ATOM 5402 N N . TRP A 1 709 ? -5.773 -23.891 12.094 1 65.19 709 TRP A N 1
ATOM 5403 C CA . TRP A 1 709 ? -6.84 -23.125 12.727 1 65.19 709 TRP A CA 1
ATOM 5404 C C . TRP A 1 709 ? -6.363 -22.516 14.047 1 65.19 709 TRP A C 1
ATOM 5406 O O . TRP A 1 709 ? -6.941 -21.547 14.539 1 65.19 709 TRP A O 1
ATOM 5416 N N . ALA A 1 710 ? -5.434 -23.078 14.766 1 60.28 710 ALA A N 1
ATOM 5417 C CA . ALA A 1 710 ? -5.047 -22.734 16.141 1 60.28 710 ALA A CA 1
ATOM 5418 C C . ALA A 1 710 ? -4.441 -21.328 16.188 1 60.28 710 ALA A C 1
ATOM 5420 O O . ALA A 1 710 ? -4.492 -20.672 17.219 1 60.28 710 ALA A O 1
ATOM 5421 N N . CYS A 1 711 ? -4.043 -20.766 15.133 1 64 711 CYS A N 1
ATOM 5422 C CA . CYS A 1 711 ? -3.318 -19.516 15.328 1 64 711 CYS A CA 1
ATOM 5423 C C . CYS A 1 711 ? -3.73 -18.484 14.289 1 64 711 CYS A C 1
ATOM 5425 O O . CYS A 1 711 ? -2.889 -17.734 13.781 1 64 711 CYS A O 1
ATOM 5427 N N . LEU A 1 712 ? -5.035 -18.406 14.133 1 66.56 712 LEU A N 1
ATOM 5428 C CA . LEU A 1 712 ? -5.48 -17.438 13.133 1 66.56 712 LEU A CA 1
ATOM 5429 C C . LEU A 1 712 ? -5.465 -16.031 13.703 1 66.56 712 LEU A C 1
ATOM 5431 O O . LEU A 1 712 ? -5.426 -15.047 12.953 1 66.56 712 LEU A O 1
ATOM 5435 N N . ASP A 1 713 ? -5.438 -15.922 15.062 1 64.56 713 ASP A N 1
ATOM 5436 C CA . ASP A 1 713 ? -5.461 -14.609 15.695 1 64.56 713 ASP A CA 1
ATOM 5437 C C . ASP A 1 713 ? -4.129 -13.883 15.516 1 64.56 713 ASP A C 1
ATOM 5439 O O . ASP A 1 713 ? -4.07 -12.656 15.602 1 64.56 713 ASP A O 1
ATOM 5443 N N . VAL A 1 714 ? -3.104 -14.695 15.219 1 70.31 714 VAL A N 1
ATOM 5444 C CA . VAL A 1 714 ? -1.796 -14.07 15.07 1 70.31 714 VAL A CA 1
ATOM 5445 C C . VAL A 1 714 ? -1.355 -14.125 13.609 1 70.31 714 VAL A C 1
ATOM 5447 O O . VAL A 1 714 ? -0.269 -13.656 13.266 1 70.31 714 VAL A O 1
ATOM 5450 N N . CYS A 1 715 ? -2.225 -14.758 12.828 1 81 715 CYS A N 1
ATOM 5451 C CA . CYS A 1 715 ? -1.889 -14.828 11.406 1 81 715 CYS A CA 1
ATOM 5452 C C . CYS A 1 715 ? -1.905 -13.445 10.773 1 81 715 CYS A C 1
ATOM 5454 O O . CYS A 1 715 ? -2.869 -12.695 10.938 1 81 715 CYS A O 1
ATOM 5456 N N . PRO A 1 716 ? -0.797 -13.07 10.133 1 83 716 PRO A N 1
ATOM 5457 C CA . PRO A 1 716 ? -0.788 -11.758 9.477 1 83 716 PRO A CA 1
ATOM 5458 C C . PRO A 1 716 ? -1.919 -11.594 8.461 1 83 716 PRO A C 1
ATOM 5460 O O . PRO A 1 716 ? -2.227 -12.531 7.719 1 83 716 PRO A O 1
ATOM 5463 N N . GLY A 1 717 ? -2.512 -10.492 8.477 1 86.38 717 GLY A N 1
ATOM 5464 C CA . GLY A 1 717 ? -3.633 -10.211 7.59 1 86.38 717 GLY A CA 1
ATOM 5465 C C . GLY A 1 717 ? -3.289 -10.367 6.121 1 86.38 717 GLY A C 1
ATOM 5466 O O . GLY A 1 717 ? -4.113 -10.836 5.332 1 86.38 717 GLY A O 1
ATOM 5467 N N . GLU A 1 718 ? -2.072 -10 5.77 1 87.94 718 GLU A N 1
ATOM 5468 C CA . GLU A 1 718 ? -1.651 -10.078 4.375 1 87.94 718 GLU A CA 1
ATOM 5469 C C . GLU A 1 718 ? -1.65 -11.516 3.873 1 87.94 718 GLU A C 1
ATOM 5471 O O . GLU A 1 718 ? -1.93 -11.773 2.699 1 87.94 718 GLU A O 1
ATOM 5476 N N . TYR A 1 719 ? -1.32 -12.438 4.738 1 88.88 719 TYR A N 1
ATOM 5477 C CA . TYR A 1 719 ? -1.312 -13.852 4.371 1 88.88 719 TYR A CA 1
ATOM 5478 C C . TYR A 1 719 ? -2.727 -14.352 4.105 1 88.88 719 TYR A C 1
ATOM 5480 O O . TYR A 1 719 ? -2.963 -15.07 3.131 1 88.88 719 TYR A O 1
ATOM 5488 N N . ILE A 1 720 ? -3.654 -13.969 4.961 1 89.56 720 ILE A N 1
ATOM 5489 C CA . ILE A 1 720 ? -5.039 -14.391 4.785 1 89.56 720 ILE A CA 1
ATOM 5490 C C . ILE A 1 720 ? -5.609 -13.773 3.512 1 89.56 720 ILE A C 1
ATOM 5492 O O . ILE A 1 720 ? -6.297 -14.445 2.74 1 89.56 720 ILE A O 1
ATOM 5496 N N . ILE A 1 721 ? -5.324 -12.508 3.279 1 91.25 721 ILE A N 1
ATOM 5497 C CA . ILE A 1 721 ? -5.805 -11.797 2.096 1 91.25 721 ILE A CA 1
ATOM 5498 C C . ILE A 1 721 ? -5.27 -12.484 0.838 1 91.25 721 ILE A C 1
ATOM 5500 O O . ILE A 1 721 ? -5.984 -12.609 -0.158 1 91.25 721 ILE A O 1
ATOM 5504 N N . HIS A 1 722 ? -4.004 -12.906 0.887 1 88.06 722 HIS A N 1
ATOM 5505 C CA . HIS A 1 722 ? -3.396 -13.625 -0.229 1 88.06 722 HIS A CA 1
ATOM 5506 C C . HIS A 1 722 ? -4.234 -14.836 -0.625 1 88.06 722 HIS A C 1
ATOM 5508 O O . HIS A 1 722 ? -4.359 -15.148 -1.812 1 88.06 722 HIS A O 1
ATOM 5514 N N . HIS A 1 723 ? -4.84 -15.453 0.3 1 86.31 723 HIS A N 1
ATOM 5515 C CA . HIS A 1 723 ? -5.57 -16.688 0.022 1 86.31 723 HIS A CA 1
ATOM 5516 C C . HIS A 1 723 ? -7.012 -16.391 -0.373 1 86.31 723 HIS A C 1
ATOM 5518 O O . HIS A 1 723 ? -7.703 -17.266 -0.909 1 86.31 723 HIS A O 1
ATOM 5524 N N . CYS A 1 724 ? -7.453 -15.234 -0.129 1 90.62 724 CYS A N 1
ATOM 5525 C CA . CYS A 1 724 ? -8.844 -14.977 -0.49 1 90.62 724 CYS A CA 1
ATOM 5526 C C . CYS A 1 724 ? -8.93 -14.016 -1.672 1 90.62 724 CYS A C 1
ATOM 5528 O O . CYS A 1 724 ? -10.016 -13.539 -2.01 1 90.62 724 CYS A O 1
ATOM 5530 N N . THR A 1 725 ? -7.859 -13.68 -2.271 1 89.25 725 THR A N 1
ATOM 5531 C CA . THR A 1 725 ? -7.879 -12.766 -3.406 1 89.25 725 THR A CA 1
ATOM 5532 C C . THR A 1 725 ? -7.008 -13.289 -4.543 1 89.25 725 THR A C 1
ATOM 5534 O O . THR A 1 725 ? -6.25 -14.25 -4.359 1 89.25 725 THR A O 1
ATOM 5537 N N . ASN A 1 726 ? -7.223 -12.727 -5.676 1 83.25 726 ASN A N 1
ATOM 5538 C CA . ASN A 1 726 ? -6.32 -12.789 -6.82 1 83.25 726 ASN A CA 1
ATOM 5539 C C . ASN A 1 726 ? -5.715 -11.43 -7.137 1 83.25 726 ASN A C 1
ATOM 5541 O O . ASN A 1 726 ? -6.129 -10.414 -6.57 1 83.25 726 ASN A O 1
ATOM 5545 N N . CYS A 1 727 ? -4.723 -11.453 -7.906 1 83.38 727 CYS A N 1
ATOM 5546 C CA . CYS A 1 727 ? -4.062 -10.195 -8.242 1 83.38 727 CYS A CA 1
ATOM 5547 C C . CYS A 1 727 ? -4.152 -9.914 -9.742 1 83.38 727 CYS A C 1
ATOM 5549 O O . CYS A 1 727 ? -4.012 -10.828 -10.555 1 83.38 727 CYS A O 1
ATOM 5551 N N . ARG A 1 728 ? -4.43 -8.68 -10.117 1 83.81 728 ARG A N 1
ATOM 5552 C CA . ARG A 1 728 ? -4.457 -8.211 -11.5 1 83.81 728 ARG A CA 1
ATOM 5553 C C . ARG A 1 728 ? -3.592 -6.965 -11.672 1 83.81 728 ARG A C 1
ATOM 5555 O O . ARG A 1 728 ? -3.57 -6.094 -10.805 1 83.81 728 ARG A O 1
ATOM 5562 N N . SER A 1 729 ? -2.896 -6.945 -12.742 1 85.38 729 SER A N 1
ATOM 5563 C CA . SER A 1 729 ? -2.029 -5.797 -13 1 85.38 729 SER A CA 1
ATOM 5564 C C . SER A 1 729 ? -2.334 -5.164 -14.352 1 85.38 729 SER A C 1
ATOM 5566 O O . SER A 1 729 ? -2.65 -5.863 -15.312 1 85.38 729 SER A O 1
ATOM 5568 N N . VAL A 1 730 ? -2.303 -3.865 -14.406 1 85.94 730 VAL A N 1
ATOM 5569 C CA . VAL A 1 730 ? -2.369 -3.078 -15.633 1 85.94 730 VAL A CA 1
ATOM 5570 C C . VAL A 1 730 ? -1.033 -2.379 -15.875 1 85.94 730 VAL A C 1
ATOM 5572 O O . VAL A 1 730 ? -0.544 -1.649 -15.008 1 85.94 730 VAL A O 1
ATOM 5575 N N . CYS A 1 731 ? -0.486 -2.664 -16.969 1 83.69 731 CYS A N 1
ATOM 5576 C CA . CYS A 1 731 ? 0.807 -2.08 -17.297 1 83.69 731 CYS A CA 1
ATOM 5577 C C . CYS A 1 731 ? 0.665 -1.035 -18.391 1 83.69 731 CYS A C 1
ATOM 5579 O O . CYS A 1 731 ? 0.178 -1.339 -19.484 1 83.69 731 CYS A O 1
ATOM 5581 N N . TYR A 1 732 ? 1.11 0.139 -18.156 1 78.62 732 TYR A N 1
ATOM 5582 C CA . TYR A 1 732 ? 1.031 1.229 -19.125 1 78.62 732 TYR A CA 1
ATOM 5583 C C . TYR A 1 732 ? 2.352 1.394 -19.875 1 78.62 732 TYR A C 1
ATOM 5585 O O . TYR A 1 732 ? 3.412 1.037 -19.359 1 78.62 732 TYR A O 1
ATOM 5593 N N . ALA A 1 733 ? 2.236 1.867 -21.109 1 72.38 733 ALA A N 1
ATOM 5594 C CA . ALA A 1 733 ? 3.424 2.105 -21.922 1 72.38 733 ALA A CA 1
ATOM 5595 C C . ALA A 1 733 ? 4.184 3.336 -21.438 1 72.38 733 ALA A C 1
ATOM 5597 O O . ALA A 1 733 ? 3.637 4.164 -20.719 1 72.38 733 ALA A O 1
ATOM 5598 N N . ASP A 1 734 ? 5.539 3.465 -21.609 1 58.62 734 ASP A N 1
ATOM 5599 C CA . ASP A 1 734 ? 6.355 4.637 -21.312 1 58.62 734 ASP A CA 1
ATOM 5600 C C . ASP A 1 734 ? 5.84 5.867 -22.047 1 58.62 734 ASP A C 1
ATOM 5602 O O . ASP A 1 734 ? 5.418 5.77 -23.203 1 58.62 734 ASP A O 1
ATOM 5606 N N . MET B 1 1 ? -17.281 3.162 43.094 1 20.88 1 MET B N 1
ATOM 5607 C CA . MET B 1 1 ? -18.047 1.973 42.719 1 20.88 1 MET B CA 1
ATOM 5608 C C . MET B 1 1 ? -17.922 1.67 41.219 1 20.88 1 MET B C 1
ATOM 5610 O O . MET B 1 1 ? -18.078 2.562 40.406 1 20.88 1 MET B O 1
ATOM 5614 N N . PRO B 1 2 ? -17.297 0.589 40.812 1 21.72 2 PRO B N 1
ATOM 5615 C CA . PRO B 1 2 ? -16.625 0.188 39.562 1 21.72 2 PRO B CA 1
ATOM 5616 C C . PRO B 1 2 ? -17.609 -0.034 38.406 1 21.72 2 PRO B C 1
ATOM 5618 O O . PRO B 1 2 ? -18.578 -0.788 38.562 1 21.72 2 PRO B O 1
ATOM 5621 N N . VAL B 1 3 ? -18.031 1.071 37.75 1 23.98 3 VAL B N 1
ATOM 5622 C CA . VAL B 1 3 ? -19.156 1.047 36.844 1 23.98 3 VAL B CA 1
ATOM 5623 C C . VAL B 1 3 ? -19.016 -0.123 35.875 1 23.98 3 VAL B C 1
ATOM 5625 O O . VAL B 1 3 ? -17.922 -0.369 35.344 1 23.98 3 VAL B O 1
ATOM 5628 N N . ASN B 1 4 ? -19.812 -1.136 36 1 23.03 4 ASN B N 1
ATOM 5629 C CA . ASN B 1 4 ? -20.016 -2.459 35.406 1 23.03 4 ASN B CA 1
ATOM 5630 C C . ASN B 1 4 ? -20.047 -2.402 33.875 1 23.03 4 ASN B C 1
ATOM 5632 O O . ASN B 1 4 ? -20.844 -1.654 33.312 1 23.03 4 ASN B O 1
ATOM 5636 N N . PRO B 1 5 ? -19.078 -2.795 33.188 1 26.44 5 PRO B N 1
ATOM 5637 C CA . PRO B 1 5 ? -18.812 -2.846 31.75 1 26.44 5 PRO B CA 1
ATOM 5638 C C . PRO B 1 5 ? -20 -3.389 30.953 1 26.44 5 PRO B C 1
ATOM 5640 O O . PRO B 1 5 ? -20.016 -3.297 29.719 1 26.44 5 PRO B O 1
ATOM 5643 N N . SER B 1 6 ? -20.984 -4.109 31.656 1 28.16 6 SER B N 1
ATOM 5644 C CA . SER B 1 6 ? -22.156 -4.758 31.094 1 28.16 6 SER B CA 1
ATOM 5645 C C . SER B 1 6 ? -23.141 -3.732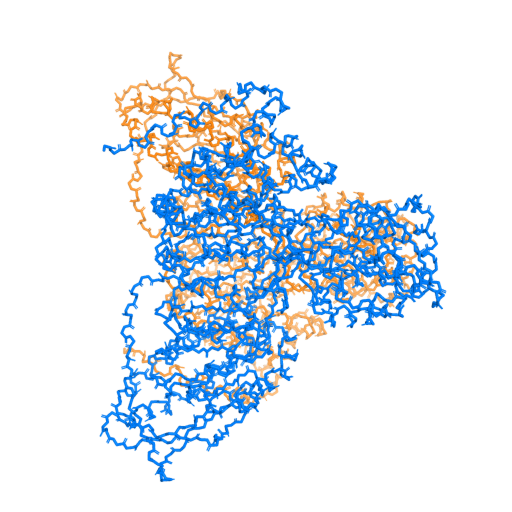 30.531 1 28.16 6 SER B C 1
ATOM 5647 O O . SER B 1 6 ? -23.906 -4.035 29.625 1 28.16 6 SER B O 1
ATOM 5649 N N . LEU B 1 7 ? -23.266 -2.643 31.312 1 24.44 7 LEU B N 1
ATOM 5650 C CA . LEU B 1 7 ? -24.344 -1.714 30.984 1 24.44 7 LEU B CA 1
ATOM 5651 C C . LEU B 1 7 ? -24.078 -1.015 29.656 1 24.44 7 LEU B C 1
ATOM 5653 O O . LEU B 1 7 ? -25 -0.756 28.875 1 24.44 7 LEU B O 1
ATOM 5657 N N . VAL B 1 8 ? -22.812 -0.84 29.359 1 24.67 8 VAL B N 1
ATOM 5658 C CA . VAL B 1 8 ? -22.578 -0.016 28.188 1 24.67 8 VAL B CA 1
ATOM 5659 C C . VAL B 1 8 ? -22.906 -0.809 26.922 1 24.67 8 VAL B C 1
ATOM 5661 O O . VAL B 1 8 ? -23.406 -0.249 25.938 1 24.67 8 VAL B O 1
ATOM 5664 N N . CYS B 1 9 ? -22.797 -2.086 26.922 1 27.31 9 CYS B N 1
ATOM 5665 C CA . CYS B 1 9 ? -23.172 -2.904 25.766 1 27.31 9 CYS B CA 1
ATOM 5666 C C . CYS B 1 9 ? -24.672 -2.824 25.5 1 27.31 9 CYS B C 1
ATOM 5668 O O . CYS B 1 9 ? -25.094 -2.891 24.344 1 27.31 9 CYS B O 1
ATOM 5670 N N . LYS B 1 10 ? -25.578 -2.836 26.531 1 29.11 10 LYS B N 1
ATOM 5671 C CA . LYS B 1 10 ? -27.031 -2.809 26.391 1 29.11 10 LYS B CA 1
ATOM 5672 C C . LYS B 1 10 ? -27.5 -1.535 25.688 1 29.11 10 LYS B C 1
ATOM 5674 O O . LYS B 1 10 ? -28.469 -1.557 24.938 1 29.11 10 LYS B O 1
ATOM 5679 N N . LEU B 1 11 ? -26.891 -0.457 26.047 1 25.72 11 LEU B N 1
ATOM 5680 C CA . LEU B 1 11 ? -27.375 0.802 25.5 1 25.72 11 LEU B CA 1
ATOM 5681 C C . LEU B 1 11 ? -27 0.922 24.016 1 25.72 11 LEU B C 1
ATOM 5683 O O . LEU B 1 11 ? -27.75 1.468 23.219 1 25.72 11 LEU B O 1
ATOM 5687 N N . LEU B 1 12 ? -25.938 0.355 23.578 1 28.08 12 LEU B N 1
ATOM 5688 C CA . LEU B 1 12 ? -25.578 0.469 22.172 1 28.08 12 LEU B CA 1
ATOM 5689 C C . LEU B 1 12 ? -26.531 -0.339 21.297 1 28.08 12 LEU B C 1
ATOM 5691 O O . LEU B 1 12 ? -26.672 -0.061 20.109 1 28.08 12 LEU B O 1
ATOM 5695 N N . ASP B 1 13 ? -27.141 -1.371 21.734 1 29.5 13 ASP B N 1
ATOM 5696 C CA . ASP B 1 13 ? -28.156 -2.143 21.031 1 29.5 13 ASP B CA 1
ATOM 5697 C C . ASP B 1 13 ? -29.391 -1.297 20.766 1 29.5 13 ASP B C 1
ATOM 5699 O O . ASP B 1 13 ? -30.125 -1.54 19.797 1 29.5 13 ASP B O 1
ATOM 5703 N N . SER B 1 14 ? -29.953 -0.627 21.797 1 28.73 14 SER B N 1
ATOM 5704 C CA . SER B 1 14 ? -31.172 0.153 21.594 1 28.73 14 SER B CA 1
ATOM 5705 C C . SER B 1 14 ? -30.938 1.293 20.609 1 28.73 14 SER B C 1
ATOM 5707 O O . SER B 1 14 ? -31.688 2.264 20.578 1 28.73 14 SER B O 1
ATOM 5709 N N . MET B 1 15 ? -30 1.405 19.969 1 28.45 15 MET B N 1
ATOM 5710 C CA . MET B 1 15 ? -29.688 2.42 18.969 1 28.45 15 MET B CA 1
ATOM 5711 C C . MET B 1 15 ? -30.703 2.387 17.844 1 28.45 15 MET B C 1
ATOM 5713 O O . MET B 1 15 ? -30.531 3.062 16.828 1 28.45 15 MET B O 1
ATOM 5717 N N . GLU B 1 16 ? -31.703 1.566 17.906 1 29.89 16 GLU B N 1
ATOM 5718 C CA . GLU B 1 16 ? -32.906 1.708 17.094 1 29.89 16 GLU B CA 1
ATOM 5719 C C . GLU B 1 16 ? -33.5 3.1 17.234 1 29.89 16 GLU B C 1
ATOM 5721 O O . GLU B 1 16 ? -34.156 3.607 16.312 1 29.89 16 GLU B O 1
ATOM 5726 N N . ASN B 1 17 ? -33.469 3.641 18.5 1 27.41 17 ASN B N 1
ATOM 5727 C CA . ASN B 1 17 ? -34.219 4.844 18.828 1 27.41 17 ASN B CA 1
ATOM 5728 C C . ASN B 1 17 ? -33.469 6.105 18.359 1 27.41 17 ASN B C 1
ATOM 5730 O O . ASN B 1 17 ? -33.75 7.199 18.859 1 27.41 17 ASN B O 1
ATOM 5734 N N . ILE B 1 18 ? -32.469 6 17.719 1 32.31 18 ILE B N 1
ATOM 5735 C CA . ILE B 1 18 ? -31.953 7.23 17.141 1 32.31 18 ILE B CA 1
ATOM 5736 C C . ILE B 1 18 ? -33.031 7.887 16.281 1 32.31 18 ILE B C 1
ATOM 5738 O O . ILE B 1 18 ? -32.969 9.078 15.977 1 32.31 18 ILE B O 1
ATOM 5742 N N . ASP B 1 19 ? -33.969 7.094 15.875 1 30.83 19 ASP B N 1
ATOM 5743 C CA . ASP B 1 19 ? -35.094 7.645 15.117 1 30.83 19 ASP B CA 1
ATOM 5744 C C . ASP B 1 19 ? -36.031 8.445 16.016 1 30.83 19 ASP B C 1
ATOM 5746 O O . ASP B 1 19 ? -36.906 9.148 15.523 1 30.83 19 ASP B O 1
ATOM 5750 N N . LYS B 1 20 ? -36.25 8.047 17.281 1 32.38 20 LYS B N 1
ATOM 5751 C CA . LYS B 1 20 ? -37.312 8.672 18.078 1 32.38 20 LYS B CA 1
ATOM 5752 C C . LYS B 1 20 ? -36.812 9.969 18.703 1 32.38 20 LYS B C 1
ATOM 5754 O O . LYS B 1 20 ? -37.438 10.477 19.656 1 32.38 20 LYS B O 1
ATOM 5759 N N . ILE B 1 21 ? -35.594 10.219 18.641 1 31.56 21 ILE B N 1
ATOM 5760 C CA . ILE B 1 21 ? -35.406 11.57 19.141 1 31.56 21 ILE B CA 1
ATOM 5761 C C . ILE B 1 21 ? -36.25 12.547 18.328 1 31.56 21 ILE B C 1
ATOM 5763 O O . ILE B 1 21 ? -36.062 12.703 17.125 1 31.56 21 ILE B O 1
ATOM 5767 N N . PRO B 1 22 ? -37.469 12.609 18.672 1 30.02 22 PRO B N 1
ATOM 5768 C CA . PRO B 1 22 ? -38.312 13.594 18.016 1 30.02 22 PRO B CA 1
ATOM 5769 C C . PRO B 1 22 ? -37.531 14.844 17.578 1 30.02 22 PRO B C 1
ATOM 5771 O O . PRO B 1 22 ? -36.688 15.336 18.328 1 30.02 22 PRO B O 1
ATOM 5774 N N . LEU B 1 23 ? -37.312 14.883 16.266 1 31.55 23 LEU B N 1
ATOM 5775 C CA . LEU B 1 23 ? -36.875 16.094 15.562 1 31.55 23 LEU B CA 1
ATOM 5776 C C . LEU B 1 23 ? -37.625 17.312 16.047 1 31.55 23 LEU B C 1
ATOM 5778 O O . LEU B 1 23 ? -38.812 17.484 15.727 1 31.55 23 LEU B O 1
ATOM 5782 N N . THR B 1 24 ? -37.688 17.688 17.234 1 32.06 24 THR B N 1
ATOM 5783 C CA . THR B 1 24 ? -38.25 19.047 17.328 1 32.06 24 THR B CA 1
ATOM 5784 C C . THR B 1 24 ? -37.656 19.938 16.234 1 32.06 24 THR B C 1
ATOM 5786 O O . THR B 1 24 ? -36.531 19.734 15.797 1 32.06 24 THR B O 1
ATOM 5789 N N . PRO B 1 25 ? -38.406 20.656 15.453 1 31.97 25 PRO B N 1
ATOM 5790 C CA . PRO B 1 25 ? -38 21.5 14.336 1 31.97 25 PRO B CA 1
ATOM 5791 C C . PRO B 1 25 ? -36.656 22.203 14.594 1 31.97 25 PRO B C 1
ATOM 5793 O O . PRO B 1 25 ? -36.406 22.672 15.703 1 31.97 25 PRO B O 1
ATOM 5796 N N . ALA B 1 26 ? -35.688 21.859 13.945 1 35.94 26 ALA B N 1
ATOM 5797 C CA . ALA B 1 26 ? -34.312 22.406 14.016 1 35.94 26 ALA B CA 1
ATOM 5798 C C . ALA B 1 26 ? -34.344 23.875 14.398 1 35.94 26 ALA B C 1
ATOM 5800 O O . ALA B 1 26 ? -33.5 24.344 15.164 1 35.94 26 ALA B O 1
ATOM 5801 N N . GLU B 1 27 ? -35.281 24.578 13.836 1 35.53 27 GLU B N 1
ATOM 5802 C CA . GLU B 1 27 ? -35.406 26.016 14.031 1 35.53 27 GLU B CA 1
ATOM 5803 C C . GLU B 1 27 ? -35.625 26.359 15.5 1 35.53 27 GLU B C 1
ATOM 5805 O O . GLU B 1 27 ? -35.031 27.297 16.031 1 35.53 27 GLU B O 1
ATOM 5810 N N . GLU B 1 28 ? -36.625 25.734 16.141 1 41.41 28 GLU B N 1
ATOM 5811 C CA . GLU B 1 28 ? -36.938 26.094 17.516 1 41.41 28 GLU B CA 1
ATOM 5812 C C . GLU B 1 28 ? -35.812 25.641 18.453 1 41.41 28 GLU B C 1
ATOM 5814 O O . GLU B 1 28 ? -35.5 26.328 19.422 1 41.41 28 GLU B O 1
ATOM 5819 N N . LYS B 1 29 ? -35.094 24.594 18.156 1 43.22 29 LYS B N 1
ATOM 5820 C CA . LYS B 1 29 ? -34 24.141 18.969 1 43.22 29 LYS B CA 1
ATOM 5821 C C . LYS B 1 29 ? -32.75 25.016 18.75 1 43.22 29 LYS B C 1
ATOM 5823 O O . LYS B 1 29 ? -32.031 25.328 19.703 1 43.22 29 LYS B O 1
ATOM 5828 N N . LEU B 1 30 ? -32.5 25.359 17.5 1 42.56 30 LEU B N 1
ATOM 5829 C CA . LEU B 1 30 ? -31.5 26.375 17.203 1 42.56 30 LEU B CA 1
ATOM 5830 C C . LEU B 1 30 ? -31.859 27.719 17.844 1 42.56 30 LEU B C 1
ATOM 5832 O O . LEU B 1 30 ? -30.984 28.422 18.359 1 42.56 30 LEU B O 1
ATOM 5836 N N . LYS B 1 31 ? -33.062 28.141 17.734 1 44.16 31 LYS B N 1
ATOM 5837 C CA . LYS B 1 31 ? -33.531 29.359 18.422 1 44.16 31 LYS B CA 1
ATOM 5838 C C . LYS B 1 31 ? -33.281 29.266 19.922 1 44.16 31 LYS B C 1
ATOM 5840 O O . LYS B 1 31 ? -32.875 30.25 20.547 1 44.16 31 LYS B O 1
ATOM 5845 N N . ASP B 1 32 ? -33.594 28.141 20.422 1 45.91 32 ASP B N 1
ATOM 5846 C CA . ASP B 1 32 ? -33.344 27.938 21.844 1 45.91 32 ASP B CA 1
ATOM 5847 C C . ASP B 1 32 ? -31.828 27.781 22.094 1 45.91 32 ASP B C 1
ATOM 5849 O O . ASP B 1 32 ? -31.312 28.219 23.109 1 45.91 32 ASP B O 1
ATOM 5853 N N . LEU B 1 33 ? -31.141 26.938 21.266 1 46.69 33 LEU B N 1
ATOM 5854 C CA . LEU B 1 33 ? -29.672 26.906 21.344 1 46.69 33 LEU B CA 1
ATOM 5855 C C . LEU B 1 33 ? -29.109 28.312 21.203 1 46.69 33 LEU B C 1
ATOM 5857 O O . LEU B 1 33 ? -28.156 28.688 21.906 1 46.69 33 LEU B O 1
ATOM 5861 N N . ARG B 1 34 ? -29.5 29.109 20.188 1 45.84 34 ARG B N 1
ATOM 5862 C CA . ARG B 1 34 ? -29.109 30.5 20.031 1 45.84 34 ARG B CA 1
ATOM 5863 C C . ARG B 1 34 ? -29.469 31.312 21.266 1 45.84 34 ARG B C 1
ATOM 5865 O O . ARG B 1 34 ? -28.781 32.281 21.594 1 45.84 34 ARG B O 1
ATOM 5872 N N . LYS B 1 35 ? -30.672 31.234 21.656 1 45.03 35 LYS B N 1
ATOM 5873 C CA . LYS B 1 35 ? -30.969 31.969 22.891 1 45.03 35 LYS B CA 1
ATOM 5874 C C . LYS B 1 35 ? -30.016 31.562 24.016 1 45.03 35 LYS B C 1
ATOM 5876 O O . LYS B 1 35 ? -29.844 32.312 24.984 1 45.03 35 LYS B O 1
ATOM 5881 N N . LYS B 1 36 ? -29.719 30.359 24.016 1 43.78 36 LYS B N 1
ATOM 5882 C CA . LYS B 1 36 ? -28.688 29.828 24.891 1 43.78 36 LYS B CA 1
ATOM 5883 C C . LYS B 1 36 ? -27.297 30 24.281 1 43.78 36 LYS B C 1
ATOM 5885 O O . LYS B 1 36 ? -26.812 29.125 23.578 1 43.78 36 LYS B O 1
ATOM 5890 N N . VAL B 1 37 ? -27.031 30.906 23.438 1 46.09 37 VAL B N 1
ATOM 5891 C CA . VAL B 1 37 ? -25.922 31.328 22.594 1 46.09 37 VAL B CA 1
ATOM 5892 C C . VAL B 1 37 ? -24.609 30.766 23.156 1 46.09 37 VAL B C 1
ATOM 5894 O O . VAL B 1 37 ? -23.859 30.094 22.453 1 46.09 37 VAL B O 1
ATOM 5897 N N . PRO B 1 38 ? -23.812 31.75 23.953 1 50.66 38 PRO B N 1
ATOM 5898 C CA . PRO B 1 38 ? -22.359 31.766 24.109 1 50.66 38 PRO B CA 1
ATOM 5899 C C . PRO B 1 38 ? -21.828 30.5 24.797 1 50.66 38 PRO B C 1
ATOM 5901 O O . PRO B 1 38 ? -20.781 30.531 25.438 1 50.66 38 PRO B O 1
ATOM 5904 N N . SER B 1 39 ? -22.453 29.312 24.656 1 65.12 39 SER B N 1
ATOM 5905 C CA . SER B 1 39 ? -22.109 28.234 25.578 1 65.12 39 SER B CA 1
ATOM 5906 C C . SER B 1 39 ? -21.094 27.281 24.953 1 65.12 39 SER B C 1
ATOM 5908 O O . SER B 1 39 ? -21 27.172 23.734 1 65.12 39 SER B O 1
ATOM 5910 N N . SER B 1 40 ? -20.062 27.047 25.719 1 79 40 SER B N 1
ATOM 5911 C CA . SER B 1 40 ? -19.094 26 25.438 1 79 40 SER B CA 1
ATOM 5912 C C . SER B 1 40 ? -19.641 24.625 25.812 1 79 40 SER B C 1
ATOM 5914 O O . SER B 1 40 ? -20.609 24.516 26.562 1 79 40 SER B O 1
ATOM 5916 N N . PHE B 1 41 ? -19.375 23.703 25.125 1 85 41 PHE B N 1
ATOM 5917 C CA . PHE B 1 41 ? -19.641 22.312 25.453 1 85 41 PHE B CA 1
ATOM 5918 C C . PHE B 1 41 ? -18.406 21.625 26.016 1 85 41 PHE B C 1
ATOM 5920 O O . PHE B 1 41 ? -17.484 21.297 25.266 1 85 41 PHE B O 1
ATOM 5927 N N . ILE B 1 42 ? -18.344 21.453 27.344 1 83.75 42 ILE B N 1
ATOM 5928 C CA . ILE B 1 42 ? -17.156 20.953 28.031 1 83.75 42 ILE B CA 1
ATOM 5929 C C . ILE B 1 42 ? -17.562 19.797 28.953 1 83.75 42 ILE B C 1
ATOM 5931 O O . ILE B 1 42 ? -18.562 19.891 29.672 1 83.75 42 ILE B O 1
ATOM 5935 N N . ASN B 1 43 ? -16.781 18.75 28.859 1 88 43 ASN B N 1
ATOM 5936 C CA . ASN B 1 43 ? -16.984 17.578 29.719 1 88 43 ASN B CA 1
ATOM 5937 C C . ASN B 1 43 ? -18.406 17.062 29.594 1 88 43 ASN B C 1
ATOM 5939 O O . ASN B 1 43 ? -19.031 16.719 30.609 1 88 43 ASN B O 1
ATOM 5943 N N . GLY B 1 44 ? -18.922 17.125 28.406 1 85.19 44 GLY B N 1
ATOM 5944 C CA . GLY B 1 44 ? -20.219 16.562 28.109 1 85.19 44 GLY B CA 1
ATOM 5945 C C . GLY B 1 44 ? -21.375 17.438 28.562 1 85.19 44 GLY B C 1
ATOM 5946 O O . GLY B 1 44 ? -22.516 16.984 28.625 1 85.19 44 GLY B O 1
ATOM 5947 N N . GLN B 1 45 ? -21.094 18.594 28.984 1 81.75 45 GLN B N 1
ATOM 5948 C CA . GLN B 1 45 ? -22.125 19.484 29.5 1 81.75 45 GLN B CA 1
ATOM 5949 C C . GLN B 1 45 ? -22.047 20.859 28.828 1 81.75 45 GLN B C 1
ATOM 5951 O O . GLN B 1 45 ? -20.969 21.297 28.438 1 81.75 45 GLN B O 1
ATOM 5956 N N . TRP B 1 46 ? -23.25 21.438 28.734 1 78.88 46 TRP B N 1
ATOM 5957 C CA . TRP B 1 46 ? -23.312 22.812 28.266 1 78.88 46 TRP B CA 1
ATOM 5958 C C . TRP B 1 46 ? -22.922 23.797 29.359 1 78.88 46 TRP B C 1
ATOM 5960 O O . TRP B 1 46 ? -23.391 23.688 30.5 1 78.88 46 TRP B O 1
ATOM 5970 N N . LEU B 1 47 ? -21.906 24.344 29.219 1 70.62 47 LEU B N 1
ATOM 5971 C CA . LEU B 1 47 ? -21.469 25.328 30.219 1 70.62 47 LEU B CA 1
ATOM 5972 C C . LEU B 1 47 ? -21.656 26.75 29.703 1 70.62 47 LEU B C 1
ATOM 5974 O O . LEU B 1 47 ? -21.344 27.031 28.531 1 70.62 47 LEU B O 1
ATOM 5978 N N . ASN B 1 48 ? -22.5 27.531 30.281 1 55.19 48 ASN B N 1
ATOM 5979 C CA . ASN B 1 48 ? -22.609 28.953 29.969 1 55.19 48 ASN B CA 1
ATOM 5980 C C . ASN B 1 48 ? -21.375 29.719 30.453 1 55.19 48 ASN B C 1
ATOM 5982 O O . ASN B 1 48 ? -21.344 30.234 31.562 1 55.19 48 ASN B O 1
ATOM 5986 N N . PRO B 1 49 ? -20.25 29.219 29.984 1 50.75 49 PRO B N 1
ATOM 5987 C CA . PRO B 1 49 ? -19.141 30.031 30.516 1 50.75 49 PRO B CA 1
ATOM 5988 C C . PRO B 1 49 ? -19.156 31.469 30 1 50.75 49 PRO B C 1
ATOM 5990 O O . PRO B 1 49 ? -19.734 31.734 28.938 1 50.75 49 PRO B O 1
ATOM 5993 N N . GLU B 1 50 ? -18.906 32.469 30.938 1 49.56 50 GLU B N 1
ATOM 5994 C CA . GLU B 1 50 ? -18.453 33.75 30.375 1 49.56 50 GLU B CA 1
ATOM 5995 C C . GLU B 1 50 ? -17.5 33.5 29.203 1 49.56 50 GLU B C 1
ATOM 5997 O O . GLU B 1 50 ? -16.594 32.688 29.297 1 49.56 50 GLU B O 1
ATOM 6002 N N . PRO B 1 51 ? -18.047 33.875 28.031 1 50.88 51 PRO B N 1
ATOM 6003 C CA . PRO B 1 51 ? -17.156 33.719 26.875 1 50.88 51 PRO B CA 1
ATOM 6004 C C . PRO B 1 51 ? -15.703 34 27.219 1 50.88 51 PRO B C 1
ATOM 6006 O O . PRO B 1 51 ? -15.406 34.938 27.984 1 50.88 51 PRO B O 1
ATOM 6009 N N . LEU B 1 52 ? -14.859 33 27.062 1 52.78 52 LEU B N 1
ATOM 6010 C CA . LEU B 1 52 ? -13.43 33.219 27.281 1 52.78 52 LEU B CA 1
ATOM 6011 C C . LEU B 1 52 ? -12.945 34.469 26.531 1 52.78 52 LEU B C 1
ATOM 6013 O O . LEU B 1 52 ? -13.414 34.75 25.422 1 52.78 52 LEU B O 1
ATOM 6017 N N . LYS B 1 53 ? -12.391 35.406 27.234 1 47.41 53 LYS B N 1
ATOM 6018 C CA . LYS B 1 53 ? -11.82 36.594 26.609 1 47.41 53 LYS B CA 1
ATOM 6019 C C . LYS B 1 53 ? -10.883 36.219 25.469 1 47.41 53 LYS B C 1
ATOM 6021 O O . LYS B 1 53 ? -10.352 35.094 25.438 1 47.41 53 LYS B O 1
ATOM 6026 N N . THR B 1 54 ? -10.93 36.938 24.391 1 43.47 54 THR B N 1
ATOM 6027 C CA . THR B 1 54 ? -10.25 36.781 23.109 1 43.47 54 THR B CA 1
ATOM 6028 C C . THR B 1 54 ? -8.758 36.562 23.328 1 43.47 54 THR B C 1
ATOM 6030 O O . THR B 1 54 ? -8.008 36.406 22.359 1 43.47 54 THR B O 1
ATOM 6033 N N . GLU B 1 55 ? -8.234 36.719 24.562 1 39.97 55 GLU B N 1
ATOM 6034 C CA . GLU B 1 55 ? -6.781 36.625 24.703 1 39.97 55 GLU B CA 1
ATOM 6035 C C . GLU B 1 55 ? -6.297 35.219 24.375 1 39.97 55 GLU B C 1
ATOM 6037 O O . GLU B 1 55 ? -7.059 34.25 24.484 1 39.97 55 GLU B O 1
ATOM 6042 N N . PRO B 1 56 ? -5.211 35.344 23.719 1 43.31 56 PRO B N 1
ATOM 6043 C CA . PRO B 1 56 ? -4.582 34.031 23.5 1 43.31 56 PRO B CA 1
ATOM 6044 C C . PRO B 1 56 ? -4.824 33.062 24.656 1 43.31 56 PRO B C 1
ATOM 6046 O O . PRO B 1 56 ? -4.883 33.469 25.812 1 43.31 56 PRO B O 1
ATOM 6049 N N . TRP B 1 57 ? -5.441 31.984 24.281 1 44.62 57 TRP B N 1
ATOM 6050 C CA . TRP B 1 57 ? -5.754 30.922 25.234 1 44.62 57 TRP B CA 1
ATOM 6051 C C . TRP B 1 57 ? -4.789 30.953 26.406 1 44.62 57 TRP B C 1
ATOM 6053 O O . TRP B 1 57 ? -5.184 30.688 27.547 1 44.62 57 TRP B O 1
ATOM 6063 N N . ILE B 1 58 ? -3.566 31.375 26.062 1 41.72 58 ILE B N 1
ATOM 6064 C CA . ILE B 1 58 ? -2.512 31.422 27.078 1 41.72 58 ILE B CA 1
ATOM 6065 C C . ILE B 1 58 ? -2.873 32.469 28.141 1 41.72 58 ILE B C 1
ATOM 6067 O O . ILE B 1 58 ? -2.514 32.281 29.312 1 41.72 58 ILE B O 1
ATOM 6071 N N . HIS B 1 59 ? -3.496 33.406 27.625 1 43.25 59 HIS B N 1
ATOM 6072 C CA . HIS B 1 59 ? -3.717 34.531 28.516 1 43.25 59 HIS B CA 1
ATOM 6073 C C . HIS B 1 59 ? -5.07 34.438 29.219 1 43.25 59 HIS B C 1
ATOM 6075 O O . HIS B 1 59 ? -5.414 35.281 30.047 1 43.25 59 HIS B O 1
ATOM 6081 N N . GLN B 1 60 ? -5.797 33.531 28.688 1 50.19 60 GLN B N 1
ATOM 6082 C CA . GLN B 1 60 ? -7.09 33.406 29.344 1 50.19 60 GLN B CA 1
ATOM 6083 C C . GLN B 1 60 ? -6.926 33 30.812 1 50.19 60 GLN B C 1
ATOM 6085 O O . GLN B 1 60 ? -5.875 32.469 31.203 1 50.19 60 GLN B O 1
ATOM 6090 N N . GLU B 1 61 ? -8.008 33.188 31.5 1 49.66 61 GLU B N 1
ATOM 6091 C CA . GLU B 1 61 ? -7.945 32.906 32.938 1 49.66 61 GLU B CA 1
ATOM 6092 C C . GLU B 1 61 ? -7.512 31.484 33.188 1 49.66 61 GLU B C 1
ATOM 6094 O O . GLU B 1 61 ? -8.094 30.547 32.625 1 49.66 61 GLU B O 1
ATOM 6099 N N . LYS B 1 62 ? -6.359 31.312 33.625 1 54.38 62 LYS B N 1
ATOM 6100 C CA . LYS B 1 62 ? -5.68 30.094 34.031 1 54.38 62 LYS B CA 1
ATOM 6101 C C . LYS B 1 62 ? -6.676 29.078 34.594 1 54.38 62 LYS B C 1
ATOM 6103 O O . LYS B 1 62 ? -6.562 27.875 34.312 1 54.38 62 LYS B O 1
ATOM 6108 N N . ALA B 1 63 ? -7.762 29.656 35.188 1 59.22 63 ALA B N 1
ATOM 6109 C CA . ALA B 1 63 ? -8.688 28.75 35.875 1 59.22 63 ALA B CA 1
ATOM 6110 C C . ALA B 1 63 ? -9.516 27.953 34.875 1 59.22 63 ALA B C 1
ATOM 6112 O O . ALA B 1 63 ? -9.766 26.766 35.062 1 59.22 63 ALA B O 1
ATOM 6113 N N . VAL B 1 64 ? -9.969 28.578 33.812 1 60.5 64 VAL B N 1
ATOM 6114 C CA . VAL B 1 64 ? -10.812 27.922 32.812 1 60.5 64 VAL B CA 1
ATOM 6115 C C . VAL B 1 64 ? -9.977 26.938 32 1 60.5 64 VAL B C 1
ATOM 6117 O O . VAL B 1 64 ? -10.414 25.812 31.75 1 60.5 64 VAL B O 1
ATOM 6120 N N . VAL B 1 65 ? -8.828 27.375 31.703 1 64.06 65 VAL B N 1
ATOM 6121 C CA . VAL B 1 65 ? -7.926 26.531 30.922 1 64.06 65 VAL B CA 1
ATOM 6122 C C . VAL B 1 65 ? -7.547 25.281 31.734 1 64.06 65 VAL B C 1
ATOM 6124 O O . VAL B 1 65 ? -7.531 24.172 31.203 1 64.06 65 VAL B O 1
ATOM 6127 N N . ASP B 1 66 ? -7.336 25.562 32.969 1 64.88 66 ASP B N 1
ATOM 6128 C CA . ASP B 1 66 ? -6.969 24.453 33.844 1 64.88 66 ASP B CA 1
ATOM 6129 C C . ASP B 1 66 ? -8.117 23.453 33.969 1 64.88 66 ASP B C 1
ATOM 6131 O O . ASP B 1 66 ? -7.891 22.234 34.031 1 64.88 66 ASP B O 1
ATOM 6135 N N . LYS B 1 67 ? -9.25 24.016 34 1 68.38 67 LYS B N 1
ATOM 6136 C CA . LYS B 1 67 ? -10.406 23.141 34.125 1 68.38 67 LYS B CA 1
ATOM 6137 C C . LYS B 1 67 ? -10.562 22.25 32.906 1 68.38 67 LYS B C 1
ATOM 6139 O O . LYS B 1 67 ? -10.812 21.047 33.031 1 68.38 67 LYS B O 1
ATOM 6144 N N . ILE B 1 68 ? -10.43 22.828 31.797 1 72.94 68 ILE B N 1
ATOM 6145 C CA . ILE B 1 68 ? -10.547 22.078 30.547 1 72.94 68 ILE B CA 1
ATOM 6146 C C . ILE B 1 68 ? -9.438 21.031 30.469 1 72.94 68 ILE B C 1
ATOM 6148 O O . ILE B 1 68 ? -9.695 19.875 30.109 1 72.94 68 ILE B O 1
ATOM 6152 N N . TYR B 1 69 ? -8.352 21.453 30.875 1 71.19 69 TYR B N 1
ATOM 6153 C CA . TYR B 1 69 ? -7.199 20.562 30.891 1 71.19 69 TYR B CA 1
ATOM 6154 C C . TYR B 1 69 ? -7.445 19.375 31.812 1 71.19 69 TYR B C 1
ATOM 6156 O O . TYR B 1 69 ? -7.137 18.234 31.453 1 71.19 69 TYR B O 1
ATOM 6164 N N . TRP B 1 70 ? -7.926 19.656 32.906 1 72.69 70 TRP B N 1
ATOM 6165 C CA . TRP B 1 70 ? -8.18 18.594 33.875 1 72.69 70 TRP B CA 1
ATOM 6166 C C . TRP B 1 70 ? -9.219 17.609 33.344 1 72.69 70 TRP B C 1
ATOM 6168 O O . TRP B 1 70 ? -9.086 16.391 33.5 1 72.69 70 TRP B O 1
ATOM 6178 N N . HIS B 1 71 ? -10.195 18.141 32.75 1 75.56 71 HIS B N 1
ATOM 6179 C CA . HIS B 1 71 ? -11.211 17.266 32.156 1 75.56 71 HIS B CA 1
ATOM 6180 C C . HIS B 1 71 ? -10.625 16.391 31.062 1 75.56 71 HIS B C 1
ATOM 6182 O O . HIS B 1 71 ? -10.938 15.195 30.984 1 75.56 71 HIS B O 1
ATOM 6188 N N . ASN B 1 72 ? -9.844 17.031 30.25 1 78.19 72 ASN B N 1
ATOM 6189 C CA . ASN B 1 72 ? -9.164 16.25 29.219 1 78.19 72 ASN B CA 1
ATOM 6190 C C . ASN B 1 72 ? -8.25 15.188 29.828 1 78.19 72 ASN B C 1
ATOM 6192 O O . ASN B 1 72 ? -8.234 14.047 29.359 1 78.19 72 ASN B O 1
ATOM 6196 N N . TYR B 1 73 ? -7.586 15.57 30.812 1 77.19 73 TYR B N 1
ATOM 6197 C CA . TYR B 1 73 ? -6.648 14.664 31.469 1 77.19 73 TYR B CA 1
ATOM 6198 C C . TYR B 1 73 ? -7.367 13.438 32.031 1 77.19 73 TYR B C 1
ATOM 6200 O O . TYR B 1 73 ? -6.922 12.305 31.828 1 77.19 73 TYR B O 1
ATOM 6208 N N . GLU B 1 74 ? -8.414 13.68 32.625 1 81.81 74 GLU B N 1
ATOM 6209 C CA . GLU B 1 74 ? -9.172 12.586 33.25 1 81.81 74 GLU B CA 1
ATOM 6210 C C . GLU B 1 74 ? -9.742 11.648 32.188 1 81.81 74 GLU B C 1
ATOM 6212 O O . GLU B 1 74 ? -9.805 10.438 32.406 1 81.81 74 GLU B O 1
ATOM 6217 N N . SER B 1 75 ? -10.055 12.234 31.141 1 89.19 75 SER B N 1
ATOM 6218 C CA . SER B 1 75 ? -10.711 11.453 30.094 1 89.19 75 SER B CA 1
ATOM 6219 C C . SER B 1 75 ? -9.688 10.75 29.203 1 89.19 75 SER B C 1
ATOM 6221 O O . SER B 1 75 ? -10 9.75 28.562 1 89.19 75 SER B O 1
ATOM 6223 N N . LEU B 1 76 ? -8.516 11.266 29.141 1 88.75 76 LEU B N 1
ATOM 6224 C CA . LEU B 1 76 ? -7.484 10.727 28.25 1 88.75 76 LEU B CA 1
ATOM 6225 C C . LEU B 1 76 ? -7.191 9.266 28.594 1 88.75 76 LEU B C 1
ATOM 6227 O O . LEU B 1 76 ? -7.113 8.422 27.703 1 88.75 76 LEU B O 1
ATOM 6231 N N . GLY B 1 77 ? -6.977 8.953 29.891 1 86.5 77 GLY B N 1
ATOM 6232 C CA . GLY B 1 77 ? -6.684 7.586 30.297 1 86.5 77 GLY B CA 1
ATOM 6233 C C . GLY B 1 77 ? -7.746 6.594 29.875 1 86.5 77 GLY B C 1
ATOM 6234 O O . GLY B 1 77 ? -7.43 5.527 29.344 1 86.5 77 GLY B O 1
ATOM 6235 N N . GLN B 1 78 ? -8.922 7.012 30.078 1 90.19 78 GLN B N 1
ATOM 6236 C CA . GLN B 1 78 ? -10.031 6.133 29.734 1 90.19 78 GLN B CA 1
ATOM 6237 C C . GLN B 1 78 ? -10.156 5.969 28.219 1 90.19 78 GLN B C 1
ATOM 6239 O O . GLN B 1 78 ? -10.336 4.855 27.719 1 90.19 78 GLN B O 1
ATOM 6244 N N . TRP B 1 79 ? -10.062 7 27.531 1 93.69 79 TRP B N 1
ATOM 6245 C CA . TRP B 1 79 ? -10.242 6.969 26.078 1 93.69 79 TRP B CA 1
ATOM 6246 C C . TRP B 1 79 ? -9.094 6.227 25.406 1 93.69 79 TRP B C 1
ATOM 6248 O O . TRP B 1 79 ? -9.328 5.383 24.531 1 93.69 79 TRP B O 1
ATOM 6258 N N . SER B 1 80 ? -7.891 6.48 25.797 1 90.38 80 SER B N 1
ATOM 6259 C CA . SER B 1 80 ? -6.719 5.867 25.172 1 90.38 80 SER B CA 1
ATOM 6260 C C . SER B 1 80 ? -6.688 4.363 25.406 1 90.38 80 SER B C 1
ATOM 6262 O O . SER B 1 80 ? -6.137 3.613 24.594 1 90.38 80 SER B O 1
ATOM 6264 N N . ASN B 1 81 ? -7.324 3.924 26.469 1 89.94 81 ASN B N 1
ATOM 6265 C CA . ASN B 1 81 ? -7.266 2.512 26.828 1 89.94 81 ASN B CA 1
ATOM 6266 C C . ASN B 1 81 ? -8.547 1.777 26.422 1 89.94 81 ASN B C 1
ATOM 6268 O O . ASN B 1 81 ? -8.695 0.589 26.719 1 89.94 81 ASN B O 1
ATOM 6272 N N . LEU B 1 82 ? -9.383 2.496 25.828 1 92 82 LEU B N 1
ATOM 6273 C CA . LEU B 1 82 ? -10.594 1.846 25.328 1 92 82 LEU B CA 1
ATOM 6274 C C . LEU B 1 82 ? -10.242 0.759 24.312 1 92 82 LEU B C 1
ATOM 6276 O O . LEU B 1 82 ? -9.312 0.916 23.531 1 92 82 LEU B O 1
ATOM 6280 N N . ALA B 1 83 ? -11.016 -0.315 24.359 1 90.31 83 ALA B N 1
ATOM 6281 C CA . ALA B 1 83 ? -10.82 -1.362 23.359 1 90.31 83 ALA B CA 1
ATOM 6282 C C . ALA B 1 83 ? -10.969 -0.806 21.938 1 90.31 83 ALA B C 1
ATOM 6284 O O . ALA B 1 83 ? -11.766 0.106 21.703 1 90.31 83 ALA B O 1
ATOM 6285 N N . ALA B 1 84 ? -10.25 -1.364 21.031 1 91.69 84 ALA B N 1
ATOM 6286 C CA . ALA B 1 84 ? -10.211 -0.877 19.641 1 91.69 84 ALA B CA 1
ATOM 6287 C C . ALA B 1 84 ? -11.602 -0.869 19.031 1 91.69 84 ALA B C 1
ATOM 6289 O O . ALA B 1 84 ? -11.984 0.092 18.359 1 91.69 84 ALA B O 1
ATOM 6290 N N . ASP B 1 85 ? -12.336 -1.871 19.234 1 89.44 85 ASP B N 1
ATOM 6291 C CA . ASP B 1 85 ? -13.672 -1.965 18.672 1 89.44 85 ASP B CA 1
ATOM 6292 C C . ASP B 1 85 ? -14.609 -0.929 19.281 1 89.44 85 ASP B C 1
ATOM 6294 O O . ASP B 1 85 ? -15.469 -0.377 18.594 1 89.44 85 ASP B O 1
ATOM 6298 N N . ALA B 1 86 ? -14.43 -0.719 20.562 1 91.25 86 ALA B N 1
ATOM 6299 C CA . ALA B 1 86 ? -15.242 0.29 21.234 1 91.25 86 ALA B CA 1
ATOM 6300 C C . ALA B 1 86 ? -14.953 1.684 20.672 1 91.25 86 ALA B C 1
ATOM 6302 O O . ALA B 1 86 ? -15.875 2.461 20.422 1 91.25 86 ALA B O 1
ATOM 6303 N N . ARG B 1 87 ? -13.727 2.014 20.562 1 94.25 87 ARG B N 1
ATOM 6304 C CA . ARG B 1 87 ? -13.359 3.311 20 1 94.25 87 ARG B CA 1
ATOM 6305 C C . ARG B 1 87 ? -13.883 3.455 18.578 1 94.25 87 ARG B C 1
ATOM 6307 O O . ARG B 1 87 ? -14.422 4.5 18.203 1 94.25 87 ARG B O 1
ATOM 6314 N N . LYS B 1 88 ? -13.703 2.373 17.828 1 94.75 88 LYS B N 1
ATOM 6315 C CA . LYS B 1 88 ? -14.25 2.338 16.484 1 94.75 88 LYS B CA 1
ATOM 6316 C C . LYS B 1 88 ? -15.75 2.654 16.484 1 94.75 88 LYS B C 1
ATOM 6318 O O . LYS B 1 88 ? -16.219 3.443 15.664 1 94.75 88 LYS B O 1
ATOM 6323 N N . ASN B 1 89 ? -16.453 2.088 17.344 1 91.19 89 ASN B N 1
ATOM 6324 C CA . ASN B 1 89 ? -17.891 2.273 17.406 1 91.19 89 ASN B CA 1
ATOM 6325 C C . ASN B 1 89 ? -18.266 3.725 17.703 1 91.19 89 ASN B C 1
ATOM 6327 O O . ASN B 1 89 ? -19.203 4.262 17.109 1 91.19 89 ASN B O 1
ATOM 6331 N N . HIS B 1 90 ? -17.531 4.352 18.594 1 94.31 90 HIS B N 1
ATOM 6332 C CA . HIS B 1 90 ? -17.781 5.762 18.859 1 94.31 90 HIS B CA 1
ATOM 6333 C C . HIS B 1 90 ? -17.578 6.613 17.609 1 94.31 90 HIS B C 1
ATOM 6335 O O . HIS B 1 90 ? -18.406 7.48 17.312 1 94.31 90 HIS B O 1
ATOM 6341 N N . LEU B 1 91 ? -16.531 6.391 16.906 1 96.38 91 LEU B N 1
ATOM 6342 C CA . LEU B 1 91 ? -16.219 7.172 15.711 1 96.38 91 LEU B CA 1
ATOM 6343 C C . LEU B 1 91 ? -17.234 6.895 14.602 1 96.38 91 LEU B C 1
ATOM 6345 O O . LEU B 1 91 ? -17.672 7.82 13.922 1 96.38 91 LEU B O 1
ATOM 6349 N N . SER B 1 92 ? -17.547 5.633 14.438 1 93.19 92 SER B N 1
ATOM 6350 C CA . SER B 1 92 ? -18.531 5.25 13.43 1 93.19 92 SER B CA 1
ATOM 6351 C C . SER B 1 92 ? -19.891 5.887 13.703 1 93.19 92 SER B C 1
ATOM 6353 O O . SER B 1 92 ? -20.609 6.242 12.773 1 93.19 92 SER B O 1
ATOM 6355 N N . LYS B 1 93 ? -20.172 6.016 14.914 1 91.31 93 LYS B N 1
ATOM 6356 C CA . LYS B 1 93 ? -21.438 6.664 15.297 1 91.31 93 LYS B CA 1
ATOM 6357 C C . LYS B 1 93 ? -21.438 8.133 14.875 1 91.31 93 LYS B C 1
ATOM 6359 O O . LYS B 1 93 ? -22.469 8.648 14.445 1 91.31 93 LYS B O 1
ATOM 6364 N N . VAL B 1 94 ? -20.359 8.766 15.031 1 94.81 94 VAL B N 1
ATOM 6365 C CA . VAL B 1 94 ? -20.281 10.156 14.586 1 94.81 94 VAL B CA 1
ATOM 6366 C C . VAL B 1 94 ? -20.516 10.227 13.078 1 94.81 94 VAL B C 1
ATOM 6368 O O . VAL B 1 94 ? -21.234 11.117 12.602 1 94.81 94 VAL B O 1
ATOM 6371 N N . ALA B 1 95 ? -19.922 9.328 12.359 1 94.5 95 ALA B N 1
ATOM 6372 C CA . ALA B 1 95 ? -20.125 9.273 10.914 1 94.5 95 ALA B CA 1
ATOM 6373 C C . ALA B 1 95 ? -21.609 9.148 10.578 1 94.5 95 ALA B C 1
ATOM 6375 O O . ALA B 1 95 ? -22.109 9.852 9.703 1 94.5 95 ALA B O 1
ATOM 6376 N N . GLN B 1 96 ? -22.297 8.344 11.289 1 90.19 96 GLN B N 1
ATOM 6377 C CA . GLN B 1 96 ? -23.734 8.117 11.062 1 90.19 96 GLN B CA 1
ATOM 6378 C C . GLN B 1 96 ? -24.547 9.352 11.438 1 90.19 96 GLN B C 1
ATOM 6380 O O . GLN B 1 96 ? -25.484 9.719 10.727 1 90.19 96 GLN B O 1
ATOM 6385 N N . VAL B 1 97 ? -24.141 9.914 12.523 1 90.56 97 VAL B N 1
ATOM 6386 C CA . VAL B 1 97 ? -24.859 11.102 13 1 90.56 97 VAL B CA 1
ATOM 6387 C C . VAL B 1 97 ? -24.703 12.234 11.984 1 90.56 97 VAL B C 1
ATOM 6389 O O . VAL B 1 97 ? -25.672 12.938 11.695 1 90.56 97 VAL B O 1
ATOM 6392 N N . ILE B 1 98 ? -23.547 12.414 11.484 1 94.44 98 ILE B N 1
ATOM 6393 C CA . ILE B 1 98 ? -23.297 13.445 10.484 1 94.44 98 ILE B CA 1
ATOM 6394 C C . ILE B 1 98 ? -24.156 13.195 9.258 1 94.44 98 ILE B C 1
ATOM 6396 O O . ILE B 1 98 ? -24.781 14.125 8.727 1 94.44 98 ILE B O 1
ATOM 6400 N N . LYS B 1 99 ? -24.234 11.992 8.859 1 91.75 99 LYS B N 1
ATOM 6401 C CA . LYS B 1 99 ? -25.031 11.633 7.691 1 91.75 99 LYS B CA 1
ATOM 6402 C C . LYS B 1 99 ? -26.531 11.852 7.953 1 91.75 99 LYS B C 1
ATOM 6404 O O . LYS B 1 99 ? -27.219 12.445 7.133 1 91.75 99 LYS B O 1
ATOM 6409 N N . LYS B 1 100 ? -27.016 11.484 9.078 1 89.88 100 LYS B N 1
ATOM 6410 C CA . LYS B 1 100 ? -28.422 11.531 9.422 1 89.88 100 LYS B CA 1
ATOM 6411 C C . LYS B 1 100 ? -28.875 12.969 9.68 1 89.88 100 LYS B C 1
ATOM 6413 O O . LYS B 1 100 ? -30.031 13.328 9.391 1 89.88 100 LYS B O 1
ATOM 6418 N N . ARG B 1 101 ? -28 13.773 10.219 1 90.75 101 ARG B N 1
ATOM 6419 C CA . ARG B 1 101 ? -28.344 15.141 10.594 1 90.75 101 ARG B CA 1
ATOM 6420 C C . ARG B 1 101 ? -27.719 16.156 9.641 1 90.75 101 ARG B C 1
ATOM 6422 O O . ARG B 1 101 ? -27.328 17.25 10.055 1 90.75 101 ARG B O 1
ATOM 6429 N N . SER B 1 102 ? -27.578 15.758 8.461 1 92.81 102 SER B N 1
ATOM 6430 C CA . SER B 1 102 ? -26.906 16.562 7.453 1 92.81 102 SER B CA 1
ATOM 6431 C C . SER B 1 102 ? -27.625 17.891 7.234 1 92.81 102 SER B C 1
ATOM 6433 O O . SER B 1 102 ? -26.984 18.938 7.078 1 92.81 102 SER B O 1
ATOM 6435 N N . ALA B 1 103 ? -28.922 17.906 7.23 1 88.62 103 ALA B N 1
ATOM 6436 C CA . ALA B 1 103 ? -29.703 19.109 7 1 88.62 103 ALA B CA 1
ATOM 6437 C C . ALA B 1 103 ? -29.469 20.141 8.102 1 88.62 103 ALA B C 1
ATOM 6439 O O . ALA B 1 103 ? -29.281 21.328 7.824 1 88.62 103 ALA B O 1
ATOM 6440 N N . GLU B 1 104 ? -29.469 19.719 9.305 1 85.19 104 GLU B N 1
ATOM 6441 C CA . GLU B 1 104 ? -29.266 20.609 10.438 1 85.19 104 GLU B CA 1
ATOM 6442 C C . GLU B 1 104 ? -27.844 21.188 10.43 1 85.19 104 GLU B C 1
ATOM 6444 O O . GLU B 1 104 ? -27.656 22.391 10.656 1 85.19 104 GLU B O 1
ATOM 6449 N N . LEU B 1 105 ? -26.953 20.375 10.219 1 89.44 105 LEU B N 1
ATOM 6450 C CA . LEU B 1 105 ? -25.578 20.844 10.156 1 89.44 105 LEU B CA 1
ATOM 6451 C C . LEU B 1 105 ? -25.406 21.906 9.078 1 89.44 105 LEU B C 1
ATOM 6453 O O . LEU B 1 105 ? -24.734 22.922 9.305 1 89.44 105 LEU B O 1
ATOM 6457 N N . SER B 1 106 ? -26 21.641 7.938 1 88 106 SER B N 1
ATOM 6458 C CA . SER B 1 106 ? -25.953 22.609 6.844 1 88 106 SER B CA 1
ATOM 6459 C C . SER B 1 106 ? -26.594 23.938 7.246 1 88 106 SER B C 1
ATOM 6461 O O . SER B 1 106 ? -26.047 25 6.965 1 88 106 SER B O 1
ATOM 6463 N N . GLU B 1 107 ? -27.641 23.891 7.902 1 82.88 107 GLU B N 1
ATOM 6464 C CA . GLU B 1 107 ? -28.359 25.094 8.336 1 82.88 107 GLU B CA 1
ATOM 6465 C C . GLU B 1 107 ? -27.484 25.938 9.273 1 82.88 107 GLU B C 1
ATOM 6467 O O . GLU B 1 107 ? -27.438 27.156 9.156 1 82.88 107 GLU B O 1
ATOM 6472 N N . PHE B 1 108 ? -26.844 25.281 10.203 1 82.94 108 PHE B N 1
ATOM 6473 C CA . PHE B 1 108 ? -25.984 26 11.148 1 82.94 108 PHE B CA 1
ATOM 6474 C C . PHE B 1 108 ? -24.844 26.688 10.422 1 82.94 108 PHE B C 1
ATOM 6476 O O . PHE B 1 108 ? -24.5 27.828 10.727 1 82.94 108 PHE B O 1
ATOM 6483 N N . GLU B 1 109 ? -24.25 26.016 9.492 1 83.44 109 GLU B N 1
ATOM 6484 C CA . GLU B 1 109 ? -23.109 26.578 8.773 1 83.44 109 GLU B CA 1
ATOM 6485 C C . GLU B 1 109 ? -23.531 27.719 7.855 1 83.44 109 GLU B C 1
ATOM 6487 O O . GLU B 1 109 ? -22.797 28.688 7.68 1 83.44 109 GLU B O 1
ATOM 6492 N N . VAL B 1 110 ? -24.656 27.516 7.246 1 78.88 110 VAL B N 1
ATOM 6493 C CA . VAL B 1 110 ? -25.203 28.578 6.402 1 78.88 110 VAL B CA 1
ATOM 6494 C C . VAL B 1 110 ? -25.484 29.812 7.25 1 78.88 110 VAL B C 1
ATOM 6496 O O . VAL B 1 110 ? -25.125 30.938 6.867 1 78.88 110 VAL B O 1
ATOM 6499 N N . TYR B 1 111 ? -26.062 29.562 8.32 1 72.69 111 TYR B N 1
ATOM 6500 C CA . TYR B 1 111 ? -26.422 30.656 9.219 1 72.69 111 TYR B CA 1
ATOM 6501 C C . TYR B 1 111 ? -25.172 31.344 9.758 1 72.69 111 TYR B C 1
ATOM 6503 O O . TYR B 1 111 ? -25.094 32.594 9.766 1 72.69 111 TYR B O 1
ATOM 6511 N N . ALA B 1 112 ? -24.266 30.625 10.195 1 71.69 112 ALA B N 1
ATOM 6512 C CA . ALA B 1 112 ? -23.109 31.156 10.891 1 71.69 112 ALA B CA 1
ATOM 6513 C C . ALA B 1 112 ? -22.109 31.781 9.906 1 71.69 112 ALA B C 1
ATOM 6515 O O . ALA B 1 112 ? -21.469 32.781 10.219 1 71.69 112 ALA B O 1
ATOM 6516 N N . HIS B 1 113 ? -22 31.172 8.742 1 72.62 113 HIS B N 1
ATOM 6517 C CA . HIS B 1 113 ? -20.875 31.547 7.887 1 72.62 113 HIS B CA 1
ATOM 6518 C C . HIS B 1 113 ? -21.344 31.844 6.465 1 72.62 113 HIS B C 1
ATOM 6520 O O . HIS B 1 113 ? -20.531 32.125 5.586 1 72.62 113 HIS B O 1
ATOM 6526 N N . ASN B 1 114 ? -22.609 31.781 6.25 1 71.19 114 ASN B N 1
ATOM 6527 C CA . ASN B 1 114 ? -23.172 32 4.918 1 71.19 114 ASN B CA 1
ATOM 6528 C C . ASN B 1 114 ? -22.594 31.031 3.896 1 71.19 114 ASN B C 1
ATOM 6530 O O . ASN B 1 114 ? -22.328 31.406 2.754 1 71.19 114 ASN B O 1
ATOM 6534 N N . ALA B 1 115 ? -22.328 29.891 4.324 1 76.19 115 ALA B N 1
ATOM 6535 C CA . ALA B 1 115 ? -21.797 28.875 3.43 1 76.19 115 ALA B CA 1
ATOM 6536 C C . ALA B 1 115 ? -22.875 28.406 2.445 1 76.19 115 ALA B C 1
ATOM 6538 O O . ALA B 1 115 ? -24.047 28.328 2.791 1 76.19 115 ALA B O 1
ATOM 6539 N N . PRO B 1 116 ? -22.453 28.109 1.183 1 80 116 PRO B N 1
ATOM 6540 C CA . PRO B 1 116 ? -23.438 27.609 0.234 1 80 116 PRO B CA 1
ATOM 6541 C C . PRO B 1 116 ? -24.016 26.25 0.647 1 80 116 PRO B C 1
ATOM 6543 O O . PRO B 1 116 ? -23.266 25.281 0.825 1 80 116 PRO B O 1
ATOM 6546 N N . ALA B 1 117 ? -25.297 26.156 0.716 1 83.69 117 ALA B N 1
ATOM 6547 C CA . ALA B 1 117 ? -25.984 24.953 1.184 1 83.69 117 ALA B CA 1
ATOM 6548 C C . ALA B 1 117 ? -25.672 23.766 0.279 1 83.69 117 ALA B C 1
ATOM 6550 O O . ALA B 1 117 ? -25.5 22.641 0.757 1 83.69 117 ALA B O 1
ATOM 6551 N N . ASP B 1 118 ? -25.578 24.062 -1.003 1 83.12 118 ASP B N 1
ATOM 6552 C CA . ASP B 1 118 ? -25.344 22.984 -1.963 1 83.12 118 ASP B CA 1
ATOM 6553 C C . ASP B 1 118 ? -23.953 22.375 -1.76 1 83.12 118 ASP B C 1
ATOM 6555 O O . ASP B 1 118 ? -23.797 21.141 -1.831 1 83.12 118 ASP B O 1
ATOM 6559 N N . LEU B 1 119 ? -23.062 23.156 -1.541 1 82.94 119 LEU B N 1
ATOM 6560 C CA . LEU B 1 119 ? -21.703 22.688 -1.272 1 82.94 119 LEU B CA 1
ATOM 6561 C C . LEU B 1 119 ? -21.672 21.828 -0.007 1 82.94 119 LEU B C 1
ATOM 6563 O O . LEU B 1 119 ? -21.031 20.781 0.018 1 82.94 119 LEU B O 1
ATOM 6567 N N . LEU B 1 120 ? -22.344 22.25 0.966 1 87 120 LEU B N 1
ATOM 6568 C CA . LEU B 1 120 ? -22.359 21.562 2.248 1 87 120 LEU B CA 1
ATOM 6569 C C . LEU B 1 120 ? -23.031 20.188 2.113 1 87 120 LEU B C 1
ATOM 6571 O O . LEU B 1 120 ? -22.453 19.172 2.488 1 87 120 LEU B O 1
ATOM 6575 N N . LEU B 1 121 ? -24.141 20.141 1.502 1 90.5 121 LEU B N 1
ATOM 6576 C CA . LEU B 1 121 ? -24.969 18.938 1.488 1 90.5 121 LEU B CA 1
ATOM 6577 C C . LEU B 1 121 ? -24.438 17.922 0.475 1 90.5 121 LEU B C 1
ATOM 6579 O O . LEU B 1 121 ? -24.578 16.719 0.673 1 90.5 121 LEU B O 1
ATOM 6583 N N . LYS B 1 122 ? -23.812 18.453 -0.532 1 86.44 122 LYS B N 1
ATOM 6584 C CA . LYS B 1 122 ? -23.438 17.547 -1.608 1 86.44 122 LYS B CA 1
ATOM 6585 C C . LYS B 1 122 ? -21.984 17.125 -1.475 1 86.44 122 LYS B C 1
ATOM 6587 O O . LYS B 1 122 ? -21.594 16.062 -1.979 1 86.44 122 LYS B O 1
ATOM 6592 N N . GLU B 1 123 ? -21.188 17.844 -0.814 1 86.62 123 GLU B N 1
ATOM 6593 C CA . GLU B 1 123 ? -19.75 17.547 -0.845 1 86.62 123 GLU B CA 1
ATOM 6594 C C . GLU B 1 123 ? -19.172 17.469 0.565 1 86.62 123 GLU B C 1
ATOM 6596 O O . GLU B 1 123 ? -18.734 16.406 1.001 1 86.62 123 GLU B O 1
ATOM 6601 N N . VAL B 1 124 ? -19.344 18.516 1.332 1 87.62 124 VAL B N 1
ATOM 6602 C CA . VAL B 1 124 ? -18.594 18.672 2.576 1 87.62 124 VAL B CA 1
ATOM 6603 C C . VAL B 1 124 ? -19.109 17.672 3.613 1 87.62 124 VAL B C 1
ATOM 6605 O O . VAL B 1 124 ? -18.344 16.906 4.188 1 87.62 124 VAL B O 1
ATOM 6608 N N . ILE B 1 125 ? -20.391 17.719 3.857 1 93.12 125 ILE B N 1
ATOM 6609 C CA . ILE B 1 125 ? -20.969 16.906 4.922 1 93.12 125 ILE B CA 1
ATOM 6610 C C . ILE B 1 125 ? -20.828 15.43 4.57 1 93.12 125 ILE B C 1
ATOM 6612 O O . ILE B 1 125 ? -20.406 14.617 5.406 1 93.12 125 ILE B O 1
ATOM 6616 N N . PRO B 1 126 ? -21.109 15.047 3.277 1 92.56 126 PRO B N 1
ATOM 6617 C CA . PRO B 1 126 ? -20.844 13.648 2.924 1 92.56 126 PRO B CA 1
ATOM 6618 C C . PRO B 1 126 ? -19.391 13.266 3.1 1 92.56 126 PRO B C 1
ATOM 6620 O O . PRO B 1 126 ? -19.078 12.148 3.545 1 92.56 126 PRO B O 1
ATOM 6623 N N . PHE B 1 127 ? -18.531 14.078 2.781 1 91 127 PHE B N 1
ATOM 6624 C CA . PHE B 1 127 ? -17.109 13.812 2.969 1 91 127 PHE B CA 1
ATOM 6625 C C . PHE B 1 127 ? -16.781 13.617 4.445 1 91 127 PHE B C 1
ATOM 6627 O O . PHE B 1 127 ? -16.047 12.695 4.805 1 91 127 PHE B O 1
ATOM 6634 N N . LEU B 1 128 ? -17.266 14.477 5.238 1 94.06 128 LEU B N 1
ATOM 6635 C CA . LEU B 1 128 ? -16.984 14.383 6.668 1 94.06 128 LEU B CA 1
ATOM 6636 C C . LEU B 1 128 ? -17.484 13.062 7.234 1 94.06 128 LEU B C 1
ATOM 6638 O O . LEU B 1 128 ? -16.812 12.453 8.07 1 94.06 128 LEU B O 1
ATOM 6642 N N . SER B 1 129 ? -18.656 12.68 6.766 1 94.81 129 SER B N 1
ATOM 6643 C CA . SER B 1 129 ? -19.172 11.383 7.191 1 94.81 129 SER B CA 1
ATOM 6644 C C . SER B 1 129 ? -18.203 10.266 6.805 1 94.81 129 SER B C 1
ATOM 6646 O O . SER B 1 129 ? -17.859 9.422 7.637 1 94.81 129 SER B O 1
ATOM 6648 N N . SER B 1 130 ? -17.781 10.305 5.594 1 93.06 130 SER B N 1
ATOM 6649 C CA . SER B 1 130 ? -16.844 9.297 5.105 1 93.06 130 SER B CA 1
ATOM 6650 C C . SER B 1 130 ? -15.508 9.383 5.844 1 93.06 130 SER B C 1
ATOM 6652 O O . SER B 1 130 ? -14.852 8.359 6.078 1 93.06 130 SER B O 1
ATOM 6654 N N . TYR B 1 131 ? -15.117 10.555 6.117 1 94.19 131 TYR B N 1
ATOM 6655 C CA . TYR B 1 131 ? -13.844 10.805 6.793 1 94.19 131 TYR B CA 1
ATOM 6656 C C . TYR B 1 131 ? -13.844 10.188 8.188 1 94.19 131 TYR B C 1
ATOM 6658 O O . TYR B 1 131 ? -12.883 9.531 8.586 1 94.19 131 TYR B O 1
ATOM 6666 N N . TRP B 1 132 ? -14.891 10.367 8.938 1 96.56 132 TRP B N 1
ATOM 6667 C CA . TRP B 1 132 ? -15.023 9.773 10.266 1 96.56 132 TRP B CA 1
ATOM 6668 C C . TRP B 1 132 ? -15.109 8.25 10.18 1 96.56 132 TRP B C 1
ATOM 6670 O O . TRP B 1 132 ? -14.523 7.543 11 1 96.56 132 TRP B O 1
ATOM 6680 N N . GLN B 1 133 ? -15.828 7.824 9.18 1 95 133 GLN B N 1
ATOM 6681 C CA . GLN B 1 133 ? -15.898 6.383 8.969 1 95 133 GLN B CA 1
ATOM 6682 C C . GLN B 1 133 ? -14.516 5.805 8.656 1 95 133 GLN B C 1
ATOM 6684 O O . GLN B 1 133 ? -14.148 4.754 9.18 1 95 133 GLN B O 1
ATOM 6689 N N . TYR B 1 134 ? -13.82 6.441 7.812 1 94.88 134 TYR B N 1
ATOM 6690 C CA . TYR B 1 134 ? -12.477 6.023 7.434 1 94.88 134 TYR B CA 1
ATOM 6691 C C . TYR B 1 134 ? -11.586 5.883 8.664 1 94.88 134 TYR B C 1
ATOM 6693 O O . TYR B 1 134 ? -10.914 4.859 8.836 1 94.88 134 TYR B O 1
ATOM 6701 N N . TYR B 1 135 ? -11.578 6.828 9.516 1 96.62 135 TYR B N 1
ATOM 6702 C CA . TYR B 1 135 ? -10.688 6.789 10.664 1 96.62 135 TYR B CA 1
ATOM 6703 C C . TYR B 1 135 ? -11.227 5.859 11.742 1 96.62 135 TYR B C 1
ATOM 6705 O O . TYR B 1 135 ? -10.477 5.402 12.609 1 96.62 135 TYR B O 1
ATOM 6713 N N . SER B 1 136 ? -12.547 5.602 11.727 1 96.56 136 SER B N 1
ATOM 6714 C CA . SER B 1 136 ? -13.047 4.527 12.578 1 96.56 136 SER B CA 1
ATOM 6715 C C . SER B 1 136 ? -12.398 3.193 12.227 1 96.56 136 SER B C 1
ATOM 6717 O O . SER B 1 136 ? -12.164 2.361 13.102 1 96.56 136 SER B O 1
ATOM 6719 N N . GLY B 1 137 ? -12.164 3.02 10.977 1 95.69 137 GLY B N 1
ATOM 6720 C CA . GLY B 1 137 ? -11.453 1.825 10.547 1 95.69 137 GLY B CA 1
ATOM 6721 C C . GLY B 1 137 ? -10.055 1.725 11.125 1 95.69 137 GLY B C 1
ATOM 6722 O O . GLY B 1 137 ? -9.633 0.649 11.555 1 95.69 137 GLY B O 1
ATOM 6723 N N . TRP B 1 138 ? -9.383 2.801 11.125 1 95.5 138 TRP B N 1
ATOM 6724 C CA . TRP B 1 138 ? -8.039 2.811 11.695 1 95.5 138 TRP B CA 1
ATOM 6725 C C . TRP B 1 138 ? -8.078 2.498 13.188 1 95.5 138 TRP B C 1
ATOM 6727 O O . TRP B 1 138 ? -7.199 1.81 13.711 1 95.5 138 TRP B O 1
ATOM 6737 N N . ALA B 1 139 ? -9.055 3 13.875 1 96 139 ALA B N 1
ATOM 6738 C CA . ALA B 1 139 ? -9.211 2.697 15.289 1 96 139 ALA B CA 1
ATOM 6739 C C . ALA B 1 139 ? -9.414 1.201 15.516 1 96 139 ALA B C 1
ATOM 6741 O O . ALA B 1 139 ? -8.844 0.62 16.438 1 96 139 ALA B O 1
ATOM 6742 N N . ALA B 1 140 ? -10.164 0.614 14.664 1 94.19 140 ALA B N 1
ATOM 6743 C CA . ALA B 1 140 ? -10.484 -0.807 14.781 1 94.19 140 ALA B CA 1
ATOM 6744 C C . ALA B 1 140 ? -9.234 -1.665 14.609 1 94.19 140 ALA B C 1
ATOM 6746 O O . ALA B 1 140 ? -9.156 -2.77 15.156 1 94.19 140 ALA B O 1
ATOM 6747 N N . MET B 1 141 ? -8.312 -1.191 13.93 1 91.5 141 MET B N 1
ATOM 6748 C CA . MET B 1 141 ? -7.141 -1.985 13.57 1 91.5 141 MET B CA 1
ATOM 6749 C C . MET B 1 141 ? -6.016 -1.798 14.578 1 91.5 141 MET B C 1
ATOM 6751 O O . MET B 1 141 ? -4.945 -2.389 14.445 1 91.5 141 MET B O 1
ATOM 6755 N N . GLU B 1 142 ? -6.207 -1.007 15.508 1 90.06 142 GLU B N 1
ATOM 6756 C CA . GLU B 1 142 ? -5.152 -0.782 16.5 1 90.06 142 GLU B CA 1
ATOM 6757 C C . GLU B 1 142 ? -4.73 -2.09 17.156 1 90.06 142 GLU B C 1
ATOM 6759 O O . GLU B 1 142 ? -5.578 -2.881 17.578 1 90.06 142 GLU B O 1
ATOM 6764 N N . ASP B 1 143 ? -3.488 -2.344 17.125 1 80.5 143 ASP B N 1
ATOM 6765 C CA . ASP B 1 143 ? -2.936 -3.49 17.844 1 80.5 143 ASP B CA 1
ATOM 6766 C C . ASP B 1 143 ? -2.721 -3.168 19.312 1 80.5 143 ASP B C 1
ATOM 6768 O O . ASP B 1 143 ? -1.883 -2.33 19.656 1 80.5 143 ASP B O 1
ATOM 6772 N N . PRO B 1 144 ? -3.371 -3.846 20.141 1 78 144 PRO B N 1
ATOM 6773 C CA . PRO B 1 144 ? -3.24 -3.559 21.562 1 78 144 PRO B CA 1
ATOM 6774 C C . PRO B 1 144 ? -1.815 -3.75 22.078 1 78 144 PRO B C 1
ATOM 6776 O O . PRO B 1 144 ? -1.401 -3.08 23.031 1 78 144 PRO B O 1
ATOM 6779 N N . GLN B 1 145 ? -1.075 -4.59 21.422 1 74.81 145 GLN B N 1
ATOM 6780 C CA . GLN B 1 145 ? 0.285 -4.863 21.875 1 74.81 145 GLN B CA 1
ATOM 6781 C C . GLN B 1 145 ? 1.208 -3.684 21.578 1 74.81 145 GLN B C 1
ATOM 6783 O O . GLN B 1 145 ? 2.223 -3.502 22.25 1 74.81 145 GLN B O 1
ATOM 6788 N N . ASN B 1 146 ? 0.831 -2.879 20.672 1 77.88 146 ASN B N 1
ATOM 6789 C CA . ASN B 1 146 ? 1.683 -1.763 20.281 1 77.88 146 ASN B CA 1
ATOM 6790 C C . ASN B 1 146 ? 1.282 -0.472 20.984 1 77.88 146 ASN B C 1
ATOM 6792 O O . ASN B 1 146 ? 2.008 0.522 20.938 1 77.88 146 ASN B O 1
ATOM 6796 N N . ARG B 1 147 ? 0.185 -0.543 21.672 1 80.62 147 ARG B N 1
ATOM 6797 C CA . ARG B 1 147 ? -0.344 0.654 22.312 1 80.62 147 ARG B CA 1
ATOM 6798 C C . ARG B 1 147 ? 0.664 1.237 23.297 1 80.62 147 ARG B C 1
ATOM 6800 O O . ARG B 1 147 ? 0.773 2.457 23.438 1 80.62 147 ARG B O 1
ATOM 6807 N N . GLN B 1 148 ? 1.357 0.361 23.859 1 76.31 148 GLN B N 1
ATOM 6808 C CA . GLN B 1 148 ? 2.277 0.78 24.906 1 76.31 148 GLN B CA 1
ATOM 6809 C C . GLN B 1 148 ? 3.441 1.582 24.328 1 76.31 148 GLN B C 1
ATOM 6811 O O . GLN B 1 148 ? 4.121 2.307 25.062 1 76.31 148 GLN B O 1
ATOM 6816 N N . PHE B 1 149 ? 3.586 1.518 23.109 1 79.56 149 PHE B N 1
ATOM 6817 C CA . PHE B 1 149 ? 4.734 2.182 22.5 1 79.56 149 PHE B CA 1
ATOM 6818 C C . PHE B 1 149 ? 4.355 3.57 22 1 79.56 149 PHE B C 1
ATOM 6820 O O . PHE B 1 149 ? 5.223 4.34 21.578 1 79.56 149 PHE B O 1
ATOM 6827 N N . TYR B 1 150 ? 3.082 3.943 22.047 1 79.38 150 TYR B N 1
ATOM 6828 C CA . TYR B 1 150 ? 2.643 5.242 21.547 1 79.38 150 TYR B CA 1
ATOM 6829 C C . TYR B 1 150 ? 2.078 6.094 22.672 1 79.38 150 TYR B C 1
ATOM 6831 O O . TYR B 1 150 ? 1.241 5.629 23.453 1 79.38 150 TYR B O 1
ATOM 6839 N N . ALA B 1 151 ? 2.623 7.266 22.75 1 77.75 151 ALA B N 1
ATOM 6840 C CA . ALA B 1 151 ? 2.041 8.234 23.672 1 77.75 151 ALA B CA 1
ATOM 6841 C C . ALA B 1 151 ? 0.862 8.961 23.031 1 77.75 151 ALA B C 1
ATOM 6843 O O . ALA B 1 151 ? 0.898 9.289 21.844 1 77.75 151 ALA B O 1
ATOM 6844 N N . THR B 1 152 ? -0.232 8.992 23.812 1 80.69 152 THR B N 1
ATOM 6845 C CA . THR B 1 152 ? -1.394 9.781 23.406 1 80.69 152 THR B CA 1
ATOM 6846 C C . THR B 1 152 ? -1.478 11.07 24.219 1 80.69 152 THR B C 1
ATOM 6848 O O . THR B 1 152 ? -0.858 11.188 25.281 1 80.69 152 THR B O 1
ATOM 6851 N N . GLY B 1 153 ? -2.102 12.094 23.656 1 83.38 153 GLY B N 1
ATOM 6852 C CA . GLY B 1 153 ? -2.178 13.367 24.359 1 83.38 153 GLY B CA 1
ATOM 6853 C C . GLY B 1 153 ? -3.436 14.148 24.031 1 83.38 153 GLY B C 1
ATOM 6854 O O . GLY B 1 153 ? -4.469 13.562 23.703 1 83.38 153 GLY B O 1
ATOM 6855 N N . MET B 1 154 ? -3.307 15.391 24.359 1 84 154 MET B N 1
ATOM 6856 C CA . MET B 1 154 ? -4.387 16.328 24.078 1 84 154 MET B CA 1
ATOM 6857 C C . MET B 1 154 ? -4.137 17.062 22.766 1 84 154 MET B C 1
ATOM 6859 O O . MET B 1 154 ? -2.996 17.422 22.453 1 84 154 MET B O 1
ATOM 6863 N N . VAL B 1 155 ? -5.129 17.203 22.047 1 84.19 155 VAL B N 1
ATOM 6864 C CA . VAL B 1 155 ? -5.07 17.938 20.797 1 84.19 155 VAL B CA 1
ATOM 6865 C C . VAL B 1 155 ? -5.934 19.203 20.891 1 84.19 155 VAL B C 1
ATOM 6867 O O . VAL B 1 155 ? -7.113 19.125 21.25 1 84.19 155 VAL B O 1
ATOM 6870 N N . LEU B 1 156 ? -5.332 20.281 20.688 1 81.88 156 LEU B N 1
ATOM 6871 C CA . LEU B 1 156 ? -6.051 21.547 20.594 1 81.88 156 LEU B CA 1
ATOM 6872 C C . LEU B 1 156 ? -6.211 21.984 19.141 1 81.88 156 LEU B C 1
ATOM 6874 O O . LEU B 1 156 ? -5.23 22.062 18.406 1 81.88 156 LEU B O 1
ATOM 6878 N N . VAL B 1 157 ? -7.406 22.172 18.797 1 83.19 157 VAL B N 1
ATOM 6879 C CA . VAL B 1 157 ? -7.707 22.656 17.453 1 83.19 157 VAL B CA 1
ATOM 6880 C C . VAL B 1 157 ? -8.266 24.078 17.531 1 83.19 157 VAL B C 1
ATOM 6882 O O . VAL B 1 157 ? -9.391 24.297 18 1 83.19 157 VAL B O 1
ATOM 6885 N N . ASP B 1 158 ? -7.531 25.031 17.062 1 77.94 158 ASP B N 1
ATOM 6886 C CA . ASP B 1 158 ? -7.949 26.422 17.078 1 77.94 158 ASP B CA 1
ATOM 6887 C C . ASP B 1 158 ? -8.531 26.844 15.727 1 77.94 158 ASP B C 1
ATOM 6889 O O . ASP B 1 158 ? -7.793 27 14.758 1 77.94 158 ASP B O 1
ATOM 6893 N N . VAL B 1 159 ? -9.844 27.047 15.68 1 79.88 159 VAL B N 1
ATOM 6894 C CA . VAL B 1 159 ? -10.5 27.406 14.43 1 79.88 159 VAL B CA 1
ATOM 6895 C C . VAL B 1 159 ? -11.039 28.828 14.508 1 79.88 159 VAL B C 1
ATOM 6897 O O . VAL B 1 159 ? -11.977 29.188 13.789 1 79.88 159 VAL B O 1
ATOM 6900 N N . ARG B 1 160 ? -10.633 29.719 15.289 1 73.69 160 ARG B N 1
ATOM 6901 C CA . ARG B 1 160 ? -11.125 31.078 15.469 1 73.69 160 ARG B CA 1
ATOM 6902 C C . ARG B 1 160 ? -10.938 31.906 14.203 1 73.69 160 ARG B C 1
ATOM 6904 O O . ARG B 1 160 ? -11.727 32.812 13.914 1 73.69 160 ARG B O 1
ATOM 6911 N N . LYS B 1 161 ? -9.953 31.453 13.5 1 70.06 161 LYS B N 1
ATOM 6912 C CA . LYS B 1 161 ? -9.656 32.188 12.281 1 70.06 161 LYS B CA 1
ATOM 6913 C C . LYS B 1 161 ? -10.055 31.391 11.047 1 70.06 161 LYS B C 1
ATOM 6915 O O . LYS B 1 161 ? -9.695 31.75 9.922 1 70.06 161 LYS B O 1
ATOM 6920 N N . SER B 1 162 ? -10.828 30.422 11.281 1 73.94 162 SER B N 1
ATOM 6921 C CA . SER B 1 162 ? -11.203 29.547 10.172 1 73.94 162 SER B CA 1
ATOM 6922 C C . SER B 1 162 ? -12.43 30.094 9.438 1 73.94 162 SER B C 1
ATOM 6924 O O . SER B 1 162 ? -13.359 30.594 10.062 1 73.94 162 SER B O 1
ATOM 6926 N N . ARG B 1 163 ? -12.422 29.953 8.062 1 68.81 163 ARG B N 1
ATOM 6927 C CA . ARG B 1 163 ? -13.586 30.281 7.25 1 68.81 163 ARG B CA 1
ATOM 6928 C C . ARG B 1 163 ? -14.547 29.094 7.164 1 68.81 163 ARG B C 1
ATOM 6930 O O . ARG B 1 163 ? -15.695 29.25 6.762 1 68.81 163 ARG B O 1
ATOM 6937 N N . PHE B 1 164 ? -14.055 28.031 7.559 1 79.12 164 PHE B N 1
ATOM 6938 C CA . PHE B 1 164 ? -14.852 26.812 7.473 1 79.12 164 PHE B CA 1
ATOM 6939 C C . PHE B 1 164 ? -14.609 25.906 8.68 1 79.12 164 PHE B C 1
ATOM 6941 O O . PHE B 1 164 ? -14.141 24.781 8.539 1 79.12 164 PHE B O 1
ATOM 6948 N N . PRO B 1 165 ? -15.047 26.312 9.75 1 82.06 165 PRO B N 1
ATOM 6949 C CA . PRO B 1 165 ? -14.688 25.656 11 1 82.06 165 PRO B CA 1
ATOM 6950 C C . PRO B 1 165 ? -15.172 24.203 11.062 1 82.06 165 PRO B C 1
ATOM 6952 O O . PRO B 1 165 ? -14.492 23.344 11.625 1 82.06 165 PRO B O 1
ATOM 6955 N N . LEU B 1 166 ? -16.359 23.922 10.523 1 87.19 166 LEU B N 1
ATOM 6956 C CA . LEU B 1 166 ? -16.875 22.562 10.578 1 87.19 166 LEU B CA 1
ATOM 6957 C C . LEU B 1 166 ? -15.914 21.594 9.891 1 87.19 166 LEU B C 1
ATOM 6959 O O . LEU B 1 166 ? -15.57 20.547 10.461 1 87.19 166 LEU B O 1
ATOM 6963 N N . LEU B 1 167 ? -15.531 21.969 8.727 1 85.94 167 LEU B N 1
ATOM 6964 C CA . LEU B 1 167 ? -14.633 21.094 7.969 1 85.94 167 LEU B CA 1
ATOM 6965 C C . LEU B 1 167 ? -13.273 21 8.648 1 85.94 167 LEU B C 1
ATOM 6967 O O . LEU B 1 167 ? -12.789 19.891 8.906 1 85.94 167 LEU B O 1
ATOM 6971 N N . GLU B 1 168 ? -12.703 22.062 8.992 1 83.94 168 GLU B N 1
ATOM 6972 C CA . GLU B 1 168 ? -11.32 22.109 9.461 1 83.94 168 GLU B CA 1
ATOM 6973 C C . GLU B 1 168 ? -11.18 21.453 10.828 1 83.94 168 GLU B C 1
ATOM 6975 O O . GLU B 1 168 ? -10.203 20.75 11.094 1 83.94 168 GLU B O 1
ATOM 6980 N N . ALA B 1 169 ? -12.094 21.672 11.68 1 88.94 169 ALA B N 1
ATOM 6981 C CA . ALA B 1 169 ? -12.055 21.062 13 1 88.94 169 ALA B CA 1
ATOM 6982 C C . ALA B 1 169 ? -12.148 19.531 12.898 1 88.94 169 ALA B C 1
ATOM 6984 O O . ALA B 1 169 ? -11.453 18.812 13.609 1 88.94 169 ALA B O 1
ATOM 6985 N N . ASN B 1 170 ? -13.008 19.094 12.055 1 91.62 170 ASN B N 1
ATOM 6986 C CA . ASN B 1 170 ? -13.211 17.656 11.922 1 91.62 170 ASN B CA 1
ATOM 6987 C C . ASN B 1 170 ? -12.023 16.969 11.242 1 91.62 170 ASN B C 1
ATOM 6989 O O . ASN B 1 170 ? -11.719 15.812 11.531 1 91.62 170 ASN B O 1
ATOM 6993 N N . LEU B 1 171 ? -11.336 17.688 10.375 1 88 171 LEU B N 1
ATOM 6994 C CA . LEU B 1 171 ? -10.156 17.156 9.711 1 88 171 LEU B CA 1
ATOM 6995 C C . LEU B 1 171 ? -9.078 16.797 10.734 1 88 171 LEU B C 1
ATOM 6997 O O . LEU B 1 171 ? -8.312 15.852 10.531 1 88 171 LEU B O 1
ATOM 7001 N N . ALA B 1 172 ? -9.102 17.469 11.82 1 88.06 172 ALA B N 1
ATOM 7002 C CA . ALA B 1 172 ? -8.125 17.188 12.867 1 88.06 172 ALA B CA 1
ATOM 7003 C C . ALA B 1 172 ? -8.703 16.266 13.922 1 88.06 172 ALA B C 1
ATOM 7005 O O . ALA B 1 172 ? -8.016 15.352 14.406 1 88.06 172 ALA B O 1
ATOM 7006 N N . ALA B 1 173 ? -9.922 16.422 14.242 1 93 173 ALA B N 1
ATOM 7007 C CA . ALA B 1 173 ? -10.531 15.719 15.367 1 93 173 ALA B CA 1
ATOM 7008 C C . ALA B 1 173 ? -10.656 14.227 15.086 1 93 173 ALA B C 1
ATOM 7010 O O . ALA B 1 173 ? -10.359 13.391 15.945 1 93 173 ALA B O 1
ATOM 7011 N N . ALA B 1 174 ? -11.094 13.883 13.891 1 95.5 174 ALA B N 1
ATOM 7012 C CA . ALA B 1 174 ? -11.367 12.484 13.57 1 95.5 174 ALA B CA 1
ATOM 7013 C C . ALA B 1 174 ? -10.109 11.633 13.719 1 95.5 174 ALA B C 1
ATOM 7015 O O . ALA B 1 174 ? -10.094 10.664 14.484 1 95.5 174 ALA B O 1
ATOM 7016 N N . PRO B 1 175 ? -9.031 12 13.016 1 93.88 175 PRO B N 1
ATOM 7017 C CA . PRO B 1 175 ? -7.836 11.172 13.188 1 93.88 175 PRO B CA 1
ATOM 7018 C C . PRO B 1 175 ? -7.258 11.258 14.594 1 93.88 175 PRO B C 1
ATOM 7020 O O . PRO B 1 175 ? -6.688 10.289 15.094 1 93.88 175 PRO B O 1
ATOM 7023 N N . ALA B 1 176 ? -7.332 12.367 15.242 1 92.56 176 ALA B N 1
ATOM 7024 C CA . ALA B 1 176 ? -6.82 12.508 16.609 1 92.56 176 ALA B CA 1
ATOM 7025 C C . ALA B 1 176 ? -7.539 11.562 17.562 1 92.56 176 ALA B C 1
ATOM 7027 O O . ALA B 1 176 ? -6.898 10.852 18.344 1 92.56 176 ALA B O 1
ATOM 7028 N N . LEU B 1 177 ? -8.82 11.57 17.516 1 96.19 177 LEU B N 1
ATOM 7029 C CA . LEU B 1 177 ? -9.602 10.695 18.391 1 96.19 177 LEU B CA 1
ATOM 7030 C C . LEU B 1 177 ? -9.367 9.234 18.031 1 96.19 177 LEU B C 1
ATOM 7032 O O . LEU B 1 177 ? -9.336 8.375 18.922 1 96.19 177 LEU B O 1
ATOM 7036 N N . ALA B 1 178 ? -9.258 8.953 16.75 1 96.38 178 ALA B N 1
ATOM 7037 C CA . ALA B 1 178 ? -8.945 7.598 16.328 1 96.38 178 ALA B CA 1
ATOM 7038 C C . ALA B 1 178 ? -7.613 7.133 16.906 1 96.38 178 ALA B C 1
ATOM 7040 O O . ALA B 1 178 ? -7.438 5.953 17.203 1 96.38 178 ALA B O 1
ATOM 7041 N N . ALA B 1 179 ? -6.672 8.055 17.031 1 93 179 ALA B N 1
ATOM 7042 C CA . ALA B 1 179 ? -5.336 7.754 17.547 1 93 179 ALA B CA 1
ATOM 7043 C C . ALA B 1 179 ? -5.355 7.594 19.062 1 93 179 ALA B C 1
ATOM 7045 O O . ALA B 1 179 ? -4.336 7.254 19.672 1 93 179 ALA B O 1
ATOM 7046 N N . GLY B 1 180 ? -6.477 7.887 19.703 1 93.06 180 GLY B N 1
ATOM 7047 C CA . GLY B 1 180 ? -6.609 7.73 21.141 1 93.06 180 GLY B CA 1
ATOM 7048 C C . GLY B 1 180 ? -6.398 9.023 21.906 1 93.06 180 GLY B C 1
ATOM 7049 O O . GLY B 1 180 ? -6.293 9.016 23.125 1 93.06 180 GLY B O 1
ATOM 7050 N N . CYS B 1 181 ? -6.312 10.148 21.203 1 92.19 181 CYS B N 1
ATOM 7051 C CA . CYS B 1 181 ? -6.168 11.453 21.828 1 92.19 181 CYS B CA 1
ATOM 7052 C C . CYS B 1 181 ? -7.527 12.031 22.203 1 92.19 181 CYS B C 1
ATOM 7054 O O . CYS B 1 181 ? -8.562 11.523 21.766 1 92.19 181 CYS B O 1
ATOM 7056 N N . VAL B 1 182 ? -7.461 12.969 23.094 1 92.25 182 VAL B N 1
ATOM 7057 C CA . VAL B 1 182 ? -8.656 13.758 23.375 1 92.25 182 VAL B CA 1
ATOM 7058 C C . VAL B 1 182 ? -8.539 15.125 22.703 1 92.25 182 VAL B C 1
ATOM 7060 O O . VAL B 1 182 ? -7.438 15.617 22.453 1 92.25 182 VAL B O 1
ATOM 7063 N N . VAL B 1 183 ? -9.695 15.734 22.375 1 90.81 183 VAL B N 1
ATOM 7064 C CA . VAL B 1 183 ? -9.656 16.906 21.5 1 90.81 183 VAL B CA 1
ATOM 7065 C C . VAL B 1 183 ? -10.445 18.047 22.141 1 90.81 183 VAL B C 1
ATOM 7067 O O . VAL B 1 183 ? -11.539 17.844 22.672 1 90.81 183 VAL B O 1
ATOM 7070 N N . THR B 1 184 ? -9.891 19.188 22.125 1 86.88 184 THR B N 1
ATOM 7071 C CA . THR B 1 184 ? -10.57 20.438 22.438 1 86.88 184 THR B CA 1
ATOM 7072 C C . THR B 1 184 ? -10.539 21.391 21.25 1 86.88 184 THR B C 1
ATOM 7074 O O . THR B 1 184 ? -9.461 21.719 20.75 1 86.88 184 THR B O 1
ATOM 7077 N N . VAL B 1 185 ? -11.695 21.766 20.828 1 87.06 185 VAL B N 1
ATOM 7078 C CA . VAL B 1 185 ? -11.82 22.734 19.734 1 87.06 185 VAL B CA 1
ATOM 7079 C C . VAL B 1 185 ? -12.133 24.109 20.312 1 87.06 185 VAL B C 1
ATOM 7081 O O . VAL B 1 185 ? -13.008 24.25 21.156 1 87.06 185 VAL B O 1
ATOM 7084 N N . ILE B 1 186 ? -11.375 25.062 19.859 1 80.5 186 ILE B N 1
ATOM 7085 C CA . ILE B 1 186 ? -11.617 26.453 20.266 1 80.5 186 ILE B CA 1
ATOM 7086 C C . ILE B 1 186 ? -12.102 27.266 19.078 1 80.5 186 ILE B C 1
ATOM 7088 O O . ILE B 1 186 ? -11.453 27.266 18.016 1 80.5 186 ILE B O 1
ATOM 7092 N N . GLY B 1 187 ? -13.297 27.797 19.188 1 79 187 GLY B N 1
ATOM 7093 C CA . GLY B 1 187 ? -13.852 28.625 18.141 1 79 187 GLY B CA 1
ATOM 7094 C C . GLY B 1 187 ? -14.477 29.906 18.641 1 79 187 GLY B C 1
ATOM 7095 O O . GLY B 1 187 ? -14.594 30.109 19.859 1 79 187 GLY B O 1
ATOM 7096 N N . HIS B 1 188 ? -14.828 30.828 17.594 1 71.5 188 HIS B N 1
ATOM 7097 C CA . HIS B 1 188 ? -15.586 32.031 17.922 1 71.5 188 HIS B CA 1
ATOM 7098 C C . HIS B 1 188 ? -17.062 31.734 18.078 1 71.5 188 HIS B C 1
ATOM 7100 O O . HIS B 1 188 ? -17.484 30.578 17.906 1 71.5 188 HIS B O 1
ATOM 7106 N N . THR B 1 189 ? -17.812 32.688 18.344 1 60.03 189 THR B N 1
ATOM 7107 C CA . THR B 1 189 ? -19.25 32.562 18.641 1 60.03 189 THR B CA 1
ATOM 7108 C C . THR B 1 189 ? -19.984 31.938 17.453 1 60.03 189 THR B C 1
ATOM 7110 O O . THR B 1 189 ? -21.109 31.469 17.594 1 60.03 189 THR B O 1
ATOM 7113 N N . ARG B 1 190 ? -19.297 31.641 16.359 1 69.5 190 ARG B N 1
ATOM 7114 C CA . ARG B 1 190 ? -20 31.125 15.195 1 69.5 190 ARG B CA 1
ATOM 7115 C C . ARG B 1 190 ? -19.625 29.672 14.922 1 69.5 190 ARG B C 1
ATOM 7117 O O . ARG B 1 190 ? -19.391 29.281 13.773 1 69.5 190 ARG B O 1
ATOM 7124 N N . VAL B 1 191 ? -19.547 28.828 16.031 1 79.75 191 VAL B N 1
ATOM 7125 C CA . VAL B 1 191 ? -19.188 27.438 15.828 1 79.75 191 VAL B CA 1
ATOM 7126 C C . VAL B 1 191 ? -20.359 26.547 16.25 1 79.75 191 VAL B C 1
ATOM 7128 O O . VAL B 1 191 ? -20.156 25.484 16.859 1 79.75 191 VAL B O 1
ATOM 7131 N N . GLU B 1 192 ? -21.531 26.984 15.93 1 73.69 192 GLU B N 1
ATOM 7132 C CA . GLU B 1 192 ? -22.75 26.281 16.328 1 73.69 192 GLU B CA 1
ATOM 7133 C C . GLU B 1 192 ? -22.766 24.859 15.789 1 73.69 192 GLU B C 1
ATOM 7135 O O . GLU B 1 192 ? -23.234 23.938 16.469 1 73.69 192 GLU B O 1
ATOM 7140 N N . SER B 1 193 ? -22.391 24.672 14.586 1 80 193 SER B N 1
ATOM 7141 C CA . SER B 1 193 ? -22.375 23.328 14.008 1 80 193 SER B CA 1
ATOM 7142 C C . SER B 1 193 ? -21.5 22.391 14.812 1 80 193 SER B C 1
ATOM 7144 O O . SER B 1 193 ? -21.844 21.219 15.008 1 80 193 SER B O 1
ATOM 7146 N N . LEU B 1 194 ? -20.406 22.828 15.297 1 85.19 194 LEU B N 1
ATOM 7147 C CA . LEU B 1 194 ? -19.484 22.016 16.078 1 85.19 194 LEU B CA 1
ATOM 7148 C C . LEU B 1 194 ? -20.062 21.719 17.453 1 85.19 194 LEU B C 1
ATOM 7150 O O . LEU B 1 194 ? -19.906 20.609 17.969 1 85.19 194 LEU B O 1
ATOM 7154 N N . LEU B 1 195 ? -20.672 22.75 17.984 1 78.06 195 LEU B N 1
ATOM 7155 C CA . LEU B 1 195 ? -21.344 22.562 19.266 1 78.06 195 LEU B CA 1
ATOM 7156 C C . LEU B 1 195 ? -22.453 21.531 19.141 1 78.06 195 LEU B C 1
ATOM 7158 O O . LEU B 1 195 ? -22.562 20.625 19.984 1 78.06 195 LEU B O 1
ATOM 7162 N N . PHE B 1 196 ? -23.172 21.672 18.156 1 80.62 196 PHE B N 1
ATOM 7163 C CA . PHE B 1 196 ? -24.234 20.719 17.875 1 80.62 196 PHE B CA 1
ATOM 7164 C C . PHE B 1 196 ? -23.672 19.312 17.703 1 80.62 196 PHE B C 1
ATOM 7166 O O . PHE B 1 196 ? -24.141 18.375 18.344 1 80.62 196 PHE B O 1
ATOM 7173 N N . LEU B 1 197 ? -22.719 19.203 16.922 1 85.69 197 LEU B N 1
ATOM 7174 C CA . LEU B 1 197 ? -22.109 17.891 16.672 1 85.69 197 LEU B CA 1
ATOM 7175 C C . LEU B 1 197 ? -21.547 17.297 17.953 1 85.69 197 LEU B C 1
ATOM 7177 O O . LEU B 1 197 ? -21.75 16.109 18.234 1 85.69 197 LEU B O 1
ATOM 7181 N N . ALA B 1 198 ? -20.859 18.031 18.719 1 86.69 198 ALA B N 1
ATOM 7182 C CA . ALA B 1 198 ? -20.281 17.562 19.969 1 86.69 198 ALA B CA 1
ATOM 7183 C C . ALA B 1 198 ? -21.359 17.062 20.922 1 86.69 198 ALA B C 1
ATOM 7185 O O . ALA B 1 198 ? -21.172 16.078 21.625 1 86.69 198 ALA B O 1
ATOM 7186 N N . SER B 1 199 ? -22.453 17.719 20.922 1 82.31 199 SER B N 1
ATOM 7187 C CA . SER B 1 199 ? -23.531 17.391 21.844 1 82.31 199 SER B CA 1
ATOM 7188 C C . SER B 1 199 ? -24.203 16.078 21.453 1 82.31 199 SER B C 1
ATOM 7190 O O . SER B 1 199 ? -24.672 15.328 22.312 1 82.31 199 SER B O 1
ATOM 7192 N N . ILE B 1 200 ? -24.219 15.805 20.188 1 83.62 200 ILE B N 1
ATOM 7193 C CA . ILE B 1 200 ? -24.984 14.641 19.75 1 83.62 200 ILE B CA 1
ATOM 7194 C C . ILE B 1 200 ? -24.047 13.469 19.484 1 83.62 200 ILE B C 1
ATOM 7196 O O . ILE B 1 200 ? -24.5 12.328 19.344 1 83.62 200 ILE B O 1
ATOM 7200 N N . ALA B 1 201 ? -22.797 13.695 19.359 1 87 201 ALA B N 1
ATOM 7201 C CA . ALA B 1 201 ? -21.812 12.656 19.078 1 87 201 ALA B CA 1
ATOM 7202 C C . ALA B 1 201 ? -21.734 11.641 20.219 1 87 201 ALA B C 1
ATOM 7204 O O . ALA B 1 201 ? -21.328 10.5 20.016 1 87 201 ALA B O 1
ATOM 7205 N N . ASN B 1 202 ? -22.062 11.969 21.359 1 83.38 202 ASN B N 1
ATOM 7206 C CA . ASN B 1 202 ? -22.172 11.102 22.531 1 83.38 202 ASN B CA 1
ATOM 7207 C C . ASN B 1 202 ? -20.828 10.477 22.891 1 83.38 202 ASN B C 1
ATOM 7209 O O . ASN B 1 202 ? -20.75 9.266 23.109 1 83.38 202 ASN B O 1
ATOM 7213 N N . PHE B 1 203 ? -19.797 11.227 22.859 1 92.31 203 PHE B N 1
ATOM 7214 C CA . PHE B 1 203 ? -18.5 10.789 23.391 1 92.31 203 PHE B CA 1
ATOM 7215 C C . PHE B 1 203 ? -18.516 10.797 24.906 1 92.31 203 PHE B C 1
ATOM 7217 O O . PHE B 1 203 ? -19.281 11.539 25.531 1 92.31 203 PHE B O 1
ATOM 7224 N N . PRO B 1 204 ? -17.703 9.906 25.531 1 92.19 204 PRO B N 1
ATOM 7225 C CA . PRO B 1 204 ? -17.531 10.07 26.969 1 92.19 204 PRO B CA 1
ATOM 7226 C C . PRO B 1 204 ? -17.141 11.5 27.359 1 92.19 204 PRO B C 1
ATOM 7228 O O . PRO B 1 204 ? -16.5 12.203 26.562 1 92.19 204 PRO B O 1
ATOM 7231 N N . ALA B 1 205 ? -17.5 11.875 28.578 1 90.69 205 ALA B N 1
ATOM 7232 C CA . ALA B 1 205 ? -17.281 13.242 29.047 1 90.69 205 ALA B CA 1
ATOM 7233 C C . ALA B 1 205 ? -15.797 13.609 28.969 1 90.69 205 ALA B C 1
ATOM 7235 O O . ALA B 1 205 ? -14.938 12.844 29.406 1 90.69 205 ALA B O 1
ATOM 7236 N N . GLY B 1 206 ? -15.523 14.766 28.328 1 89.31 206 GLY B N 1
ATOM 7237 C CA . GLY B 1 206 ? -14.18 15.312 28.297 1 89.31 206 GLY B CA 1
ATOM 7238 C C . GLY B 1 206 ? -13.391 14.891 27.078 1 89.31 206 GLY B C 1
ATOM 7239 O O . GLY B 1 206 ? -12.336 15.445 26.781 1 89.31 206 GLY B O 1
ATOM 7240 N N . VAL B 1 207 ? -13.789 13.898 26.297 1 93.81 207 VAL B N 1
ATOM 7241 C CA . VAL B 1 207 ? -13.062 13.375 25.141 1 93.81 207 VAL B CA 1
ATOM 7242 C C . VAL B 1 207 ? -13.102 14.398 24 1 93.81 207 VAL B C 1
ATOM 7244 O O . VAL B 1 207 ? -12.109 14.586 23.297 1 93.81 207 VAL B O 1
ATOM 7247 N N . LEU B 1 208 ? -14.242 15 23.828 1 92.5 208 LEU B N 1
ATOM 7248 C CA . LEU B 1 208 ? -14.414 16.078 22.859 1 92.5 208 LEU B CA 1
ATOM 7249 C C . LEU B 1 208 ? -15.031 17.312 23.516 1 92.5 208 LEU B C 1
ATOM 7251 O O . LEU B 1 208 ? -16.156 17.25 24 1 92.5 208 LEU B O 1
ATOM 7255 N N . ASN B 1 209 ? -14.312 18.391 23.516 1 88.25 209 ASN B N 1
ATOM 7256 C CA . ASN B 1 209 ? -14.766 19.656 24.047 1 88.25 209 ASN B CA 1
ATOM 7257 C C . ASN B 1 209 ? -14.781 20.75 22.969 1 88.25 209 ASN B C 1
ATOM 7259 O O . ASN B 1 209 ? -13.922 20.766 22.078 1 88.25 209 ASN B O 1
ATOM 7263 N N . VAL B 1 210 ? -15.797 21.562 22.984 1 87.5 210 VAL B N 1
ATOM 7264 C CA . VAL B 1 210 ? -15.859 22.75 22.125 1 87.5 210 VAL B CA 1
ATOM 7265 C C . VAL B 1 210 ? -15.984 24 23 1 87.5 210 VAL B C 1
ATOM 7267 O O . VAL B 1 210 ? -16.969 24.188 23.703 1 87.5 210 VAL B O 1
ATOM 7270 N N . VAL B 1 211 ? -15 24.812 22.906 1 81.56 211 VAL B N 1
ATOM 7271 C CA . VAL B 1 211 ? -14.938 26.016 23.719 1 81.56 211 VAL B CA 1
ATOM 7272 C C . VAL B 1 211 ? -15.18 27.234 22.844 1 81.56 211 VAL B C 1
ATOM 7274 O O . VAL B 1 211 ? -14.523 27.422 21.812 1 81.56 211 VAL B O 1
ATOM 7277 N N . VAL B 1 212 ? -16.156 28.078 23.25 1 79.62 212 VAL B N 1
ATOM 7278 C CA . VAL B 1 212 ? -16.484 29.312 22.531 1 79.62 212 VAL B CA 1
ATOM 7279 C C . VAL B 1 212 ? -15.836 30.5 23.234 1 79.62 212 VAL B C 1
ATOM 7281 O O . VAL B 1 212 ? -15.922 30.625 24.453 1 79.62 212 VAL B O 1
ATOM 7284 N N . THR B 1 213 ? -15.094 31.25 22.516 1 70.38 213 THR B N 1
ATOM 7285 C CA . THR B 1 213 ? -14.469 32.469 23.062 1 70.38 213 THR B CA 1
ATOM 7286 C C . THR B 1 213 ? -15.227 33.719 22.609 1 70.38 213 THR B C 1
ATOM 7288 O O . THR B 1 213 ? -15.898 33.688 21.578 1 70.38 213 THR B O 1
ATOM 7291 N N . ASP B 1 214 ? -15.695 34.906 23.484 1 58.31 214 ASP B N 1
ATOM 7292 C CA . ASP B 1 214 ? -16.469 36.125 23.219 1 58.31 214 ASP B CA 1
ATOM 7293 C C . ASP B 1 214 ? -15.766 37.031 22.219 1 58.31 214 ASP B C 1
ATOM 7295 O O . ASP B 1 214 ? -16.328 38.031 21.781 1 58.31 214 ASP B O 1
ATOM 7299 N N . SER B 1 215 ? -15.109 36.906 21.312 1 47.53 215 SER B N 1
ATOM 7300 C CA . SER B 1 215 ? -14.469 38.094 20.766 1 47.53 215 SER B CA 1
ATOM 7301 C C . SER B 1 215 ? -15.453 38.906 19.953 1 47.53 215 SER B C 1
ATOM 7303 O O . SER B 1 215 ? -15.945 38.469 18.906 1 47.53 215 SER B O 1
ATOM 7305 N N . GLU B 1 216 ? -16.516 39.656 20.516 1 40.38 216 GLU B N 1
ATOM 7306 C CA . GLU B 1 216 ? -16.906 40.781 19.688 1 40.38 216 GLU B CA 1
ATOM 7307 C C . GLU B 1 216 ? -15.695 41.375 18.984 1 40.38 216 GLU B C 1
ATOM 7309 O O . GLU B 1 216 ? -15.82 42.406 18.297 1 40.38 216 GLU B O 1
ATOM 7314 N N . SER B 1 217 ? -14.578 41.562 19.625 1 36.94 217 SER B N 1
ATOM 7315 C CA . SER B 1 217 ? -13.531 42.219 18.859 1 36.94 217 SER B CA 1
ATOM 7316 C C . SER B 1 217 ? -13.383 41.625 17.469 1 36.94 217 SER B C 1
ATOM 7318 O O . SER B 1 217 ? -13.586 40.438 17.281 1 36.94 217 SER B O 1
ATOM 7320 N N . ASN B 1 218 ? -13.68 42.594 16.547 1 33.53 218 ASN B N 1
ATOM 7321 C CA . ASN B 1 218 ? -13.555 42.375 15.102 1 33.53 218 ASN B CA 1
ATOM 7322 C C . ASN B 1 218 ? -12.508 41.312 14.781 1 33.53 218 ASN B C 1
ATOM 7324 O O . ASN B 1 218 ? -11.352 41.438 15.172 1 33.53 218 ASN B O 1
ATOM 7328 N N . PRO B 1 219 ? -12.969 40.188 14.797 1 36.56 219 PRO B N 1
ATOM 7329 C CA . PRO B 1 219 ? -11.883 39.344 14.32 1 36.56 219 PRO B CA 1
ATOM 7330 C C . PRO B 1 219 ? -10.836 40.094 13.516 1 36.56 219 PRO B C 1
ATOM 7332 O O . PRO B 1 219 ? -11.172 41 12.758 1 36.56 219 PRO B O 1
ATOM 7335 N N . PRO B 1 220 ? -9.688 40.5 14.18 1 30.17 220 PRO B N 1
ATOM 7336 C CA . PRO B 1 220 ? -8.93 41.281 13.195 1 30.17 220 PRO B CA 1
ATOM 7337 C C . PRO B 1 220 ? -9.281 40.906 11.758 1 30.17 220 PRO B C 1
ATOM 7339 O O . PRO B 1 220 ? -9.625 39.75 11.477 1 30.17 220 PRO B O 1
ATOM 7342 N N . GLN B 1 221 ? -9.93 41.938 11.062 1 31.08 221 GLN B N 1
ATOM 7343 C CA . GLN B 1 221 ? -10.148 41.812 9.633 1 31.08 221 GLN B CA 1
ATOM 7344 C C . GLN B 1 221 ? -9.211 40.781 9.023 1 31.08 221 GLN B C 1
ATOM 7346 O O . GLN B 1 221 ? -9.508 40.219 7.969 1 31.08 221 GLN B O 1
ATOM 7351 N N . ASP B 1 222 ? -7.957 41.031 9.32 1 30.66 222 ASP B N 1
ATOM 7352 C CA . ASP B 1 222 ? -6.863 40.25 8.742 1 30.66 222 ASP B CA 1
ATOM 7353 C C . ASP B 1 222 ? -6.863 38.812 9.281 1 30.66 222 ASP B C 1
ATOM 7355 O O . ASP B 1 222 ? -5.938 38.031 9.008 1 30.66 222 ASP B O 1
ATOM 7359 N N . ALA B 1 223 ? -7.453 38.594 10.398 1 31.94 223 ALA B N 1
ATOM 7360 C CA . ALA B 1 223 ? -7.363 37.406 11.211 1 31.94 223 ALA B CA 1
ATOM 7361 C C . ALA B 1 223 ? -7.949 36.188 10.469 1 31.94 223 ALA B C 1
ATOM 7363 O O . ALA B 1 223 ? -7.836 35.062 10.93 1 31.94 223 ALA B O 1
ATOM 7364 N N . PHE B 1 224 ? -9.211 36.406 9.93 1 36.38 224 PHE B N 1
ATOM 7365 C CA . PHE B 1 224 ? -9.992 35.281 9.477 1 36.38 224 PHE B CA 1
ATOM 7366 C C . PHE B 1 224 ? -9.148 34.344 8.617 1 36.38 224 PHE B C 1
ATOM 7368 O O . PHE B 1 224 ? -9.617 33.281 8.188 1 36.38 224 PHE B O 1
ATOM 7375 N N . VAL B 1 225 ? -8.43 34.969 7.891 1 37.5 225 VAL B N 1
ATOM 7376 C CA . VAL B 1 225 ? -7.906 34.219 6.742 1 37.5 225 VAL B CA 1
ATOM 7377 C C . VAL B 1 225 ? -6.895 33.188 7.211 1 37.5 225 VAL B C 1
ATOM 7379 O O . VAL B 1 225 ? -6.184 32.594 6.398 1 37.5 225 VAL B O 1
ATOM 7382 N N . GLY B 1 226 ? -6.879 32.938 8.633 1 46.22 226 GLY B N 1
ATOM 7383 C CA . GLY B 1 226 ? -5.668 32.188 8.938 1 46.22 226 GLY B CA 1
ATOM 7384 C C . GLY B 1 226 ? -5.906 30.703 9.07 1 46.22 226 GLY B C 1
ATOM 7385 O O . GLY B 1 226 ? -7.035 30.234 8.914 1 46.22 226 GLY B O 1
ATOM 7386 N N . ARG B 1 227 ? -4.891 29.797 9.148 1 54.97 227 ARG B N 1
ATOM 7387 C CA . ARG B 1 227 ? -4.648 28.359 9.25 1 54.97 227 ARG B CA 1
ATOM 7388 C C . ARG B 1 227 ? -5.027 27.844 10.633 1 54.97 227 ARG B C 1
ATOM 7390 O O . ARG B 1 227 ? -4.746 28.484 11.648 1 54.97 227 ARG B O 1
ATOM 7397 N N . PRO B 1 228 ? -6.176 26.922 10.633 1 59.31 228 PRO B N 1
ATOM 7398 C CA . PRO B 1 228 ? -6.309 26.281 11.945 1 59.31 228 PRO B CA 1
ATOM 7399 C C . PRO B 1 228 ? -4.969 25.875 12.547 1 59.31 228 PRO B C 1
ATOM 7401 O O . PRO B 1 228 ? -4.066 25.453 11.812 1 59.31 228 PRO B O 1
ATOM 7404 N N . LEU B 1 229 ? -4.793 26.219 13.781 1 63.62 229 LEU B N 1
ATOM 7405 C CA . LEU B 1 229 ? -3.639 25.75 14.531 1 63.62 229 LEU B CA 1
ATOM 7406 C C . LEU B 1 229 ? -3.979 24.469 15.305 1 63.62 229 LEU B C 1
ATOM 7408 O O . LEU B 1 229 ? -4.953 24.438 16.062 1 63.62 229 LEU B O 1
ATOM 7412 N N . VAL B 1 230 ? -3.385 23.438 14.914 1 65.31 230 VAL B N 1
ATOM 7413 C CA . VAL B 1 230 ? -3.551 22.172 15.633 1 65.31 230 VAL B CA 1
ATOM 7414 C C . VAL B 1 230 ? -2.305 21.891 16.469 1 65.31 230 VAL B C 1
ATOM 7416 O O . VAL B 1 230 ? -1.19 21.859 15.945 1 65.31 230 VAL B O 1
ATOM 7419 N N . VAL B 1 231 ? -2.518 21.812 17.719 1 66.12 231 VAL B N 1
ATOM 7420 C CA . VAL B 1 231 ? -1.435 21.531 18.656 1 66.12 231 VAL B CA 1
ATOM 7421 C C . VAL B 1 231 ? -1.666 20.188 19.328 1 66.12 231 VAL B C 1
ATOM 7423 O O . VAL B 1 231 ? -2.791 19.859 19.719 1 66.12 231 VAL B O 1
ATOM 7426 N N . PHE B 1 232 ? -0.629 19.359 19.344 1 64.81 232 PHE B N 1
ATOM 7427 C CA . PHE B 1 232 ? -0.683 18.047 19.969 1 64.81 232 PHE B CA 1
ATOM 7428 C C . PHE B 1 232 ? 0.451 17.875 20.984 1 64.81 232 PHE B C 1
ATOM 7430 O O . PHE B 1 232 ? 1.589 18.281 20.719 1 64.81 232 PHE B O 1
ATOM 7437 N N . GLY B 1 233 ? 0.217 17.422 22.203 1 62.34 233 GLY B N 1
ATOM 7438 C CA . GLY B 1 233 ? 1.262 17.109 23.172 1 62.34 233 GLY B CA 1
ATOM 7439 C C . GLY B 1 233 ? 0.751 16.359 24.375 1 62.34 233 GLY B C 1
ATOM 7440 O O . GLY B 1 233 ? -0.459 16.219 24.562 1 62.34 233 GLY B O 1
ATOM 7441 N N . PRO B 1 234 ? 1.777 15.695 25.078 1 61.94 234 PRO B N 1
ATOM 7442 C CA . PRO B 1 234 ? 1.378 15.078 26.344 1 61.94 234 PRO B CA 1
ATOM 7443 C C . PRO B 1 234 ? 0.653 16.047 27.266 1 61.94 234 PRO B C 1
ATOM 7445 O O . PRO B 1 234 ? 0.952 17.25 27.266 1 61.94 234 PRO B O 1
ATOM 7448 N N . ILE B 1 235 ? -0.279 15.562 27.953 1 54.38 235 ILE B N 1
ATOM 7449 C CA . ILE B 1 235 ? -1.171 16.359 28.781 1 54.38 235 ILE B CA 1
ATOM 7450 C C . ILE B 1 235 ? -0.35 17.234 29.734 1 54.38 235 ILE B C 1
ATOM 7452 O O . ILE B 1 235 ? -0.678 18.406 29.953 1 54.38 235 ILE B O 1
ATOM 7456 N N . GLN B 1 236 ? 0.652 16.625 30.266 1 55.41 236 GLN B N 1
ATOM 7457 C CA . GLN B 1 236 ? 1.479 17.344 31.234 1 55.41 236 GLN B CA 1
ATOM 7458 C C . GLN B 1 236 ? 2.117 18.578 30.609 1 55.41 236 GLN B C 1
ATOM 7460 O O . GLN B 1 236 ? 2.201 19.641 31.234 1 55.41 236 GLN B O 1
ATOM 7465 N N . SER B 1 237 ? 2.459 18.438 29.438 1 53.41 237 SER B N 1
ATOM 7466 C CA . SER B 1 237 ? 3.137 19.516 28.734 1 53.41 237 SER B CA 1
ATOM 7467 C C . SER B 1 237 ? 2.158 20.625 28.344 1 53.41 237 SER B C 1
ATOM 7469 O O . SER B 1 237 ? 2.525 21.797 28.281 1 53.41 237 SER B O 1
ATOM 7471 N N . MET B 1 238 ? 1.013 20.188 28.047 1 53.25 238 MET B N 1
ATOM 7472 C CA . MET B 1 238 ? 0.032 21.156 27.578 1 53.25 238 MET B CA 1
ATOM 7473 C C . MET B 1 238 ? -0.468 22.047 28.719 1 53.25 238 MET B C 1
ATOM 7475 O O . MET B 1 238 ? -0.839 23.203 28.484 1 53.25 238 MET B O 1
ATOM 7479 N N . ALA B 1 239 ? -0.629 21.312 29.938 1 46.12 239 ALA B N 1
ATOM 7480 C CA . ALA B 1 239 ? -1.041 22.062 31.125 1 46.12 239 ALA B CA 1
ATOM 7481 C C . ALA B 1 239 ? -0.05 23.172 31.438 1 46.12 239 ALA B C 1
ATOM 7483 O O . ALA B 1 239 ? -0.432 24.219 31.969 1 46.12 239 ALA B O 1
ATOM 7484 N N . GLU B 1 240 ? 1.16 22.625 31.531 1 43.56 240 GLU B N 1
ATOM 7485 C CA . GLU B 1 240 ? 2.123 23.688 31.812 1 43.56 240 GLU B CA 1
ATOM 7486 C C . GLU B 1 240 ? 2.123 24.734 30.703 1 43.56 240 GLU B C 1
ATOM 7488 O O . GLU B 1 240 ? 2.35 24.406 29.531 1 43.56 240 GLU B O 1
ATOM 7493 N N . HIS B 1 241 ? 1.033 25.625 30.781 1 39.12 241 HIS B N 1
ATOM 7494 C CA . HIS B 1 241 ? 0.61 26.703 29.906 1 39.12 241 HIS B CA 1
ATOM 7495 C C . HIS B 1 241 ? 1.663 27 28.844 1 39.12 241 HIS B C 1
ATOM 7497 O O . HIS B 1 241 ? 1.382 27.672 27.844 1 39.12 241 HIS B O 1
ATOM 7503 N N . THR B 1 242 ? 2.76 27.391 29.422 1 35 242 THR B N 1
ATOM 7504 C CA . THR B 1 242 ? 3.695 28.234 28.672 1 35 242 THR B CA 1
ATOM 7505 C C . THR B 1 242 ? 4.035 27.609 27.328 1 35 242 THR B C 1
ATOM 7507 O O . THR B 1 242 ? 4.191 28.312 26.328 1 35 242 THR B O 1
ATOM 7510 N N . GLU B 1 243 ? 4.648 26.391 27.25 1 36.66 243 GLU B N 1
ATOM 7511 C CA . GLU B 1 243 ? 5.426 26.094 26.047 1 36.66 243 GLU B CA 1
ATOM 7512 C C . GLU B 1 243 ? 4.672 25.156 25.125 1 36.66 243 GLU B C 1
ATOM 7514 O O . GLU B 1 243 ? 4.762 23.922 25.266 1 36.66 243 GLU B O 1
ATOM 7519 N N . PHE B 1 244 ? 3.326 25.531 24.719 1 42.25 244 PHE B N 1
ATOM 7520 C CA . PHE B 1 244 ? 2.867 24.969 23.453 1 42.25 244 PHE B CA 1
ATOM 7521 C C . PHE B 1 244 ? 4.047 24.484 22.625 1 42.25 244 PHE B C 1
ATOM 7523 O O . PHE B 1 244 ? 3.861 23.75 21.656 1 42.25 244 PHE B O 1
ATOM 7530 N N . PHE B 1 245 ? 5.215 25.078 23.172 1 39.34 245 PHE B N 1
ATOM 7531 C CA . PHE B 1 245 ? 6.453 24.844 22.453 1 39.34 245 PHE B CA 1
ATOM 7532 C C . PHE B 1 245 ? 6.801 23.359 22.422 1 39.34 245 PHE B C 1
ATOM 7534 O O . PHE B 1 245 ? 7.457 22.891 21.5 1 39.34 245 PHE B O 1
ATOM 7541 N N . ASN B 1 246 ? 6.223 22.656 23.5 1 43.38 246 ASN B N 1
ATOM 7542 C CA . ASN B 1 246 ? 6.598 21.25 23.453 1 43.38 246 ASN B CA 1
ATOM 7543 C C . ASN B 1 246 ? 5.57 20.422 22.688 1 43.38 246 ASN B C 1
ATOM 7545 O O . ASN B 1 246 ? 5.684 19.203 22.625 1 43.38 246 ASN B O 1
ATOM 7549 N N . ALA B 1 247 ? 4.637 21.188 22.25 1 52.03 247 ALA B N 1
ATOM 7550 C CA . ALA B 1 247 ? 3.607 20.5 21.469 1 52.03 247 ALA B CA 1
ATOM 7551 C C . ALA B 1 247 ? 3.926 20.547 19.969 1 52.03 247 ALA B C 1
ATOM 7553 O O . ALA B 1 247 ? 4.477 21.531 19.484 1 52.03 247 ALA B O 1
ATOM 7554 N N . GLU B 1 248 ? 3.871 19.391 19.469 1 60.31 248 GLU B N 1
ATOM 7555 C CA . GLU B 1 248 ? 4.012 19.359 18.016 1 60.31 248 GLU B CA 1
ATOM 7556 C C . GLU B 1 248 ? 2.857 20.094 17.328 1 60.31 248 GLU B C 1
ATOM 7558 O O . GLU B 1 248 ? 1.705 19.969 17.75 1 60.31 248 GLU B O 1
ATOM 7563 N N . CYS B 1 249 ? 3.193 21.188 16.75 1 58.16 249 CYS B N 1
ATOM 7564 C CA . CYS B 1 249 ? 2.186 21.953 16.031 1 58.16 249 CYS B CA 1
ATOM 7565 C C . CYS B 1 249 ? 2.047 21.469 14.594 1 58.16 249 CYS B C 1
ATOM 7567 O O . CYS B 1 249 ? 3.045 21.172 13.93 1 58.16 249 CYS B O 1
ATOM 7569 N N . THR B 1 250 ? 0.843 20.969 14.352 1 59.66 250 THR B N 1
ATOM 7570 C CA . THR B 1 250 ? 0.512 20.688 12.961 1 59.66 250 THR B CA 1
ATOM 7571 C C . THR B 1 250 ? -0.372 21.797 12.383 1 59.66 250 THR B C 1
ATOM 7573 O O . THR B 1 250 ? -1.375 22.172 12.992 1 59.66 250 THR B O 1
ATOM 7576 N N . PHE B 1 251 ? 0.259 22.656 11.516 1 59.16 251 PHE B N 1
ATOM 7577 C CA . PHE B 1 251 ? -0.575 23.672 10.883 1 59.16 251 PHE B CA 1
ATOM 7578 C C . PHE B 1 251 ? -1.146 23.156 9.562 1 59.16 251 PHE B C 1
ATOM 7580 O O . PHE B 1 251 ? -0.536 22.312 8.906 1 59.16 251 PHE B O 1
ATOM 7587 N N . TYR B 1 252 ? -2.547 23.375 9.5 1 56.97 252 TYR B N 1
ATOM 7588 C CA . TYR B 1 252 ? -3.215 23.016 8.258 1 56.97 252 TYR B CA 1
ATOM 7589 C C . TYR B 1 252 ? -3.059 24.109 7.215 1 56.97 252 TYR B C 1
ATOM 7591 O O . TYR B 1 252 ? -3.029 25.297 7.555 1 56.97 252 TYR B O 1
ATOM 7599 N N . PHE B 1 253 ? -2.828 23.609 5.906 1 52.09 253 PHE B N 1
ATOM 7600 C CA . PHE B 1 253 ? -2.482 24.406 4.73 1 52.09 253 PHE B CA 1
ATOM 7601 C C . PHE B 1 253 ? -3.732 25 4.09 1 52.09 253 PHE B C 1
ATOM 7603 O O . PHE B 1 253 ? -4.695 24.281 3.814 1 52.09 253 PHE B O 1
ATOM 7610 N N . CYS B 1 254 ? -4.25 26.203 4.465 1 54.91 254 CYS B N 1
ATOM 7611 C CA . CYS B 1 254 ? -5.094 26.812 3.436 1 54.91 254 CYS B CA 1
ATOM 7612 C C . CYS B 1 254 ? -4.25 27.578 2.422 1 54.91 254 CYS B C 1
ATOM 7614 O O . CYS B 1 254 ? -3.344 28.312 2.799 1 54.91 254 CYS B O 1
ATOM 7616 N N . GLY B 1 255 ? -3.961 27 1.226 1 64.19 255 GLY B N 1
ATOM 7617 C CA . GLY B 1 255 ? -3.156 27.672 0.218 1 64.19 255 GLY B CA 1
ATOM 7618 C C . GLY B 1 255 ? -3.932 28 -1.044 1 64.19 255 GLY B C 1
ATOM 7619 O O . GLY B 1 255 ? -5.152 28.156 -1.003 1 64.19 255 GLY B O 1
ATOM 7620 N N . ARG B 1 256 ? -3.24 28.469 -2.021 1 75.94 256 ARG B N 1
ATOM 7621 C CA . ARG B 1 256 ? -3.748 28.844 -3.338 1 75.94 256 ARG B CA 1
ATOM 7622 C C . ARG B 1 256 ? -3.6 27.688 -4.328 1 75.94 256 ARG B C 1
ATOM 7624 O O . ARG B 1 256 ? -2.893 26.719 -4.055 1 75.94 256 ARG B O 1
ATOM 7631 N N . SER B 1 257 ? -4.441 27.828 -5.328 1 84.81 257 SER B N 1
ATOM 7632 C CA . SER B 1 257 ? -4.379 26.797 -6.363 1 84.81 257 SER B CA 1
ATOM 7633 C C . SER B 1 257 ? -4.219 27.422 -7.746 1 84.81 257 SER B C 1
ATOM 7635 O O . SER B 1 257 ? -4.648 28.562 -7.98 1 84.81 257 SER B O 1
ATOM 7637 N N . SER B 1 258 ? -3.598 26.688 -8.617 1 91.19 258 SER B N 1
ATOM 7638 C CA . SER B 1 258 ? -3.459 27.078 -10.016 1 91.19 258 SER B CA 1
ATOM 7639 C C . SER B 1 258 ? -4.23 26.141 -10.93 1 91.19 258 SER B C 1
ATOM 7641 O O . SER B 1 258 ? -4.246 24.938 -10.719 1 91.19 258 SER B O 1
ATOM 7643 N N . MET B 1 259 ? -4.934 26.766 -11.844 1 95.25 259 MET B N 1
ATOM 7644 C CA . MET B 1 259 ? -5.574 25.984 -12.898 1 95.25 259 MET B CA 1
ATOM 7645 C C . MET B 1 259 ? -4.777 26.062 -14.195 1 95.25 259 MET B C 1
ATOM 7647 O O . MET B 1 259 ? -4.48 27.156 -14.688 1 95.25 259 MET B O 1
ATOM 7651 N N . ILE B 1 260 ? -4.422 24.922 -14.719 1 97 260 ILE B N 1
ATOM 7652 C CA . ILE B 1 260 ? -3.629 24.859 -15.938 1 97 260 ILE B CA 1
ATOM 7653 C C . ILE B 1 260 ? -4.465 24.25 -17.062 1 97 260 ILE B C 1
ATOM 7655 O O . ILE B 1 260 ? -4.887 23.094 -16.984 1 97 260 ILE B O 1
ATOM 7659 N N . VAL B 1 261 ? -4.676 25.031 -18.125 1 97.19 261 VAL B N 1
ATOM 7660 C CA . VAL B 1 261 ? -5.473 24.594 -19.266 1 97.19 261 VAL B CA 1
ATOM 7661 C C . VAL B 1 261 ? -4.57 24.391 -20.484 1 97.19 261 VAL B C 1
ATOM 7663 O O . VAL B 1 261 ? -4.043 25.359 -21.047 1 97.19 261 VAL B O 1
ATOM 7666 N N . LEU B 1 262 ? -4.473 23.094 -20.906 1 95.31 262 LEU B N 1
ATOM 7667 C CA . LEU B 1 262 ? -3.545 22.734 -21.969 1 95.31 262 LEU B CA 1
ATOM 7668 C C . LEU B 1 262 ? -4.301 22.328 -23.234 1 95.31 262 LEU B C 1
ATOM 7670 O O . LEU B 1 262 ? -5.531 22.375 -23.266 1 95.31 262 LEU B O 1
ATOM 7674 N N . ASP B 1 263 ? -3.5 21.938 -24.219 1 88.25 263 ASP B N 1
ATOM 7675 C CA . ASP B 1 263 ? -4.047 21.531 -25.516 1 88.25 263 ASP B CA 1
ATOM 7676 C C . ASP B 1 263 ? -4.973 20.328 -25.375 1 88.25 263 ASP B C 1
ATOM 7678 O O . ASP B 1 263 ? -4.777 19.484 -24.484 1 88.25 263 ASP B O 1
ATOM 7682 N N . GLN B 1 264 ? -6.051 20.281 -26.188 1 82.12 264 GLN B N 1
ATOM 7683 C CA . GLN B 1 264 ? -7.027 19.203 -26.234 1 82.12 264 GLN B CA 1
ATOM 7684 C C . GLN B 1 264 ? -7.793 19.094 -24.922 1 82.12 264 GLN B C 1
ATOM 7686 O O . GLN B 1 264 ? -8.078 17.984 -24.453 1 82.12 264 GLN B O 1
ATOM 7691 N N . SER B 1 265 ? -7.887 20.188 -24.281 1 89.75 265 SER B N 1
ATOM 7692 C CA . SER B 1 265 ? -8.664 20.219 -23.047 1 89.75 265 SER B CA 1
ATOM 7693 C C . SER B 1 265 ? -10.141 20.469 -23.328 1 89.75 265 SER B C 1
ATOM 7695 O O . SER B 1 265 ? -10.5 20.953 -24.406 1 89.75 265 SER B O 1
ATOM 7697 N N . ASP B 1 266 ? -10.969 20.094 -22.453 1 88.06 266 ASP B N 1
ATOM 7698 C CA . ASP B 1 266 ? -12.344 20.562 -22.375 1 88.06 266 ASP B CA 1
ATOM 7699 C C . ASP B 1 266 ? -12.406 22 -21.859 1 88.06 266 ASP B C 1
ATOM 7701 O O . ASP B 1 266 ? -12.648 22.219 -20.672 1 88.06 266 ASP B O 1
ATOM 7705 N N . VAL B 1 267 ? -12.305 22.953 -22.75 1 93 267 VAL B N 1
ATOM 7706 C CA . VAL B 1 267 ? -12.195 24.359 -22.391 1 93 267 VAL B CA 1
ATOM 7707 C C . VAL B 1 267 ? -13.469 24.812 -21.688 1 93 267 VAL B C 1
ATOM 7709 O O . VAL B 1 267 ? -13.406 25.594 -20.719 1 93 267 VAL B O 1
ATOM 7712 N N . GLU B 1 268 ? -14.547 24.328 -22.141 1 91.56 268 GLU B N 1
ATOM 7713 C CA . GLU B 1 268 ? -15.812 24.688 -21.5 1 91.56 268 GLU B CA 1
ATOM 7714 C C . GLU B 1 268 ? -15.875 24.172 -20.062 1 91.56 268 GLU B C 1
ATOM 7716 O O . GLU B 1 268 ? -16.328 24.891 -19.172 1 91.56 268 GLU B O 1
ATOM 7721 N N . GLY B 1 269 ? -15.477 22.953 -19.953 1 91.25 269 GLY B N 1
ATOM 7722 C CA . GLY B 1 269 ? -15.445 22.375 -18.609 1 91.25 269 GLY B CA 1
ATOM 7723 C C . GLY B 1 269 ? -14.539 23.141 -17.672 1 91.25 269 GLY B C 1
ATOM 7724 O O . GLY B 1 269 ? -14.891 23.375 -16.5 1 91.25 269 GLY B O 1
ATOM 7725 N N . ALA B 1 270 ? -13.414 23.531 -18.141 1 94 270 ALA B N 1
ATOM 7726 C CA . ALA B 1 270 ? -12.461 24.281 -17.328 1 94 270 ALA B CA 1
ATOM 7727 C C . ALA B 1 270 ? -13.039 25.641 -16.938 1 94 270 ALA B C 1
ATOM 7729 O O . ALA B 1 270 ? -12.875 26.094 -15.797 1 94 270 ALA B O 1
ATOM 7730 N N . ALA B 1 271 ? -13.68 26.266 -17.859 1 93.56 271 ALA B N 1
ATOM 7731 C CA . ALA B 1 271 ? -14.305 27.562 -17.594 1 93.56 271 ALA B CA 1
ATOM 7732 C C . ALA B 1 271 ? -15.414 27.422 -16.562 1 93.56 271 ALA B C 1
ATOM 7734 O O . ALA B 1 271 ? -15.578 28.297 -15.695 1 93.56 271 ALA B O 1
ATOM 7735 N N . ARG B 1 272 ? -16.141 26.422 -16.688 1 91 272 ARG B N 1
ATOM 7736 C CA . ARG B 1 272 ? -17.188 26.172 -15.719 1 91 272 ARG B CA 1
ATOM 7737 C C . ARG B 1 272 ? -16.625 25.938 -14.328 1 91 272 ARG B C 1
ATOM 7739 O O . ARG B 1 272 ? -17.203 26.359 -13.328 1 91 272 ARG B O 1
ATOM 7746 N N . ALA B 1 273 ? -15.555 25.188 -14.289 1 90.38 273 ALA B N 1
ATOM 7747 C CA . ALA B 1 273 ? -14.891 24.953 -13.008 1 90.38 273 ALA B CA 1
ATOM 7748 C C . ALA B 1 273 ? -14.438 26.281 -12.375 1 90.38 273 ALA B C 1
ATOM 7750 O O . ALA B 1 273 ? -14.562 26.469 -11.164 1 90.38 273 ALA B O 1
ATOM 7751 N N . LEU B 1 274 ? -13.875 27.141 -13.18 1 90.44 274 LEU B N 1
ATOM 7752 C CA . LEU B 1 274 ? -13.477 28.453 -12.672 1 90.44 274 LEU B CA 1
ATOM 7753 C C . LEU B 1 274 ? -14.688 29.219 -12.164 1 90.44 274 LEU B C 1
ATOM 7755 O O . LEU B 1 274 ? -14.602 29.891 -11.125 1 90.44 274 LEU B O 1
ATOM 7759 N N . LEU B 1 275 ? -15.75 29.156 -12.891 1 87.69 275 LEU B N 1
ATOM 7760 C CA . LEU B 1 275 ? -16.969 29.828 -12.469 1 87.69 275 LEU B CA 1
ATOM 7761 C C . LEU B 1 275 ? -17.438 29.312 -11.117 1 87.69 275 LEU B C 1
ATOM 7763 O O . LEU B 1 275 ? -17.828 30.109 -10.25 1 87.69 275 LEU B O 1
ATOM 7767 N N . GLU B 1 276 ? -17.422 28.062 -11 1 83.38 276 GLU B N 1
ATOM 7768 C CA . GLU B 1 276 ? -17.828 27.469 -9.727 1 83.38 276 GLU B CA 1
ATOM 7769 C C . GLU B 1 276 ? -16.953 27.969 -8.578 1 83.38 276 GLU B C 1
ATOM 7771 O O . GLU B 1 276 ? -17.453 28.25 -7.488 1 83.38 276 GLU B O 1
ATOM 7776 N N . GLU B 1 277 ? -15.734 28.062 -8.805 1 81.75 277 GLU B N 1
ATOM 7777 C CA . GLU B 1 277 ? -14.789 28.531 -7.797 1 81.75 277 GLU B CA 1
ATOM 7778 C C . GLU B 1 277 ? -15.016 30.016 -7.477 1 81.75 277 GLU B C 1
ATOM 7780 O O . GLU B 1 277 ? -14.961 30.406 -6.312 1 81.75 277 GLU B O 1
ATOM 7785 N N . THR B 1 278 ? -15.289 30.797 -8.445 1 78 278 THR B N 1
ATOM 7786 C CA . THR B 1 278 ? -15.328 32.25 -8.281 1 78 278 THR B CA 1
ATOM 7787 C C . THR B 1 278 ? -16.719 32.719 -7.879 1 78 278 THR B C 1
ATOM 7789 O O . THR B 1 278 ? -16.891 33.75 -7.258 1 78 278 THR B O 1
ATOM 7792 N N . ALA B 1 279 ? -17.656 31.891 -8.211 1 74.38 279 ALA B N 1
ATOM 7793 C CA . ALA B 1 279 ? -19.031 32.344 -7.949 1 74.38 279 ALA B CA 1
ATOM 7794 C C . ALA B 1 279 ? -19.578 31.672 -6.691 1 74.38 279 ALA B C 1
ATOM 7796 O O . ALA B 1 279 ? -20.438 32.219 -6.008 1 74.38 279 ALA B O 1
ATOM 7797 N N . LYS B 1 280 ? -19.125 30.5 -6.422 1 71.06 280 LYS B N 1
ATOM 7798 C CA . LYS B 1 280 ? -19.828 29.734 -5.398 1 71.06 280 LYS B CA 1
ATOM 7799 C C . LYS B 1 280 ? -18.906 29.375 -4.246 1 71.06 280 LYS B C 1
ATOM 7801 O O . LYS B 1 280 ? -19.344 29.219 -3.107 1 71.06 280 LYS B O 1
ATOM 7806 N N . ARG B 1 281 ? -17.656 29.203 -4.543 1 71.56 281 ARG B N 1
ATOM 7807 C CA . ARG B 1 281 ? -16.812 28.547 -3.555 1 71.56 281 ARG B CA 1
ATOM 7808 C C . ARG B 1 281 ? -15.773 29.5 -2.996 1 71.56 281 ARG B C 1
ATOM 7810 O O . ARG B 1 281 ? -15.039 29.156 -2.07 1 71.56 281 ARG B O 1
ATOM 7817 N N . ALA B 1 282 ? -15.672 30.562 -3.559 1 63.41 282 ALA B N 1
ATOM 7818 C CA . ALA B 1 282 ? -14.516 31.422 -3.344 1 63.41 282 ALA B CA 1
ATOM 7819 C C . ALA B 1 282 ? -14.258 31.641 -1.854 1 63.41 282 ALA B C 1
ATOM 7821 O O . ALA B 1 282 ? -13.109 31.641 -1.408 1 63.41 282 ALA B O 1
ATOM 7822 N N . ASN B 1 283 ? -15.258 31.672 -1.03 1 62.88 283 ASN B N 1
ATOM 7823 C CA . ASN B 1 283 ? -15.07 31.969 0.387 1 62.88 283 ASN B CA 1
ATOM 7824 C C . ASN B 1 283 ? -14.969 30.688 1.217 1 62.88 283 ASN B C 1
ATOM 7826 O O . ASN B 1 283 ? -14.594 30.734 2.389 1 62.88 283 ASN B O 1
ATOM 7830 N N . PHE B 1 284 ? -15.25 29.625 0.56 1 68.75 284 PHE B N 1
ATOM 7831 C CA . PHE B 1 284 ? -15.328 28.391 1.326 1 68.75 284 PHE B CA 1
ATOM 7832 C C . PHE B 1 284 ? -14.422 27.312 0.722 1 68.75 284 PHE B C 1
ATOM 7834 O O . PHE B 1 284 ? -14.484 26.156 1.103 1 68.75 284 PHE B O 1
ATOM 7841 N N . SER B 1 285 ? -13.594 27.828 -0.136 1 68.5 285 SER B N 1
ATOM 7842 C CA . SER B 1 285 ? -12.68 26.859 -0.737 1 68.5 285 SER B CA 1
ATOM 7843 C C . SER B 1 285 ? -11.375 26.766 0.048 1 68.5 285 SER B C 1
ATOM 7845 O O . SER B 1 285 ? -10.812 27.781 0.441 1 68.5 285 SER B O 1
ATOM 7847 N N . LEU B 1 286 ? -11.039 25.562 0.438 1 67.56 286 LEU B N 1
ATOM 7848 C CA . LEU B 1 286 ? -9.734 25.328 1.051 1 67.56 286 LEU B CA 1
ATOM 7849 C C . LEU B 1 286 ? -8.609 25.531 0.04 1 67.56 286 LEU B C 1
ATOM 7851 O O . LEU B 1 286 ? -7.457 25.734 0.422 1 67.56 286 LEU B O 1
ATOM 7855 N N . TRP B 1 287 ? -9.039 25.469 -1.249 1 76.88 287 TRP B N 1
ATOM 7856 C CA . TRP B 1 287 ? -8.07 25.562 -2.34 1 76.88 287 TRP B CA 1
ATOM 7857 C C . TRP B 1 287 ? -8.578 26.484 -3.438 1 76.88 287 TRP B C 1
ATOM 7859 O O . TRP B 1 287 ? -8.789 26.062 -4.574 1 76.88 287 TRP B O 1
ATOM 7869 N N . PRO B 1 288 ? -8.625 27.719 -3.121 1 75.19 288 PRO B N 1
ATOM 7870 C CA . PRO B 1 288 ? -9.172 28.625 -4.133 1 75.19 288 PRO B CA 1
ATOM 7871 C C . PRO B 1 288 ? -8.242 28.797 -5.336 1 75.19 288 PRO B C 1
ATOM 7873 O O . PRO B 1 288 ? -7.02 28.828 -5.176 1 75.19 288 PRO B O 1
ATOM 7876 N N . ALA B 1 289 ? -8.883 28.828 -6.457 1 84 289 ALA B N 1
ATOM 7877 C CA . ALA B 1 289 ? -8.109 29.125 -7.66 1 84 289 ALA B CA 1
ATOM 7878 C C . ALA B 1 289 ? -7.695 30.594 -7.699 1 84 289 ALA B C 1
ATOM 7880 O O . ALA B 1 289 ? -8.547 31.484 -7.664 1 84 289 ALA B O 1
ATOM 7881 N N . THR B 1 290 ? -6.441 30.828 -7.699 1 82.5 290 THR B N 1
ATOM 7882 C CA . THR B 1 290 ? -5.988 32.219 -7.727 1 82.5 290 THR B CA 1
ATOM 7883 C C . THR B 1 290 ? -5.371 32.562 -9.078 1 82.5 290 THR B C 1
ATOM 7885 O O . THR B 1 290 ? -5.168 33.719 -9.398 1 82.5 290 THR B O 1
ATOM 7888 N N . GLU B 1 291 ? -5.117 31.578 -9.797 1 90.31 291 GLU B N 1
ATOM 7889 C CA . GLU B 1 291 ? -4.586 31.812 -11.133 1 90.31 291 GLU B CA 1
ATOM 7890 C C . GLU B 1 291 ? -4.988 30.703 -12.102 1 90.31 291 GLU B C 1
ATOM 7892 O O . GLU B 1 291 ? -5.102 29.547 -11.703 1 90.31 291 GLU B O 1
ATOM 7897 N N . VAL B 1 292 ? -5.215 31.188 -13.336 1 95.06 292 VAL B N 1
ATOM 7898 C CA . VAL B 1 292 ? -5.496 30.281 -14.438 1 95.06 292 VAL B CA 1
ATOM 7899 C C . VAL B 1 292 ? -4.461 30.469 -15.547 1 95.06 292 VAL B C 1
ATOM 7901 O O . VAL B 1 292 ? -4.316 31.578 -16.078 1 95.06 292 VAL B O 1
ATOM 7904 N N . LEU B 1 293 ? -3.746 29.438 -15.805 1 96.56 293 LEU B N 1
ATOM 7905 C CA . LEU B 1 293 ? -2.742 29.438 -16.859 1 96.56 293 LEU B CA 1
ATOM 7906 C C . LEU B 1 293 ? -3.256 28.703 -18.109 1 96.56 293 LEU B C 1
ATOM 7908 O O . LEU B 1 293 ? -3.414 27.484 -18.094 1 96.56 293 LEU B O 1
ATOM 7912 N N . VAL B 1 294 ? -3.473 29.5 -19.172 1 97.19 294 VAL B N 1
ATOM 7913 C CA . VAL B 1 294 ? -4.102 28.953 -20.375 1 97.19 294 VAL B CA 1
ATOM 7914 C C . VAL B 1 294 ? -3.107 28.969 -21.531 1 97.19 294 VAL B C 1
ATOM 7916 O O . VAL B 1 294 ? -2.465 30 -21.797 1 97.19 294 VAL B O 1
ATOM 7919 N N . GLN B 1 295 ? -3.025 27.828 -22.188 1 96.12 295 GLN B N 1
ATOM 7920 C CA . GLN B 1 295 ? -2.152 27.781 -23.359 1 96.12 295 GLN B CA 1
ATOM 7921 C C . GLN B 1 295 ? -2.562 28.844 -24.375 1 96.12 295 GLN B C 1
ATOM 7923 O O . GLN B 1 295 ? -3.754 29.047 -24.625 1 96.12 295 GLN B O 1
ATOM 7928 N N . GLU B 1 296 ? -1.647 29.438 -25.109 1 94.94 296 GLU B N 1
ATOM 7929 C CA . GLU B 1 296 ? -1.805 30.656 -25.906 1 94.94 296 GLU B CA 1
ATOM 7930 C C . GLU B 1 296 ? -2.902 30.5 -26.953 1 94.94 296 GLU B C 1
ATOM 7932 O O . GLU B 1 296 ? -3.742 31.391 -27.109 1 94.94 296 GLU B O 1
ATOM 7937 N N . HIS B 1 297 ? -2.906 29.406 -27.625 1 93.94 297 HIS B N 1
ATOM 7938 C CA . HIS B 1 297 ? -3.854 29.234 -28.719 1 93.94 297 HIS B CA 1
ATOM 7939 C C . HIS B 1 297 ? -5.273 29.031 -28.203 1 93.94 297 HIS B C 1
ATOM 7941 O O . HIS B 1 297 ? -6.242 29.203 -28.938 1 93.94 297 HIS B O 1
ATOM 7947 N N . LEU B 1 298 ? -5.453 28.75 -26.906 1 95.5 298 LEU B N 1
ATOM 7948 C CA . LEU B 1 298 ? -6.766 28.547 -26.297 1 95.5 298 LEU B CA 1
ATOM 7949 C C . LEU B 1 298 ? -7.188 29.766 -25.5 1 95.5 298 LEU B C 1
ATOM 7951 O O . LEU B 1 298 ? -8.32 29.844 -25 1 95.5 298 LEU B O 1
ATOM 7955 N N . PHE B 1 299 ? -6.332 30.781 -25.312 1 95.62 299 PHE B N 1
ATOM 7956 C CA . PHE B 1 299 ? -6.48 31.875 -24.344 1 95.62 299 PHE B CA 1
ATOM 7957 C C . PHE B 1 299 ? -7.746 32.656 -24.625 1 95.62 299 PHE B C 1
ATOM 7959 O O . PHE B 1 299 ? -8.602 32.812 -23.75 1 95.62 299 PHE B O 1
ATOM 7966 N N . GLN B 1 300 ? -7.914 33.094 -25.859 1 94.81 300 GLN B N 1
ATOM 7967 C CA . GLN B 1 300 ? -9.062 33.906 -26.219 1 94.81 300 GLN B CA 1
ATOM 7968 C C . GLN B 1 300 ? -10.359 33.094 -26.141 1 94.81 300 GLN B C 1
ATOM 7970 O O . GLN B 1 300 ? -11.391 33.625 -25.719 1 94.81 300 GLN B O 1
ATOM 7975 N N . THR B 1 301 ? -10.242 31.906 -26.562 1 95.38 301 THR B N 1
ATOM 7976 C CA . THR B 1 301 ? -11.414 31.047 -26.5 1 95.38 301 THR B CA 1
ATOM 7977 C C . THR B 1 301 ? -11.859 30.844 -25.062 1 95.38 301 THR B C 1
ATOM 7979 O O . THR B 1 301 ? -13.047 30.906 -24.75 1 95.38 301 THR B O 1
ATOM 7982 N N . PHE B 1 302 ? -10.906 30.625 -24.203 1 96 302 PHE B N 1
ATOM 7983 C CA . PHE B 1 302 ? -11.195 30.406 -22.781 1 96 302 PHE B CA 1
ATOM 7984 C C . PHE B 1 302 ? -11.828 31.641 -22.156 1 96 302 PHE B C 1
ATOM 7986 O O . PHE B 1 302 ? -12.852 31.547 -21.484 1 96 302 PHE B O 1
ATOM 7993 N N . VAL B 1 303 ? -11.273 32.781 -22.359 1 94.62 303 VAL B N 1
ATOM 7994 C CA . VAL B 1 303 ? -11.75 34.031 -21.781 1 94.62 303 VAL B CA 1
ATOM 7995 C C . VAL B 1 303 ? -13.164 34.344 -22.297 1 94.62 303 VAL B C 1
ATOM 7997 O O . VAL B 1 303 ? -14.047 34.719 -21.516 1 94.62 303 VAL B O 1
ATOM 8000 N N . SER B 1 304 ? -13.328 34.125 -23.594 1 93.75 304 SER B N 1
ATOM 8001 C CA . SER B 1 304 ? -14.633 34.406 -24.188 1 93.75 304 SER B CA 1
ATOM 8002 C C . SER B 1 304 ? -15.711 33.5 -23.594 1 93.75 304 SER B C 1
ATOM 8004 O O . SER B 1 304 ? -16.812 33.969 -23.281 1 93.75 304 SER B O 1
ATOM 8006 N N . TYR B 1 305 ? -15.359 32.312 -23.516 1 93.31 305 TYR B N 1
ATOM 8007 C CA . TYR B 1 305 ? -16.328 31.359 -22.953 1 93.31 305 TYR B CA 1
ATOM 80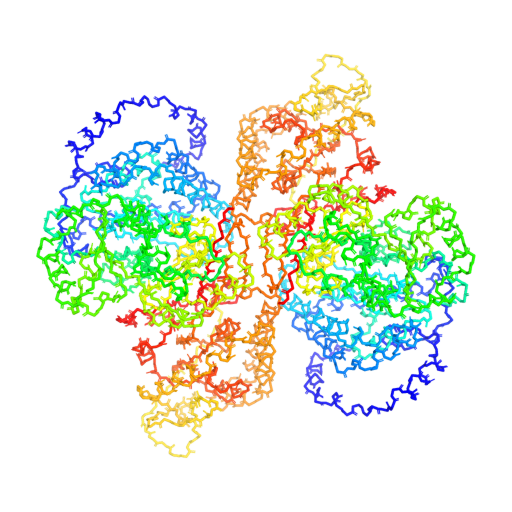08 C C . TYR B 1 305 ? -16.641 31.703 -21.5 1 93.31 305 TYR B C 1
ATOM 8010 O O . TYR B 1 305 ? -17.781 31.641 -21.078 1 93.31 305 TYR B O 1
ATOM 8018 N N . PHE B 1 306 ? -15.609 32.031 -20.734 1 93.56 306 PHE B N 1
ATOM 8019 C CA . PHE B 1 306 ? -15.805 32.375 -19.328 1 93.56 306 PHE B CA 1
ATOM 8020 C C . PHE B 1 306 ? -16.703 33.594 -19.188 1 93.56 306 PHE B C 1
ATOM 8022 O O . PHE B 1 306 ? -17.594 33.625 -18.344 1 93.56 306 PHE B O 1
ATOM 8029 N N . GLU B 1 307 ? -16.531 34.562 -20 1 90.69 307 GLU B N 1
ATOM 8030 C CA . GLU B 1 307 ? -17.344 35.75 -19.984 1 90.69 307 GLU B CA 1
ATOM 8031 C C . GLU B 1 307 ? -18.797 35.438 -20.328 1 90.69 307 GLU B C 1
ATOM 8033 O O . GLU B 1 307 ? -19.719 36 -19.734 1 90.69 307 GLU B O 1
ATOM 8038 N N . LYS B 1 308 ? -18.875 34.562 -21.219 1 90.44 308 LYS B N 1
ATOM 8039 C CA . LYS B 1 308 ? -20.219 34.219 -21.688 1 90.44 308 LYS B CA 1
ATOM 8040 C C . LYS B 1 308 ? -21.016 33.531 -20.578 1 90.44 308 LYS B C 1
ATOM 8042 O O . LYS B 1 308 ? -22.219 33.781 -20.438 1 90.44 308 LYS B O 1
ATOM 8047 N N . ILE B 1 309 ? -20.375 32.688 -19.859 1 89.56 309 ILE B N 1
ATOM 8048 C CA . ILE B 1 309 ? -21.109 31.891 -18.891 1 89.56 309 ILE B CA 1
ATOM 8049 C C . ILE B 1 309 ? -21.203 32.625 -17.562 1 89.56 309 ILE B C 1
ATOM 8051 O O . ILE B 1 309 ? -22 32.281 -16.688 1 89.56 309 ILE B O 1
ATOM 8055 N N . ASN B 1 310 ? -20.359 33.625 -17.312 1 87.94 310 ASN B N 1
ATOM 8056 C CA . ASN B 1 310 ? -20.391 34.406 -16.094 1 87.94 310 ASN B CA 1
ATOM 8057 C C . ASN B 1 310 ? -21.625 35.312 -16.047 1 87.94 310 ASN B C 1
ATOM 8059 O O . ASN B 1 310 ? -21.859 36.125 -16.953 1 87.94 310 ASN B O 1
ATOM 8063 N N . PRO B 1 311 ? -22.516 35.156 -15.055 1 73.5 311 PRO B N 1
ATOM 8064 C CA . PRO B 1 311 ? -23.766 35.906 -14.984 1 73.5 311 PRO B CA 1
ATOM 8065 C C . PRO B 1 311 ? -23.531 37.406 -14.852 1 73.5 311 PRO B C 1
ATOM 8067 O O . PRO B 1 311 ? -24.469 38.219 -15.023 1 73.5 311 PRO B O 1
ATOM 8070 N N . GLY B 1 312 ? -22.359 37.969 -14.766 1 67.19 312 GLY B N 1
ATOM 8071 C CA . GLY B 1 312 ? -22.078 39.375 -14.742 1 67.19 312 GLY B CA 1
ATOM 8072 C C . GLY B 1 312 ? -22.562 40.062 -13.477 1 67.19 312 GLY B C 1
ATOM 8073 O O . GLY B 1 312 ? -22.922 41.25 -13.5 1 67.19 312 GLY B O 1
ATOM 8074 N N . THR B 1 313 ? -22.828 39.281 -12.43 1 67.56 313 THR B N 1
ATOM 8075 C CA . THR B 1 313 ? -23.266 39.906 -11.18 1 67.56 313 THR B CA 1
ATOM 8076 C C . THR B 1 313 ? -22.094 40.562 -10.453 1 67.56 313 THR B C 1
ATOM 8078 O O . THR B 1 313 ? -21.047 39.938 -10.289 1 67.56 313 THR B O 1
ATOM 8081 N N . PRO B 1 314 ? -22.344 41.844 -10.148 1 69.62 314 PRO B N 1
ATOM 8082 C CA . PRO B 1 314 ? -21.25 42.531 -9.453 1 69.62 314 PRO B CA 1
ATOM 8083 C C . PRO B 1 314 ? -20.922 41.906 -8.102 1 69.62 314 PRO B C 1
ATOM 8085 O O . PRO B 1 314 ? -21.797 41.312 -7.469 1 69.62 314 PRO B O 1
ATOM 8088 N N . VAL B 1 315 ? -19.672 41.938 -7.754 1 71.25 315 VAL B N 1
ATOM 8089 C CA . VAL B 1 315 ? -19.188 41.438 -6.48 1 71.25 315 VAL B CA 1
ATOM 8090 C C . VAL B 1 315 ? -19.906 42.125 -5.332 1 71.25 315 VAL B C 1
ATOM 8092 O O . VAL B 1 315 ? -20.219 43.312 -5.426 1 71.25 315 VAL B O 1
ATOM 8095 N N . SER B 1 316 ? -20.359 41.344 -4.422 1 62.41 316 SER B N 1
ATOM 8096 C CA . SER B 1 316 ? -21.078 41.938 -3.277 1 62.41 316 SER B CA 1
ATOM 8097 C C . SER B 1 316 ? -20.156 42.812 -2.438 1 62.41 316 SER B C 1
ATOM 8099 O O . SER B 1 316 ? -18.984 42.469 -2.225 1 62.41 316 SER B O 1
ATOM 8101 N N . SER B 1 317 ? -20.594 44.031 -2.16 1 56.09 317 SER B N 1
ATOM 8102 C CA . SER B 1 317 ? -19.875 44.969 -1.314 1 56.09 317 SER B CA 1
ATOM 8103 C C . SER B 1 317 ? -19.562 44.375 0.048 1 56.09 317 SER B C 1
ATOM 8105 O O . SER B 1 317 ? -18.656 44.844 0.747 1 56.09 317 SER B O 1
ATOM 8107 N N . LYS B 1 318 ? -20.281 43.469 0.422 1 56.25 318 LYS B N 1
ATOM 8108 C CA . LYS B 1 318 ? -20.047 42.812 1.72 1 56.25 318 LYS B CA 1
ATOM 8109 C C . LYS B 1 318 ? -18.75 42 1.717 1 56.25 318 LYS B C 1
ATOM 8111 O O . LYS B 1 318 ? -18.141 41.812 2.766 1 56.25 318 LYS B O 1
ATOM 8116 N N . LYS B 1 319 ? -18.391 41.719 0.561 1 59.12 319 LYS B N 1
ATOM 8117 C CA . LYS B 1 319 ? -17.266 40.781 0.453 1 59.12 319 LYS B CA 1
ATOM 8118 C C . LYS B 1 319 ? -15.992 41.5 0.012 1 59.12 319 LYS B C 1
ATOM 8120 O O . LYS B 1 319 ? -14.883 41.062 0.29 1 59.12 319 LYS B O 1
ATOM 8125 N N . PHE B 1 320 ? -16.203 42.656 -0.649 1 61.47 320 PHE B N 1
ATOM 8126 C CA . PHE B 1 320 ? -15.086 43.438 -1.115 1 61.47 320 PHE B CA 1
ATOM 8127 C C . PHE B 1 320 ? -15.164 44.875 -0.555 1 61.47 320 PHE B C 1
ATOM 8129 O O . PHE B 1 320 ? -16.125 45.594 -0.834 1 61.47 320 PHE B O 1
ATOM 8136 N N . PRO B 1 321 ? -14.242 45.094 0.347 1 63.03 321 PRO B N 1
ATOM 8137 C CA . PRO B 1 321 ? -14.234 46.5 0.778 1 63.03 321 PRO B CA 1
ATOM 8138 C C . PRO B 1 321 ? -14.234 47.469 -0.394 1 63.03 321 PRO B C 1
ATOM 8140 O O . PRO B 1 321 ? -13.516 47.281 -1.376 1 63.03 321 PRO B O 1
ATOM 8143 N N . GLU B 1 322 ? -15.102 48.406 -0.307 1 65.06 322 GLU B N 1
ATOM 8144 C CA . GLU B 1 322 ? -15.281 49.406 -1.378 1 65.06 322 GLU B CA 1
ATOM 8145 C C . GLU B 1 322 ? -13.961 50.031 -1.775 1 65.06 322 GLU B C 1
ATOM 8147 O O . GLU B 1 322 ? -13.711 50.281 -2.957 1 65.06 322 GLU B O 1
ATOM 8152 N N . SER B 1 323 ? -13.188 50.25 -0.777 1 66.44 323 SER B N 1
ATOM 8153 C CA . SER B 1 323 ? -11.898 50.875 -1.052 1 66.44 323 SER B CA 1
ATOM 8154 C C . SER B 1 323 ? -11.016 49.969 -1.909 1 66.44 323 SER B C 1
ATOM 8156 O O . SER B 1 323 ? -10.375 50.438 -2.855 1 66.44 323 SER B O 1
ATOM 8158 N N . ALA B 1 324 ? -11.047 48.719 -1.562 1 69.69 324 ALA B N 1
ATOM 8159 C CA . ALA B 1 324 ? -10.219 47.781 -2.312 1 69.69 324 ALA B CA 1
ATOM 8160 C C . ALA B 1 324 ? -10.758 47.562 -3.725 1 69.69 324 ALA B C 1
ATOM 8162 O O . ALA B 1 324 ? -9.992 47.531 -4.688 1 69.69 324 ALA B O 1
ATOM 8163 N N . LEU B 1 325 ? -12.008 47.469 -3.77 1 73.94 325 LEU B N 1
ATOM 8164 C CA . LEU B 1 325 ? -12.656 47.312 -5.066 1 73.94 325 LEU B CA 1
ATOM 8165 C C . LEU B 1 325 ? -12.359 48.5 -5.969 1 73.94 325 LEU B C 1
ATOM 8167 O O . LEU B 1 325 ? -12.062 48.344 -7.152 1 73.94 325 LEU B O 1
ATOM 8171 N N . GLY B 1 326 ? -12.484 49.656 -5.379 1 72.88 326 GLY B N 1
ATOM 8172 C CA . GLY B 1 326 ? -12.203 50.844 -6.129 1 72.88 326 GLY B CA 1
ATOM 8173 C C . GLY B 1 326 ? -10.781 50.906 -6.652 1 72.88 326 GLY B C 1
ATOM 8174 O O . GLY B 1 326 ? -10.555 51.312 -7.797 1 72.88 326 GLY B O 1
ATOM 8175 N N . LYS B 1 327 ? -9.938 50.531 -5.883 1 74.31 327 LYS B N 1
ATOM 8176 C CA . LYS B 1 327 ? -8.531 50.531 -6.273 1 74.31 327 LYS B CA 1
ATOM 8177 C C . LYS B 1 327 ? -8.273 49.562 -7.426 1 74.31 327 LYS B C 1
ATOM 8179 O O . LYS B 1 327 ? -7.5 49.875 -8.344 1 74.31 327 LYS B O 1
ATOM 8184 N N . ILE B 1 328 ? -8.867 48.406 -7.336 1 78 328 ILE B N 1
ATOM 8185 C CA . ILE B 1 328 ? -8.656 47.375 -8.359 1 78 328 ILE B CA 1
ATOM 8186 C C . ILE B 1 328 ? -9.281 47.844 -9.68 1 78 328 ILE B C 1
ATOM 8188 O O . ILE B 1 328 ? -8.688 47.656 -10.742 1 78 328 ILE B O 1
ATOM 8192 N N . LYS B 1 329 ? -10.359 48.406 -9.578 1 80.94 329 LYS B N 1
ATOM 8193 C CA . LYS B 1 329 ? -11.031 48.906 -10.781 1 80.94 329 LYS B CA 1
ATOM 8194 C C . LYS B 1 329 ? -10.234 50.031 -11.414 1 80.94 329 LYS B C 1
ATOM 8196 O O . LYS B 1 329 ? -10.117 50.094 -12.641 1 80.94 329 LYS B O 1
ATOM 8201 N N . LYS B 1 330 ? -9.805 50.906 -10.57 1 79.38 330 LYS B N 1
ATOM 8202 C CA . LYS B 1 330 ? -8.992 52 -11.07 1 79.38 330 LYS B CA 1
ATOM 8203 C C . LYS B 1 330 ? -7.73 51.5 -11.758 1 79.38 330 LYS B C 1
ATOM 8205 O O . LYS B 1 330 ? -7.355 51.969 -12.828 1 79.38 330 LYS B O 1
ATOM 8210 N N . PHE B 1 331 ? -7.137 50.594 -11.148 1 76.88 331 PHE B N 1
ATOM 8211 C CA . PHE B 1 331 ? -5.957 49.969 -11.742 1 76.88 331 PHE B CA 1
ATOM 8212 C C . PHE B 1 331 ? -6.285 49.375 -13.102 1 76.88 331 PHE B C 1
ATOM 8214 O O . PHE B 1 331 ? -5.551 49.562 -14.07 1 76.88 331 PHE B O 1
ATOM 8221 N N . ALA B 1 332 ? -7.293 48.594 -13.117 1 81.81 332 ALA B N 1
ATOM 8222 C CA . ALA B 1 332 ? -7.688 47.938 -14.359 1 81.81 332 ALA B CA 1
ATOM 8223 C C . ALA B 1 332 ? -7.93 48.938 -15.469 1 81.81 332 ALA B C 1
ATOM 8225 O O . ALA B 1 332 ? -7.535 48.719 -16.625 1 81.81 332 ALA B O 1
ATOM 8226 N N . LYS B 1 333 ? -8.531 50 -15.117 1 84.38 333 LYS B N 1
ATOM 8227 C CA . LYS B 1 333 ? -8.82 51.062 -16.078 1 84.38 333 LYS B CA 1
ATOM 8228 C C . LYS B 1 333 ? -7.535 51.75 -16.531 1 84.38 333 LYS B C 1
ATOM 8230 O O . LYS B 1 333 ? -7.316 51.938 -17.734 1 84.38 333 LYS B O 1
ATOM 8235 N N . ASP B 1 334 ? -6.77 52.062 -15.586 1 83.31 334 ASP B N 1
ATOM 8236 C CA . ASP B 1 334 ? -5.547 52.844 -15.875 1 83.31 334 ASP B CA 1
ATOM 8237 C C . ASP B 1 334 ? -4.582 52 -16.719 1 83.31 334 ASP B C 1
ATOM 8239 O O . ASP B 1 334 ? -3.918 52.531 -17.609 1 83.31 334 ASP B O 1
ATOM 8243 N N . GLU B 1 335 ? -4.535 50.75 -16.469 1 80.88 335 GLU B N 1
ATOM 8244 C CA . GLU B 1 335 ? -3.553 49.875 -17.125 1 80.88 335 GLU B CA 1
ATOM 8245 C C . GLU B 1 335 ? -4.164 49.156 -18.328 1 80.88 335 GLU B C 1
ATOM 8247 O O . GLU B 1 335 ? -3.463 48.469 -19.047 1 80.88 335 GLU B O 1
ATOM 8252 N N . GLY B 1 336 ? -5.391 49.312 -18.531 1 83 336 GLY B N 1
ATOM 8253 C CA . GLY B 1 336 ? -6.066 48.688 -19.656 1 83 336 GLY B CA 1
ATOM 8254 C C . GLY B 1 336 ? -6.242 47.188 -19.469 1 83 336 GLY B C 1
ATOM 8255 O O . GLY B 1 336 ? -6.188 46.438 -20.453 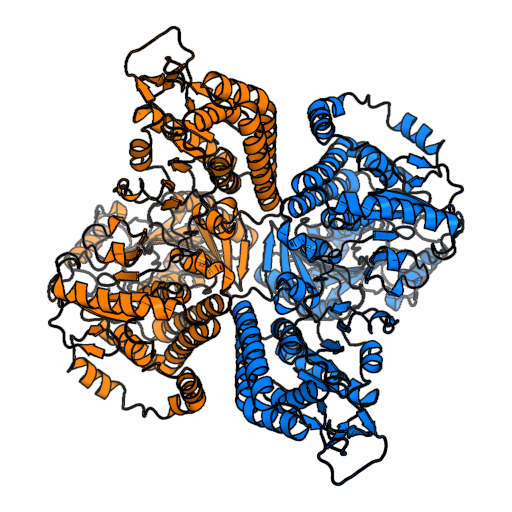1 83 336 GLY B O 1
ATOM 8256 N N . VAL B 1 337 ? -6.332 46.812 -18.25 1 86.5 337 VAL B N 1
ATOM 8257 C CA . VAL B 1 337 ? -6.512 45.406 -17.938 1 86.5 337 VAL B CA 1
ATOM 8258 C C . VAL B 1 337 ? -8 45.062 -17.891 1 86.5 337 VAL B C 1
ATOM 8260 O O . VAL B 1 337 ? -8.789 45.781 -17.297 1 86.5 337 VAL B O 1
ATOM 8263 N N . LYS B 1 338 ? -8.352 44.062 -18.625 1 89.19 338 LYS B N 1
ATOM 8264 C CA . LYS B 1 338 ? -9.734 43.594 -18.594 1 89.19 338 LYS B CA 1
ATOM 8265 C C . LYS B 1 338 ? -10.07 43 -17.234 1 89.19 338 LYS B C 1
ATOM 8267 O O . LYS B 1 338 ? -9.375 42.094 -16.75 1 89.19 338 LYS B O 1
ATOM 8272 N N . LEU B 1 339 ? -11.102 43.562 -16.625 1 88.81 339 LEU B N 1
ATOM 8273 C CA . LEU B 1 339 ? -11.578 43.094 -15.328 1 88.81 339 LEU B CA 1
ATOM 8274 C C . LEU B 1 339 ? -12.961 42.469 -15.453 1 88.81 339 LEU B C 1
ATOM 8276 O O . LEU B 1 339 ? -13.891 43.094 -15.977 1 88.81 339 LEU B O 1
ATOM 8280 N N . ILE B 1 340 ? -13.055 41.156 -15.078 1 88.62 340 ILE B N 1
ATOM 8281 C CA . ILE B 1 340 ? -14.336 40.469 -15.055 1 88.62 340 ILE B CA 1
ATOM 8282 C C . ILE B 1 340 ? -14.805 40.312 -13.609 1 88.62 340 ILE B C 1
ATOM 8284 O O . ILE B 1 340 ? -14.086 39.719 -12.781 1 88.62 340 ILE B O 1
ATOM 8288 N N . GLU B 1 341 ? -15.938 40.812 -13.297 1 83.94 341 GLU B N 1
ATOM 8289 C CA . GLU B 1 341 ? -16.5 40.656 -11.961 1 83.94 341 GLU B CA 1
ATOM 8290 C C . GLU B 1 341 ? -17.375 39.438 -11.852 1 83.94 341 GLU B C 1
ATOM 8292 O O . GLU B 1 341 ? -18.266 39.219 -12.672 1 83.94 341 GLU B O 1
ATOM 8297 N N . CYS B 1 342 ? -17.016 38.625 -10.938 1 82.69 342 CYS B N 1
ATOM 8298 C CA . CYS B 1 342 ? -17.828 37.469 -10.594 1 82.69 342 CYS B CA 1
ATOM 8299 C C . CYS B 1 342 ? -18.531 37.656 -9.266 1 82.69 342 CYS B C 1
ATOM 8301 O O . CYS B 1 342 ? -18.344 38.688 -8.602 1 82.69 342 CYS B O 1
ATOM 8303 N N . VAL B 1 343 ? -19.406 36.781 -8.852 1 74.06 343 VAL B N 1
ATOM 8304 C CA . VAL B 1 343 ? -20.234 36.938 -7.66 1 74.06 343 VAL B CA 1
ATOM 8305 C C . VAL B 1 343 ? -19.344 37.062 -6.426 1 74.06 343 VAL B C 1
ATOM 8307 O O . VAL B 1 343 ? -19.625 37.875 -5.543 1 74.06 343 VAL B O 1
ATOM 8310 N N . GLU B 1 344 ? -18.266 36.312 -6.402 1 74.19 344 GLU B N 1
ATOM 8311 C CA . GLU B 1 344 ? -17.469 36.25 -5.184 1 74.19 344 GLU B CA 1
ATOM 8312 C C . GLU B 1 344 ? -16 36.562 -5.477 1 74.19 344 GLU B C 1
ATOM 8314 O O . GLU B 1 344 ? -15.141 36.438 -4.594 1 74.19 344 GLU B O 1
ATOM 8319 N N . ALA B 1 345 ? -15.695 37 -6.738 1 79.94 345 ALA B N 1
ATOM 8320 C CA . ALA B 1 345 ? -14.281 37.188 -7.074 1 79.94 345 ALA B CA 1
ATOM 8321 C C . ALA B 1 345 ? -14.117 38.188 -8.219 1 79.94 345 ALA B C 1
ATOM 8323 O O . ALA B 1 345 ? -15.062 38.438 -8.961 1 79.94 345 ALA B O 1
ATOM 8324 N N . LEU B 1 346 ? -13.016 38.75 -8.258 1 80.81 346 LEU B N 1
ATOM 8325 C CA . LEU B 1 346 ? -12.578 39.531 -9.398 1 80.81 346 LEU B CA 1
ATOM 8326 C C . LEU B 1 346 ? -11.586 38.75 -10.258 1 80.81 346 LEU B C 1
ATOM 8328 O O . LEU B 1 346 ? -10.711 38.062 -9.727 1 80.81 346 LEU B O 1
ATOM 8332 N N . VAL B 1 347 ? -11.805 38.812 -11.516 1 86.5 347 VAL B N 1
ATOM 8333 C CA . VAL B 1 347 ? -10.922 38.094 -12.414 1 86.5 347 VAL B CA 1
ATOM 8334 C C . VAL B 1 347 ? -10.164 39.062 -13.305 1 86.5 347 VAL B C 1
ATOM 8336 O O . VAL B 1 347 ? -10.773 39.875 -14.008 1 86.5 347 VAL B O 1
ATOM 8339 N N . LEU B 1 348 ? -8.875 39 -13.25 1 85.88 348 LEU B N 1
ATOM 8340 C CA . LEU B 1 348 ? -8 39.812 -14.094 1 85.88 348 LEU B CA 1
ATOM 8341 C C . LEU B 1 348 ? -7.535 39.031 -15.305 1 85.88 348 LEU B C 1
ATOM 8343 O O . LEU B 1 348 ? -7.012 37.906 -15.164 1 85.88 348 LEU B O 1
ATOM 8347 N N . VAL B 1 349 ? -7.746 39.625 -16.453 1 89.5 349 VAL B N 1
ATOM 8348 C CA . VAL B 1 349 ? -7.348 38.938 -17.688 1 89.5 349 VAL B CA 1
ATOM 8349 C C . VAL B 1 349 ? -6.004 39.469 -18.156 1 89.5 349 VAL B C 1
ATOM 8351 O O . VAL B 1 349 ? -5.852 40.688 -18.344 1 89.5 349 VAL B O 1
ATOM 8354 N N . ASN B 1 350 ? -5.047 38.562 -18.344 1 86.62 350 ASN B N 1
ATOM 8355 C CA . ASN B 1 350 ? -3.709 38.875 -18.844 1 86.62 350 ASN B CA 1
ATOM 8356 C C . ASN B 1 350 ? -2.99 39.875 -17.922 1 86.62 350 ASN B C 1
ATOM 8358 O O . ASN B 1 350 ? -2.393 40.844 -18.391 1 86.62 350 ASN B O 1
ATOM 8362 N N . SER B 1 351 ? -3.238 39.688 -16.703 1 76.25 351 SER B N 1
ATOM 8363 C CA . SER B 1 351 ? -2.604 40.5 -15.664 1 76.25 351 SER B CA 1
ATOM 8364 C C . SER B 1 351 ? -2.627 39.781 -14.32 1 76.25 351 SER B C 1
ATOM 8366 O O . SER B 1 351 ? -3.484 38.906 -14.086 1 76.25 351 SER B O 1
ATOM 8368 N N . ARG B 1 352 ? -1.486 40.062 -13.586 1 74.81 352 ARG B N 1
ATOM 8369 C CA . ARG B 1 352 ? -1.387 39.438 -12.273 1 74.81 352 ARG B CA 1
ATOM 8370 C C . ARG B 1 352 ? -1.705 40.406 -11.164 1 74.81 352 ARG B C 1
ATOM 8372 O O . ARG B 1 352 ? -1.41 41.594 -11.281 1 74.81 352 ARG B O 1
ATOM 8379 N N . TYR B 1 353 ? -2.312 39.781 -10.211 1 64.75 353 TYR B N 1
ATOM 8380 C CA . TYR B 1 353 ? -2.686 40.594 -9.055 1 64.75 353 TYR B CA 1
ATOM 8381 C C . TYR B 1 353 ? -1.461 41.25 -8.43 1 64.75 353 TYR B C 1
ATOM 8383 O O . TYR B 1 353 ? -1.539 42.375 -7.938 1 64.75 353 TYR B O 1
ATOM 8391 N N . GLU B 1 354 ? -0.365 40.469 -8.344 1 61.5 354 GLU B N 1
ATOM 8392 C CA . GLU B 1 354 ? 0.857 41 -7.742 1 61.5 354 GLU B CA 1
ATOM 8393 C C . GLU B 1 354 ? 1.286 42.281 -8.422 1 61.5 354 GLU B C 1
ATOM 8395 O O . GLU B 1 354 ? 1.977 43.125 -7.816 1 61.5 354 GLU B O 1
ATOM 8400 N N . GLU B 1 355 ? 0.999 42.469 -9.68 1 53 355 GLU B N 1
ATOM 8401 C CA . GLU B 1 355 ? 1.334 43.656 -10.445 1 53 355 GLU B CA 1
ATOM 8402 C C . GLU B 1 355 ? 0.495 44.875 -10 1 53 355 GLU B C 1
ATOM 8404 O O . GLU B 1 355 ? 0.812 46 -10.328 1 53 355 GLU B O 1
ATOM 8409 N N . LEU B 1 356 ? -0.595 44.469 -9.43 1 52.69 356 LEU B N 1
ATOM 8410 C CA . LEU B 1 356 ? -1.514 45.5 -8.984 1 52.69 356 LEU B CA 1
ATOM 8411 C C . LEU B 1 356 ? -0.917 46.312 -7.824 1 52.69 356 LEU B C 1
ATOM 8413 O O . LEU B 1 356 ? -1.431 47.375 -7.461 1 52.69 356 LEU B O 1
ATOM 8417 N N . GLY B 1 357 ? 0.453 46.062 -7.57 1 45.47 357 GLY B N 1
ATOM 8418 C CA . GLY B 1 357 ? 0.975 46.75 -6.406 1 45.47 357 GLY B CA 1
ATOM 8419 C C . GLY B 1 357 ? 0.137 46.531 -5.16 1 45.47 357 GLY B C 1
ATOM 8420 O O . GLY B 1 357 ? 0.283 47.281 -4.176 1 45.47 357 GLY B O 1
ATOM 8421 N N . VAL B 1 358 ? -0.997 46.125 -5.387 1 41.72 358 VAL B N 1
ATOM 8422 C CA . VAL B 1 358 ? -1.84 45.906 -4.219 1 41.72 358 VAL B CA 1
ATOM 8423 C C . VAL B 1 358 ? -1.241 44.781 -3.369 1 41.72 358 VAL B C 1
ATOM 8425 O O . VAL B 1 358 ? -1.131 43.625 -3.822 1 41.72 358 VAL B O 1
ATOM 8428 N N . SER B 1 359 ? -0.035 45 -2.998 1 39.72 359 SER B N 1
ATOM 8429 C CA . SER B 1 359 ? 0.705 44.062 -2.16 1 39.72 359 SER B CA 1
ATOM 8430 C C . SER B 1 359 ? -0.239 43.125 -1.418 1 39.72 359 SER B C 1
ATOM 8432 O O . SER B 1 359 ? -0.152 41.906 -1.568 1 39.72 359 SER B O 1
ATOM 8434 N N . LYS B 1 360 ? -0.165 43.281 -0.044 1 38.94 360 LYS B N 1
ATOM 8435 C CA . LYS B 1 360 ? -0.448 42.562 1.197 1 38.94 360 LYS B CA 1
ATOM 8436 C C . LYS B 1 360 ? -1.919 42.156 1.28 1 38.94 360 LYS B C 1
ATOM 8438 O O . LYS B 1 360 ? -2.357 41.594 2.281 1 38.94 360 LYS B O 1
ATOM 8443 N N . SER B 1 361 ? -2.707 42.75 0.492 1 35.22 361 SER B N 1
ATOM 8444 C CA . SER B 1 361 ? -4.102 42.5 0.854 1 35.22 361 SER B CA 1
ATOM 8445 C C . SER B 1 361 ? -4.531 41.094 0.449 1 35.22 361 SER B C 1
ATOM 8447 O O . SER B 1 361 ? -5.723 40.781 0.486 1 35.22 361 SER B O 1
ATOM 8449 N N . VAL B 1 362 ? -3.902 40.5 -0.398 1 41.12 362 VAL B N 1
ATOM 8450 C CA . VAL B 1 362 ? -4.285 39.125 -0.663 1 41.12 362 VAL B CA 1
ATOM 8451 C C . VAL B 1 362 ? -4.602 38.438 0.652 1 41.12 362 VAL B C 1
ATOM 8453 O O . VAL B 1 362 ? -5.406 37.5 0.684 1 41.12 362 VAL B O 1
ATOM 8456 N N . ASP B 1 363 ? -3.756 38.844 1.57 1 40.16 363 ASP B N 1
ATOM 8457 C CA . ASP B 1 363 ? -4.055 38.344 2.91 1 40.16 363 ASP B CA 1
ATOM 8458 C C . ASP B 1 363 ? -5.406 38.875 3.398 1 40.16 363 ASP B C 1
ATOM 8460 O O . ASP B 1 363 ? -5.887 38.469 4.461 1 40.16 363 ASP B O 1
ATOM 8464 N N . ALA B 1 364 ? -5.891 40 2.727 1 42.91 364 ALA B N 1
ATOM 8465 C CA . ALA B 1 364 ? -7.098 40.625 3.258 1 42.91 364 ALA B CA 1
ATOM 8466 C C . ALA B 1 364 ? -8.344 39.875 2.822 1 42.91 364 ALA B C 1
ATOM 8468 O O . ALA B 1 364 ? -9.453 40.406 2.877 1 42.91 364 ALA B O 1
ATOM 8469 N N . GLY B 1 365 ? -8.258 38.75 2.4 1 53.31 365 GLY B N 1
ATOM 8470 C CA . GLY B 1 365 ? -9.492 38 2.197 1 53.31 365 GLY B CA 1
ATOM 8471 C C . GLY B 1 365 ? -10.125 38.25 0.841 1 53.31 365 GLY B C 1
ATOM 8472 O O . GLY B 1 365 ? -11.281 37.906 0.614 1 53.31 365 GLY B O 1
ATOM 8473 N N . LEU B 1 366 ? -9.352 39.062 -0.092 1 61.84 366 LEU B N 1
ATOM 8474 C CA . LEU B 1 366 ? -9.992 39.312 -1.378 1 61.84 366 LEU B CA 1
ATOM 8475 C C . LEU B 1 366 ? -9.766 38.156 -2.342 1 61.84 366 LEU B C 1
ATOM 8477 O O . LEU B 1 366 ? -8.648 37.656 -2.48 1 61.84 366 LEU B O 1
ATOM 8481 N N . ASN B 1 367 ? -10.82 37.688 -2.975 1 75.69 367 ASN B N 1
ATOM 8482 C CA . ASN B 1 367 ? -10.773 36.625 -3.967 1 75.69 367 ASN B CA 1
ATOM 8483 C C . ASN B 1 367 ? -10.5 37.156 -5.367 1 75.69 367 ASN B C 1
ATOM 8485 O O . ASN B 1 367 ? -11.422 37.594 -6.062 1 75.69 367 ASN B O 1
ATOM 8489 N N . VAL B 1 368 ? -9.242 37.312 -5.711 1 78.75 368 VAL B N 1
ATOM 8490 C CA . VAL B 1 368 ? -8.836 37.781 -7.035 1 78.75 368 VAL B CA 1
ATOM 8491 C C . VAL B 1 368 ? -8.188 36.656 -7.812 1 78.75 368 VAL B C 1
ATOM 8493 O O . VAL B 1 368 ? -7.328 35.938 -7.281 1 78.75 368 VAL B O 1
ATOM 8496 N N . VAL B 1 369 ? -8.633 36.469 -9.039 1 87.38 369 VAL B N 1
ATOM 8497 C CA . VAL B 1 369 ? -8.094 35.406 -9.891 1 87.38 369 VAL B CA 1
ATOM 8498 C C . VAL B 1 369 ? -7.461 36.031 -11.133 1 87.38 369 VAL B C 1
ATOM 8500 O O . VAL B 1 369 ? -8.008 36.969 -11.719 1 87.38 369 VAL B O 1
ATOM 8503 N N . SER B 1 370 ? -6.273 35.562 -11.508 1 90 370 SER B N 1
ATOM 8504 C CA . SER B 1 370 ? -5.609 36 -12.727 1 90 370 SER B CA 1
ATOM 8505 C C . SER B 1 370 ? -5.656 34.938 -13.805 1 90 370 SER B C 1
ATOM 8507 O O . SER B 1 370 ? -5.344 33.781 -13.547 1 90 370 SER B O 1
ATOM 8509 N N . ILE B 1 371 ? -6.129 35.375 -14.953 1 93.94 371 ILE B N 1
ATOM 8510 C CA . ILE B 1 371 ? -6.016 34.5 -16.109 1 93.94 371 ILE B CA 1
ATOM 8511 C C . ILE B 1 371 ? -4.836 34.938 -16.984 1 93.94 371 ILE B C 1
ATOM 8513 O O . ILE B 1 371 ? -4.809 36.062 -17.484 1 93.94 371 ILE B O 1
ATOM 8517 N N . MET B 1 372 ? -3.902 34.031 -17.172 1 94.31 372 MET B N 1
ATOM 8518 C CA . MET B 1 372 ? -2.67 34.344 -17.875 1 94.31 372 MET B CA 1
ATOM 8519 C C . MET B 1 372 ? -2.406 33.344 -19 1 94.31 372 MET B C 1
ATOM 8521 O O . MET B 1 372 ? -2.672 32.156 -18.844 1 94.31 372 MET B O 1
ATOM 8525 N N . PRO B 1 373 ? -1.909 33.875 -20.156 1 95.25 373 PRO B N 1
ATOM 8526 C CA . PRO B 1 373 ? -1.499 32.906 -21.188 1 95.25 373 PRO B CA 1
ATOM 8527 C C . PRO B 1 373 ? -0.147 32.281 -20.906 1 95.25 373 PRO B C 1
ATOM 8529 O O . PRO B 1 373 ? 0.716 32.875 -20.281 1 95.25 373 PRO B O 1
ATOM 8532 N N . ILE B 1 374 ? 0.061 31.047 -21.312 1 95.81 374 ILE B N 1
ATOM 8533 C CA . ILE B 1 374 ? 1.337 30.344 -21.25 1 95.81 374 ILE B CA 1
ATOM 8534 C C . ILE B 1 374 ? 1.644 29.719 -22.609 1 95.81 374 ILE B C 1
ATOM 8536 O O . ILE B 1 374 ? 0.732 29.453 -23.391 1 95.81 374 ILE B O 1
ATOM 8540 N N . ARG B 1 375 ? 2.871 29.328 -22.938 1 92.81 375 ARG B N 1
ATOM 8541 C CA . ARG B 1 375 ? 3.297 28.812 -24.234 1 92.81 375 ARG B CA 1
ATOM 8542 C C . ARG B 1 375 ? 3.369 27.281 -24.203 1 92.81 375 ARG B C 1
ATOM 8544 O O . ARG B 1 375 ? 3.275 26.625 -25.25 1 92.81 375 ARG B O 1
ATOM 8551 N N . SER B 1 376 ? 3.639 26.797 -22.828 1 93.25 376 SER B N 1
ATOM 8552 C CA . SER B 1 376 ? 3.881 25.375 -22.719 1 93.25 376 SER B CA 1
ATOM 8553 C C . SER B 1 376 ? 3.613 24.859 -21.312 1 93.25 376 SER B C 1
ATOM 8555 O O . SER B 1 376 ? 3.502 25.656 -20.375 1 93.25 376 SER B O 1
ATOM 8557 N N . LEU B 1 377 ? 3.535 23.5 -21.297 1 94.31 377 LEU B N 1
ATOM 8558 C CA . LEU B 1 377 ? 3.418 22.859 -20 1 94.31 377 LEU B CA 1
ATOM 8559 C C . LEU B 1 377 ? 4.625 23.188 -19.125 1 94.31 377 LEU B C 1
ATOM 8561 O O . LEU B 1 377 ? 4.484 23.422 -17.922 1 94.31 377 LEU B O 1
ATOM 8565 N N . ASN B 1 378 ? 5.789 23.141 -19.672 1 93.69 378 ASN B N 1
ATOM 8566 C CA . ASN B 1 378 ? 7.004 23.422 -18.906 1 93.69 378 ASN B CA 1
ATOM 8567 C C . ASN B 1 378 ? 6.957 24.797 -18.266 1 93.69 378 ASN B C 1
ATOM 8569 O O . ASN B 1 378 ? 7.402 24.969 -17.125 1 93.69 378 ASN B O 1
ATOM 8573 N N . GLU B 1 379 ? 6.512 25.734 -19.016 1 94.38 379 GLU B N 1
ATOM 8574 C CA . GLU B 1 379 ? 6.367 27.078 -18.469 1 94.38 379 GLU B CA 1
ATOM 8575 C C . GLU B 1 379 ? 5.371 27.094 -17.312 1 94.38 379 GLU B C 1
ATOM 8577 O O . GLU B 1 379 ? 5.625 27.719 -16.281 1 94.38 379 GLU B O 1
ATOM 8582 N N . ALA B 1 380 ? 4.262 26.469 -17.5 1 94.88 380 ALA B N 1
ATOM 8583 C CA . ALA B 1 380 ? 3.254 26.406 -16.438 1 94.88 380 ALA B CA 1
ATOM 8584 C C . ALA B 1 380 ? 3.83 25.781 -15.172 1 94.88 380 ALA B C 1
ATOM 8586 O O . ALA B 1 380 ? 3.631 26.297 -14.07 1 94.88 380 ALA B O 1
ATOM 8587 N N . VAL B 1 381 ? 4.52 24.688 -15.328 1 93.56 381 VAL B N 1
ATOM 8588 C CA . VAL B 1 381 ? 5.117 23.953 -14.211 1 93.56 381 VAL B CA 1
ATOM 8589 C C . VAL B 1 381 ? 6.121 24.844 -13.492 1 93.56 381 VAL B C 1
ATOM 8591 O O . VAL B 1 381 ? 6.148 24.891 -12.258 1 93.56 381 VAL B O 1
ATOM 8594 N N . SER B 1 382 ? 6.887 25.531 -14.258 1 91.19 382 SER B N 1
ATOM 8595 C CA . SER B 1 382 ? 7.871 26.453 -13.672 1 91.19 382 SER B CA 1
ATOM 8596 C C . SER B 1 382 ? 7.199 27.531 -12.852 1 91.19 382 SER B C 1
ATOM 8598 O O . SER B 1 382 ? 7.672 27.875 -11.766 1 91.19 382 SER B O 1
ATOM 8600 N N . ILE B 1 383 ? 6.152 28.062 -13.32 1 90 383 ILE B N 1
ATOM 8601 C CA . ILE B 1 383 ? 5.418 29.125 -12.641 1 90 383 ILE B CA 1
ATOM 8602 C C . ILE B 1 383 ? 4.828 28.594 -11.336 1 90 383 ILE B C 1
ATOM 8604 O O . ILE B 1 383 ? 5.051 29.172 -10.266 1 90 383 ILE B O 1
ATOM 8608 N N . VAL B 1 384 ? 4.168 27.531 -11.383 1 89.44 384 VAL B N 1
ATOM 8609 C CA . VAL B 1 384 ? 3.465 26.969 -10.234 1 89.44 384 VAL B CA 1
ATOM 8610 C C . VAL B 1 384 ? 4.473 26.547 -9.172 1 89.44 384 VAL B C 1
ATOM 8612 O O . VAL B 1 384 ? 4.297 26.844 -7.984 1 89.44 384 VAL B O 1
ATOM 8615 N N . ASN B 1 385 ? 5.523 25.891 -9.578 1 85.19 385 ASN B N 1
ATOM 8616 C CA . ASN B 1 385 ? 6.516 25.375 -8.641 1 85.19 385 ASN B CA 1
ATOM 8617 C C . ASN B 1 385 ? 7.297 26.5 -7.977 1 85.19 385 ASN B C 1
ATOM 8619 O O . ASN B 1 385 ? 7.957 26.281 -6.957 1 85.19 385 ASN B O 1
ATOM 8623 N N . SER B 1 386 ? 7.25 27.625 -8.578 1 80.12 386 SER B N 1
ATOM 8624 C CA . SER B 1 386 ? 7.984 28.766 -8.016 1 80.12 386 SER B CA 1
ATOM 8625 C C . SER B 1 386 ? 7.137 29.531 -7.016 1 80.12 386 SER B C 1
ATOM 8627 O O . SER B 1 386 ? 7.645 30.391 -6.297 1 80.12 386 SER B O 1
ATOM 8629 N N . ARG B 1 387 ? 5.91 29.125 -6.945 1 74.88 387 ARG B N 1
ATOM 8630 C CA . ARG B 1 387 ? 5.004 29.828 -6.047 1 74.88 387 ARG B CA 1
ATOM 8631 C C . ARG B 1 387 ? 5.055 29.25 -4.641 1 74.88 387 ARG B C 1
ATOM 8633 O O . ARG B 1 387 ? 4.75 28.078 -4.438 1 74.88 387 ARG B O 1
ATOM 8640 N N . PRO B 1 388 ? 5.414 29.938 -3.625 1 65.88 388 PRO B N 1
ATOM 8641 C CA . PRO B 1 388 ? 5.555 29.391 -2.275 1 65.88 388 PRO B CA 1
ATOM 8642 C C . PRO B 1 388 ? 4.215 29.031 -1.644 1 65.88 388 PRO B C 1
ATOM 8644 O O . PRO B 1 388 ? 4.156 28.156 -0.767 1 65.88 388 PRO B O 1
ATOM 8647 N N . ARG B 1 389 ? 3.064 29.625 -2.025 1 65 389 ARG B N 1
ATOM 8648 C CA . ARG B 1 389 ? 1.81 29.438 -1.306 1 65 389 ARG B CA 1
ATOM 8649 C C . ARG B 1 389 ? 0.854 28.547 -2.102 1 65 389 ARG B C 1
ATOM 8651 O O . ARG B 1 389 ? -0.306 28.375 -1.72 1 65 389 ARG B O 1
ATOM 8658 N N . ILE B 1 390 ? 1.296 28.031 -3.133 1 74.12 390 ILE B N 1
ATOM 8659 C CA . ILE B 1 390 ? 0.418 27.156 -3.902 1 74.12 390 ILE B CA 1
ATOM 8660 C C . ILE B 1 390 ? 0.483 25.75 -3.34 1 74.12 390 ILE B C 1
ATOM 8662 O O . ILE B 1 390 ? 1.568 25.172 -3.193 1 74.12 390 ILE B O 1
ATOM 8666 N N . ILE B 1 391 ? -0.719 25.219 -3.016 1 77.88 391 ILE B N 1
ATOM 8667 C CA . ILE B 1 391 ? -0.756 23.906 -2.379 1 77.88 391 ILE B CA 1
ATOM 8668 C C . ILE B 1 391 ? -1.469 22.906 -3.289 1 77.88 391 ILE B C 1
ATOM 8670 O O . ILE B 1 391 ? -1.513 21.719 -2.996 1 77.88 391 ILE B O 1
ATOM 8674 N N . SER B 1 392 ? -2.049 23.453 -4.371 1 85.5 392 SER B N 1
ATOM 8675 C CA . SER B 1 392 ? -2.75 22.562 -5.281 1 85.5 392 SER B CA 1
ATOM 8676 C C . SER B 1 392 ? -2.768 23.125 -6.703 1 85.5 392 SER B C 1
ATOM 8678 O O . SER B 1 392 ? -2.465 24.297 -6.918 1 85.5 392 SER B O 1
ATOM 8680 N N . ALA B 1 393 ? -3.07 22.266 -7.609 1 91.62 393 ALA B N 1
ATOM 8681 C CA . ALA B 1 393 ? -3.209 22.641 -9.016 1 91.62 393 ALA B CA 1
ATOM 8682 C C . ALA B 1 393 ? -4.16 21.703 -9.742 1 91.62 393 ALA B C 1
ATOM 8684 O O . ALA B 1 393 ? -4.355 20.547 -9.32 1 91.62 393 ALA B O 1
ATOM 8685 N N . SER B 1 394 ? -4.82 22.219 -10.703 1 93.81 394 SER B N 1
ATOM 8686 C CA . SER B 1 394 ? -5.586 21.375 -11.609 1 93.81 394 SER B CA 1
ATOM 8687 C C . SER B 1 394 ? -5.039 21.438 -13.031 1 93.81 394 SER B C 1
ATOM 8689 O O . SER B 1 394 ? -4.59 22.5 -13.477 1 93.81 394 SER B O 1
ATOM 8691 N N . VAL B 1 395 ? -5.047 20.328 -13.664 1 95.25 395 VAL B N 1
ATOM 8692 C CA . VAL B 1 395 ? -4.57 20.219 -15.031 1 95.25 395 VAL B CA 1
ATOM 8693 C C . VAL B 1 395 ? -5.703 19.734 -15.938 1 95.25 395 VAL B C 1
ATOM 8695 O O . VAL B 1 395 ? -6.336 18.719 -15.672 1 95.25 395 VAL B O 1
ATOM 8698 N N . TRP B 1 396 ? -5.914 20.5 -17 1 94.06 396 TRP B N 1
ATOM 8699 C CA . TRP B 1 396 ? -6.984 20.188 -17.938 1 94.06 396 TRP B CA 1
ATOM 8700 C C . TRP B 1 396 ? -6.414 19.781 -19.297 1 94.06 396 TRP B C 1
ATOM 8702 O O . TRP B 1 396 ? -5.801 20.609 -19.984 1 94.06 396 TRP B O 1
ATOM 8712 N N . THR B 1 397 ? -6.551 18.547 -19.609 1 90 397 THR B N 1
ATOM 8713 C CA . THR B 1 397 ? -6.152 17.953 -20.891 1 90 397 THR B CA 1
ATOM 8714 C C . THR B 1 397 ? -6.77 16.578 -21.062 1 90 397 THR B C 1
ATOM 8716 O O . THR B 1 397 ? -6.965 15.844 -20.094 1 90 397 THR B O 1
ATOM 8719 N N . GLN B 1 398 ? -7.094 16.203 -22.281 1 79.5 398 GLN B N 1
ATOM 8720 C CA . GLN B 1 398 ? -7.637 14.883 -22.547 1 79.5 398 GLN B CA 1
ATOM 8721 C C . GLN B 1 398 ? -6.531 13.914 -22.969 1 79.5 398 GLN B C 1
ATOM 8723 O O . GLN B 1 398 ? -6.789 12.727 -23.188 1 79.5 398 GLN B O 1
ATOM 8728 N N . GLU B 1 399 ? -5.352 14.445 -23.016 1 75.81 399 GLU B N 1
ATOM 8729 C CA . GLU B 1 399 ? -4.195 13.602 -23.312 1 75.81 399 GLU B CA 1
ATOM 8730 C C . GLU B 1 399 ? -3.635 12.969 -22.047 1 75.81 399 GLU B C 1
ATOM 8732 O O . GLU B 1 399 ? -2.959 13.633 -21.25 1 75.81 399 GLU B O 1
ATOM 8737 N N . GLY B 1 400 ? -3.814 11.648 -21.891 1 73.12 400 GLY B N 1
ATOM 8738 C CA . GLY B 1 400 ? -3.408 10.922 -20.688 1 73.12 400 GLY B CA 1
ATOM 8739 C C . GLY B 1 400 ? -1.943 11.117 -20.344 1 73.12 400 GLY B C 1
ATOM 8740 O O . GLY B 1 400 ? -1.609 11.523 -19.234 1 73.12 400 GLY B O 1
ATOM 8741 N N . PRO B 1 401 ? -1.068 10.82 -21.297 1 70.25 401 PRO B N 1
ATOM 8742 C CA . PRO B 1 401 ? 0.36 10.969 -21.016 1 70.25 401 PRO B CA 1
ATOM 8743 C C . PRO B 1 401 ? 0.727 12.391 -20.578 1 70.25 401 PRO B C 1
ATOM 8745 O O . PRO B 1 401 ? 1.571 12.562 -19.688 1 70.25 401 PRO B O 1
ATOM 8748 N N . LEU B 1 402 ? 0.094 13.344 -21.219 1 81.75 402 LEU B N 1
ATOM 8749 C CA . LEU B 1 402 ? 0.36 14.734 -20.859 1 81.75 402 LEU B CA 1
ATOM 8750 C C . LEU B 1 402 ? -0.116 15.023 -19.438 1 81.75 402 LEU B C 1
ATOM 8752 O O . LEU B 1 402 ? 0.557 15.734 -18.688 1 81.75 402 LEU B O 1
ATOM 8756 N N . ALA B 1 403 ? -1.288 14.539 -19.109 1 83.75 403 ALA B N 1
ATOM 8757 C CA . ALA B 1 403 ? -1.819 14.703 -17.766 1 83.75 403 ALA B CA 1
ATOM 8758 C C . ALA B 1 403 ? -0.888 14.078 -16.719 1 83.75 403 ALA B C 1
ATOM 8760 O O . ALA B 1 403 ? -0.628 14.68 -15.68 1 83.75 403 ALA B O 1
ATOM 8761 N N . THR B 1 404 ? -0.406 12.953 -17.031 1 77.94 404 THR B N 1
ATOM 8762 C CA . THR B 1 404 ? 0.488 12.242 -16.125 1 77.94 404 THR B CA 1
ATOM 8763 C C . THR B 1 404 ? 1.801 13.008 -15.945 1 77.94 404 THR B C 1
ATOM 8765 O O . THR B 1 404 ? 2.32 13.117 -14.836 1 77.94 404 THR B O 1
ATOM 8768 N N . ARG B 1 405 ? 2.318 13.453 -17.016 1 83.25 405 ARG B N 1
ATOM 8769 C CA . ARG B 1 405 ? 3.547 14.234 -16.969 1 83.25 405 ARG B CA 1
ATOM 8770 C C . ARG B 1 405 ? 3.355 15.5 -16.125 1 83.25 405 ARG B C 1
ATOM 8772 O O . ARG B 1 405 ? 4.234 15.867 -15.344 1 83.25 405 ARG B O 1
ATOM 8779 N N . ALA B 1 406 ? 2.283 16.188 -16.375 1 89.62 406 ALA B N 1
ATOM 8780 C CA . ALA B 1 406 ? 1.988 17.391 -15.609 1 89.62 406 ALA B CA 1
ATOM 8781 C C . ALA B 1 406 ? 1.884 17.094 -14.117 1 89.62 406 ALA B C 1
ATOM 8783 O O . ALA B 1 406 ? 2.494 17.781 -13.297 1 89.62 406 ALA B O 1
ATOM 8784 N N . ALA B 1 407 ? 1.152 16.078 -13.836 1 84.5 407 ALA B N 1
ATOM 8785 C CA . ALA B 1 407 ? 0.936 15.703 -12.445 1 84.5 407 ALA B CA 1
ATOM 8786 C C . ALA B 1 407 ? 2.254 15.352 -11.758 1 84.5 407 ALA B C 1
ATOM 8788 O O . ALA B 1 407 ? 2.443 15.648 -10.578 1 84.5 407 ALA B O 1
ATOM 8789 N N . SER B 1 408 ? 3.121 14.781 -12.453 1 80.25 408 SER B N 1
ATOM 8790 C CA . SER B 1 408 ? 4.406 14.375 -11.898 1 80.25 408 SER B CA 1
ATOM 8791 C C . SER B 1 408 ? 5.34 15.57 -11.734 1 80.25 408 SER B C 1
ATOM 8793 O O . SER B 1 408 ? 6.168 15.602 -10.828 1 80.25 408 SER B O 1
ATOM 8795 N N . ALA B 1 409 ? 5.227 16.5 -12.609 1 85.38 409 ALA B N 1
ATOM 8796 C CA . ALA B 1 409 ? 6.148 17.641 -12.648 1 85.38 409 ALA B CA 1
ATOM 8797 C C . ALA B 1 409 ? 5.758 18.703 -11.625 1 85.38 409 ALA B C 1
ATOM 8799 O O . ALA B 1 409 ? 6.613 19.438 -11.133 1 85.38 409 ALA B O 1
ATOM 8800 N N . LEU B 1 410 ? 4.543 18.766 -11.297 1 89 410 LEU B N 1
ATOM 8801 C CA . LEU B 1 410 ? 4.062 19.75 -10.336 1 89 410 LEU B CA 1
ATOM 8802 C C . LEU B 1 410 ? 4.438 19.359 -8.914 1 89 410 LEU B C 1
ATOM 8804 O O . LEU B 1 410 ? 4.16 18.25 -8.484 1 89 410 LEU B O 1
ATOM 8808 N N . LYS B 1 411 ? 5.059 20.312 -8.258 1 82.44 411 LYS B N 1
ATOM 8809 C CA . LYS B 1 411 ? 5.512 20.047 -6.891 1 82.44 411 LYS B CA 1
ATOM 8810 C C . LYS B 1 411 ? 4.52 20.609 -5.871 1 82.44 411 LYS B C 1
ATOM 8812 O O . LYS B 1 411 ? 4.887 21.391 -5 1 82.44 411 LYS B O 1
ATOM 8817 N N . VAL B 1 412 ? 3.248 20.219 -5.961 1 83.81 412 VAL B N 1
ATOM 8818 C CA . VAL B 1 412 ? 2.191 20.609 -5.035 1 83.81 412 VAL B CA 1
ATOM 8819 C C . VAL B 1 412 ? 1.565 19.375 -4.406 1 83.81 412 VAL B C 1
ATOM 8821 O O . VAL B 1 412 ? 1.574 18.297 -5.004 1 83.81 412 VAL B O 1
ATOM 8824 N N . PRO B 1 413 ? 1.006 19.5 -3.217 1 80.69 413 PRO B N 1
ATOM 8825 C CA . PRO B 1 413 ? 0.458 18.344 -2.5 1 80.69 413 PRO B CA 1
ATOM 8826 C C . PRO B 1 413 ? -0.72 17.703 -3.23 1 80.69 413 PRO B C 1
ATOM 8828 O O . PRO B 1 413 ? -0.961 16.5 -3.082 1 80.69 413 PRO B O 1
ATOM 8831 N N . LEU B 1 414 ? -1.432 18.5 -3.979 1 86.12 414 LEU B N 1
ATOM 8832 C CA . LEU B 1 414 ? -2.646 17.984 -4.594 1 86.12 414 LEU B CA 1
ATOM 8833 C C . LEU B 1 414 ? -2.775 18.453 -6.035 1 86.12 414 LEU B C 1
ATOM 8835 O O . LEU B 1 414 ? -2.666 19.656 -6.312 1 86.12 414 LEU B O 1
ATOM 8839 N N . VAL B 1 415 ? -2.936 17.516 -6.898 1 89.94 415 VAL B N 1
ATOM 8840 C CA . VAL B 1 415 ? -3.18 17.828 -8.305 1 89.94 415 VAL B CA 1
ATOM 8841 C C . VAL B 1 415 ? -4.488 17.188 -8.758 1 89.94 415 VAL B C 1
ATOM 8843 O O . VAL B 1 415 ? -4.711 16 -8.531 1 89.94 415 VAL B O 1
ATOM 8846 N N . TRP B 1 416 ? -5.383 17.984 -9.305 1 90.88 416 TRP B N 1
ATOM 8847 C CA . TRP B 1 416 ? -6.59 17.469 -9.945 1 90.88 416 TRP B CA 1
ATOM 8848 C C . TRP B 1 416 ? -6.402 17.359 -11.453 1 90.88 416 TRP B C 1
ATOM 8850 O O . TRP B 1 416 ? -5.773 18.234 -12.07 1 90.88 416 TRP B O 1
ATOM 8860 N N . VAL B 1 417 ? -6.922 16.297 -12.023 1 89.25 417 VAL B N 1
ATOM 8861 C CA . VAL B 1 417 ? -6.91 16.156 -13.477 1 89.25 417 VAL B CA 1
ATOM 8862 C C . VAL B 1 417 ? -8.328 16.266 -14.023 1 89.25 417 VAL B C 1
ATOM 8864 O O . VAL B 1 417 ? -9.18 15.43 -13.711 1 89.25 417 VAL B O 1
ATOM 8867 N N . ASN B 1 418 ? -8.633 17.312 -14.711 1 88.75 418 ASN B N 1
ATOM 8868 C CA . ASN B 1 418 ? -9.883 17.594 -15.414 1 88.75 418 ASN B CA 1
ATOM 8869 C C . ASN B 1 418 ? -11.016 17.891 -14.438 1 88.75 418 ASN B C 1
ATOM 8871 O O . ASN B 1 418 ? -12.18 17.594 -14.727 1 88.75 418 ASN B O 1
ATOM 8875 N N . HIS B 1 419 ? -10.734 18.312 -13.383 1 87.06 419 HIS B N 1
ATOM 8876 C CA . HIS B 1 419 ? -11.641 18.891 -12.391 1 87.06 419 HIS B CA 1
ATOM 8877 C C . HIS B 1 419 ? -10.875 19.734 -11.375 1 87.06 419 HIS B C 1
ATOM 8879 O O . HIS B 1 419 ? -9.648 19.781 -11.406 1 87.06 419 HIS B O 1
ATOM 8885 N N . HIS B 1 420 ? -11.633 20.469 -10.586 1 87.62 420 HIS B N 1
ATOM 8886 C CA . HIS B 1 420 ? -10.984 21.375 -9.648 1 87.62 420 HIS B CA 1
ATOM 8887 C C . HIS B 1 420 ? -11.758 21.469 -8.336 1 87.62 420 HIS B C 1
ATOM 8889 O O . HIS B 1 420 ? -12.977 21.641 -8.352 1 87.62 420 HIS B O 1
ATOM 8895 N N . GLY B 1 421 ? -11.078 21.312 -7.223 1 78.5 421 GLY B N 1
ATOM 8896 C CA . GLY B 1 421 ? -11.617 21.734 -5.934 1 78.5 421 GLY B CA 1
ATOM 8897 C C . GLY B 1 421 ? -12.438 20.656 -5.258 1 78.5 421 GLY B C 1
ATOM 8898 O O . GLY B 1 421 ? -13.164 20.922 -4.301 1 78.5 421 GLY B O 1
ATOM 8899 N N . VAL B 1 422 ? -12.539 19.469 -5.734 1 72.56 422 VAL B N 1
ATOM 8900 C CA . VAL B 1 422 ? -13.312 18.406 -5.109 1 72.56 422 VAL B CA 1
ATOM 8901 C C . VAL B 1 422 ? -12.461 17.703 -4.047 1 72.56 422 VAL B C 1
ATOM 8903 O O . VAL B 1 422 ? -11.258 17.5 -4.238 1 72.56 422 VAL B O 1
ATOM 8906 N N . ILE B 1 423 ? -13.141 17.656 -2.904 1 66.44 423 ILE B N 1
ATOM 8907 C CA . ILE B 1 423 ? -12.438 17.016 -1.791 1 66.44 423 ILE B CA 1
ATOM 8908 C C . ILE B 1 423 ? -12.195 15.547 -2.1 1 66.44 423 ILE B C 1
ATOM 8910 O O . ILE B 1 423 ? -13.086 14.852 -2.594 1 66.44 423 ILE B O 1
ATOM 8914 N N . SER B 1 424 ? -11.07 15.227 -1.771 1 69.75 424 SER B N 1
ATOM 8915 C CA . SER B 1 424 ? -10.5 13.945 -2.184 1 69.75 424 SER B CA 1
ATOM 8916 C C . SER B 1 424 ? -10.961 12.812 -1.272 1 69.75 424 SER B C 1
ATOM 8918 O O . SER B 1 424 ? -11.719 13.039 -0.326 1 69.75 424 SER B O 1
ATOM 8920 N N . ASP B 1 425 ? -10.734 11.648 -1.59 1 79.94 425 ASP B N 1
ATOM 8921 C CA . ASP B 1 425 ? -10.906 10.414 -0.835 1 79.94 425 ASP B CA 1
ATOM 8922 C C . ASP B 1 425 ? -10.219 10.492 0.523 1 79.94 425 ASP B C 1
ATOM 8924 O O . ASP B 1 425 ? -9.109 11.031 0.63 1 79.94 425 ASP B O 1
ATOM 8928 N N . PRO B 1 426 ? -11 10.219 1.614 1 88.75 426 PRO B N 1
ATOM 8929 C CA . PRO B 1 426 ? -10.391 10.25 2.945 1 88.75 426 PRO B CA 1
ATOM 8930 C C . PRO B 1 426 ? -9.016 9.578 2.984 1 88.75 426 PRO B C 1
ATOM 8932 O O . PRO B 1 426 ? -8.18 9.914 3.826 1 88.75 426 PRO B O 1
ATOM 8935 N N . ALA B 1 427 ? -8.789 8.703 2.09 1 85.69 427 ALA B N 1
ATOM 8936 C CA . ALA B 1 427 ? -7.539 7.953 2.076 1 85.69 427 ALA B CA 1
ATOM 8937 C C . ALA B 1 427 ? -6.422 8.758 1.412 1 85.69 427 ALA B C 1
ATOM 8939 O O . ALA B 1 427 ? -5.246 8.398 1.511 1 85.69 427 ALA B O 1
ATOM 8940 N N . SER B 1 428 ? -6.832 9.789 0.743 1 79.94 428 SER B N 1
ATOM 8941 C CA . SER B 1 428 ? -5.84 10.594 0.044 1 79.94 428 SER B CA 1
ATOM 8942 C C . SER B 1 428 ? -5.102 11.516 1.007 1 79.94 428 SER B C 1
ATOM 8944 O O . SER B 1 428 ? -5.719 12.344 1.68 1 79.94 428 SER B O 1
ATOM 8946 N N . GLY B 1 429 ? -3.811 11.258 1.134 1 70.56 429 GLY B N 1
ATOM 8947 C CA . GLY B 1 429 ? -2.988 12.109 1.979 1 70.56 429 GLY B CA 1
ATOM 8948 C C . GLY B 1 429 ? -2.615 13.422 1.319 1 70.56 429 GLY B C 1
ATOM 8949 O O . GLY B 1 429 ? -2.367 13.469 0.113 1 70.56 429 GLY B O 1
ATOM 8950 N N . LEU B 1 430 ? -2.848 14.469 2.018 1 72.19 430 LEU B N 1
ATOM 8951 C CA . LEU B 1 430 ? -2.41 15.781 1.561 1 72.19 430 LEU B CA 1
ATOM 8952 C C . LEU B 1 430 ? -1.358 16.359 2.502 1 72.19 430 LEU B C 1
ATOM 8954 O O . LEU B 1 430 ? -1.526 16.328 3.723 1 72.19 430 LEU B O 1
ATOM 8958 N N . GLY B 1 431 ? -0.123 16.422 1.998 1 63.97 431 GLY B N 1
ATOM 8959 C CA . GLY B 1 431 ? 0.935 16.938 2.859 1 63.97 431 GLY B CA 1
ATOM 8960 C C . GLY B 1 431 ? 1.448 18.297 2.439 1 63.97 431 GLY B C 1
ATOM 8961 O O . GLY B 1 431 ? 1.191 18.75 1.32 1 63.97 431 GLY B O 1
ATOM 8962 N N . SER B 1 432 ? 1.897 19 3.49 1 57.22 432 SER B N 1
ATOM 8963 C CA . SER B 1 432 ? 2.355 20.375 3.371 1 57.22 432 SER B CA 1
ATOM 8964 C C . SER B 1 432 ? 3.701 20.453 2.66 1 57.22 432 SER B C 1
ATOM 8966 O O . SER B 1 432 ? 4.465 19.484 2.66 1 57.22 432 SER B O 1
ATOM 8968 N N . THR B 1 433 ? 3.695 21.219 1.582 1 53.09 433 THR B N 1
ATOM 8969 C CA . THR B 1 433 ? 5.008 21.609 1.081 1 53.09 433 THR B CA 1
ATOM 8970 C C . THR B 1 433 ? 5.641 22.656 1.994 1 53.09 433 THR B C 1
ATOM 8972 O O . THR B 1 433 ? 5.012 23.125 2.947 1 53.09 433 THR B O 1
ATOM 8975 N N . LEU B 1 434 ? 6.824 23.062 1.829 1 47.62 434 LEU B N 1
ATOM 8976 C CA . LEU B 1 434 ? 7.738 23.906 2.602 1 47.62 434 LEU B CA 1
ATOM 8977 C C . LEU B 1 434 ? 6.984 25.016 3.316 1 47.62 434 LEU B C 1
ATOM 8979 O O . LEU B 1 434 ? 7.215 25.266 4.504 1 47.62 434 LEU B O 1
ATOM 8983 N N . TYR B 1 435 ? 6.086 25.719 2.576 1 44.84 435 TYR B N 1
ATOM 8984 C CA . TYR B 1 435 ? 5.594 26.953 3.174 1 44.84 435 TYR B CA 1
ATOM 8985 C C . TYR B 1 435 ? 4.238 26.734 3.84 1 44.84 435 TYR B C 1
ATOM 8987 O O . TYR B 1 435 ? 3.752 27.609 4.562 1 44.84 435 TYR B O 1
ATOM 8995 N N . SER B 1 436 ? 3.717 25.547 3.561 1 47.72 436 SER B N 1
ATOM 8996 C CA . SER B 1 436 ? 2.338 25.422 4.023 1 47.72 436 SER B CA 1
ATOM 8997 C C . SER B 1 436 ? 2.264 24.688 5.359 1 47.72 436 SER B C 1
ATOM 8999 O O . SER B 1 436 ? 1.173 24.406 5.859 1 47.72 436 SER B O 1
ATOM 9001 N N . GLY B 1 437 ? 3.285 24.625 6.074 1 53.22 437 GLY B N 1
ATOM 9002 C CA . GLY B 1 437 ? 3.213 23.984 7.375 1 53.22 437 GLY B CA 1
ATOM 9003 C C . GLY B 1 437 ? 3.547 22.5 7.328 1 53.22 437 GLY B C 1
ATOM 9004 O O . GLY B 1 437 ? 4.051 22 6.316 1 53.22 437 GLY B O 1
ATOM 9005 N N . PHE B 1 438 ? 3.623 21.797 8.57 1 60.22 438 PHE B N 1
ATOM 9006 C CA . PHE B 1 438 ? 4.223 20.469 8.648 1 60.22 438 PHE B CA 1
ATOM 9007 C C . PHE B 1 438 ? 3.15 19.391 8.828 1 60.22 438 PHE B C 1
ATOM 9009 O O . PHE B 1 438 ? 3.459 18.203 8.891 1 60.22 438 PHE B O 1
ATOM 9016 N N . GLY B 1 439 ? 1.886 19.828 8.781 1 63.5 439 GLY B N 1
ATOM 9017 C CA . GLY B 1 439 ? 0.883 18.797 9.039 1 63.5 439 GLY B CA 1
ATOM 9018 C C . GLY B 1 439 ? 0.353 18.156 7.77 1 63.5 439 GLY B C 1
ATOM 9019 O O . GLY B 1 439 ? 0.563 18.672 6.668 1 63.5 439 GLY B O 1
ATOM 9020 N N . ARG B 1 440 ? -0.045 16.859 7.867 1 75.5 440 ARG B N 1
ATOM 9021 C CA . ARG B 1 440 ? -0.65 16.078 6.793 1 75.5 440 ARG B CA 1
ATOM 9022 C C . ARG B 1 440 ? -2.076 15.664 7.148 1 75.5 440 ARG B C 1
ATOM 9024 O O . ARG B 1 440 ? -2.406 15.516 8.328 1 75.5 440 ARG B O 1
ATOM 9031 N N . TRP B 1 441 ? -2.904 15.766 6.145 1 78.81 441 TRP B N 1
ATOM 9032 C CA . TRP B 1 441 ? -4.262 15.281 6.355 1 78.81 441 TRP B CA 1
ATOM 9033 C C . TRP B 1 441 ? -4.547 14.062 5.477 1 78.81 441 TRP B C 1
ATOM 9035 O O . TRP B 1 441 ? -3.906 13.883 4.438 1 78.81 441 TRP B O 1
ATOM 9045 N N . GLY B 1 442 ? -5.457 13.312 6.043 1 83.62 442 GLY B N 1
ATOM 9046 C CA . GLY B 1 442 ? -5.953 12.195 5.254 1 83.62 442 GLY B CA 1
ATOM 9047 C C . GLY B 1 442 ? -5.059 10.977 5.324 1 83.62 442 GLY B C 1
ATOM 9048 O O . GLY B 1 442 ? -3.885 11.078 5.691 1 83.62 442 GLY B O 1
ATOM 9049 N N . GLY B 1 443 ? -5.621 9.875 5.027 1 87.44 443 GLY B N 1
ATOM 9050 C CA . GLY B 1 443 ? -4.883 8.625 4.961 1 87.44 443 GLY B CA 1
ATOM 9051 C C . GLY B 1 443 ? -4.188 8.273 6.262 1 87.44 443 GLY B C 1
ATOM 9052 O O . GLY B 1 443 ? -4.527 8.812 7.32 1 87.44 443 GLY B O 1
ATOM 9053 N N . LEU B 1 444 ? -3.25 7.41 6.145 1 88.5 444 LEU B N 1
ATOM 9054 C CA . LEU B 1 444 ? -2.473 6.977 7.301 1 88.5 444 LEU B CA 1
ATOM 9055 C C . LEU B 1 444 ? -1.664 8.133 7.879 1 88.5 444 LEU B C 1
ATOM 9057 O O . LEU B 1 444 ? -1.479 8.227 9.094 1 88.5 444 LEU B O 1
ATOM 9061 N N . ASN B 1 445 ? -1.228 8.992 7.043 1 84.75 445 ASN B N 1
ATOM 9062 C CA . ASN B 1 445 ? -0.422 10.133 7.473 1 84.75 445 ASN B CA 1
ATOM 9063 C C . ASN B 1 445 ? -1.198 11.039 8.422 1 84.75 445 ASN B C 1
ATOM 9065 O O . ASN B 1 445 ? -0.626 11.602 9.352 1 84.75 445 ASN B O 1
ATOM 9069 N N . GLY B 1 446 ? -2.479 11.234 8.117 1 86.69 446 GLY B N 1
ATOM 9070 C CA . GLY B 1 446 ? -3.301 12.016 9.023 1 86.69 446 GLY B CA 1
ATOM 9071 C C . GLY B 1 446 ? -3.367 11.438 10.422 1 86.69 446 GLY B C 1
ATOM 9072 O O . GLY B 1 446 ? -3.398 12.18 11.406 1 86.69 446 GLY B O 1
ATOM 9073 N N . LEU B 1 447 ? -3.396 10.102 10.484 1 90 447 LEU B N 1
ATOM 9074 C CA . LEU B 1 447 ? -3.434 9.422 11.773 1 90 447 LEU B CA 1
ATOM 9075 C C . LEU B 1 447 ? -2.1 9.555 12.5 1 90 447 LEU B C 1
ATOM 9077 O O . LEU B 1 447 ? -2.068 9.805 13.711 1 90 447 LEU B O 1
ATOM 9081 N N . LEU B 1 448 ? -1.016 9.461 11.805 1 86.81 448 LEU B N 1
ATOM 9082 C CA . LEU B 1 448 ? 0.321 9.391 12.383 1 86.81 448 LEU B CA 1
ATOM 9083 C C . LEU B 1 448 ? 0.741 10.75 12.945 1 86.81 448 LEU B C 1
ATOM 9085 O O . LEU B 1 448 ? 1.639 10.828 13.789 1 86.81 448 LEU B O 1
ATOM 9089 N N . ASN B 1 449 ? 0.076 11.797 12.531 1 82.56 449 ASN B N 1
ATOM 9090 C CA . ASN B 1 449 ? 0.327 13.109 13.117 1 82.56 449 ASN B CA 1
ATOM 9091 C C . ASN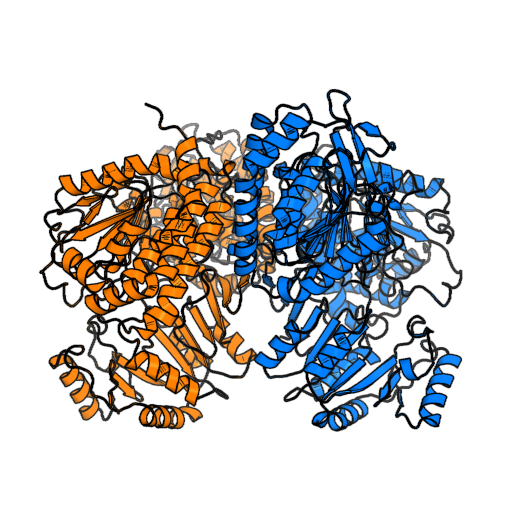 B 1 449 ? 0.06 13.117 14.617 1 82.56 449 ASN B C 1
ATOM 9093 O O . ASN B 1 449 ? 0.631 13.93 15.352 1 82.56 449 ASN B O 1
ATOM 9097 N N . PHE B 1 450 ? -0.771 12.188 15.016 1 86.56 450 PHE B N 1
ATOM 9098 C CA . PHE B 1 450 ? -1.242 12.266 16.391 1 86.56 450 PHE B CA 1
ATOM 9099 C C . PHE B 1 450 ? -0.742 11.07 17.203 1 86.56 450 PHE B C 1
ATOM 9101 O O . PHE B 1 450 ? -1.263 10.789 18.281 1 86.56 450 PHE B O 1
ATOM 9108 N N . LYS B 1 451 ? 0.117 10.359 16.609 1 82.62 451 LYS B N 1
ATOM 9109 C CA . LYS B 1 451 ? 0.801 9.273 17.297 1 82.62 451 LYS B CA 1
ATOM 9110 C C . LYS B 1 451 ? 2.25 9.641 17.609 1 82.62 451 LYS B C 1
ATOM 9112 O O . LYS B 1 451 ? 2.951 10.18 16.75 1 82.62 451 LYS B O 1
ATOM 9117 N N . GLN B 1 452 ? 2.578 9.516 18.812 1 78.5 452 GLN B N 1
ATOM 9118 C CA . GLN B 1 452 ? 3.963 9.781 19.203 1 78.5 452 GLN B CA 1
ATOM 9119 C C . GLN B 1 452 ? 4.633 8.516 19.734 1 78.5 452 GLN B C 1
ATOM 9121 O O . GLN B 1 452 ? 4.254 8 20.781 1 78.5 452 GLN B O 1
ATOM 9126 N N . TRP B 1 453 ? 5.562 8.016 18.953 1 77.94 453 TRP B N 1
ATOM 9127 C CA . TRP B 1 453 ? 6.305 6.824 19.344 1 77.94 453 TRP B CA 1
ATOM 9128 C C . TRP B 1 453 ? 7.172 7.113 20.578 1 77.94 453 TRP B C 1
ATOM 9130 O O . TRP B 1 453 ? 8.055 7.977 20.531 1 77.94 453 TRP B O 1
ATOM 9140 N N . ARG B 1 454 ? 6.848 6.594 21.703 1 72.25 454 ARG B N 1
ATOM 9141 C CA . ARG B 1 454 ? 7.594 6.73 22.953 1 72.25 454 ARG B CA 1
ATOM 9142 C C . ARG B 1 454 ? 7.766 5.379 23.641 1 72.25 454 ARG B C 1
ATOM 9144 O O . ARG B 1 454 ? 7.012 5.043 24.547 1 72.25 454 ARG B O 1
ATOM 9151 N N . PRO B 1 455 ? 8.695 4.562 22.969 1 60.16 455 PRO B N 1
ATOM 9152 C CA . PRO B 1 455 ? 8.844 3.246 23.594 1 60.16 455 PRO B CA 1
ATOM 9153 C C . PRO B 1 455 ? 9.336 3.334 25.031 1 60.16 455 PRO B C 1
ATOM 9155 O O . PRO B 1 455 ? 10.102 4.238 25.375 1 60.16 455 PRO B O 1
ATOM 9158 N N . THR B 1 456 ? 8.531 2.883 25.984 1 54.38 456 THR B N 1
ATOM 9159 C CA . THR B 1 456 ? 9.023 2.801 27.359 1 54.38 456 THR B CA 1
ATOM 9160 C C . THR B 1 456 ? 10.484 2.357 27.375 1 54.38 456 THR B C 1
ATOM 9162 O O . THR B 1 456 ? 10.969 1.761 26.422 1 54.38 456 THR B O 1
ATOM 9165 N N . VAL B 1 457 ? 11.227 2.344 28.453 1 49.75 457 VAL B N 1
ATOM 9166 C CA . VAL B 1 457 ? 12.633 2.252 28.844 1 49.75 457 VAL B CA 1
ATOM 9167 C C . VAL B 1 457 ? 13.281 1.062 28.141 1 49.75 457 VAL B C 1
ATOM 9169 O O . VAL B 1 457 ? 12.891 -0.086 28.344 1 49.75 457 VAL B O 1
ATOM 9172 N N . CYS B 1 458 ? 13.328 1.072 26.859 1 47.53 458 CYS B N 1
ATOM 9173 C CA . CYS B 1 458 ? 14.281 0.044 26.438 1 47.53 458 CYS B CA 1
ATOM 9174 C C . CYS B 1 458 ? 15.703 0.414 26.844 1 47.53 458 CYS B C 1
ATOM 9176 O O . CYS B 1 458 ? 16.297 1.314 26.266 1 47.53 458 CYS B O 1
ATOM 9178 N N . ASP B 1 459 ? 15.984 0.597 28.062 1 45.03 459 ASP B N 1
ATOM 9179 C CA . ASP B 1 459 ? 17.328 0.885 28.562 1 45.03 459 ASP B CA 1
ATOM 9180 C C . ASP B 1 459 ? 18.375 0.077 27.797 1 45.03 459 ASP B C 1
ATOM 9182 O O . ASP B 1 459 ? 18.688 -1.049 28.188 1 45.03 459 ASP B O 1
ATOM 9186 N N . LYS B 1 460 ? 18.359 -0.021 26.547 1 44.12 460 LYS B N 1
ATOM 9187 C CA . LYS B 1 460 ? 19.453 -0.905 26.156 1 44.12 460 LYS B CA 1
ATOM 9188 C C . LYS B 1 460 ? 20.797 -0.21 26.297 1 44.12 460 LYS B C 1
ATOM 9190 O O . LYS B 1 460 ? 21.031 0.849 25.703 1 44.12 460 LYS B O 1
ATOM 9195 N N . GLY B 1 461 ? 21.406 -0.56 27.359 1 45 461 GLY B N 1
ATOM 9196 C CA . GLY B 1 461 ? 22.828 -0.493 27.656 1 45 461 GLY B CA 1
ATOM 9197 C C . GLY B 1 461 ? 23.562 0.562 26.859 1 45 461 GLY B C 1
ATOM 9198 O O . GLY B 1 461 ? 24.734 0.378 26.5 1 45 461 GLY B O 1
ATOM 9199 N N . ALA B 1 462 ? 22.828 1.562 26.391 1 48.91 462 ALA B N 1
ATOM 9200 C CA . ALA B 1 462 ? 23.625 2.523 25.625 1 48.91 462 ALA B CA 1
ATOM 9201 C C . ALA B 1 462 ? 24.812 3.027 26.438 1 48.91 462 ALA B C 1
ATOM 9203 O O . ALA B 1 462 ? 24.672 3.342 27.625 1 48.91 462 ALA B O 1
ATOM 9204 N N . HIS B 1 463 ? 25.906 2.479 26.125 1 49.66 463 HIS B N 1
ATOM 9205 C CA . HIS B 1 463 ? 27.156 2.996 26.688 1 49.66 463 HIS B CA 1
ATOM 9206 C C . HIS B 1 463 ? 27.25 4.508 26.5 1 49.66 463 HIS B C 1
ATOM 9208 O O . HIS B 1 463 ? 27.328 4.996 25.375 1 49.66 463 HIS B O 1
ATOM 9214 N N . ARG B 1 464 ? 26.766 5.18 27.469 1 56.12 464 ARG B N 1
ATOM 9215 C CA . ARG B 1 464 ? 26.938 6.629 27.484 1 56.12 464 ARG B CA 1
ATOM 9216 C C . ARG B 1 464 ? 28.406 7.004 27.641 1 56.12 464 ARG B C 1
ATOM 9218 O O . ARG B 1 464 ? 29.047 6.668 28.641 1 56.12 464 ARG B O 1
ATOM 9225 N N . LEU B 1 465 ? 28.984 7.32 26.484 1 59.22 465 LEU B N 1
ATOM 9226 C CA . LEU B 1 465 ? 30.344 7.805 26.625 1 59.22 465 LEU B CA 1
ATOM 9227 C C . LEU B 1 465 ? 30.375 9.219 27.188 1 59.22 465 LEU B C 1
ATOM 9229 O O . LEU B 1 465 ? 29.781 10.133 26.609 1 59.22 465 LEU B O 1
ATOM 9233 N N . GLU B 1 466 ? 30.531 9.367 28.391 1 62.84 466 GLU B N 1
ATOM 9234 C CA . GLU B 1 466 ? 30.75 10.703 28.938 1 62.84 466 GLU B CA 1
ATOM 9235 C C . GLU B 1 466 ? 32 11.336 28.344 1 62.84 466 GLU B C 1
ATOM 9237 O O . GLU B 1 466 ? 33.062 10.688 28.25 1 62.84 466 GLU B O 1
ATOM 9242 N N . THR B 1 467 ? 31.797 12.5 27.656 1 77.69 467 THR B N 1
ATOM 9243 C CA . THR B 1 467 ? 32.938 13.133 27.016 1 77.69 467 THR B CA 1
ATOM 9244 C C . THR B 1 467 ? 33.375 14.359 27.812 1 77.69 467 THR B C 1
ATOM 9246 O O . THR B 1 467 ? 32.562 15.039 28.438 1 77.69 467 THR B O 1
ATOM 9249 N N . LYS B 1 468 ? 34.688 14.508 27.984 1 86.94 468 LYS B N 1
ATOM 9250 C CA . LYS B 1 468 ? 35.344 15.688 28.547 1 86.94 468 LYS B CA 1
ATOM 9251 C C . LYS B 1 468 ? 36.031 16.484 27.453 1 86.94 468 LYS B C 1
ATOM 9253 O O . LYS B 1 468 ? 36.594 15.922 26.5 1 86.94 468 LYS B O 1
ATOM 9258 N N . TRP B 1 469 ? 35.969 17.797 27.641 1 91.19 469 TRP B N 1
ATOM 9259 C CA . TRP B 1 469 ? 36.469 18.672 26.578 1 91.19 469 TRP B CA 1
ATOM 9260 C C . TRP B 1 469 ? 37.469 19.703 27.141 1 91.19 469 TRP B C 1
ATOM 9262 O O . TRP B 1 469 ? 37.375 20.062 28.312 1 91.19 469 TRP B O 1
ATOM 9272 N N . SER B 1 470 ? 38.406 20.078 26.391 1 90.25 470 SER B N 1
ATOM 9273 C CA . SER B 1 470 ? 39.344 21.141 26.734 1 90.25 470 SER B CA 1
ATOM 9274 C C . SER B 1 470 ? 39.438 22.172 25.609 1 90.25 470 SER B C 1
ATOM 9276 O O . SER B 1 470 ? 39.375 21.828 24.438 1 90.25 470 SER B O 1
ATOM 9278 N N . ASP B 1 471 ? 39.562 23.469 25.969 1 86.38 471 ASP B N 1
ATOM 9279 C CA . ASP B 1 471 ? 39.688 24.547 25 1 86.38 471 ASP B CA 1
ATOM 9280 C C . ASP B 1 471 ? 41.156 24.812 24.656 1 86.38 471 ASP B C 1
ATOM 9282 O O . ASP B 1 471 ? 41.469 25.672 23.812 1 86.38 471 ASP B O 1
ATOM 9286 N N . VAL B 1 472 ? 42 24.094 25.266 1 82.38 472 VAL B N 1
ATOM 9287 C CA . VAL B 1 472 ? 43.438 24.328 25.047 1 82.38 472 VAL B CA 1
ATOM 9288 C C . VAL B 1 472 ? 43.875 23.656 23.734 1 82.38 472 VAL B C 1
ATOM 9290 O O . VAL B 1 472 ? 43.812 22.438 23.609 1 82.38 472 VAL B O 1
ATOM 9293 N N . ALA B 1 473 ? 44.25 24.453 22.812 1 78.31 473 ALA B N 1
ATOM 9294 C CA . ALA B 1 473 ? 44.656 23.953 21.5 1 78.31 473 ALA B CA 1
ATOM 9295 C C . ALA B 1 473 ? 45.938 23.125 21.594 1 78.31 473 ALA B C 1
ATOM 9297 O O . ALA B 1 473 ? 46.844 23.484 22.359 1 78.31 473 ALA B O 1
ATOM 9298 N N . ASP B 1 474 ? 46.031 21.969 21 1 82.81 474 ASP B N 1
ATOM 9299 C CA . ASP B 1 474 ? 47.188 21.109 20.875 1 82.81 474 ASP B CA 1
ATOM 9300 C C . ASP B 1 474 ? 47.406 20.656 19.438 1 82.81 474 ASP B C 1
ATOM 9302 O O . ASP B 1 474 ? 46.719 19.719 18.984 1 82.81 474 ASP B O 1
ATOM 9306 N N . PRO B 1 475 ? 48.312 21.25 18.719 1 82.19 475 PRO B N 1
ATOM 9307 C CA . PRO B 1 475 ? 48.5 20.969 17.297 1 82.19 475 PRO B CA 1
ATOM 9308 C C . PRO B 1 475 ? 49.062 19.578 17.031 1 82.19 475 PRO B C 1
ATOM 9310 O O . PRO B 1 475 ? 49.062 19.109 15.891 1 82.19 475 PRO B O 1
ATOM 9313 N N . THR B 1 476 ? 49.531 18.828 18.031 1 86.88 476 THR B N 1
ATOM 9314 C CA . THR B 1 476 ? 50.156 17.531 17.844 1 86.88 476 THR B CA 1
ATOM 9315 C C . THR B 1 476 ? 49.094 16.422 17.797 1 86.88 476 THR B C 1
ATOM 9317 O O . THR B 1 476 ? 49.375 15.305 17.391 1 86.88 476 THR B O 1
ATOM 9320 N N . LEU B 1 477 ? 47.938 16.844 18.156 1 90.75 477 LEU B N 1
ATOM 9321 C CA . LEU B 1 477 ? 46.875 15.852 18.25 1 90.75 477 LEU B CA 1
ATOM 9322 C C . LEU B 1 477 ? 46.25 15.578 16.875 1 90.75 477 LEU B C 1
ATOM 9324 O O . LEU B 1 477 ? 46.312 16.438 15.984 1 90.75 477 LEU B O 1
ATOM 9328 N N . ARG B 1 478 ? 45.75 14.375 16.719 1 88.69 478 ARG B N 1
ATOM 9329 C CA . ARG B 1 478 ? 44.969 14.078 15.516 1 88.69 478 ARG B CA 1
ATOM 9330 C C . ARG B 1 478 ? 43.75 15 15.398 1 88.69 478 ARG B C 1
ATOM 9332 O O . ARG B 1 478 ? 43.156 15.391 16.406 1 88.69 478 ARG B O 1
ATOM 9339 N N . SER B 1 479 ? 43.5 15.406 14.188 1 89.38 479 SER B N 1
ATOM 9340 C CA . SER B 1 479 ? 42.375 16.266 13.93 1 89.38 479 SER B CA 1
ATOM 9341 C C . SER B 1 479 ? 41.219 15.508 13.273 1 89.38 479 SER B C 1
ATOM 9343 O O . SER B 1 479 ? 41.438 14.75 12.32 1 89.38 479 SER B O 1
ATOM 9345 N N . LEU B 1 480 ? 40.125 15.578 13.828 1 89.62 480 LEU B N 1
ATOM 9346 C CA . LEU B 1 480 ? 38.906 15 13.234 1 89.62 480 LEU B CA 1
ATOM 9347 C C . LEU B 1 480 ? 38.031 16.078 12.648 1 89.62 480 LEU B C 1
ATOM 9349 O O . LEU B 1 480 ? 37.5 16.938 13.383 1 89.62 480 LEU B O 1
ATOM 9353 N N . GLY B 1 481 ? 37.844 16.062 11.406 1 90.88 481 GLY B N 1
ATOM 9354 C CA . GLY B 1 481 ? 37.125 17.094 10.688 1 90.88 481 GLY B CA 1
ATOM 9355 C C . GLY B 1 481 ? 35.688 16.719 10.383 1 90.88 481 GLY B C 1
ATOM 9356 O O . GLY B 1 481 ? 35.156 15.734 10.938 1 90.88 481 GLY B O 1
ATOM 9357 N N . MET B 1 482 ? 35.031 17.578 9.602 1 94.69 482 MET B N 1
ATOM 9358 C CA . MET B 1 482 ? 33.625 17.422 9.18 1 94.69 482 MET B CA 1
ATOM 9359 C C . MET B 1 482 ? 33.562 16.891 7.746 1 94.69 482 MET B C 1
ATOM 9361 O O . MET B 1 482 ? 34.531 16.984 6.992 1 94.69 482 MET B O 1
ATOM 9365 N N . LEU B 1 483 ? 32.5 16.281 7.414 1 96.62 483 LEU B N 1
ATOM 9366 C CA . LEU B 1 483 ? 32.25 15.875 6.035 1 96.62 483 LEU B CA 1
ATOM 9367 C C . LEU B 1 483 ? 31.281 16.828 5.348 1 96.62 483 LEU B C 1
ATOM 9369 O O . LEU B 1 483 ? 30.109 16.906 5.715 1 96.62 483 LEU B O 1
ATOM 9373 N N . ILE B 1 484 ? 31.75 17.562 4.414 1 96.75 484 ILE B N 1
ATOM 9374 C CA . ILE B 1 484 ? 30.938 18.5 3.646 1 96.75 484 ILE B CA 1
ATOM 9375 C C . ILE B 1 484 ? 31.234 18.359 2.156 1 96.75 484 ILE B C 1
ATOM 9377 O O . ILE B 1 484 ? 32.406 18.375 1.749 1 96.75 484 ILE B O 1
ATOM 9381 N N . ASP B 1 485 ? 30.25 18.094 1.378 1 96.69 485 ASP B N 1
ATOM 9382 C CA . ASP B 1 485 ? 30.344 17.984 -0.074 1 96.69 485 ASP B CA 1
ATOM 9383 C C . ASP B 1 485 ? 31.328 16.875 -0.476 1 96.69 485 ASP B C 1
ATOM 9385 O O . ASP B 1 485 ? 32.156 17.062 -1.376 1 96.69 485 ASP B O 1
ATOM 9389 N N . GLY B 1 486 ? 31.297 15.852 0.311 1 95 486 GLY B N 1
ATOM 9390 C CA . GLY B 1 486 ? 32.062 14.656 -0.022 1 95 486 GLY B CA 1
ATOM 9391 C C . GLY B 1 486 ? 33.531 14.758 0.381 1 95 486 GLY B C 1
ATOM 9392 O O . GLY B 1 486 ? 34.312 13.875 0.054 1 95 486 GLY B O 1
ATOM 9393 N N . LYS B 1 487 ? 33.875 15.789 1.074 1 94.88 487 LYS B N 1
ATOM 9394 C CA . LYS B 1 487 ? 35.281 16 1.503 1 94.88 487 LYS B CA 1
ATOM 9395 C C . LYS B 1 487 ? 35.344 16.266 3.006 1 94.88 487 LYS B C 1
ATOM 9397 O O . LYS B 1 487 ? 34.438 16.891 3.578 1 94.88 487 LYS B O 1
ATOM 9402 N N . VAL B 1 488 ? 36.375 15.75 3.617 1 93.69 488 VAL B N 1
ATOM 9403 C CA . VAL B 1 488 ? 36.625 16.047 5.023 1 93.69 488 VAL B CA 1
ATOM 9404 C C . VAL B 1 488 ? 37.281 17.422 5.156 1 93.69 488 VAL B C 1
ATOM 9406 O O . VAL B 1 488 ? 38.312 17.688 4.578 1 93.69 488 VAL B O 1
ATOM 9409 N N . VAL B 1 489 ? 36.656 18.297 5.855 1 93.94 489 VAL B N 1
ATOM 9410 C CA . VAL B 1 489 ? 37.125 19.672 5.988 1 93.94 489 VAL B CA 1
ATOM 9411 C C . VAL B 1 489 ? 37.281 20.031 7.469 1 93.94 489 VAL B C 1
ATOM 9413 O O . VAL B 1 489 ? 36.625 19.422 8.328 1 93.94 489 VAL B O 1
ATOM 9416 N N . GLN B 1 490 ? 38.156 20.953 7.711 1 91.38 490 GLN B N 1
ATOM 9417 C CA . GLN B 1 490 ? 38.344 21.453 9.07 1 91.38 490 GLN B CA 1
ATOM 9418 C C . GLN B 1 490 ? 37.469 22.688 9.328 1 91.38 490 GLN B C 1
ATOM 9420 O O . GLN B 1 490 ? 36.906 23.266 8.391 1 91.38 490 GLN B O 1
ATOM 9425 N N . ALA B 1 491 ? 37.281 22.953 10.539 1 92.19 491 ALA B N 1
ATOM 9426 C CA . ALA B 1 491 ? 36.5 24.125 10.922 1 92.19 491 ALA B CA 1
ATOM 9427 C C . ALA B 1 491 ? 37.406 25.25 11.398 1 92.19 491 ALA B C 1
ATOM 9429 O O . ALA B 1 491 ? 38.594 25.031 11.68 1 92.19 491 ALA B O 1
ATOM 9430 N N . ALA B 1 492 ? 36.906 26.391 11.406 1 90.56 492 ALA B N 1
ATOM 9431 C CA . ALA B 1 492 ? 37.625 27.562 11.891 1 90.56 492 ALA B CA 1
ATOM 9432 C C . ALA B 1 492 ? 37.906 27.438 13.383 1 90.56 492 ALA B C 1
ATOM 9434 O O . ALA B 1 492 ? 38.969 27.891 13.867 1 90.56 492 ALA B O 1
ATOM 9435 N N . SER B 1 493 ? 36.969 26.906 14.094 1 91.88 493 SER B N 1
ATOM 9436 C CA . SER B 1 493 ? 37.094 26.703 15.531 1 91.88 493 SER B CA 1
ATOM 9437 C C . SER B 1 493 ? 37.188 25.219 15.867 1 91.88 493 SER B C 1
ATOM 9439 O O . SER B 1 493 ? 36.625 24.375 15.172 1 91.88 493 SER B O 1
ATOM 9441 N N . THR B 1 494 ? 38.031 24.922 16.922 1 92.12 494 THR B N 1
ATOM 9442 C CA . THR B 1 494 ? 38.188 23.547 17.359 1 92.12 494 THR B CA 1
ATOM 9443 C C . THR B 1 494 ? 38.188 23.453 18.875 1 92.12 494 THR B C 1
ATOM 9445 O O . THR B 1 494 ? 38.406 24.453 19.562 1 92.12 494 THR B O 1
ATOM 9448 N N . LYS B 1 495 ? 37.844 22.297 19.375 1 92.44 495 LYS B N 1
ATOM 9449 C CA . LYS B 1 495 ? 38 21.922 20.781 1 92.44 495 LYS B CA 1
ATOM 9450 C C . LYS B 1 495 ? 38.719 20.562 20.906 1 92.44 495 LYS B C 1
ATOM 9452 O O . LYS B 1 495 ? 38.719 19.781 19.969 1 92.44 495 LYS B O 1
ATOM 9457 N N . VAL B 1 496 ? 39.344 20.453 22.016 1 93.94 496 VAL B N 1
ATOM 9458 C CA . VAL B 1 496 ? 40.094 19.219 22.203 1 93.94 496 VAL B CA 1
ATOM 9459 C C . VAL B 1 496 ? 39.25 18.234 23.031 1 93.94 496 VAL B C 1
ATOM 9461 O O . VAL B 1 496 ? 38.781 18.578 24.109 1 93.94 496 VAL B O 1
ATOM 9464 N N . LEU B 1 497 ? 39.094 17.047 22.516 1 92.88 497 LEU B N 1
ATOM 9465 C CA . LEU B 1 497 ? 38.438 15.945 23.219 1 92.88 497 LEU B CA 1
ATOM 9466 C C . LEU B 1 497 ? 39.438 15.219 24.125 1 92.88 497 LEU B C 1
ATOM 9468 O O . LEU B 1 497 ? 40.562 14.914 23.719 1 92.88 497 LEU B O 1
ATOM 9472 N N . ILE B 1 498 ? 38.969 14.953 25.312 1 92.25 498 ILE B N 1
ATOM 9473 C CA . ILE B 1 498 ? 39.812 14.258 26.281 1 92.25 498 ILE B CA 1
ATOM 9474 C C . ILE B 1 498 ? 39.406 12.789 26.359 1 92.25 498 ILE B C 1
ATOM 9476 O O . ILE B 1 498 ? 38.219 12.461 26.438 1 92.25 498 ILE B O 1
ATOM 9480 N N . SER B 1 499 ? 40.375 11.992 26.281 1 89.94 499 SER B N 1
ATOM 9481 C CA . SER B 1 499 ? 40.125 10.555 26.328 1 89.94 499 SER B CA 1
ATOM 9482 C C . SER B 1 499 ? 39.719 10.109 27.719 1 89.94 499 SER B C 1
ATOM 9484 O O . SER B 1 499 ? 39.75 10.891 28.672 1 89.94 499 SER B O 1
ATOM 9486 N N . ARG B 1 500 ? 39.281 8.859 27.797 1 87.81 500 ARG B N 1
ATOM 9487 C CA . ARG B 1 500 ? 38.875 8.289 29.078 1 87.81 500 ARG B CA 1
ATOM 9488 C C . ARG B 1 500 ? 40.062 8.211 30.031 1 87.81 500 ARG B C 1
ATOM 9490 O O . ARG B 1 500 ? 39.875 8.227 31.25 1 87.81 500 ARG B O 1
ATOM 9497 N N . ASN B 1 501 ? 41.219 8.102 29.5 1 86.38 501 ASN B N 1
ATOM 9498 C CA . ASN B 1 501 ? 42.438 8.078 30.328 1 86.38 501 ASN B CA 1
ATOM 9499 C C . ASN B 1 501 ? 42.906 9.484 30.672 1 86.38 501 ASN B C 1
ATOM 9501 O O . ASN B 1 501 ? 44.062 9.68 31.062 1 86.38 501 ASN B O 1
ATOM 9505 N N . GLU B 1 502 ? 42.062 10.453 30.359 1 88.75 502 GLU B N 1
ATOM 9506 C CA . GLU B 1 502 ? 42.281 11.844 30.75 1 88.75 502 GLU B CA 1
ATOM 9507 C C . GLU B 1 502 ? 43.469 12.453 30 1 88.75 502 GLU B C 1
ATOM 9509 O O . GLU B 1 502 ? 44.25 13.219 30.562 1 88.75 502 GLU B O 1
ATOM 9514 N N . THR B 1 503 ? 43.688 12.016 28.875 1 89.75 503 THR B N 1
ATOM 9515 C CA . THR B 1 503 ? 44.688 12.594 28 1 89.75 503 THR B CA 1
ATOM 9516 C C . THR B 1 503 ? 44.062 13.25 26.781 1 89.75 503 THR B C 1
ATOM 9518 O O . THR B 1 503 ? 43 12.789 26.297 1 89.75 503 THR B O 1
ATOM 9521 N N . PRO B 1 504 ? 44.656 14.375 26.391 1 92.44 504 PRO B N 1
ATOM 9522 C CA . PRO B 1 504 ? 44.156 14.938 25.141 1 92.44 504 PRO B CA 1
ATOM 9523 C C . PRO B 1 504 ? 44.125 13.922 24 1 92.44 504 PRO B C 1
ATOM 9525 O O . PRO B 1 504 ? 45.156 13.273 23.734 1 92.44 504 PRO B O 1
ATOM 9528 N N . PHE B 1 505 ? 43.062 13.836 23.391 1 92.38 505 PHE B N 1
ATOM 9529 C CA . PHE B 1 505 ? 42.875 12.742 22.453 1 92.38 505 PHE B CA 1
ATOM 9530 C C . PHE B 1 505 ? 42.906 13.25 21.016 1 92.38 505 PHE B C 1
ATOM 9532 O O . PHE B 1 505 ? 43.656 12.75 20.188 1 92.38 505 PHE B O 1
ATOM 9539 N N . ALA B 1 506 ? 42 14.242 20.734 1 92.94 506 ALA B N 1
ATOM 9540 C CA . ALA B 1 506 ? 41.906 14.742 19.375 1 92.94 506 ALA B CA 1
ATOM 9541 C C . ALA B 1 506 ? 41.344 16.156 19.344 1 92.94 506 ALA B C 1
ATOM 9543 O O . ALA B 1 506 ? 40.625 16.562 20.281 1 92.94 506 ALA B O 1
ATOM 9544 N N . THR B 1 507 ? 41.688 16.844 18.281 1 93.19 507 THR B N 1
ATOM 9545 C CA . THR B 1 507 ? 41.094 18.141 18.016 1 93.19 507 THR B CA 1
ATOM 9546 C C . THR B 1 507 ? 39.812 17.984 17.172 1 93.19 507 THR B C 1
ATOM 9548 O O . THR B 1 507 ? 39.875 17.406 16.078 1 93.19 507 THR B O 1
ATOM 9551 N N . ILE B 1 508 ? 38.719 18.469 17.688 1 93.25 508 ILE B N 1
ATOM 9552 C CA . ILE B 1 508 ? 37.438 18.281 17.047 1 93.25 508 ILE B CA 1
ATOM 9553 C C . ILE B 1 508 ? 36.969 19.609 16.438 1 93.25 508 ILE B C 1
ATOM 9555 O O . ILE B 1 508 ? 37 20.641 17.094 1 93.25 508 ILE B O 1
ATOM 9559 N N . ALA B 1 509 ? 36.469 19.578 15.273 1 92.44 509 ALA B N 1
ATOM 9560 C CA . ALA B 1 509 ? 35.969 20.75 14.578 1 92.44 509 ALA B CA 1
ATOM 9561 C C . ALA B 1 509 ? 34.656 21.219 15.18 1 92.44 509 ALA B C 1
ATOM 9563 O O . ALA B 1 509 ? 33.75 20.422 15.398 1 92.44 509 ALA B O 1
ATOM 9564 N N . ILE B 1 510 ? 34.5 22.484 15.523 1 93 510 ILE B N 1
ATOM 9565 C CA . ILE B 1 510 ? 33.281 23.125 15.977 1 93 510 ILE B CA 1
ATOM 9566 C C . ILE B 1 510 ? 32.781 24.094 14.914 1 93 510 ILE B C 1
ATOM 9568 O O . ILE B 1 510 ? 33.312 25.203 14.766 1 93 510 ILE B O 1
ATOM 9572 N N . PRO B 1 511 ? 31.719 23.781 14.242 1 94.62 511 PRO B N 1
ATOM 9573 C CA . PRO B 1 511 ? 31.328 24.578 13.086 1 94.62 511 PRO B CA 1
ATOM 9574 C C . PRO B 1 511 ? 30.594 25.875 13.477 1 94.62 511 PRO B C 1
ATOM 9576 O O . PRO B 1 511 ? 29.875 25.891 14.477 1 94.62 511 PRO B O 1
ATOM 9579 N N . ASN B 1 512 ? 30.766 26.906 12.703 1 94.62 512 ASN B N 1
ATOM 9580 C CA . ASN B 1 512 ? 29.969 28.109 12.789 1 94.62 512 ASN B CA 1
ATOM 9581 C C . ASN B 1 512 ? 28.812 28.094 11.805 1 94.62 512 ASN B C 1
ATOM 9583 O O . ASN B 1 512 ? 28.562 27.078 11.148 1 94.62 512 ASN B O 1
ATOM 9587 N N . SER B 1 513 ? 28.016 29.156 11.75 1 93.94 513 SER B N 1
ATOM 9588 C CA . SER B 1 513 ? 26.797 29.234 10.93 1 93.94 513 SER B CA 1
ATOM 9589 C C . SER B 1 513 ? 27.141 29.125 9.445 1 93.94 513 SER B C 1
ATOM 9591 O O . SER B 1 513 ? 26.391 28.516 8.68 1 93.94 513 SER B O 1
ATOM 9593 N N . LYS B 1 514 ? 28.281 29.688 9.062 1 94.94 514 LYS B N 1
ATOM 9594 C CA . LYS B 1 514 ? 28.672 29.656 7.66 1 94.94 514 LYS B CA 1
ATOM 9595 C C . LYS B 1 514 ? 29.047 28.234 7.227 1 94.94 514 LYS B C 1
ATOM 9597 O O . LYS B 1 514 ? 28.719 27.812 6.113 1 94.94 514 LYS B O 1
ATOM 9602 N N . GLU B 1 515 ? 29.719 27.578 8.078 1 94.81 515 GLU B N 1
ATOM 9603 C CA . GLU B 1 515 ? 30.141 26.219 7.766 1 94.81 515 GLU B CA 1
ATOM 9604 C C . GLU B 1 515 ? 28.953 25.266 7.715 1 94.81 515 GLU B C 1
ATOM 9606 O O . GLU B 1 515 ? 28.875 24.406 6.836 1 94.81 515 GLU B O 1
ATOM 9611 N N . VAL B 1 516 ? 28.078 25.406 8.617 1 95.5 516 VAL B N 1
ATOM 9612 C CA . VAL B 1 516 ? 26.828 24.641 8.562 1 95.5 516 VAL B CA 1
ATOM 9613 C C . VAL B 1 516 ? 26.062 25 7.289 1 95.5 516 VAL B C 1
ATOM 9615 O O . VAL B 1 516 ? 25.5 24.125 6.633 1 95.5 516 VAL B O 1
ATOM 9618 N N . GLY B 1 517 ? 26 26.25 6.969 1 95.81 517 GLY B N 1
ATOM 9619 C CA . GLY B 1 517 ? 25.391 26.688 5.73 1 95.81 517 GLY B CA 1
ATOM 9620 C C . GLY B 1 517 ? 25.984 26.047 4.496 1 95.81 517 GLY B C 1
ATOM 9621 O O . GLY B 1 517 ? 25.281 25.75 3.533 1 95.81 517 GLY B O 1
ATOM 9622 N N . SER B 1 518 ? 27.312 25.828 4.574 1 96.69 518 SER B N 1
ATOM 9623 C CA . SER B 1 518 ? 27.984 25.172 3.455 1 96.69 518 SER B CA 1
ATOM 9624 C C . SER B 1 518 ? 27.5 23.734 3.291 1 96.69 518 SER B C 1
ATOM 9626 O O . SER B 1 518 ? 27.391 23.234 2.17 1 96.69 518 SER B O 1
ATOM 9628 N N . ALA B 1 519 ? 27.312 23.094 4.367 1 97.31 519 ALA B N 1
ATOM 9629 C CA . ALA B 1 519 ? 26.766 21.734 4.324 1 97.31 519 ALA B CA 1
ATOM 9630 C C . ALA B 1 519 ? 25.375 21.719 3.715 1 97.31 519 ALA B C 1
ATOM 9632 O O . ALA B 1 519 ? 25.047 20.859 2.898 1 97.31 519 ALA B O 1
ATOM 9633 N N . VAL B 1 520 ? 24.547 22.672 4.121 1 96.62 520 VAL B N 1
ATOM 9634 C CA . VAL B 1 520 ? 23.188 22.766 3.596 1 96.62 520 VAL B CA 1
ATOM 9635 C C . VAL B 1 520 ? 23.234 23.062 2.1 1 96.62 520 VAL B C 1
ATOM 9637 O O . VAL B 1 520 ? 22.5 22.453 1.317 1 96.62 520 VAL B O 1
ATOM 9640 N N . SER B 1 521 ? 24.094 23.969 1.723 1 97.12 521 SER B N 1
ATOM 9641 C CA . SER B 1 521 ? 24.234 24.328 0.313 1 97.12 521 SER B CA 1
ATOM 9642 C C . SER B 1 521 ? 24.656 23.109 -0.518 1 97.12 521 SER B C 1
ATOM 9644 O O . SER B 1 521 ? 24.172 22.938 -1.643 1 97.12 521 SER B O 1
ATOM 9646 N N . ALA B 1 522 ? 25.547 22.391 -0.013 1 97.75 522 ALA B N 1
ATOM 9647 C CA . ALA B 1 522 ? 26 21.172 -0.702 1 97.75 522 ALA B CA 1
ATOM 9648 C C . ALA B 1 522 ? 24.859 20.172 -0.846 1 97.75 522 ALA B C 1
ATOM 9650 O O . ALA B 1 522 ? 24.719 19.516 -1.883 1 97.75 522 ALA B O 1
ATOM 9651 N N . ALA B 1 523 ? 24.125 20.031 0.193 1 97.94 523 ALA B N 1
ATOM 9652 C CA . ALA B 1 523 ? 22.984 19.109 0.177 1 97.94 523 ALA B CA 1
ATOM 9653 C C . ALA B 1 523 ? 21.953 19.547 -0.856 1 97.94 523 ALA B C 1
ATOM 9655 O O . ALA B 1 523 ? 21.422 18.734 -1.599 1 97.94 523 ALA B O 1
ATOM 9656 N N . LEU B 1 524 ? 21.656 20.844 -0.92 1 95.56 524 LEU B N 1
ATOM 9657 C CA . LEU B 1 524 ? 20.688 21.391 -1.863 1 95.56 524 LEU B CA 1
ATOM 9658 C C . LEU B 1 524 ? 21.141 21.156 -3.301 1 95.56 524 LEU B C 1
ATOM 9660 O O . LEU B 1 524 ? 20.312 20.906 -4.184 1 95.56 524 LEU B O 1
ATOM 9664 N N . LYS B 1 525 ? 22.391 21.297 -3.475 1 96.5 525 LYS B N 1
ATOM 9665 C CA . LYS B 1 525 ? 22.938 21.062 -4.805 1 96.5 525 LYS B CA 1
ATOM 9666 C C . LYS B 1 525 ? 22.812 19.594 -5.211 1 96.5 525 LYS B C 1
ATOM 9668 O O . LYS B 1 525 ? 22.562 19.297 -6.379 1 96.5 525 LYS B O 1
ATOM 9673 N N . ALA B 1 526 ? 22.922 18.703 -4.301 1 97.75 526 ALA B N 1
ATOM 9674 C CA . ALA B 1 526 ? 22.906 17.266 -4.574 1 97.75 526 ALA B CA 1
ATOM 9675 C C . ALA B 1 526 ? 21.484 16.734 -4.668 1 97.75 526 ALA B C 1
ATOM 9677 O O . ALA B 1 526 ? 21.234 15.695 -5.297 1 97.75 526 ALA B O 1
ATOM 9678 N N . PHE B 1 527 ? 20.562 17.359 -4.102 1 95.88 527 PHE B N 1
ATOM 9679 C CA . PHE B 1 527 ? 19.219 16.859 -3.861 1 95.88 527 PHE B CA 1
ATOM 9680 C C . PHE B 1 527 ? 18.531 16.516 -5.172 1 95.88 527 PHE B C 1
ATOM 9682 O O . PHE B 1 527 ? 17.969 15.414 -5.312 1 95.88 527 PHE B O 1
ATOM 9689 N N . PRO B 1 528 ? 18.531 17.375 -6.246 1 91.69 528 PRO B N 1
ATOM 9690 C CA . PRO B 1 528 ? 17.797 17.047 -7.469 1 91.69 528 PRO B CA 1
ATOM 9691 C C . PRO B 1 528 ? 18.25 15.742 -8.109 1 91.69 528 PRO B C 1
ATOM 9693 O O . PRO B 1 528 ? 17.406 14.906 -8.477 1 91.69 528 PRO B O 1
ATOM 9696 N N . ALA B 1 529 ? 19.453 15.539 -8.156 1 95.38 529 ALA B N 1
ATOM 9697 C CA . ALA B 1 529 ? 19.969 14.32 -8.766 1 95.38 529 ALA B CA 1
ATOM 9698 C C . ALA B 1 529 ? 19.688 13.102 -7.883 1 95.38 529 ALA B C 1
ATOM 9700 O O . ALA B 1 529 ? 19.312 12.039 -8.383 1 95.38 529 ALA B O 1
ATOM 9701 N N . TRP B 1 530 ? 19.859 13.234 -6.609 1 96.94 530 TRP B N 1
ATOM 9702 C CA . TRP B 1 530 ? 19.656 12.141 -5.672 1 96.94 530 TRP B CA 1
ATOM 9703 C C . TRP B 1 530 ? 18.188 11.719 -5.633 1 96.94 530 TRP B C 1
ATOM 9705 O O . TRP B 1 530 ? 17.875 10.531 -5.707 1 96.94 530 TRP B O 1
ATOM 9715 N N . SER B 1 531 ? 17.312 12.664 -5.527 1 93.38 531 SER B N 1
ATOM 9716 C CA . SER B 1 531 ? 15.883 12.391 -5.418 1 93.38 531 SER B CA 1
ATOM 9717 C C . SER B 1 531 ? 15.328 11.812 -6.715 1 93.38 531 SER B C 1
ATOM 9719 O O . SER B 1 531 ? 14.289 11.156 -6.711 1 93.38 531 SER B O 1
ATOM 9721 N N . ALA B 1 532 ? 15.992 12.047 -7.793 1 89.69 532 ALA B N 1
ATOM 9722 C CA . ALA B 1 532 ? 15.516 11.594 -9.102 1 89.69 532 ALA B CA 1
ATOM 9723 C C . ALA B 1 532 ? 15.836 10.117 -9.312 1 89.69 532 ALA B C 1
ATOM 9725 O O . ALA B 1 532 ? 15.258 9.469 -10.188 1 89.69 532 ALA B O 1
ATOM 9726 N N . LEU B 1 533 ? 16.719 9.609 -8.547 1 92.69 533 LEU B N 1
ATOM 9727 C CA . LEU B 1 533 ? 17.047 8.195 -8.672 1 92.69 533 LEU B CA 1
ATOM 9728 C C . LEU B 1 533 ? 15.867 7.32 -8.258 1 92.69 533 LEU B C 1
ATOM 9730 O O . LEU B 1 533 ? 15.086 7.695 -7.383 1 92.69 533 LEU B O 1
ATOM 9734 N N . SER B 1 534 ? 15.781 6.172 -8.953 1 88.44 534 SER B N 1
ATOM 9735 C CA . SER B 1 534 ? 14.797 5.188 -8.508 1 88.44 534 SER B CA 1
ATOM 9736 C C . SER B 1 534 ? 15.125 4.668 -7.113 1 88.44 534 SER B C 1
ATOM 9738 O O . SER B 1 534 ? 16.266 4.793 -6.648 1 88.44 534 SER B O 1
ATOM 9740 N N . GLN B 1 535 ? 14.156 4.137 -6.438 1 91.56 535 GLN B N 1
ATOM 9741 C CA . GLN B 1 535 ? 14.391 3.57 -5.113 1 91.56 535 GLN B CA 1
ATOM 9742 C C . GLN B 1 535 ? 15.453 2.48 -5.16 1 91.56 535 GLN B C 1
ATOM 9744 O O . GLN B 1 535 ? 16.281 2.375 -4.258 1 91.56 535 GLN B O 1
ATOM 9749 N N . THR B 1 536 ? 15.438 1.701 -6.211 1 87.75 536 THR B N 1
ATOM 9750 C CA . THR B 1 536 ? 16.406 0.623 -6.363 1 87.75 536 THR B CA 1
ATOM 9751 C C . THR B 1 536 ? 17.812 1.185 -6.531 1 87.75 536 THR B C 1
ATOM 9753 O O . THR B 1 536 ? 18.781 0.662 -5.957 1 87.75 536 THR B O 1
ATOM 9756 N N . ALA B 1 537 ? 17.922 2.217 -7.316 1 91 537 ALA B N 1
ATOM 9757 C CA . ALA B 1 537 ? 19.219 2.836 -7.531 1 91 537 ALA B CA 1
ATOM 9758 C C . ALA B 1 537 ? 19.75 3.461 -6.242 1 91 537 ALA B C 1
ATOM 9760 O O . ALA B 1 537 ? 20.938 3.369 -5.945 1 91 537 ALA B O 1
ATOM 9761 N N . ARG B 1 538 ? 18.953 4.07 -5.504 1 96.06 538 ARG B N 1
ATOM 9762 C CA . ARG B 1 538 ? 19.375 4.621 -4.223 1 96.06 538 ARG B CA 1
ATOM 9763 C C . ARG B 1 538 ? 19.781 3.514 -3.26 1 96.06 538 ARG B C 1
ATOM 9765 O O . ARG B 1 538 ? 20.766 3.662 -2.521 1 96.06 538 ARG B O 1
ATOM 9772 N N . ALA B 1 539 ? 18.984 2.432 -3.277 1 95.19 539 ALA B N 1
ATOM 9773 C CA . ALA B 1 539 ? 19.344 1.294 -2.432 1 95.19 539 ALA B CA 1
ATOM 9774 C C . ALA B 1 539 ? 20.734 0.768 -2.773 1 95.19 539 ALA B C 1
ATOM 9776 O O . ALA B 1 539 ? 21.5 0.406 -1.88 1 95.19 539 ALA B O 1
ATOM 9777 N N . GLU B 1 540 ? 21.062 0.752 -4.027 1 91 540 GLU B N 1
ATOM 9778 C CA . GLU B 1 540 ? 22.391 0.31 -4.445 1 91 540 GLU B CA 1
ATOM 9779 C C . GLU B 1 540 ? 23.469 1.248 -3.924 1 91 540 GLU B C 1
ATOM 9781 O O . GLU B 1 540 ? 24.5 0.795 -3.438 1 91 540 GLU B O 1
ATOM 9786 N N . ALA B 1 541 ? 23.219 2.516 -4.043 1 95 541 ALA B N 1
ATOM 9787 C CA . ALA B 1 541 ? 24.172 3.498 -3.533 1 95 541 ALA B CA 1
ATOM 9788 C C . ALA B 1 541 ? 24.375 3.344 -2.027 1 95 541 ALA B C 1
ATOM 9790 O O . ALA B 1 541 ? 25.5 3.379 -1.532 1 95 541 ALA B O 1
ATOM 9791 N N . VAL B 1 542 ? 23.312 3.182 -1.305 1 96.19 542 VAL B N 1
ATOM 9792 C CA . VAL B 1 542 ? 23.375 3.061 0.148 1 96.19 542 VAL B CA 1
ATOM 9793 C C . VAL B 1 542 ? 24.031 1.731 0.529 1 96.19 542 VAL B C 1
ATOM 9795 O O . VAL B 1 542 ? 24.719 1.642 1.543 1 96.19 542 VAL B O 1
ATOM 9798 N N . GLN B 1 543 ? 23.812 0.712 -0.273 1 91.62 543 GLN B N 1
ATOM 9799 C CA . GLN B 1 543 ? 24.5 -0.56 -0.046 1 91.62 543 GLN B CA 1
ATOM 9800 C C . GLN B 1 543 ? 26 -0.411 -0.184 1 91.62 543 GLN B C 1
ATOM 9802 O O . GLN B 1 543 ? 26.766 -1.054 0.543 1 91.62 543 GLN B O 1
ATOM 9807 N N . ASN B 1 544 ? 26.422 0.382 -1.126 1 91 544 ASN B N 1
ATOM 9808 C CA . ASN B 1 544 ? 27.844 0.683 -1.243 1 91 544 ASN B CA 1
ATOM 9809 C C . ASN B 1 544 ? 28.375 1.392 0.001 1 91 544 ASN B C 1
ATOM 9811 O O . ASN B 1 544 ? 29.484 1.113 0.455 1 91 544 ASN B O 1
ATOM 9815 N N . PHE B 1 545 ? 27.609 2.268 0.455 1 94.44 545 PHE B N 1
ATOM 9816 C CA . PHE B 1 545 ? 27.938 2.936 1.71 1 94.44 545 PHE B CA 1
ATOM 9817 C C . PHE B 1 545 ? 28.047 1.927 2.848 1 94.44 545 PHE B C 1
ATOM 9819 O O . PHE B 1 545 ? 28.953 2.008 3.67 1 94.44 545 PHE B O 1
ATOM 9826 N N . ALA B 1 546 ? 27.109 0.998 2.945 1 92.69 546 ALA B N 1
ATOM 9827 C CA . ALA B 1 546 ? 27.141 -0.046 3.967 1 92.69 546 ALA B CA 1
ATOM 9828 C C . ALA B 1 546 ? 28.406 -0.884 3.869 1 92.69 546 ALA B C 1
ATOM 9830 O O . ALA B 1 546 ? 29 -1.235 4.887 1 92.69 546 ALA B O 1
ATOM 9831 N N . ALA B 1 547 ? 28.812 -1.195 2.676 1 89.88 547 ALA B N 1
ATOM 9832 C CA . ALA B 1 547 ? 30.047 -1.958 2.463 1 89.88 547 ALA B CA 1
ATOM 9833 C C . ALA B 1 547 ? 31.266 -1.178 2.945 1 89.88 547 ALA B C 1
ATOM 9835 O O . ALA B 1 547 ? 32.156 -1.748 3.557 1 89.88 547 ALA B O 1
ATOM 9836 N N . ALA B 1 548 ? 31.266 0.066 2.633 1 92.94 548 ALA B N 1
ATOM 9837 C CA . ALA B 1 548 ? 32.344 0.924 3.09 1 92.94 548 ALA B CA 1
ATOM 9838 C C . ALA B 1 548 ? 32.375 0.997 4.613 1 92.94 548 ALA B C 1
ATOM 9840 O O . ALA B 1 548 ? 33.469 1.004 5.215 1 92.94 548 ALA B O 1
ATOM 9841 N N . LEU B 1 549 ? 31.25 1.117 5.199 1 92.81 549 LEU B N 1
ATOM 9842 C CA . LEU B 1 549 ? 31.141 1.145 6.656 1 92.81 549 LEU B CA 1
ATOM 9843 C C . LEU B 1 549 ? 31.703 -0.14 7.262 1 92.81 549 LEU B C 1
ATOM 9845 O O . LEU B 1 549 ? 32.469 -0.095 8.227 1 92.81 549 LEU B O 1
ATOM 9849 N N . LEU B 1 550 ? 31.344 -1.224 6.723 1 90.44 550 LEU B N 1
ATOM 9850 C CA . LEU B 1 550 ? 31.812 -2.512 7.223 1 90.44 550 LEU B CA 1
ATOM 9851 C C . LEU B 1 550 ? 33.312 -2.629 7.09 1 90.44 550 LEU B C 1
ATOM 9853 O O . LEU B 1 550 ? 34 -3.156 7.984 1 90.44 550 LEU B O 1
ATOM 9857 N N . LYS B 1 551 ? 33.875 -2.164 6.039 1 91.69 551 LYS B N 1
ATOM 9858 C CA . LYS B 1 551 ? 35.312 -2.199 5.805 1 91.69 551 LYS B CA 1
ATOM 9859 C C . LYS B 1 551 ? 36.062 -1.337 6.82 1 91.69 551 LYS B C 1
ATOM 9861 O O . LYS B 1 551 ? 37.25 -1.565 7.09 1 91.69 551 LYS B O 1
ATOM 9866 N N . SER B 1 552 ? 35.375 -0.425 7.336 1 93.88 552 SER B N 1
ATOM 9867 C CA . SER B 1 552 ? 36.031 0.514 8.25 1 93.88 552 SER B CA 1
ATOM 9868 C C . SER B 1 552 ? 35.969 0.018 9.688 1 93.88 552 SER B C 1
ATOM 9870 O O . SER B 1 552 ? 36.312 0.75 10.625 1 93.88 552 SER B O 1
ATOM 9872 N N . GLU B 1 553 ? 35.469 -1.157 9.945 1 94.56 553 GLU B N 1
ATOM 9873 C CA . GLU B 1 553 ? 35.281 -1.691 11.289 1 94.56 553 GLU B CA 1
ATOM 9874 C C . GLU B 1 553 ? 36.562 -1.653 12.102 1 94.56 553 GLU B C 1
ATOM 9876 O O . GLU B 1 553 ? 36.562 -1.241 13.258 1 94.56 553 GLU B O 1
ATOM 9881 N N . ALA B 1 554 ? 37.688 -2.078 11.5 1 95.12 554 ALA B N 1
ATOM 9882 C CA . ALA B 1 554 ? 38.969 -2.105 12.203 1 95.12 554 ALA B CA 1
ATOM 9883 C C . ALA B 1 554 ? 39.406 -0.699 12.594 1 95.12 554 ALA B C 1
ATOM 9885 O O . ALA B 1 554 ? 39.938 -0.49 13.695 1 95.12 554 ALA B O 1
ATOM 9886 N N . ALA B 1 555 ? 39.25 0.196 11.734 1 93.69 555 ALA B N 1
ATOM 9887 C CA . ALA B 1 555 ? 39.625 1.583 12.016 1 93.69 555 ALA B CA 1
ATOM 9888 C C . ALA B 1 555 ? 38.75 2.148 13.148 1 93.69 555 ALA B C 1
ATOM 9890 O O . ALA B 1 555 ? 39.25 2.908 13.984 1 93.69 555 ALA B O 1
ATOM 9891 N N . TYR B 1 556 ? 37.531 1.862 13.156 1 93.25 556 TYR B N 1
ATOM 9892 C CA . TYR B 1 556 ? 36.625 2.297 14.211 1 93.25 556 TYR B CA 1
ATOM 9893 C C . TYR B 1 556 ? 37.031 1.686 15.555 1 93.25 556 TYR B C 1
ATOM 9895 O O . TYR B 1 556 ? 37.031 2.375 16.578 1 93.25 556 TYR B O 1
ATOM 9903 N N . ALA B 1 557 ? 37.312 0.43 15.523 1 94.56 557 ALA B N 1
ATOM 9904 C CA . ALA B 1 557 ? 37.781 -0.259 16.734 1 94.56 557 ALA B CA 1
ATOM 9905 C C . ALA B 1 557 ? 39.031 0.392 17.297 1 94.56 557 ALA B C 1
ATOM 9907 O O . ALA B 1 557 ? 39.156 0.578 18.516 1 94.56 557 ALA B O 1
ATOM 9908 N N . LYS B 1 558 ? 39.938 0.684 16.422 1 94 558 LYS B N 1
ATOM 9909 C CA . LYS B 1 558 ? 41.156 1.332 16.859 1 94 558 LYS B CA 1
ATOM 9910 C C . LYS B 1 558 ? 40.875 2.699 17.469 1 94 558 LYS B C 1
ATOM 9912 O O . LYS B 1 558 ? 41.469 3.057 18.5 1 94 558 LYS B O 1
ATOM 9917 N N . LEU B 1 559 ? 40.062 3.479 16.812 1 91.12 559 LEU B N 1
ATOM 9918 C CA . LEU B 1 559 ? 39.688 4.797 17.312 1 91.12 559 LEU B CA 1
ATOM 9919 C C . LEU B 1 559 ? 39.125 4.707 18.719 1 91.12 559 LEU B C 1
ATOM 9921 O O . LEU B 1 559 ? 39.5 5.484 19.594 1 91.12 559 LEU B O 1
ATOM 9925 N N . LEU B 1 560 ? 38.25 3.77 18.969 1 89.62 560 LEU B N 1
ATOM 9926 C CA . LEU B 1 560 ? 37.594 3.584 20.266 1 89.62 560 LEU B CA 1
ATOM 9927 C C . LEU B 1 560 ? 38.625 3.104 21.312 1 89.62 560 LEU B C 1
ATOM 9929 O O . LEU B 1 560 ? 38.594 3.553 22.453 1 89.62 560 LEU B O 1
ATOM 9933 N N . THR B 1 561 ? 39.438 2.186 20.875 1 92.62 561 THR B N 1
ATOM 9934 C CA . THR B 1 561 ? 40.5 1.689 21.766 1 92.62 561 THR B CA 1
ATOM 9935 C C . THR B 1 561 ? 41.438 2.818 22.188 1 92.62 561 THR B C 1
ATOM 9937 O O . THR B 1 561 ? 41.781 2.936 23.375 1 92.62 561 THR B O 1
ATOM 9940 N N . ASP B 1 562 ? 41.812 3.588 21.203 1 91.12 562 ASP B N 1
ATOM 9941 C CA . ASP B 1 562 ? 42.656 4.727 21.5 1 91.12 562 ASP B CA 1
ATOM 9942 C C . ASP B 1 562 ? 42 5.695 22.469 1 91.12 562 ASP B C 1
ATOM 9944 O O . ASP B 1 562 ? 42.656 6.383 23.234 1 91.12 562 ASP B O 1
ATOM 9948 N N . PHE B 1 563 ? 40.719 5.812 22.375 1 90.88 563 PHE B N 1
ATOM 9949 C CA . PHE B 1 563 ? 39.969 6.711 23.234 1 90.88 563 PHE B CA 1
ATOM 9950 C C . PHE B 1 563 ? 39.875 6.156 24.641 1 90.88 563 PHE B C 1
ATOM 9952 O O . PHE B 1 563 ? 39.594 6.898 25.594 1 90.88 563 PHE B O 1
ATOM 9959 N N . GLY B 1 564 ? 40 4.801 24.781 1 88.31 564 GLY B N 1
ATOM 9960 C CA . GLY B 1 564 ? 40.062 4.207 26.109 1 88.31 564 GLY B CA 1
ATOM 9961 C C . GLY B 1 564 ? 38.875 3.297 26.422 1 88.31 564 GLY B C 1
ATOM 9962 O O . GLY B 1 564 ? 38.531 3.096 27.578 1 88.31 564 GLY B O 1
ATOM 9963 N N . VAL B 1 565 ? 38.156 2.863 25.453 1 87.06 565 VAL B N 1
ATOM 9964 C CA . VAL B 1 565 ? 37.062 1.934 25.672 1 87.06 565 VAL B CA 1
ATOM 9965 C C . VAL B 1 565 ? 37.344 0.618 24.938 1 87.06 565 VAL B C 1
ATOM 9967 O O . VAL B 1 565 ? 38.344 0.482 24.266 1 87.06 565 VAL B O 1
ATOM 9970 N N . GLU B 1 566 ? 36.5 -0.434 25.234 1 88.31 566 GLU B N 1
ATOM 9971 C CA . GLU B 1 566 ? 36.688 -1.729 24.578 1 88.31 566 GLU B CA 1
ATOM 9972 C C . GLU B 1 566 ? 36.281 -1.663 23.109 1 88.31 566 GLU B C 1
ATOM 9974 O O . GLU B 1 566 ? 35.188 -2.1 22.719 1 88.31 566 GLU B O 1
ATOM 9979 N N . GLY B 1 567 ? 37.219 -1.25 22.375 1 89.19 567 GLY B N 1
ATOM 9980 C CA . GLY B 1 567 ? 36.969 -0.866 21 1 89.19 567 GLY B CA 1
ATOM 9981 C C . GLY B 1 567 ? 36.562 -2.035 20.125 1 89.19 567 GLY B C 1
ATOM 9982 O O . GLY B 1 567 ? 35.625 -1.924 19.312 1 89.19 567 GLY B O 1
ATOM 9983 N N . ASP B 1 568 ? 37.188 -3.188 20.25 1 92.5 568 ASP B N 1
ATOM 9984 C CA . ASP B 1 568 ? 36.938 -4.32 19.359 1 92.5 568 ASP B CA 1
ATOM 9985 C C . ASP B 1 568 ? 35.531 -4.852 19.547 1 92.5 568 ASP B C 1
ATOM 9987 O O . ASP B 1 568 ? 34.812 -5.051 18.578 1 92.5 568 ASP B O 1
ATOM 9991 N N . SER B 1 569 ? 35.156 -5.008 20.734 1 91.19 569 SER B N 1
ATOM 9992 C CA . SER B 1 569 ? 33.844 -5.559 21.031 1 91.19 569 SER B CA 1
ATOM 9993 C C . SER B 1 569 ? 32.719 -4.59 20.625 1 91.19 569 SER B C 1
ATOM 9995 O O . SER B 1 569 ? 31.719 -4.992 20.047 1 91.19 569 SER B O 1
ATOM 9997 N N . ILE B 1 570 ? 32.969 -3.363 20.922 1 88 570 ILE B N 1
ATOM 9998 C CA . ILE B 1 570 ? 31.953 -2.35 20.625 1 88 570 ILE B CA 1
ATOM 9999 C C . ILE B 1 570 ? 31.828 -2.178 19.109 1 88 570 ILE B C 1
ATOM 10001 O O . ILE B 1 570 ? 30.719 -2.146 18.578 1 88 570 ILE B O 1
ATOM 10005 N N . ALA B 1 571 ? 32.906 -2.1 18.484 1 91.94 571 ALA B N 1
ATOM 10006 C CA . ALA B 1 571 ? 32.906 -1.9 17.031 1 91.94 571 ALA B CA 1
ATOM 10007 C C . ALA B 1 571 ? 32.219 -3.062 16.312 1 91.94 571 ALA B C 1
ATOM 10009 O O . ALA B 1 571 ? 31.406 -2.854 15.414 1 91.94 571 ALA B O 1
ATOM 10010 N N . ALA B 1 572 ? 32.562 -4.254 16.766 1 91.94 572 ALA B N 1
ATOM 10011 C CA . ALA B 1 572 ? 31.969 -5.434 16.141 1 91.94 572 ALA B CA 1
ATOM 10012 C C . ALA B 1 572 ? 30.453 -5.449 16.312 1 91.94 572 ALA B C 1
ATOM 10014 O O . ALA B 1 572 ? 29.703 -5.707 15.367 1 91.94 572 ALA B O 1
ATOM 10015 N N . ARG B 1 573 ? 29.984 -5.188 17.422 1 89 573 ARG B N 1
ATOM 10016 C CA . ARG B 1 573 ? 28.562 -5.195 17.734 1 89 573 ARG B CA 1
ATOM 10017 C C . ARG B 1 573 ? 27.828 -4.09 16.969 1 89 573 ARG B C 1
ATOM 10019 O O . ARG B 1 573 ? 26.781 -4.332 16.375 1 89 573 ARG B O 1
ATOM 10026 N N . GLU B 1 574 ? 28.359 -2.918 17 1 88 574 GLU B N 1
ATOM 10027 C CA . GLU B 1 574 ? 27.703 -1.76 16.391 1 88 574 GLU B CA 1
ATOM 10028 C C . GLU B 1 574 ? 27.688 -1.86 14.867 1 88 574 GLU B C 1
ATOM 10030 O O . GLU B 1 574 ? 26.719 -1.482 14.219 1 88 574 GLU B O 1
ATOM 10035 N N . MET B 1 575 ? 28.812 -2.377 14.406 1 90.88 575 MET B N 1
ATOM 10036 C CA . MET B 1 575 ? 28.891 -2.521 12.953 1 90.88 575 MET B CA 1
ATOM 10037 C C . MET B 1 575 ? 27.891 -3.568 12.461 1 90.88 575 MET B C 1
ATOM 10039 O O . MET B 1 575 ? 27.234 -3.369 11.438 1 90.88 575 MET B O 1
ATOM 10043 N N . LYS B 1 576 ? 27.812 -4.605 13.188 1 88.5 576 LYS B N 1
ATOM 10044 C CA . LYS B 1 576 ? 26.844 -5.641 12.844 1 88.5 576 LYS B CA 1
ATOM 10045 C C . LYS B 1 576 ? 25.422 -5.098 12.891 1 88.5 576 LYS B C 1
ATOM 10047 O O . LYS B 1 576 ? 24.656 -5.289 11.945 1 88.5 576 LYS B O 1
ATOM 10052 N N . ALA B 1 577 ? 25.078 -4.418 13.891 1 87.75 577 ALA B N 1
ATOM 10053 C CA . ALA B 1 577 ? 23.734 -3.852 14.047 1 87.75 577 ALA B CA 1
ATOM 10054 C C . ALA B 1 577 ? 23.453 -2.816 12.969 1 87.75 577 ALA B C 1
ATOM 10056 O O . ALA B 1 577 ? 22.359 -2.807 12.391 1 87.75 577 ALA B O 1
ATOM 10057 N N . ALA B 1 578 ? 24.422 -1.986 12.695 1 90.56 578 ALA B N 1
ATOM 10058 C CA . ALA B 1 578 ? 24.25 -0.927 11.711 1 90.56 578 ALA B CA 1
ATOM 10059 C C . ALA B 1 578 ? 24.031 -1.51 10.312 1 90.56 578 ALA B C 1
ATOM 10061 O O . ALA B 1 578 ? 23.188 -1.035 9.562 1 90.56 578 ALA B O 1
ATOM 10062 N N . THR B 1 579 ? 24.797 -2.471 10.031 1 90 579 THR B N 1
ATOM 10063 C CA . THR B 1 579 ? 24.703 -3.061 8.703 1 90 579 THR B CA 1
ATOM 10064 C C . THR B 1 579 ? 23.391 -3.816 8.539 1 90 579 THR B C 1
ATOM 10066 O O . THR B 1 579 ? 22.812 -3.852 7.453 1 90 579 THR B O 1
ATOM 10069 N N . GLN B 1 580 ? 22.922 -4.426 9.586 1 88.94 580 GLN B N 1
ATOM 10070 C CA . GLN B 1 580 ? 21.609 -5.09 9.547 1 88.94 580 GLN B CA 1
ATOM 10071 C C . GLN B 1 580 ? 20.5 -4.086 9.305 1 88.94 580 GLN B C 1
ATOM 10073 O O . GLN B 1 580 ? 19.578 -4.348 8.516 1 88.94 580 GLN B O 1
ATOM 10078 N N . VAL B 1 581 ? 20.609 -2.969 9.945 1 90.94 581 VAL B N 1
ATOM 10079 C CA . VAL B 1 581 ? 19.625 -1.916 9.766 1 90.94 581 VAL B CA 1
ATOM 10080 C C . VAL B 1 581 ? 19.672 -1.407 8.328 1 90.94 581 VAL B C 1
ATOM 10082 O O . VAL B 1 581 ? 18.625 -1.243 7.688 1 90.94 581 VAL B O 1
ATOM 10085 N N . LEU B 1 582 ? 20.844 -1.203 7.836 1 94.31 582 LEU B N 1
ATOM 10086 C CA . LEU B 1 582 ? 21 -0.734 6.465 1 94.31 582 LEU B CA 1
ATOM 10087 C C . LEU B 1 582 ? 20.438 -1.743 5.473 1 94.31 582 LEU B C 1
ATOM 10089 O O . LEU B 1 582 ? 19.75 -1.365 4.523 1 94.31 582 LEU B O 1
ATOM 10093 N N . SER B 1 583 ? 20.703 -2.959 5.762 1 93.25 583 SER B N 1
ATOM 10094 C CA . SER B 1 583 ? 20.203 -4.008 4.875 1 93.25 583 SER B CA 1
ATOM 10095 C C . SER B 1 583 ? 18.688 -4.047 4.859 1 93.25 583 SER B C 1
ATOM 10097 O O . SER B 1 583 ? 18.062 -4.176 3.799 1 93.25 583 SER B O 1
ATOM 10099 N N . LYS B 1 584 ? 18.109 -3.939 5.941 1 92.44 584 LYS B N 1
ATOM 10100 C CA . LYS B 1 584 ? 16.656 -3.967 6.059 1 92.44 584 LYS B CA 1
ATOM 10101 C C . LYS B 1 584 ? 16.031 -2.801 5.305 1 92.44 584 LYS B C 1
ATOM 10103 O O . LYS B 1 584 ? 15.078 -2.99 4.535 1 92.44 584 LYS B O 1
ATOM 10108 N N . TRP B 1 585 ? 16.547 -1.666 5.5 1 95 585 TRP B N 1
ATOM 10109 C CA . TRP B 1 585 ? 15.977 -0.49 4.852 1 95 585 TRP B CA 1
ATOM 10110 C C . TRP B 1 585 ? 16.234 -0.516 3.35 1 95 585 TRP B C 1
ATOM 10112 O O . TRP B 1 585 ? 15.398 -0.091 2.555 1 95 585 TRP B O 1
ATOM 10122 N N . CYS B 1 586 ? 17.422 -0.97 2.967 1 95.5 586 CYS B N 1
ATOM 10123 C CA . CYS B 1 586 ? 17.688 -1.141 1.542 1 95.5 586 CYS B CA 1
ATOM 10124 C C . CYS B 1 586 ? 16.719 -2.137 0.923 1 95.5 586 CYS B C 1
ATOM 10126 O O . CYS B 1 586 ? 16.266 -1.945 -0.205 1 95.5 586 CYS B O 1
ATOM 10128 N N . GLY B 1 587 ? 16.516 -3.184 1.645 1 94 587 GLY B N 1
ATOM 10129 C CA . GLY B 1 587 ? 15.5 -4.125 1.186 1 94 587 GLY B CA 1
ATOM 10130 C C . GLY B 1 587 ? 14.141 -3.488 0.985 1 94 587 GLY B C 1
ATOM 10131 O O . GLY B 1 587 ? 13.492 -3.701 -0.044 1 94 587 GLY B O 1
ATOM 10132 N N . LYS B 1 588 ? 13.719 -2.662 1.924 1 93.81 588 LYS B N 1
ATOM 10133 C CA . LYS B 1 588 ? 12.43 -1.98 1.857 1 93.81 588 LYS B CA 1
ATOM 10134 C C . LYS B 1 588 ? 12.359 -1.057 0.645 1 93.81 588 LYS B C 1
ATOM 10136 O O . LYS B 1 588 ? 11.32 -0.958 -0.006 1 93.81 588 LYS B O 1
ATOM 10141 N N . ALA B 1 589 ? 13.438 -0.411 0.368 1 94.5 589 ALA B N 1
ATOM 10142 C CA . ALA B 1 589 ? 13.5 0.46 -0.803 1 94.5 589 ALA B CA 1
ATOM 10143 C C . ALA B 1 589 ? 13.438 -0.351 -2.094 1 94.5 589 ALA B C 1
ATOM 10145 O O . ALA B 1 589 ? 12.75 0.03 -3.043 1 94.5 589 ALA B O 1
ATOM 10146 N N . THR B 1 590 ? 14.133 -1.431 -2.055 1 91.94 590 THR B N 1
ATOM 10147 C CA . THR B 1 590 ? 14.219 -2.277 -3.24 1 91.94 590 THR B CA 1
ATOM 10148 C C . THR B 1 590 ? 12.836 -2.803 -3.625 1 91.94 590 THR B C 1
ATOM 10150 O O . THR B 1 590 ? 12.531 -2.955 -4.812 1 91.94 590 THR B O 1
ATOM 10153 N N . VAL B 1 591 ? 12.023 -3.059 -2.664 1 90.38 591 VAL B N 1
ATOM 10154 C CA . VAL B 1 591 ? 10.711 -3.611 -2.971 1 90.38 591 VAL B CA 1
ATOM 10155 C C . VAL B 1 591 ? 9.703 -2.479 -3.146 1 90.38 591 VAL B C 1
ATOM 10157 O O . VAL B 1 591 ? 8.508 -2.725 -3.324 1 90.38 591 VAL B O 1
ATOM 10160 N N . GLY B 1 592 ? 10.117 -1.229 -2.998 1 87.75 592 GLY B N 1
ATOM 10161 C CA . GLY B 1 592 ? 9.289 -0.071 -3.299 1 87.75 592 GLY B CA 1
ATOM 10162 C C . GLY B 1 592 ? 8.445 0.38 -2.125 1 87.75 592 GLY B C 1
ATOM 10163 O O . GLY B 1 592 ? 7.438 1.069 -2.305 1 87.75 592 GLY B O 1
ATOM 10164 N N . GLN B 1 593 ? 8.789 0.082 -0.929 1 86.81 593 GLN B N 1
ATOM 10165 C CA . GLN B 1 593 ? 7.918 0.332 0.213 1 86.81 593 GLN B CA 1
ATOM 10166 C C . GLN B 1 593 ? 8.359 1.575 0.981 1 86.81 593 GLN B C 1
ATOM 10168 O O . GLN B 1 593 ? 7.676 2.014 1.908 1 86.81 593 GLN B O 1
ATOM 10173 N N . VAL B 1 594 ? 9.523 2.164 0.63 1 87.81 594 VAL B N 1
ATOM 10174 C CA . VAL B 1 594 ? 9.914 3.412 1.278 1 87.81 594 VAL B CA 1
ATOM 10175 C C . VAL B 1 594 ? 9.086 4.566 0.711 1 87.81 594 VAL B C 1
ATOM 10177 O O . VAL B 1 594 ? 8.539 5.375 1.464 1 87.81 594 VAL B O 1
ATOM 10180 N N . LEU B 1 595 ? 9.055 4.68 -0.55 1 80.75 595 LEU B N 1
ATOM 10181 C CA . LEU B 1 595 ? 8.156 5.613 -1.22 1 80.75 595 LEU B CA 1
ATOM 10182 C C . LEU B 1 595 ? 6.996 4.875 -1.879 1 80.75 595 LEU B C 1
ATOM 10184 O O . LEU B 1 595 ? 6.961 4.727 -3.104 1 80.75 595 LEU B O 1
ATOM 10188 N N . ASP B 1 596 ? 6.113 4.504 -1.013 1 77.06 596 ASP B N 1
ATOM 10189 C CA . ASP B 1 596 ? 4.973 3.713 -1.467 1 77.06 596 ASP B CA 1
ATOM 10190 C C . ASP B 1 596 ? 3.953 4.59 -2.195 1 77.06 596 ASP B C 1
ATOM 10192 O O . ASP B 1 596 ? 3.947 5.809 -2.031 1 77.06 596 ASP B O 1
ATOM 10196 N N . SER B 1 597 ? 3.303 3.988 -3.111 1 76.88 597 SER B N 1
ATOM 10197 C CA . SER B 1 597 ? 2.234 4.656 -3.848 1 76.88 597 SER B CA 1
ATOM 10198 C C . SER B 1 597 ? 0.967 3.807 -3.873 1 76.88 597 SER B C 1
ATOM 10200 O O . SER B 1 597 ? 1.036 2.58 -3.963 1 76.88 597 SER B O 1
ATOM 10202 N N . SER B 1 598 ? -0.09 4.434 -3.598 1 75.31 598 SER B N 1
ATOM 10203 C CA . SER B 1 598 ? -1.368 3.729 -3.557 1 75.31 598 SER B CA 1
ATOM 10204 C C . SER B 1 598 ? -2.41 4.426 -4.426 1 75.31 598 SER B C 1
ATOM 10206 O O . SER B 1 598 ? -2.34 5.637 -4.637 1 75.31 598 SER B O 1
ATOM 10208 N N . MET B 1 599 ? -3.217 3.607 -5.016 1 74.81 599 MET B N 1
ATOM 10209 C CA . MET B 1 599 ? -4.375 4.109 -5.75 1 74.81 599 MET B CA 1
ATOM 10210 C C . MET B 1 599 ? -5.672 3.771 -5.02 1 74.81 599 MET B C 1
ATOM 10212 O O . MET B 1 599 ? -5.949 2.602 -4.75 1 74.81 599 MET B O 1
ATOM 10216 N N . ASN B 1 600 ? -6.309 4.695 -4.57 1 66.38 600 ASN B N 1
ATOM 10217 C CA . ASN B 1 600 ? -7.609 4.543 -3.928 1 66.38 600 ASN B CA 1
ATOM 10218 C C . ASN B 1 600 ? -8.711 5.23 -4.727 1 66.38 600 ASN B C 1
ATOM 10220 O O . ASN B 1 600 ? -8.789 6.461 -4.758 1 66.38 600 ASN B O 1
ATOM 10224 N N . GLY B 1 601 ? -9.492 4.441 -5.355 1 64.88 601 GLY B N 1
ATOM 10225 C CA . GLY B 1 601 ? -10.477 5.043 -6.238 1 64.88 601 GLY B CA 1
ATOM 10226 C C . GLY B 1 601 ? -9.852 5.809 -7.391 1 64.88 601 GLY B C 1
ATOM 10227 O O . GLY B 1 601 ? -9.125 5.234 -8.203 1 64.88 601 GLY B O 1
ATOM 10228 N N . LYS B 1 602 ? -10.094 7.105 -7.301 1 73.06 602 LYS B N 1
ATOM 10229 C CA . LYS B 1 602 ? -9.625 7.973 -8.375 1 73.06 602 LYS B CA 1
ATOM 10230 C C . LYS B 1 602 ? -8.445 8.828 -7.914 1 73.06 602 LYS B C 1
ATOM 10232 O O . LYS B 1 602 ? -8.07 9.789 -8.586 1 73.06 602 LYS B O 1
ATOM 10237 N N . SER B 1 603 ? -7.945 8.445 -6.77 1 79.12 603 SER B N 1
ATOM 10238 C CA . SER B 1 603 ? -6.848 9.234 -6.223 1 79.12 603 SER B CA 1
ATOM 10239 C C . SER B 1 603 ? -5.566 8.414 -6.137 1 79.12 603 SER B C 1
ATOM 10241 O O . SER B 1 603 ? -5.582 7.27 -5.672 1 79.12 603 SER B O 1
ATOM 10243 N N . TRP B 1 604 ? -4.582 8.93 -6.727 1 81.44 604 TRP B N 1
ATOM 10244 C CA . TRP B 1 604 ? -3.242 8.359 -6.641 1 81.44 604 TRP B CA 1
ATOM 10245 C C . TRP B 1 604 ? -2.383 9.125 -5.641 1 81.44 604 TRP B C 1
ATOM 10247 O O . TRP B 1 604 ? -2.143 10.32 -5.812 1 81.44 604 TRP B O 1
ATOM 10257 N N . THR B 1 605 ? -1.955 8.461 -4.531 1 84.31 605 THR B N 1
ATOM 10258 C CA . THR B 1 605 ? -1.148 9.094 -3.496 1 84.31 605 THR B CA 1
ATOM 10259 C C . THR B 1 605 ? 0.267 8.523 -3.486 1 84.31 605 THR B C 1
ATOM 10261 O O . THR B 1 605 ? 0.45 7.309 -3.557 1 84.31 605 THR B O 1
ATOM 10264 N N . ARG B 1 606 ? 1.224 9.398 -3.43 1 83.31 606 ARG B N 1
ATOM 10265 C CA . ARG B 1 606 ? 2.613 8.953 -3.395 1 83.31 606 ARG B CA 1
ATOM 10266 C C . ARG B 1 606 ? 3.408 9.719 -2.344 1 83.31 606 ARG B C 1
ATOM 10268 O O . ARG B 1 606 ? 3.141 10.898 -2.094 1 83.31 606 ARG B O 1
ATOM 10275 N N . GLN B 1 607 ? 4.34 9.023 -1.778 1 87 607 GLN B N 1
ATOM 10276 C CA . GLN B 1 607 ? 5.289 9.664 -0.87 1 87 607 GLN B CA 1
ATOM 10277 C C . GLN B 1 607 ? 6.457 10.273 -1.635 1 87 607 GLN B C 1
ATOM 10279 O O . GLN B 1 607 ? 6.898 9.727 -2.646 1 87 607 GLN B O 1
ATOM 10284 N N . VAL B 1 608 ? 6.906 11.438 -1.194 1 86.81 608 VAL B N 1
ATOM 10285 C CA . VAL B 1 608 ? 8.031 12.117 -1.832 1 86.81 608 VAL B CA 1
ATOM 10286 C C . VAL B 1 608 ? 9.008 12.602 -0.768 1 86.81 608 VAL B C 1
ATOM 10288 O O . VAL B 1 608 ? 8.625 12.828 0.383 1 86.81 608 VAL B O 1
ATOM 10291 N N . ALA B 1 609 ? 10.25 12.789 -1.179 1 90.81 609 ALA B N 1
ATOM 10292 C CA . ALA B 1 609 ? 11.281 13.273 -0.262 1 90.81 609 ALA B CA 1
ATOM 10293 C C . ALA B 1 609 ? 10.969 14.688 0.222 1 90.81 609 ALA B C 1
ATOM 10295 O O . ALA B 1 609 ? 10.32 15.461 -0.488 1 90.81 609 ALA B O 1
ATOM 10296 N N . ILE B 1 610 ? 11.477 14.992 1.378 1 87.25 610 ILE B N 1
ATOM 10297 C CA . ILE B 1 610 ? 11.328 16.312 1.97 1 87.25 610 ILE B CA 1
ATOM 10298 C C . ILE B 1 610 ? 12.352 17.266 1.372 1 87.25 610 ILE B C 1
ATOM 10300 O O . ILE B 1 610 ? 12.039 18.438 1.086 1 87.25 610 ILE B O 1
ATOM 10304 N N . GLY B 1 611 ? 13.508 16.906 1.169 1 90.81 611 GLY B N 1
ATOM 10305 C CA . GLY B 1 611 ? 14.625 17.719 0.711 1 90.81 611 GLY B CA 1
ATOM 10306 C C . GLY B 1 611 ? 15.898 17.469 1.497 1 90.81 611 GLY B C 1
ATOM 10307 O O . GLY B 1 611 ? 16.562 16.438 1.308 1 90.81 611 GLY B O 1
ATOM 10308 N N . VAL B 1 612 ? 16.141 18.422 2.465 1 94.06 612 VAL B N 1
ATOM 10309 C CA . VAL B 1 612 ? 17.312 18.297 3.324 1 94.06 612 VAL B CA 1
ATOM 10310 C C . VAL B 1 612 ? 16.875 18.062 4.766 1 94.06 612 VAL B C 1
ATOM 10312 O O . VAL B 1 612 ? 16.094 18.828 5.324 1 94.06 612 VAL B O 1
ATOM 10315 N N . VAL B 1 613 ? 17.375 16.969 5.383 1 93.12 613 VAL B N 1
ATOM 10316 C CA . VAL B 1 613 ? 17 16.578 6.734 1 93.12 613 VAL B CA 1
ATOM 10317 C C . VAL B 1 613 ? 18.203 16.719 7.664 1 93.12 613 VAL B C 1
ATOM 10319 O O . VAL B 1 613 ? 19.281 16.172 7.387 1 93.12 613 VAL B O 1
ATOM 10322 N N . GLY B 1 614 ? 18.031 17.438 8.719 1 92.38 614 GLY B N 1
ATOM 10323 C CA . GLY B 1 614 ? 19.047 17.516 9.766 1 92.38 614 GLY B CA 1
ATOM 10324 C C . GLY B 1 614 ? 18.766 16.547 10.914 1 92.38 614 GLY B C 1
ATOM 10325 O O . GLY B 1 614 ? 17.625 16.422 11.359 1 92.38 614 GLY B O 1
ATOM 10326 N N . ILE B 1 615 ? 19.75 15.852 11.328 1 90.75 615 ILE B N 1
ATOM 10327 C CA . ILE B 1 615 ? 19.641 14.93 12.453 1 90.75 615 ILE B CA 1
ATOM 10328 C C . ILE B 1 615 ? 20.609 15.352 13.555 1 90.75 615 ILE B C 1
ATOM 10330 O O . ILE B 1 615 ? 21.828 15.398 13.344 1 90.75 615 ILE B O 1
ATOM 10334 N N . CYS B 1 616 ? 20.016 15.68 14.688 1 84.62 616 CYS B N 1
ATOM 10335 C CA . CYS B 1 616 ? 20.828 16.109 15.82 1 84.62 616 CYS B CA 1
ATOM 10336 C C . CYS B 1 616 ? 20.375 15.438 17.109 1 84.62 616 CYS B C 1
ATOM 10338 O O . CYS B 1 616 ? 19.172 15.203 17.297 1 84.62 616 CYS B O 1
ATOM 10340 N N . GLY B 1 617 ? 21.172 15.008 17.984 1 71.75 617 GLY B N 1
ATOM 10341 C CA . GLY B 1 617 ? 20.781 14.531 19.312 1 71.75 617 GLY B CA 1
ATOM 10342 C C . GLY B 1 617 ? 21.656 13.414 19.828 1 71.75 617 GLY B C 1
ATOM 10343 O O . GLY B 1 617 ? 22.609 12.992 19.156 1 71.75 617 GLY B O 1
ATOM 10344 N N . PRO B 1 618 ? 21.359 13.227 21.078 1 63.16 618 PRO B N 1
ATOM 10345 C CA . PRO B 1 618 ? 22.219 12.203 21.688 1 63.16 618 PRO B CA 1
ATOM 10346 C C . PRO B 1 618 ? 21.969 10.805 21.125 1 63.16 618 PRO B C 1
ATOM 10348 O O . PRO B 1 618 ? 21.016 10.133 21.531 1 63.16 618 PRO B O 1
ATOM 10351 N N . ILE B 1 619 ? 22.641 10.539 20.141 1 61.88 619 ILE B N 1
ATOM 10352 C CA . ILE B 1 619 ? 22.547 9.227 19.5 1 61.88 619 ILE B CA 1
ATOM 10353 C C . ILE B 1 619 ? 23.672 8.328 20 1 61.88 619 ILE B C 1
ATOM 10355 O O . ILE B 1 619 ? 24.859 8.617 19.781 1 61.88 619 ILE B O 1
ATOM 10359 N N . ASP B 1 620 ? 23.266 7.34 20.703 1 64.31 620 ASP B N 1
ATOM 10360 C CA . ASP B 1 620 ? 24.219 6.637 21.547 1 64.31 620 ASP B CA 1
ATOM 10361 C C . ASP B 1 620 ? 24.906 5.504 20.797 1 64.31 620 ASP B C 1
ATOM 10363 O O . ASP B 1 620 ? 25.797 4.832 21.328 1 64.31 620 ASP B O 1
ATOM 10367 N N . SER B 1 621 ? 24.484 5.289 19.688 1 78.44 621 SER B N 1
ATOM 10368 C CA . SER B 1 621 ? 25.109 4.18 18.969 1 78.44 621 SER B CA 1
ATOM 10369 C C . SER B 1 621 ? 25.078 4.422 17.453 1 78.44 621 SER B C 1
ATOM 10371 O O . SER B 1 621 ? 24.266 5.195 16.953 1 78.44 621 SER B O 1
ATOM 10373 N N . LEU B 1 622 ? 26.047 3.84 16.875 1 84.75 622 LEU B N 1
ATOM 10374 C CA . LEU B 1 622 ? 26.125 3.91 15.422 1 84.75 622 LEU B CA 1
ATOM 10375 C C . LEU B 1 622 ? 24.844 3.354 14.789 1 84.75 622 LEU B C 1
ATOM 10377 O O . LEU B 1 622 ? 24.328 3.916 13.812 1 84.75 622 LEU B O 1
ATOM 10381 N N . SER B 1 623 ? 24.328 2.258 15.383 1 83.62 623 SER B N 1
ATOM 10382 C CA . SER B 1 623 ? 23.125 1.632 14.836 1 83.62 623 SER B CA 1
ATOM 10383 C C . SER B 1 623 ? 21.922 2.551 14.969 1 83.62 623 SER B C 1
ATOM 10385 O O . SER B 1 623 ? 21.047 2.578 14.094 1 83.62 623 SER B O 1
ATOM 10387 N N . ALA B 1 624 ? 21.859 3.26 16.047 1 83.5 624 ALA B N 1
ATOM 10388 C CA . ALA B 1 624 ? 20.75 4.207 16.234 1 83.5 624 ALA B CA 1
ATOM 10389 C C . ALA B 1 624 ? 20.828 5.34 15.211 1 83.5 624 ALA B C 1
ATOM 10391 O O . ALA B 1 624 ? 19.812 5.746 14.648 1 83.5 624 ALA B O 1
ATOM 10392 N N . LEU B 1 625 ? 22 5.828 15.008 1 87.62 625 LEU B N 1
ATOM 10393 C CA . LEU B 1 625 ? 22.188 6.898 14.039 1 87.62 625 LEU B CA 1
ATOM 10394 C C . LEU B 1 625 ? 21.844 6.426 12.633 1 87.62 625 LEU B C 1
ATOM 10396 O O . LEU B 1 625 ? 21.172 7.137 11.883 1 87.62 625 LEU B O 1
ATOM 10400 N N . ILE B 1 626 ? 22.281 5.262 12.32 1 91.38 626 ILE B N 1
ATOM 10401 C CA . ILE B 1 626 ? 22.047 4.691 11 1 91.38 626 ILE B CA 1
ATOM 10402 C C . ILE B 1 626 ? 20.547 4.434 10.82 1 91.38 626 ILE B C 1
ATOM 10404 O O . ILE B 1 626 ? 20.016 4.578 9.719 1 91.38 626 ILE B O 1
ATOM 10408 N N . SER B 1 627 ? 19.844 4.109 11.875 1 90.12 627 SER B N 1
ATOM 10409 C CA . SER B 1 627 ? 18.406 3.857 11.828 1 90.12 627 SER B CA 1
ATOM 10410 C C . SER B 1 627 ? 17.656 5.105 11.398 1 90.12 627 SER B C 1
ATOM 10412 O O . SER B 1 627 ? 16.516 5.016 10.93 1 90.12 627 SER B O 1
ATOM 10414 N N . LEU B 1 628 ? 18.297 6.242 11.508 1 91.25 628 LEU B N 1
ATOM 10415 C CA . LEU B 1 628 ? 17.688 7.492 11.078 1 91.25 628 LEU B CA 1
ATOM 10416 C C . LEU B 1 628 ? 18.188 7.91 9.703 1 91.25 628 LEU B C 1
ATOM 10418 O O . LEU B 1 628 ? 17.406 8.359 8.859 1 91.25 628 LEU B O 1
ATOM 10422 N N . ILE B 1 629 ? 19.422 7.691 9.477 1 94.38 629 ILE B N 1
ATOM 10423 C CA . ILE B 1 629 ? 20.062 8.125 8.242 1 94.38 629 ILE B CA 1
ATOM 10424 C C . ILE B 1 629 ? 19.531 7.305 7.07 1 94.38 629 ILE B C 1
ATOM 10426 O O . ILE B 1 629 ? 19.188 7.852 6.023 1 94.38 629 ILE B O 1
ATOM 10430 N N . ALA B 1 630 ? 19.422 6.023 7.281 1 95.75 630 ALA B N 1
ATOM 10431 C CA . ALA B 1 630 ? 19.125 5.098 6.191 1 95.75 630 ALA B CA 1
ATOM 10432 C C . ALA B 1 630 ? 17.75 5.395 5.582 1 95.75 630 ALA B C 1
ATOM 10434 O O . ALA B 1 630 ? 17.641 5.633 4.375 1 95.75 630 ALA B O 1
ATOM 10435 N N . PRO B 1 631 ? 16.719 5.441 6.406 1 95.38 631 PRO B N 1
ATOM 10436 C CA . PRO B 1 631 ? 15.414 5.73 5.797 1 95.38 631 PRO B CA 1
ATOM 10437 C C . PRO B 1 631 ? 15.352 7.121 5.164 1 95.38 631 PRO B C 1
ATOM 10439 O O . PRO B 1 631 ? 14.695 7.309 4.137 1 95.38 631 PRO B O 1
ATOM 10442 N N . ALA B 1 632 ? 16.016 8.062 5.715 1 96.25 632 ALA B N 1
ATOM 10443 C CA . ALA B 1 632 ? 16.016 9.414 5.156 1 96.25 632 ALA B CA 1
ATOM 10444 C C . ALA B 1 632 ? 16.688 9.438 3.783 1 96.25 632 ALA B C 1
ATOM 10446 O O . ALA B 1 632 ? 16.156 10.023 2.84 1 96.25 632 ALA B O 1
ATOM 10447 N N . LEU B 1 633 ? 17.812 8.82 3.674 1 98.06 633 LEU B N 1
ATOM 10448 C CA . LEU B 1 633 ? 18.516 8.758 2.396 1 98.06 633 LEU B CA 1
ATOM 10449 C C . LEU B 1 633 ? 17.703 7.992 1.36 1 98.06 633 LEU B C 1
ATOM 10451 O O . LEU B 1 633 ? 17.594 8.43 0.211 1 98.06 633 LEU B O 1
ATOM 10455 N N . LEU B 1 634 ? 17.172 6.914 1.758 1 97.75 634 LEU B N 1
ATOM 10456 C CA . LEU B 1 634 ? 16.469 6.035 0.831 1 97.75 634 LEU B CA 1
ATOM 10457 C C . LEU B 1 634 ? 15.156 6.672 0.374 1 97.75 634 LEU B C 1
ATOM 10459 O O . LEU B 1 634 ? 14.633 6.336 -0.695 1 97.75 634 LEU B O 1
ATOM 10463 N N . ALA B 1 635 ? 14.625 7.586 1.19 1 96.12 635 ALA B N 1
ATOM 10464 C CA . ALA B 1 635 ? 13.445 8.344 0.781 1 96.12 635 ALA B CA 1
ATOM 10465 C C . ALA B 1 635 ? 13.805 9.398 -0.26 1 96.12 635 ALA B C 1
ATOM 10467 O O . ALA B 1 635 ? 12.922 10.008 -0.872 1 96.12 635 ALA B O 1
ATOM 10468 N N . GLY B 1 636 ? 15.086 9.625 -0.484 1 96.5 636 GLY B N 1
ATOM 10469 C CA . GLY B 1 636 ? 15.531 10.57 -1.489 1 96.5 636 GLY B CA 1
ATOM 10470 C C . GLY B 1 636 ? 16 11.891 -0.899 1 96.5 636 GLY B C 1
ATOM 10471 O O . GLY B 1 636 ? 16.266 12.844 -1.633 1 96.5 636 GLY B O 1
ATOM 10472 N N . ASN B 1 637 ? 16.094 11.953 0.433 1 97 637 ASN B N 1
ATOM 10473 C CA . ASN B 1 637 ? 16.562 13.164 1.096 1 97 637 ASN B CA 1
ATOM 10474 C C . ASN B 1 637 ? 18.094 13.203 1.172 1 97 637 ASN B C 1
ATOM 10476 O O . ASN B 1 637 ? 18.75 12.164 1.096 1 97 637 ASN B O 1
ATOM 10480 N N . CYS B 1 638 ? 18.547 14.375 1.255 1 98.25 638 CYS B N 1
ATOM 10481 C CA . CYS B 1 638 ? 19.922 14.562 1.715 1 98.25 638 CYS B CA 1
ATOM 10482 C C . CYS B 1 638 ? 19.969 14.789 3.221 1 98.25 638 CYS B C 1
ATOM 10484 O O . CYS B 1 638 ? 19.062 15.391 3.787 1 98.25 638 CYS B O 1
ATOM 10486 N N . VAL B 1 639 ? 21.031 14.289 3.879 1 97.44 639 VAL B N 1
ATOM 10487 C CA . VAL B 1 639 ? 21.031 14.266 5.34 1 97.44 639 VAL B CA 1
ATOM 10488 C C . VAL B 1 639 ? 22.25 15.016 5.867 1 97.44 639 VAL B C 1
ATOM 10490 O O . VAL B 1 639 ? 23.359 14.883 5.332 1 97.44 639 VAL B O 1
ATOM 10493 N N . ILE B 1 640 ? 22.094 15.805 6.84 1 96.88 640 ILE B N 1
ATOM 10494 C CA . ILE B 1 640 ? 23.156 16.469 7.582 1 96.88 640 ILE B CA 1
ATOM 10495 C C . ILE B 1 640 ? 23.109 16.031 9.047 1 96.88 640 ILE B C 1
ATOM 10497 O O . ILE B 1 640 ? 22.125 16.281 9.75 1 96.88 640 ILE B O 1
ATOM 10501 N N . VAL B 1 641 ? 24.141 15.438 9.492 1 94.62 641 VAL B N 1
ATOM 10502 C CA . VAL B 1 641 ? 24.234 14.969 10.875 1 94.62 641 VAL B CA 1
ATOM 10503 C C . VAL B 1 641 ? 25.016 15.984 11.711 1 94.62 641 VAL B C 1
ATOM 10505 O O . VAL B 1 641 ? 26.156 16.312 11.391 1 94.62 641 VAL B O 1
ATOM 10508 N N . GLY B 1 642 ? 24.359 16.516 12.703 1 91.69 642 GLY B N 1
ATOM 10509 C CA . GLY B 1 642 ? 25.062 17.281 13.727 1 91.69 642 GLY B CA 1
ATOM 10510 C C . GLY B 1 642 ? 25.547 16.422 14.883 1 91.69 642 GLY B C 1
ATOM 10511 O O . GLY B 1 642 ? 24.75 15.945 15.688 1 91.69 642 GLY B O 1
ATOM 10512 N N . ALA B 1 643 ? 26.844 16.312 14.961 1 89.12 643 ALA B N 1
ATOM 10513 C CA . ALA B 1 643 ? 27.422 15.43 15.961 1 89.12 643 ALA B CA 1
ATOM 10514 C C . ALA B 1 643 ? 27.078 15.891 17.375 1 89.12 643 ALA B C 1
ATOM 10516 O O . ALA B 1 643 ? 27.094 17.094 17.656 1 89.12 643 ALA B O 1
ATOM 10517 N N . SER B 1 644 ? 26.672 14.914 18.141 1 80.81 644 SER B N 1
ATOM 10518 C CA . SER B 1 644 ? 26.484 15.195 19.562 1 80.81 644 SER B CA 1
ATOM 10519 C C . SER B 1 644 ? 27.812 15.125 20.312 1 80.81 644 SER B C 1
ATOM 10521 O O . SER B 1 644 ? 28.672 14.297 20 1 80.81 644 SER B O 1
ATOM 10523 N N . PRO B 1 645 ? 27.969 15.945 21.359 1 78.12 645 PRO B N 1
ATOM 10524 C CA . PRO B 1 645 ? 29.219 15.891 22.125 1 78.12 645 PRO B CA 1
ATOM 10525 C C . PRO B 1 645 ? 29.453 14.523 22.766 1 78.12 645 PRO B C 1
ATOM 10527 O O . PRO B 1 645 ? 30.594 14.102 22.938 1 78.12 645 PRO B O 1
ATOM 10530 N N . ARG B 1 646 ? 28.406 13.891 23.109 1 74.38 646 ARG B N 1
ATOM 10531 C CA . ARG B 1 646 ? 28.516 12.602 23.797 1 74.38 646 ARG B CA 1
ATOM 10532 C C . ARG B 1 646 ? 28.922 11.5 22.812 1 74.38 646 ARG B C 1
ATOM 10534 O O . ARG B 1 646 ? 29.531 10.5 23.219 1 74.38 646 ARG B O 1
ATOM 10541 N N . GLU B 1 647 ? 28.641 11.727 21.578 1 77.38 647 GLU B N 1
ATOM 10542 C CA . GLU B 1 647 ? 28.922 10.664 20.609 1 77.38 647 GLU B CA 1
ATOM 10543 C C . GLU B 1 647 ? 29.672 11.203 19.406 1 77.38 647 GLU B C 1
ATOM 10545 O O . GLU B 1 647 ? 29.406 10.82 18.266 1 77.38 647 GLU B O 1
ATOM 10550 N N . VAL B 1 648 ? 30.547 11.961 19.719 1 86.19 648 VAL B N 1
ATOM 10551 C CA . VAL B 1 648 ? 31.266 12.68 18.672 1 86.19 648 VAL B CA 1
ATOM 10552 C C . VAL B 1 648 ? 32.094 11.695 17.828 1 86.19 648 VAL B C 1
ATOM 10554 O O . VAL B 1 648 ? 32.25 11.875 16.625 1 86.19 648 VAL B O 1
ATOM 10557 N N . LEU B 1 649 ? 32.531 10.648 18.438 1 86.06 649 LEU B N 1
ATOM 10558 C CA . LEU B 1 649 ? 33.406 9.703 17.719 1 86.06 649 LEU B CA 1
ATOM 10559 C C . LEU B 1 649 ? 32.625 8.93 16.672 1 86.06 649 LEU B C 1
ATOM 10561 O O . LEU B 1 649 ? 33.156 8.586 15.617 1 86.06 649 LEU B O 1
ATOM 10565 N N . VAL B 1 650 ? 31.344 8.664 16.953 1 86.06 650 VAL B N 1
ATOM 10566 C CA . VAL B 1 650 ? 30.484 7.984 15.984 1 86.06 650 VAL B CA 1
ATOM 10567 C C . VAL B 1 650 ? 30.297 8.859 14.758 1 86.06 650 VAL B C 1
ATOM 10569 O O . VAL B 1 650 ? 30.438 8.398 13.625 1 86.06 650 VAL B O 1
ATOM 10572 N N . ALA B 1 651 ? 30.016 10.031 15 1 87.12 651 ALA B N 1
ATOM 10573 C CA . ALA B 1 651 ? 29.766 10.969 13.914 1 87.12 651 ALA B CA 1
ATOM 10574 C C . ALA B 1 651 ? 31.031 11.211 13.094 1 87.12 651 ALA B C 1
ATOM 10576 O O . ALA B 1 651 ? 30.984 11.273 11.859 1 87.12 651 ALA B O 1
ATOM 10577 N N . LEU B 1 652 ? 32.094 11.297 13.773 1 83.56 652 LEU B N 1
ATOM 10578 C CA . LEU B 1 652 ? 33.344 11.578 13.086 1 83.56 652 LEU B CA 1
ATOM 10579 C C . LEU B 1 652 ? 33.812 10.367 12.281 1 83.56 652 LEU B C 1
ATOM 10581 O O . LEU B 1 652 ? 34.406 10.516 11.219 1 83.56 652 LEU B O 1
ATOM 10585 N N . HIS B 1 653 ? 33.594 9.266 12.82 1 88 653 HIS B N 1
ATOM 10586 C CA . HIS B 1 653 ? 33.875 8.07 12.039 1 88 653 HIS B CA 1
ATOM 10587 C C . HIS B 1 653 ? 33.031 8.031 10.773 1 88 653 HIS B C 1
ATOM 10589 O O . HIS B 1 653 ? 33.531 7.688 9.695 1 88 653 HIS B O 1
ATOM 10595 N N . LEU B 1 654 ? 31.781 8.352 10.883 1 89.94 654 LEU B N 1
ATOM 10596 C CA . LEU B 1 654 ? 30.891 8.406 9.734 1 89.94 654 LEU B CA 1
ATOM 10597 C C . LEU B 1 654 ? 31.406 9.391 8.688 1 89.94 654 LEU B C 1
ATOM 10599 O O . LEU B 1 654 ? 31.266 9.156 7.484 1 89.94 654 LEU B O 1
ATOM 10603 N N . ALA B 1 655 ? 31.953 10.438 9.172 1 91.31 655 ALA B N 1
ATOM 10604 C CA . ALA B 1 655 ? 32.5 11.445 8.266 1 91.31 655 ALA B CA 1
ATOM 10605 C C . ALA B 1 655 ? 33.594 10.852 7.375 1 91.31 655 ALA B C 1
ATOM 10607 O O . ALA B 1 655 ? 33.75 11.258 6.223 1 91.31 655 ALA B O 1
ATOM 10608 N N . GLN B 1 656 ? 34.281 9.891 7.871 1 88.31 656 GLN B N 1
ATOM 10609 C CA . GLN B 1 656 ? 35.375 9.273 7.129 1 88.31 656 GLN B CA 1
ATOM 10610 C C . GLN B 1 656 ? 34.844 8.328 6.055 1 88.31 656 GLN B C 1
ATOM 10612 O O . GLN B 1 656 ? 35.5 8.109 5.035 1 88.31 656 GLN B O 1
ATOM 10617 N N . VAL B 1 657 ? 33.688 7.816 6.297 1 91.88 657 VAL B N 1
ATOM 10618 C CA . VAL B 1 657 ? 33.188 6.781 5.414 1 91.88 657 VAL B CA 1
ATOM 10619 C C . VAL B 1 657 ? 32.125 7.379 4.488 1 91.88 657 VAL B C 1
ATOM 10621 O O . VAL B 1 657 ? 31.797 6.797 3.449 1 91.88 657 VAL B O 1
ATOM 10624 N N . GLY B 1 658 ? 31.609 8.539 4.797 1 89.19 658 GLY B N 1
ATOM 10625 C CA . GLY B 1 658 ? 30.484 9.148 4.105 1 89.19 658 GLY B CA 1
ATOM 10626 C C . GLY B 1 658 ? 30.781 9.484 2.658 1 89.19 658 GLY B C 1
ATOM 10627 O O . GLY B 1 658 ? 29.875 9.664 1.853 1 89.19 658 GLY B O 1
ATOM 10628 N N . ALA B 1 659 ? 32.031 9.484 2.264 1 87.81 659 ALA B N 1
ATOM 10629 C CA . ALA B 1 659 ? 32.438 9.828 0.903 1 87.81 659 ALA B CA 1
ATOM 10630 C C . ALA B 1 659 ? 32.094 8.711 -0.075 1 87.81 659 ALA B C 1
ATOM 10632 O O . ALA B 1 659 ? 32.125 8.906 -1.292 1 87.81 659 ALA B O 1
ATOM 10633 N N . ALA B 1 660 ? 31.703 7.633 0.45 1 91.69 660 ALA B N 1
ATOM 10634 C CA . ALA B 1 660 ? 31.219 6.539 -0.39 1 91.69 660 ALA B CA 1
ATOM 10635 C C . ALA B 1 660 ? 29.906 6.914 -1.07 1 91.69 660 ALA B C 1
ATOM 10637 O O . ALA B 1 660 ? 29.5 6.293 -2.061 1 91.69 660 ALA B O 1
ATOM 10638 N N . LEU B 1 661 ? 29.188 7.859 -0.545 1 96.44 661 LEU B N 1
ATOM 10639 C CA . LEU B 1 661 ? 27.969 8.398 -1.162 1 96.44 661 LEU B CA 1
ATOM 10640 C C . LEU B 1 661 ? 28.297 9.594 -2.049 1 96.44 661 LEU B C 1
ATOM 10642 O O . LEU B 1 661 ? 29.344 10.219 -1.89 1 96.44 661 LEU B O 1
ATOM 10646 N N . PRO B 1 662 ? 27.453 9.914 -3.025 1 96.62 662 PRO B N 1
ATOM 10647 C CA . PRO B 1 662 ? 27.688 11.117 -3.828 1 96.62 662 PRO B CA 1
ATOM 10648 C C . PRO B 1 662 ? 27.844 12.375 -2.975 1 96.62 662 PRO B C 1
ATOM 10650 O O . PRO B 1 662 ? 27.234 12.484 -1.909 1 96.62 662 PRO B O 1
ATOM 10653 N N . ALA B 1 663 ? 28.641 13.312 -3.451 1 97.5 663 ALA B N 1
ATOM 10654 C CA . ALA B 1 663 ? 28.938 14.531 -2.711 1 97.5 663 ALA B CA 1
ATOM 10655 C C . ALA B 1 663 ? 27.656 15.297 -2.367 1 97.5 663 ALA B C 1
ATOM 10657 O O . ALA B 1 663 ? 26.797 15.5 -3.229 1 97.5 663 ALA B O 1
ATOM 10658 N N . GLY B 1 664 ? 27.531 15.625 -1.076 1 97.44 664 GLY B N 1
ATOM 10659 C CA . GLY B 1 664 ? 26.422 16.453 -0.629 1 97.44 664 GLY B CA 1
ATOM 10660 C C . GLY B 1 664 ? 25.25 15.641 -0.11 1 97.44 664 GLY B C 1
ATOM 10661 O O . GLY B 1 664 ? 24.359 16.172 0.551 1 97.44 664 GLY B O 1
ATOM 10662 N N . VAL B 1 665 ? 25.141 14.336 -0.425 1 98.25 665 VAL B N 1
ATOM 10663 C CA . VAL B 1 665 ? 24.031 13.484 -0.017 1 98.25 665 VAL B CA 1
ATOM 10664 C C . VAL B 1 665 ? 24.078 13.266 1.494 1 98.25 665 VAL B C 1
ATOM 10666 O O . VAL B 1 665 ? 23.031 13.273 2.156 1 98.25 665 VAL B O 1
ATOM 10669 N N . LEU B 1 666 ? 25.266 13.078 2.01 1 97.94 666 LEU B N 1
ATOM 10670 C CA . LEU B 1 666 ? 25.484 12.977 3.447 1 97.94 666 LEU B CA 1
ATOM 10671 C C . LEU B 1 666 ? 26.562 13.969 3.902 1 97.94 666 LEU B C 1
ATOM 10673 O O . LEU B 1 666 ? 27.625 14.039 3.305 1 97.94 666 LEU B O 1
ATOM 10677 N N . SER B 1 667 ? 26.234 14.727 4.875 1 97.44 667 SER B N 1
ATOM 10678 C CA . SER B 1 667 ? 27.188 15.602 5.543 1 97.44 667 SER B CA 1
ATOM 10679 C C . SER B 1 667 ? 27.203 15.359 7.047 1 97.44 667 SER B C 1
ATOM 10681 O O . SER B 1 667 ? 26.203 14.945 7.629 1 97.44 667 SER B O 1
ATOM 10683 N N . VAL B 1 668 ? 28.359 15.539 7.637 1 95.94 668 VAL B N 1
ATOM 10684 C CA . VAL B 1 668 ? 28.531 15.445 9.078 1 95.94 668 VAL B CA 1
ATOM 10685 C C . VAL B 1 668 ? 29.234 16.703 9.602 1 95.94 668 VAL B C 1
ATOM 10687 O O . VAL B 1 668 ? 30.328 17.031 9.156 1 95.94 668 VAL B O 1
ATOM 10690 N N . VAL B 1 669 ? 28.594 17.375 10.445 1 95.25 669 VAL B N 1
ATOM 10691 C CA . VAL B 1 669 ? 29.188 18.578 11.016 1 95.25 669 VAL B CA 1
ATOM 10692 C C . VAL B 1 669 ? 29.438 18.375 12.508 1 95.25 669 VAL B C 1
ATOM 10694 O O . VAL B 1 669 ? 28.906 17.438 13.109 1 95.25 669 VAL B O 1
ATOM 10697 N N . GLY B 1 670 ? 30.266 19.188 13.055 1 92 670 GLY B N 1
ATOM 10698 C CA . GLY B 1 670 ? 30.734 19.031 14.43 1 92 670 GLY B CA 1
ATOM 10699 C C . GLY B 1 670 ? 29.656 19.375 15.453 1 92 670 GLY B C 1
ATOM 10700 O O . GLY B 1 670 ? 28.531 19.719 15.094 1 92 670 GLY B O 1
ATOM 10701 N N . PRO B 1 671 ? 30.016 19.141 16.719 1 89.19 671 PRO B N 1
ATOM 10702 C CA . PRO B 1 671 ? 29.078 19.453 17.812 1 89.19 671 PRO B CA 1
ATOM 10703 C C . PRO B 1 671 ? 28.672 20.922 17.844 1 89.19 671 PRO B C 1
ATOM 10705 O O . PRO B 1 671 ? 29.328 21.75 17.219 1 89.19 671 PRO B O 1
ATOM 10708 N N . GLU B 1 672 ? 27.547 21.266 18.5 1 85.94 672 GLU B N 1
ATOM 10709 C CA . GLU B 1 672 ? 27 22.609 18.688 1 85.94 672 GLU B CA 1
ATOM 10710 C C . GLU B 1 672 ? 26.438 23.156 17.391 1 85.94 672 GLU B C 1
ATOM 10712 O O . GLU B 1 672 ? 26.344 24.375 17.219 1 85.94 672 GLU B O 1
ATOM 10717 N N . SER B 1 673 ? 26.203 22.344 16.484 1 89.38 673 SER B N 1
ATOM 10718 C CA . SER B 1 673 ? 25.656 22.75 15.188 1 89.38 673 SER B CA 1
ATOM 10719 C C . SER B 1 673 ? 24.141 22.797 15.227 1 89.38 673 SER B C 1
ATOM 10721 O O . SER B 1 673 ? 23.5 23.266 14.281 1 89.38 673 SER B O 1
ATOM 10723 N N . GLN B 1 674 ? 23.5 22.297 16.234 1 82.44 674 GLN B N 1
ATOM 10724 C CA . GLN B 1 674 ? 22.047 22.125 16.312 1 82.44 674 GLN B CA 1
ATOM 10725 C C . GLN B 1 674 ? 21.328 23.469 16.109 1 82.44 674 GLN B C 1
ATOM 10727 O O . GLN B 1 674 ? 20.344 23.531 15.375 1 82.44 674 GLN B O 1
ATOM 10732 N N . ALA B 1 675 ? 21.797 24.438 16.797 1 81.12 675 ALA B N 1
ATOM 10733 C CA . ALA B 1 675 ? 21.156 25.75 16.719 1 81.12 675 ALA B CA 1
ATOM 10734 C C . ALA B 1 675 ? 21.25 26.328 15.312 1 81.12 675 ALA B C 1
ATOM 10736 O O . ALA B 1 675 ? 20.328 26.984 14.828 1 81.12 675 ALA B O 1
ATOM 10737 N N . HIS B 1 676 ? 22.438 26.141 14.703 1 87.88 676 HIS B N 1
ATOM 10738 C CA . HIS B 1 676 ? 22.641 26.625 13.344 1 87.88 676 HIS B CA 1
ATOM 10739 C C . HIS B 1 676 ? 21.75 25.891 12.352 1 87.88 676 HIS B C 1
ATOM 10741 O O . HIS B 1 676 ? 21.203 26.5 11.43 1 87.88 676 HIS B O 1
ATOM 10747 N N . LEU B 1 677 ? 21.625 24.625 12.508 1 88.19 677 LEU B N 1
ATOM 10748 C CA . LEU B 1 677 ? 20.734 23.828 11.656 1 88.19 677 LEU B CA 1
ATOM 10749 C C . LEU B 1 677 ? 19.281 24.25 11.836 1 88.19 677 LEU B C 1
ATOM 10751 O O . LEU B 1 677 ? 18.562 24.422 10.852 1 88.19 677 LEU B O 1
ATOM 10755 N N . ALA B 1 678 ? 18.844 24.406 13.047 1 80.38 678 ALA B N 1
ATOM 10756 C CA . ALA B 1 678 ? 17.484 24.797 13.359 1 80.38 678 ALA B CA 1
ATOM 10757 C C . ALA B 1 678 ? 17.141 26.156 12.75 1 80.38 678 ALA B C 1
ATOM 10759 O O . ALA B 1 678 ? 16 26.406 12.352 1 80.38 678 ALA B O 1
ATOM 10760 N N . ALA B 1 679 ? 18.094 27 12.656 1 80.5 679 ALA B N 1
ATOM 10761 C CA . ALA B 1 679 ? 17.891 28.375 12.211 1 80.5 679 ALA B CA 1
ATOM 10762 C C . ALA B 1 679 ? 17.953 28.484 10.688 1 80.5 679 ALA B C 1
ATOM 10764 O O . ALA B 1 679 ? 17.531 29.484 10.109 1 80.5 679 ALA B O 1
ATOM 10765 N N . HIS B 1 680 ? 18.453 27.547 10.055 1 86.88 680 HIS B N 1
ATOM 10766 C CA . HIS B 1 680 ? 18.641 27.656 8.609 1 86.88 680 HIS B CA 1
ATOM 10767 C C . HIS B 1 680 ? 17.328 27.578 7.863 1 86.88 680 HIS B C 1
ATOM 10769 O O . HIS B 1 680 ? 16.547 26.641 8.055 1 86.88 680 HIS B O 1
ATOM 10775 N N . PRO B 1 681 ? 17.031 28.375 6.945 1 78.06 681 PRO B N 1
ATOM 10776 C CA . PRO B 1 681 ? 15.711 28.469 6.324 1 78.06 681 PRO B CA 1
ATOM 10777 C C . PRO B 1 681 ? 15.461 27.375 5.293 1 78.06 681 PRO B C 1
ATOM 10779 O O . PRO B 1 681 ? 14.312 27.078 4.961 1 78.06 681 PRO B O 1
ATOM 10782 N N . GLU B 1 682 ? 16.5 26.797 4.766 1 83.75 682 GLU B N 1
ATOM 10783 C CA . GLU B 1 682 ? 16.312 25.859 3.654 1 83.75 682 GLU B CA 1
ATOM 10784 C C . GLU B 1 682 ? 16.281 24.422 4.141 1 83.75 682 GLU B C 1
ATOM 10786 O O . GLU B 1 682 ? 16.188 23.484 3.334 1 83.75 682 GLU B O 1
ATOM 10791 N N . LEU B 1 683 ? 16.406 24.281 5.414 1 85.94 683 LEU B N 1
ATOM 10792 C CA . LEU B 1 683 ? 16.25 22.938 5.973 1 85.94 683 LEU B CA 1
ATOM 10793 C C . LEU B 1 683 ? 14.789 22.516 6 1 85.94 683 LEU B C 1
ATOM 10795 O O . LEU B 1 683 ? 13.945 23.25 6.52 1 85.94 683 LEU B O 1
ATOM 10799 N N . GLY B 1 684 ? 14.508 21.344 5.398 1 80.81 684 GLY B N 1
ATOM 10800 C CA . GLY B 1 684 ? 13.133 20.891 5.328 1 80.81 684 GLY B CA 1
ATOM 10801 C C . GLY B 1 684 ? 12.656 20.234 6.609 1 80.81 684 GLY B C 1
ATOM 10802 O O . GLY B 1 684 ? 11.477 20.328 6.957 1 80.81 684 GLY B O 1
ATOM 10803 N N . ALA B 1 685 ? 13.555 19.5 7.25 1 84.25 685 ALA B N 1
ATOM 10804 C CA . ALA B 1 685 ? 13.203 18.812 8.484 1 84.25 685 ALA B CA 1
ATOM 10805 C C . ALA B 1 685 ? 14.383 18.766 9.453 1 84.25 685 ALA B C 1
ATOM 10807 O O . ALA B 1 685 ? 15.539 18.797 9.031 1 84.25 685 ALA B O 1
ATOM 10808 N N . LEU B 1 686 ? 14.07 18.734 10.688 1 84.75 686 LEU B N 1
ATOM 10809 C CA . LEU B 1 686 ? 15.062 18.609 11.75 1 84.75 686 LEU B CA 1
ATOM 10810 C C . LEU B 1 686 ? 14.648 17.562 12.773 1 84.75 686 LEU B C 1
ATOM 10812 O O . LEU B 1 686 ? 13.57 17.672 13.367 1 84.75 686 LEU B O 1
ATOM 10816 N N . TRP B 1 687 ? 15.422 16.531 12.898 1 85.44 687 TRP B N 1
ATOM 10817 C CA . TRP B 1 687 ? 15.203 15.484 13.891 1 85.44 687 TRP B CA 1
ATOM 10818 C C . TRP B 1 687 ? 16.109 15.68 15.102 1 85.44 687 TRP B C 1
ATOM 10820 O O . TRP B 1 687 ? 17.328 15.719 14.969 1 85.44 687 TRP B O 1
ATOM 10830 N N . VAL B 1 688 ? 15.484 15.812 16.234 1 78.88 688 VAL B N 1
ATOM 10831 C CA . VAL B 1 688 ? 16.25 16.125 17.438 1 78.88 688 VAL B CA 1
ATOM 10832 C C . VAL B 1 688 ? 15.859 15.172 18.562 1 78.88 688 VAL B C 1
ATOM 10834 O O . VAL B 1 688 ? 14.773 14.594 18.547 1 78.88 688 VAL B O 1
ATOM 10837 N N . GLY B 1 689 ? 16.797 15.078 19.469 1 70.62 689 GLY B N 1
ATOM 10838 C CA . GLY B 1 689 ? 16.438 14.32 20.672 1 70.62 689 GLY B CA 1
ATOM 10839 C C . GLY B 1 689 ? 15.398 15.016 21.516 1 70.62 689 GLY B C 1
ATOM 10840 O O . GLY B 1 689 ? 15.289 16.25 21.5 1 70.62 689 GLY B O 1
ATOM 10841 N N . PHE B 1 690 ? 14.625 14.266 22.203 1 59.75 690 PHE B N 1
ATOM 10842 C CA . PHE B 1 690 ? 13.453 14.719 22.938 1 59.75 690 PHE B CA 1
ATOM 10843 C C . PHE B 1 690 ? 13.82 15.82 23.922 1 59.75 690 PHE B C 1
ATOM 10845 O O . PHE B 1 690 ? 13.102 16.812 24.062 1 59.75 690 PHE B O 1
ATOM 10852 N N . ARG B 1 691 ? 14.961 15.727 24.531 1 55.03 691 ARG B N 1
ATOM 10853 C CA . ARG B 1 691 ? 15.305 16.703 25.578 1 55.03 691 ARG B CA 1
ATOM 10854 C C . ARG B 1 691 ? 15.805 18 24.969 1 55.03 691 ARG B C 1
ATOM 10856 O O . ARG B 1 691 ? 15.594 19.078 25.531 1 55.03 691 ARG B O 1
ATOM 10863 N N . GLU B 1 692 ? 16.438 17.891 23.859 1 53.22 692 GLU B N 1
ATOM 10864 C CA . GLU B 1 692 ? 17.016 19.078 23.219 1 53.22 692 GLU B CA 1
ATOM 10865 C C . GLU B 1 692 ? 15.961 19.844 22.438 1 53.22 692 GLU B C 1
ATOM 10867 O O . GLU B 1 692 ? 16.078 21.062 22.25 1 53.22 692 GLU B O 1
ATOM 10872 N N . ALA B 1 693 ? 14.969 19.141 21.922 1 52.75 693 ALA B N 1
ATOM 10873 C CA . ALA B 1 693 ? 13.969 19.688 21.016 1 52.75 693 ALA B CA 1
ATOM 10874 C C . ALA B 1 693 ? 13.219 20.844 21.656 1 52.75 693 ALA B C 1
ATOM 10876 O O . ALA B 1 693 ? 12.789 21.781 20.969 1 52.75 693 ALA B O 1
ATOM 10877 N N . THR B 1 694 ? 13.094 20.766 22.938 1 46.38 694 THR B N 1
ATOM 10878 C CA . THR B 1 694 ? 12.281 21.75 23.625 1 46.38 694 THR B CA 1
ATOM 10879 C C . THR B 1 694 ? 12.844 23.156 23.406 1 46.38 694 THR B C 1
ATOM 10881 O O . THR B 1 694 ? 12.094 24.141 23.406 1 46.38 694 THR B O 1
ATOM 10884 N N . ARG B 1 695 ? 14.094 23.156 23.109 1 46.91 695 ARG B N 1
ATOM 10885 C CA . ARG B 1 695 ? 14.719 24.469 23.078 1 46.91 695 ARG B CA 1
ATOM 10886 C C . ARG B 1 695 ? 14.805 24.984 21.641 1 46.91 695 ARG B C 1
ATOM 10888 O O . ARG B 1 695 ? 14.969 26.188 21.422 1 46.91 695 ARG B O 1
ATOM 10895 N N . LEU B 1 696 ? 14.734 24.062 20.781 1 49.5 696 LEU B N 1
ATOM 10896 C CA . LEU B 1 696 ? 15.078 24.453 19.422 1 49.5 696 LEU B CA 1
ATOM 10897 C C . LEU B 1 696 ? 13.828 24.781 18.609 1 49.5 696 LEU B C 1
ATOM 10899 O O . LEU B 1 696 ? 13.828 24.656 17.375 1 49.5 696 LEU B O 1
ATOM 10903 N N . LEU B 1 697 ? 12.766 25.031 19.25 1 47.97 697 LEU B N 1
ATOM 10904 C CA . LEU B 1 697 ? 11.602 25.328 18.422 1 47.97 697 LEU B CA 1
ATOM 10905 C C . LEU B 1 697 ? 11.852 26.562 17.547 1 47.97 697 LEU B C 1
ATOM 10907 O O . LEU B 1 697 ? 12.055 27.656 18.062 1 47.97 697 LEU B O 1
ATOM 10911 N N . SER B 1 698 ? 12.555 26.312 16.484 1 48.22 698 SER B N 1
ATOM 10912 C CA . SER B 1 698 ? 12.867 27.344 15.492 1 48.22 698 SER B CA 1
ATOM 10913 C C . SER B 1 698 ? 11.633 28.172 15.141 1 48.22 698 SER B C 1
ATOM 10915 O O . SER B 1 698 ? 10.508 27.672 15.211 1 48.22 698 SER B O 1
ATOM 10917 N N . LYS B 1 699 ? 11.758 29.438 15.25 1 50.19 699 LYS B N 1
ATOM 10918 C CA . LYS B 1 699 ? 10.836 30.406 14.672 1 50.19 699 LYS B CA 1
ATOM 10919 C C . LYS B 1 699 ? 10.516 30.062 13.219 1 50.19 699 LYS B C 1
ATOM 10921 O O . LYS B 1 699 ? 9.57 30.609 12.641 1 50.19 699 LYS B O 1
ATOM 10926 N N . GLN B 1 700 ? 11.469 29.297 12.617 1 50.28 700 GLN B N 1
ATOM 10927 C CA . GLN B 1 700 ? 11.195 28.969 11.219 1 50.28 700 GLN B CA 1
ATOM 10928 C C . GLN B 1 700 ? 10.383 27.672 11.109 1 50.28 700 GLN B C 1
ATOM 10930 O O . GLN B 1 700 ? 10.656 26.703 11.812 1 50.28 700 GLN B O 1
ATOM 10935 N N . PRO B 1 701 ? 9.367 27.797 10.469 1 56.31 701 PRO B N 1
ATOM 10936 C CA . PRO B 1 701 ? 8.523 26.609 10.281 1 56.31 701 PRO B CA 1
ATOM 10937 C C . PRO B 1 701 ? 9.266 25.453 9.609 1 56.31 701 PRO B C 1
ATOM 10939 O O . PRO B 1 701 ? 9.805 25.625 8.516 1 56.31 701 PRO B O 1
ATOM 10942 N N . LYS B 1 702 ? 9.703 24.438 10.266 1 65.5 702 LYS B N 1
ATOM 10943 C CA . LYS B 1 702 ? 10.227 23.188 9.727 1 65.5 702 LYS B CA 1
ATOM 10944 C C . LYS B 1 702 ? 9.578 21.984 10.391 1 65.5 702 LYS B C 1
ATOM 10946 O O . LYS B 1 702 ? 9.016 22.094 11.484 1 65.5 702 LYS B O 1
ATOM 10951 N N . LYS B 1 703 ? 9.641 20.891 9.586 1 69.19 703 LYS B N 1
ATOM 10952 C CA . LYS B 1 703 ? 9.156 19.641 10.18 1 69.19 703 LYS B CA 1
ATOM 10953 C C . LYS B 1 703 ? 10.102 19.141 11.258 1 69.19 703 LYS B C 1
ATOM 10955 O O . LYS B 1 703 ? 11.258 18.797 10.969 1 69.19 703 LYS B O 1
ATOM 10960 N N . VAL B 1 704 ? 9.695 19.25 12.406 1 71.75 704 VAL B N 1
ATOM 10961 C CA . VAL B 1 704 ? 10.547 18.812 13.508 1 71.75 704 VAL B CA 1
ATOM 10962 C C . VAL B 1 704 ? 10.047 17.484 14.055 1 71.75 704 VAL B C 1
ATOM 10964 O O . VAL B 1 704 ? 8.852 17.297 14.273 1 71.75 704 VAL B O 1
ATOM 10967 N N . TRP B 1 705 ? 10.906 16.547 14.133 1 75.69 705 TRP B N 1
ATOM 10968 C CA . TRP B 1 705 ? 10.609 15.266 14.766 1 75.69 705 TRP B CA 1
ATOM 10969 C C . TRP B 1 705 ? 11.453 15.078 16.016 1 75.69 705 TRP B C 1
ATOM 10971 O O . TRP B 1 705 ? 12.688 15.125 15.961 1 75.69 705 TRP B O 1
ATOM 10981 N N . ARG B 1 706 ? 10.766 14.945 17.109 1 72.94 706 ARG B N 1
ATOM 10982 C CA . ARG B 1 706 ? 11.445 14.617 18.359 1 72.94 706 ARG B CA 1
ATOM 10983 C C . ARG B 1 706 ? 11.609 13.109 18.516 1 72.94 706 ARG B C 1
ATOM 10985 O O . ARG B 1 706 ? 10.633 12.398 18.781 1 72.94 706 ARG B O 1
ATOM 10992 N N . VAL B 1 707 ? 12.812 12.703 18.406 1 71.5 707 VAL B N 1
ATOM 10993 C CA . VAL B 1 707 ? 13.086 11.273 18.312 1 71.5 707 VAL B CA 1
ATOM 10994 C C . VAL B 1 707 ? 13.5 10.742 19.688 1 71.5 707 VAL B C 1
ATOM 10996 O O . VAL B 1 707 ? 14.328 11.344 20.375 1 71.5 707 VAL B O 1
ATOM 10999 N N . ASP B 1 708 ? 12.797 9.734 20.109 1 65 708 ASP B N 1
ATOM 11000 C CA . ASP B 1 708 ? 13.32 8.922 21.219 1 65 708 ASP B CA 1
ATOM 11001 C C . ASP B 1 708 ? 14.25 7.824 20.688 1 65 708 ASP B C 1
ATOM 11003 O O . ASP B 1 708 ? 13.789 6.875 20.047 1 65 708 ASP B O 1
ATOM 11007 N N . TRP B 1 709 ? 15.453 7.941 20.984 1 65.44 709 TRP B N 1
ATOM 11008 C CA . TRP B 1 709 ? 16.516 7.18 20.344 1 65.44 709 TRP B CA 1
ATOM 11009 C C . TRP B 1 709 ? 16.531 5.738 20.844 1 65.44 709 TRP B C 1
ATOM 11011 O O . TRP B 1 709 ? 17.078 4.852 20.188 1 65.44 709 TRP B O 1
ATOM 11021 N N . ALA B 1 710 ? 16.125 5.422 22.047 1 60.44 710 ALA B N 1
ATOM 11022 C CA . ALA B 1 710 ? 16.297 4.137 22.719 1 60.44 710 ALA B CA 1
ATOM 11023 C C . ALA B 1 710 ? 15.539 3.029 21.984 1 60.44 710 ALA B C 1
ATOM 11025 O O . ALA B 1 710 ? 15.914 1.857 22.062 1 60.44 710 ALA B O 1
ATOM 11026 N N . CYS B 1 711 ? 14.602 3.309 21.156 1 64.44 711 CYS B N 1
ATOM 11027 C CA . CYS B 1 711 ? 13.828 2.182 20.656 1 64.44 711 CYS B CA 1
ATOM 11028 C C . CYS B 1 711 ? 13.547 2.338 19.172 1 64.44 711 CYS B C 1
ATOM 11030 O O . CYS B 1 711 ? 12.445 2.021 18.703 1 64.44 711 CYS B O 1
ATOM 11032 N N . LEU B 1 712 ? 14.609 2.678 18.484 1 67.19 712 LEU B N 1
ATOM 11033 C CA . LEU B 1 712 ? 14.391 2.844 17.047 1 67.19 712 LEU B CA 1
ATOM 11034 C C . LEU B 1 712 ? 14.352 1.492 16.344 1 67.19 712 LEU B C 1
ATOM 11036 O O . LEU B 1 712 ? 13.805 1.377 15.25 1 67.19 712 LEU B O 1
ATOM 11040 N N . ASP B 1 713 ? 14.898 0.437 17.016 1 64.75 713 ASP B N 1
ATOM 11041 C CA . ASP B 1 713 ? 14.938 -0.889 16.406 1 64.75 713 ASP B CA 1
ATOM 11042 C C . ASP B 1 713 ? 13.539 -1.507 16.359 1 64.75 713 ASP B C 1
ATOM 11044 O O . ASP B 1 713 ? 13.281 -2.396 15.539 1 64.75 713 ASP B O 1
ATOM 11048 N N . VAL B 1 714 ? 12.672 -0.952 17.219 1 70.25 714 VAL B N 1
ATOM 11049 C CA . VAL B 1 714 ? 11.336 -1.528 17.234 1 70.25 714 VAL B CA 1
ATOM 11050 C C . VAL B 1 714 ? 10.328 -0.527 16.672 1 70.25 714 VAL B C 1
ATOM 11052 O O . VAL B 1 714 ? 9.133 -0.806 16.609 1 70.25 714 VAL B O 1
ATOM 11055 N N . CYS B 1 715 ? 10.883 0.629 16.328 1 81.06 715 CYS B N 1
ATOM 11056 C CA . CYS B 1 715 ? 9.992 1.624 15.742 1 81.06 715 CYS B CA 1
ATOM 11057 C C . CYS B 1 715 ? 9.461 1.154 14.398 1 81.06 715 CYS B C 1
ATOM 11059 O O . CYS B 1 715 ? 10.242 0.732 13.531 1 81.06 715 CYS B O 1
ATOM 11061 N N . PRO B 1 716 ? 8.133 1.14 14.242 1 82.88 716 PRO B N 1
ATOM 11062 C CA . PRO B 1 716 ? 7.594 0.727 12.945 1 82.88 716 PRO B CA 1
ATOM 11063 C C . PRO B 1 716 ? 8.133 1.563 11.789 1 82.88 716 PRO B C 1
ATOM 11065 O O . PRO B 1 716 ? 8.266 2.783 11.914 1 82.88 716 PRO B O 1
ATOM 11068 N N . GLY B 1 717 ? 8.453 0.921 10.75 1 86.31 717 GLY B N 1
ATOM 11069 C CA . GLY B 1 717 ? 9.008 1.583 9.586 1 86.31 717 GLY B CA 1
ATOM 11070 C C . GLY B 1 717 ? 8.109 2.67 9.023 1 86.31 717 GLY B C 1
ATOM 11071 O O . GLY B 1 717 ? 8.594 3.709 8.57 1 86.31 717 GLY B O 1
ATOM 11072 N N . GLU B 1 718 ? 6.809 2.428 9.086 1 87.88 718 GLU B N 1
ATOM 11073 C CA . GLU B 1 718 ? 5.855 3.393 8.547 1 87.88 718 GLU B CA 1
ATOM 11074 C C . GLU B 1 718 ? 5.922 4.719 9.297 1 87.88 718 GLU B C 1
ATOM 11076 O O . GLU B 1 718 ? 5.719 5.781 8.711 1 87.88 718 GLU B O 1
ATOM 11081 N N . TYR B 1 719 ? 6.184 4.66 10.578 1 88.94 719 TYR B N 1
ATOM 11082 C CA . TYR B 1 719 ? 6.297 5.867 11.383 1 88.94 719 TYR B CA 1
ATOM 11083 C C . TYR B 1 719 ? 7.531 6.672 11 1 88.94 719 TYR B C 1
ATOM 11085 O O . TYR B 1 719 ? 7.469 7.898 10.875 1 88.94 719 TYR B O 1
ATOM 11093 N N . ILE B 1 720 ? 8.641 5.98 10.805 1 89.62 720 ILE B N 1
ATOM 11094 C CA . ILE B 1 720 ? 9.875 6.656 10.422 1 89.62 720 ILE B CA 1
ATOM 11095 C C . ILE B 1 720 ? 9.719 7.27 9.031 1 89.62 720 ILE B C 1
ATOM 11097 O O . ILE B 1 720 ? 10.125 8.406 8.797 1 89.62 720 ILE B O 1
ATOM 11101 N N . ILE B 1 721 ? 9.117 6.527 8.125 1 91.31 721 ILE B N 1
ATOM 11102 C CA . ILE B 1 721 ? 8.898 6.996 6.758 1 91.31 721 ILE B CA 1
ATOM 11103 C C . ILE B 1 721 ? 8.023 8.25 6.773 1 91.31 721 ILE B C 1
ATOM 11105 O O . ILE B 1 721 ? 8.258 9.188 6.008 1 91.31 721 ILE B O 1
ATOM 11109 N N . HIS B 1 722 ? 7.016 8.258 7.645 1 88.12 722 HIS B N 1
ATOM 11110 C CA . HIS B 1 722 ? 6.145 9.422 7.797 1 88.12 722 HIS B CA 1
ATOM 11111 C C . HIS B 1 722 ? 6.953 10.68 8.086 1 88.12 722 HIS B C 1
ATOM 11113 O O . HIS B 1 722 ? 6.617 11.758 7.605 1 88.12 722 HIS B O 1
ATOM 11119 N N . HIS B 1 723 ? 8.008 10.555 8.781 1 86.62 723 HIS B N 1
ATOM 11120 C CA . HIS B 1 723 ? 8.773 11.719 9.203 1 86.62 723 HIS B CA 1
ATOM 11121 C C . HIS B 1 723 ? 9.828 12.086 8.156 1 86.62 723 HIS B C 1
ATOM 11123 O O . HIS B 1 723 ? 10.375 13.188 8.188 1 86.62 723 HIS B O 1
ATOM 11129 N N . CYS B 1 724 ? 10.094 11.219 7.285 1 90.81 724 CYS B N 1
ATOM 11130 C CA . CYS B 1 724 ? 11.117 11.57 6.312 1 90.81 724 CYS B CA 1
ATOM 11131 C C . CYS B 1 724 ? 10.508 11.797 4.934 1 90.81 724 CYS B C 1
ATOM 11133 O O . CYS B 1 724 ? 11.227 11.945 3.945 1 90.81 724 CYS B O 1
ATOM 11135 N N . THR B 1 725 ? 9.227 11.781 4.816 1 89.38 725 THR B N 1
ATOM 11136 C CA . THR B 1 725 ? 8.586 11.984 3.521 1 89.38 725 THR B CA 1
ATOM 11137 C C . THR B 1 725 ? 7.438 12.977 3.637 1 89.38 725 THR B C 1
ATOM 11139 O O . THR B 1 725 ? 7.027 13.344 4.742 1 89.38 725 THR B O 1
ATOM 11142 N N . ASN B 1 726 ? 7.043 13.461 2.504 1 83.31 726 ASN B N 1
ATOM 11143 C CA . ASN B 1 726 ? 5.77 14.148 2.299 1 83.31 726 ASN B CA 1
ATOM 11144 C C . ASN B 1 726 ? 4.836 13.336 1.403 1 83.31 726 ASN B C 1
ATOM 11146 O O . ASN B 1 726 ? 5.246 12.336 0.813 1 83.31 726 ASN B O 1
ATOM 11150 N N . CYS B 1 727 ? 3.625 13.703 1.42 1 83.38 727 CYS B N 1
ATOM 11151 C CA . CYS B 1 727 ? 2.652 12.977 0.615 1 83.38 727 CYS B CA 1
ATOM 11152 C C . CYS B 1 727 ? 2.041 13.875 -0.451 1 83.38 727 CYS B C 1
ATOM 11154 O O . CYS B 1 727 ? 1.752 15.047 -0.19 1 83.38 727 CYS B O 1
ATOM 11156 N N . ARG B 1 728 ? 1.888 13.375 -1.664 1 83.81 728 ARG B N 1
ATOM 11157 C CA . ARG B 1 728 ? 1.23 14.055 -2.775 1 83.81 728 ARG B CA 1
ATOM 11158 C C . ARG B 1 728 ? 0.149 13.18 -3.395 1 83.81 728 ARG B C 1
ATOM 11160 O O . ARG B 1 728 ? 0.328 11.969 -3.525 1 83.81 728 ARG B O 1
ATOM 11167 N N . SER B 1 729 ? -0.932 13.789 -3.715 1 85.25 729 SER B N 1
ATOM 11168 C CA . SER B 1 729 ? -2.033 13.039 -4.305 1 85.25 729 SER B CA 1
ATOM 11169 C C . SER B 1 729 ? -2.465 13.641 -5.637 1 85.25 729 SER B C 1
ATOM 11171 O O . SER B 1 729 ? -2.457 14.859 -5.801 1 85.25 729 SER B O 1
ATOM 11173 N N . VAL B 1 730 ? -2.771 12.812 -6.582 1 85.94 730 VAL B N 1
ATOM 11174 C CA . VAL B 1 730 ? -3.391 13.18 -7.852 1 85.94 730 VAL B CA 1
ATOM 11175 C C . VAL B 1 730 ? -4.809 12.617 -7.914 1 85.94 730 VAL B C 1
ATOM 11177 O O . VAL B 1 730 ? -5.016 11.414 -7.75 1 85.94 730 VAL B O 1
ATOM 11180 N N . CYS B 1 731 ? -5.699 13.477 -8.078 1 83.69 731 CYS B N 1
ATOM 11181 C CA . CYS B 1 731 ? -7.102 13.078 -8.133 1 83.69 731 CYS B CA 1
ATOM 11182 C C . CYS B 1 731 ? -7.648 13.195 -9.547 1 83.69 731 CYS B C 1
ATOM 11184 O O . CYS B 1 731 ? -7.617 14.273 -10.141 1 83.69 731 CYS B O 1
ATOM 11186 N N . TYR B 1 732 ? -8.18 12.148 -10.07 1 78.62 732 TYR B N 1
ATOM 11187 C CA . TYR B 1 732 ? -8.734 12.125 -11.422 1 78.62 732 TYR B CA 1
ATOM 11188 C C . TYR B 1 732 ? -10.25 12.297 -11.391 1 78.62 732 TYR B C 1
ATOM 11190 O O . TYR B 1 732 ? -10.898 11.961 -10.391 1 78.62 732 TYR B O 1
ATOM 11198 N N . ALA B 1 733 ? -10.758 12.875 -12.453 1 72.31 733 ALA B N 1
ATOM 11199 C CA . ALA B 1 733 ? -12.203 13.078 -12.57 1 72.31 733 ALA B CA 1
ATOM 11200 C C . ALA B 1 733 ? -12.914 11.758 -12.859 1 72.31 733 ALA B C 1
ATOM 11202 O O . ALA B 1 733 ? -12.289 10.789 -13.281 1 72.31 733 ALA B O 1
ATOM 11203 N N . ASP B 1 734 ? -14.203 11.547 -12.469 1 58.44 734 ASP B N 1
ATOM 11204 C CA . ASP B 1 734 ? -15.039 10.391 -12.797 1 58.44 734 ASP B CA 1
ATOM 11205 C C . ASP B 1 734 ? -15.141 10.195 -14.305 1 58.44 734 ASP B C 1
ATOM 11207 O O . ASP B 1 734 ? -15.227 11.172 -15.055 1 58.44 734 ASP B O 1
#